Protein AF-A0A537ZN37-F1 (afdb_monomer)

Foldseek 3Di:
DDVVVVVVVVVLVVLVVLLLVLLLLLLLLLLVLLLLVLLLVLVDDDLQDFSVVSVVSSVVSLVVSLVSLVSNLVSVCVNPVAPAHPVLLQQQQPDPPLRPLSSLSSVLVVLSVQLVVCVVCVVVDDPVVNVVSVVCSVVSNVSSLSSQCRVDPCVPPVVSVCSSVVSVVSNVVSNVVSVVSVVVVVVVVLVVVLVVCVVVVPDPVVSVVSVVVVVVVVVVVDDDDDDDDDDDDDDDDDDDDDDDDDDDDDDDDDDDDDDDDDPDDDDDDDDDCPVPVVVVVVVVVVVVVVDDDDDDDDDDDDDDDDDDDDDDDDDDDDDDDDDDDPPPPPDPPPDFPDQDDQDDDQPRQCVLFDPVLAADAPVSLCVHHNALPPPVLLQCLLVLQVLLQQAALQQPRHRQSVLLVLLLPEPDAEEEEALQQDQQLLDCQLLSCLGYPVVLLVSLRLSSNSNSVHQEYEYEHEPPSVSSVVSNVNRLVSCVVVVSSPRHDYHYDYWYRFNQLSPQQLVQCVLLVHHSFHDFDPVGCCHQGHVGHRYHYGYSVSSSVSSNCSSPTSVVQQVFADPNGTHKHWAQEFAQAQQGGIDIHGQFAAVLVVSVVSVHGNADFQWKFAQGLLFFTDGPVQRNGFTNHQVRLVVRPGHNHNNRMYTHHPLEQLLLQLLVSLCLLLVSQSPDFCLSVTLSVSLSVQSVCLLQLVDDCPVVNVVSLVVSAPRDSDCSSNSNSNSSVNSCVSCVVQSVCCNVPRGSNRDHDHRRDDDDDPPDD

Solvent-accessible surface area (backbone atoms only — not comparable to full-atom values): 42544 Å² total; per-residue (Å²): 134,60,70,69,58,55,52,50,54,50,51,52,52,51,35,51,52,48,28,54,51,27,47,53,52,19,51,53,28,46,42,51,24,51,31,46,51,48,40,56,73,56,65,63,71,49,99,90,45,52,59,44,59,57,52,47,48,32,49,53,33,44,54,49,18,51,52,29,45,52,50,20,54,53,33,46,50,66,30,86,91,47,89,44,52,74,62,32,67,76,35,59,51,66,34,87,63,62,26,73,30,47,16,31,41,16,50,19,47,52,46,48,50,51,42,51,54,45,60,71,44,42,90,82,43,60,69,69,58,44,52,54,53,54,53,45,55,75,54,22,54,60,34,39,51,55,14,59,58,62,72,40,84,56,46,76,39,68,69,53,43,47,54,53,51,51,44,50,50,51,43,53,51,31,51,51,57,32,51,57,52,53,52,51,58,50,52,55,46,56,52,50,53,53,51,44,45,66,73,70,69,58,60,69,70,60,56,50,51,54,52,50,51,52,50,53,60,56,56,78,70,57,85,89,77,84,85,80,89,84,83,97,82,81,81,88,82,88,83,83,82,90,89,82,90,88,81,89,80,90,83,88,86,86,84,85,90,83,87,89,86,85,88,76,87,90,78,85,88,84,91,76,65,73,64,59,61,58,50,54,57,60,47,56,57,62,56,57,80,69,70,74,87,88,79,86,86,87,86,83,85,86,86,93,84,89,83,90,90,82,90,84,89,80,93,77,91,78,92,74,83,93,70,91,74,80,78,75,80,75,70,74,80,68,82,78,72,78,81,52,74,74,73,69,79,53,42,70,81,65,69,80,56,47,94,85,62,46,51,58,50,74,67,56,43,36,66,61,67,36,78,79,78,58,70,73,38,45,80,47,39,55,60,41,38,46,71,26,55,44,46,34,62,67,43,71,60,47,56,45,32,64,53,51,53,50,21,60,74,29,98,41,72,26,39,29,31,40,48,44,26,77,40,59,66,57,44,52,55,48,58,47,42,31,27,23,41,35,59,45,32,48,41,16,44,46,49,52,21,57,60,51,60,30,50,39,34,36,41,32,31,30,52,88,44,60,62,36,52,50,35,40,52,49,46,54,52,51,39,62,73,72,52,74,59,75,79,50,42,81,42,81,41,80,38,70,77,45,54,51,24,51,38,72,49,2,37,34,35,30,75,64,71,49,66,59,38,64,52,74,70,80,68,47,40,30,64,42,23,52,92,65,18,7,18,49,72,40,32,39,61,40,24,31,49,50,38,45,34,60,70,63,34,27,65,64,36,50,78,31,36,36,97,90,48,35,21,55,48,64,31,17,42,34,54,36,39,60,52,56,45,76,48,60,41,33,23,57,42,42,41,44,57,59,35,50,77,26,62,30,61,70,56,67,55,60,26,32,36,33,11,37,77,52,15,20,43,40,47,41,81,58,50,44,76,33,37,51,36,56,71,59,31,40,78,71,71,28,37,54,37,58,26,6,35,37,36,38,40,56,59,40,33,58,56,49,48,52,21,54,51,38,41,51,61,29,67,51,43,84,73,83,38,57,36,36,65,35,34,34,45,50,44,19,59,37,34,46,28,33,44,50,28,73,41,92,38,63,74,56,44,52,57,45,32,65,72,20,41,88,54,46,73,54,64,64,40,41,16,48,35,37,30,52,52,30,45,55,57,76,39,40,68,51,48,52,33,7,57,75,64,41,44,66,80,43,40,90,67,75,73,74,59,72,84,75,86,76,76,89,125

Nearest PDB structures (foldseek):
  7t30-assembly1_G  TM=9.237E-01  e=1.658E-25  Acetomicrobium mobile
  7p92-assembly1_B  TM=9.483E-01  e=1.667E-23  Thermotoga maritima MSB8
  5xfa-assembly1_A  TM=9.022E-01  e=8.405E-24  Hydrogenophilus thermoluteolus
  5xfa-assembly2_E  TM=9.014E-01  e=2.883E-23  Hydrogenophilus thermoluteolus
  5xf9-assembly2_E  TM=8.734E-01  e=7.519E-23  Hydrogenophilus thermoluteolus

Sequence (761 aa):
MSPTLVAAAGNAKALWYLTRGTGVVALVLLTASVVVGTLSSARWRTSRMPRFLVGGIHRNLTLLAVAFVVVHVVTTVADRFAPIGFKDGVIPFLSPYRPIWLGLGTVAFDLLLALVATSLLRARLGFRMWRAVHWLAYASWPVAVLHSLGTGSDARFGWLASVTFGSCAAVVVSIGLRIARSGAAIGMRAAADLASARRDGAPLAAAADVQRQARRTAHTARPGVERAHQDPDQRQSARRRPWTAESDAVGNREPERRRRAGNERRRVRRGRDDVAVRRQRRRAQRESDRRAPQELRGWTHRPSNGRERRHGDGKRQRRVARAGRVVVNARPLAAAPSRPLPPTGEGRLLSGIRDDGRALSLNEHVATYGSARDGARAEAFVAELESSGLTGRGGAAFPIAAKFQAVAAGRRRPVVVVNGAESEPASGKDRALLRTLPHLVLDGAVLAAEALGAKQVIVAVSRGAAVEQAALAAAVAERARARVDGNVSLRVASVPRAFVAGEETALVHFLDGGPAKPTFTPPRPFERGVGGAPTLVQNVETLAHAALISRFGADWFREVGTESEPGSALLTLSGAVRRPGIHEAALGTRFETLVDEASGLTQPVSGFLVGGYFGTWVPADALLRLRLLDADLGLHGASLGTRAIVALPADACAVGEIARVTYYLAGESAGQCGPCVHGLAAIAEGMERVASGRADDRDRLARWVDVVRGRGACKHPDGVTRFVASGLDVFADEVGLHLRHGRCGARPSAVLPIPREVRNE

pLDDT: mean 78.41, std 23.02, range [24.69, 98.69]

Mean predicted aligned error: 17.5 Å

Secondary structure (DSSP, 8-state):
--HHHHHHHHHHHHHHHHHHHHHHHHHHHHHHHHHHHHHHHTT--BTTB-HHHHHHHHHHHHHHHHHHHHHHHHHHHH-TTS---GGGGTSTT--SSSHHHHHHHHHHHHHHHHHHHHHHGGGTS-HHHHHHHHTTHHHHHHHHHHHHHHS-SGGGSHHHHHHHHHHHHHHHHHHHHHHHHHHHHHHHHHHHHHHHHHHTT--HHHHHHHHHHHHHHHHTTS---PPPP-----------------------------------------SSTHHHHHHHHHHHHHHHTT-S--------------------------------------PPPPS--S-PPPP-SS-SSGGG--TT-PPPPHHHHHHHH--S--THHHHSHHHHHHHTT-B-TTTT--BHHHHHHHHHTSSS--EEEEEE----TT--HHHHHHHH-HHHHHHHHHHHHHHTT-SEEEEEEETT-HHHHHHHHHHHHHHHHHTTTTTPEEEEEEE---GGGGSHHHHHHHHTTS-S----SSSPHHHH-GGGS-EEEEEHHHHHHHHHHHHH-HHHHHTSB-SSSBSEEEEEEEESBSS-EEEEEETT-BHHHHHHHTT-BSS-EEEEEESGGGSEEEEHHHHHHSBS-HHHHHTTT---TTSEEEEEETTB-HHHHHHHHHHHHHHT--S--HIIIIIIHHHHHHHHHHHTTS---HHHHHHHHHHHTT-SSSSHHHHHHHHHHHHHHHTHHHHHHHHHHSS-SSBP---S---------

Radius of gyration: 37.52 Å; Cα contacts (8 Å, |Δi|>4): 1094; chains: 1; bounding box: 113×124×99 Å

Structure (mmCIF, N/CA/C/O backbone):
data_AF-A0A537ZN37-F1
#
_entry.id   AF-A0A537ZN37-F1
#
loop_
_atom_site.group_PDB
_atom_site.id
_atom_site.type_symbol
_atom_site.label_atom_id
_atom_site.label_alt_id
_atom_site.label_comp_id
_atom_site.label_asym_id
_atom_site.label_entity_id
_atom_site.label_seq_id
_atom_site.pdbx_PDB_ins_code
_atom_site.Cartn_x
_atom_site.Cartn_y
_atom_site.Cartn_z
_atom_site.occupancy
_atom_site.B_iso_or_equiv
_atom_site.auth_seq_id
_atom_site.auth_comp_id
_atom_site.auth_asym_id
_atom_site.auth_atom_id
_atom_site.pdbx_PDB_model_num
ATOM 1 N N . MET A 1 1 ? 26.865 -64.776 -21.116 1.00 49.34 1 MET A N 1
ATOM 2 C CA . MET A 1 1 ? 26.754 -63.838 -19.972 1.00 49.34 1 MET A CA 1
ATOM 3 C C . MET A 1 1 ? 25.281 -63.575 -19.709 1.00 49.34 1 MET A C 1
ATOM 5 O O . MET A 1 1 ? 24.549 -63.415 -20.676 1.00 49.34 1 MET A O 1
ATOM 9 N N . SER A 1 2 ? 24.842 -63.538 -18.451 1.00 48.78 2 SER A N 1
ATOM 10 C CA . SER A 1 2 ? 23.434 -63.282 -18.102 1.00 48.78 2 SER A CA 1
ATOM 11 C C . SER A 1 2 ? 23.027 -61.830 -18.412 1.00 48.78 2 SER A C 1
ATOM 13 O O . SER A 1 2 ? 23.845 -60.931 -18.200 1.00 48.78 2 SER A O 1
ATOM 15 N N . PRO A 1 3 ? 21.782 -61.550 -18.847 1.00 55.53 3 PRO A N 1
ATOM 16 C CA . PRO A 1 3 ? 21.350 -60.189 -19.197 1.00 55.53 3 PRO A CA 1
ATOM 17 C C . PRO A 1 3 ? 21.432 -59.205 -18.017 1.00 55.53 3 PRO A C 1
ATOM 19 O O . PRO A 1 3 ? 21.728 -58.028 -18.208 1.00 55.53 3 PRO A O 1
ATOM 22 N N . THR A 1 4 ? 21.284 -59.694 -16.783 1.00 52.53 4 THR A N 1
ATOM 23 C CA . THR A 1 4 ? 21.497 -58.926 -15.544 1.00 52.53 4 THR A CA 1
ATOM 24 C C . THR A 1 4 ? 22.925 -58.389 -15.395 1.00 52.53 4 THR A C 1
ATOM 26 O O . THR A 1 4 ? 23.100 -57.266 -14.927 1.00 52.53 4 THR A O 1
ATOM 29 N N . LEU A 1 5 ? 23.947 -59.134 -15.835 1.00 48.59 5 LEU A N 1
ATOM 30 C CA . LEU A 1 5 ? 25.343 -58.673 -15.830 1.00 48.59 5 LEU A CA 1
ATOM 31 C C . LEU A 1 5 ? 25.586 -57.600 -16.899 1.00 48.59 5 LEU A C 1
ATOM 33 O O . LEU A 1 5 ? 26.326 -56.651 -16.650 1.00 48.59 5 LEU A O 1
ATOM 37 N N . VAL A 1 6 ? 24.931 -57.711 -18.059 1.00 53.81 6 VAL A N 1
ATOM 38 C CA . VAL A 1 6 ? 25.003 -56.698 -19.126 1.00 53.81 6 VAL A CA 1
ATOM 39 C C . VAL A 1 6 ? 24.349 -55.390 -18.667 1.00 53.81 6 VAL A C 1
ATOM 41 O O . VAL A 1 6 ? 24.953 -54.327 -18.799 1.00 53.81 6 VAL A O 1
ATOM 44 N N . ALA A 1 7 ? 23.169 -55.463 -18.040 1.00 52.88 7 ALA A N 1
ATOM 45 C CA . ALA A 1 7 ? 22.496 -54.305 -17.453 1.00 52.88 7 ALA A CA 1
ATOM 46 C C . ALA A 1 7 ? 23.319 -53.660 -16.318 1.00 52.88 7 ALA A C 1
ATOM 48 O O . ALA A 1 7 ? 23.474 -52.440 -16.282 1.00 52.88 7 ALA A O 1
ATOM 49 N N . ALA A 1 8 ? 23.912 -54.464 -15.427 1.00 54.72 8 ALA A N 1
ATOM 50 C CA . ALA A 1 8 ? 24.784 -53.965 -14.362 1.00 54.72 8 ALA A CA 1
ATOM 51 C C . ALA A 1 8 ? 26.046 -53.271 -14.912 1.00 54.72 8 ALA A C 1
ATOM 53 O O . ALA A 1 8 ? 26.402 -52.188 -14.446 1.00 54.72 8 ALA A O 1
ATOM 54 N N . ALA A 1 9 ? 26.691 -53.843 -15.934 1.00 55.66 9 ALA A N 1
ATOM 55 C CA . ALA A 1 9 ? 27.853 -53.244 -16.591 1.00 55.66 9 ALA A CA 1
ATOM 56 C C . ALA A 1 9 ? 27.502 -51.956 -17.361 1.00 55.66 9 ALA A C 1
ATOM 58 O O . ALA A 1 9 ? 28.288 -51.007 -17.360 1.00 55.66 9 ALA A O 1
ATOM 59 N N . GLY A 1 10 ? 26.317 -51.897 -17.980 1.00 60.28 10 GLY A N 1
ATOM 60 C CA . GLY A 1 10 ? 25.777 -50.682 -18.597 1.00 60.28 10 GLY A CA 1
ATOM 61 C C . GLY A 1 10 ? 25.563 -49.566 -17.573 1.00 60.28 10 GLY A C 1
ATOM 62 O O . GLY A 1 10 ? 26.085 -48.466 -17.746 1.00 60.28 10 GLY A O 1
ATOM 63 N N . ASN A 1 11 ? 24.888 -49.874 -16.461 1.00 67.56 11 ASN A N 1
ATOM 64 C CA . ASN A 1 11 ? 24.649 -48.925 -15.370 1.00 67.56 11 ASN A CA 1
ATOM 65 C C . ASN A 1 11 ? 25.951 -48.425 -14.727 1.00 67.56 11 ASN A C 1
ATOM 67 O O . ASN A 1 11 ? 26.071 -47.234 -14.452 1.00 67.56 11 ASN A O 1
ATOM 71 N N . ALA A 1 12 ? 26.946 -49.295 -14.528 1.00 67.44 12 ALA A N 1
ATOM 72 C CA . ALA A 1 12 ? 28.232 -48.891 -13.962 1.00 67.44 12 ALA A CA 1
ATOM 73 C C . ALA A 1 12 ? 29.012 -47.950 -14.903 1.00 67.44 12 ALA A C 1
ATOM 75 O O . ALA A 1 12 ? 29.525 -46.925 -14.459 1.00 67.44 12 ALA A O 1
ATOM 76 N N . LYS A 1 13 ? 29.025 -48.220 -16.219 1.00 74.81 13 LYS A N 1
ATOM 77 C CA . LYS A 1 13 ? 29.583 -47.281 -17.212 1.00 74.81 13 LYS A CA 1
ATOM 78 C C . LYS A 1 13 ? 28.826 -45.949 -17.225 1.00 74.81 13 LYS A C 1
ATOM 80 O O . LYS A 1 13 ? 29.457 -44.896 -17.270 1.00 74.81 13 LYS A O 1
ATOM 85 N N . ALA A 1 14 ? 27.494 -45.979 -17.159 1.00 78.56 14 ALA A N 1
ATOM 86 C CA . ALA A 1 14 ? 26.669 -44.772 -17.127 1.00 78.56 14 ALA A CA 1
ATOM 87 C C . ALA A 1 14 ? 26.946 -43.913 -15.879 1.00 78.56 14 ALA A C 1
ATOM 89 O O . ALA A 1 14 ? 27.140 -42.706 -16.012 1.00 78.56 14 ALA A O 1
ATOM 90 N N . LEU A 1 15 ? 27.043 -44.525 -14.692 1.00 80.19 15 LEU A N 1
ATOM 91 C CA . LEU A 1 15 ? 27.429 -43.846 -13.449 1.00 80.19 15 LEU A CA 1
ATOM 92 C C . LEU A 1 15 ? 28.833 -43.236 -13.542 1.00 80.19 15 LEU A C 1
ATOM 94 O O . LEU A 1 15 ? 29.012 -42.080 -13.167 1.00 80.19 15 LEU A O 1
ATOM 98 N N . TRP A 1 16 ? 29.802 -43.961 -14.105 1.00 78.81 16 TRP A N 1
ATOM 99 C CA . TRP A 1 16 ? 31.169 -43.469 -14.292 1.00 78.81 16 TRP A CA 1
ATOM 100 C C . TRP A 1 16 ? 31.222 -42.214 -15.184 1.00 78.81 16 TRP A C 1
ATOM 102 O O . TRP A 1 16 ? 31.774 -41.182 -14.787 1.00 78.81 16 TRP A O 1
ATOM 112 N N . TYR A 1 17 ? 30.574 -42.253 -16.358 1.00 82.88 17 TYR A N 1
ATOM 113 C CA . TYR A 1 17 ? 30.468 -41.086 -17.244 1.00 82.88 17 TYR A CA 1
ATOM 114 C C . TYR A 1 17 ? 29.690 -39.931 -16.597 1.00 82.88 17 TYR A C 1
ATOM 116 O O . TYR A 1 17 ? 30.079 -38.773 -16.758 1.00 82.88 17 TYR A O 1
ATOM 124 N N . LEU A 1 18 ? 28.628 -40.222 -15.838 1.00 85.19 18 LEU A N 1
ATOM 125 C CA . LEU A 1 18 ? 27.833 -39.212 -15.138 1.00 85.19 18 LEU A CA 1
ATOM 126 C C . LEU A 1 18 ? 28.650 -38.517 -14.038 1.00 85.19 18 LEU A C 1
ATOM 128 O O . LEU A 1 18 ? 28.661 -37.287 -13.975 1.00 85.19 18 LEU A O 1
ATOM 132 N N . THR A 1 19 ? 29.403 -39.267 -13.231 1.00 86.75 19 THR A N 1
ATOM 133 C CA . THR A 1 19 ? 30.327 -38.727 -12.221 1.00 86.75 19 THR A CA 1
ATOM 134 C C . THR A 1 19 ? 31.388 -37.829 -12.855 1.00 86.75 19 THR A C 1
ATOM 136 O O . THR A 1 19 ? 31.615 -36.717 -12.373 1.00 86.75 19 THR A O 1
ATOM 139 N N . ARG A 1 20 ? 31.998 -38.248 -13.974 1.00 85.69 20 ARG A N 1
ATOM 140 C CA . ARG A 1 20 ? 32.968 -37.422 -14.715 1.00 85.69 20 ARG A CA 1
ATOM 141 C C . ARG A 1 20 ? 32.333 -36.150 -15.282 1.00 85.69 20 ARG A C 1
ATOM 143 O O . ARG A 1 20 ? 32.831 -35.055 -15.024 1.00 85.69 20 ARG A O 1
ATOM 150 N N . GLY A 1 21 ? 31.224 -36.274 -16.010 1.00 88.56 21 GLY A N 1
ATOM 151 C CA . GLY A 1 21 ? 30.543 -35.146 -16.650 1.00 88.56 21 GLY A CA 1
ATOM 152 C C . GLY A 1 21 ? 30.030 -34.109 -15.649 1.00 88.56 21 GLY A C 1
ATOM 153 O O . GLY A 1 21 ? 30.246 -32.911 -15.834 1.00 88.56 21 GLY A O 1
ATOM 154 N N . THR A 1 22 ? 29.416 -34.553 -14.548 1.00 91.94 22 THR A N 1
ATOM 155 C CA . THR A 1 22 ? 28.920 -33.646 -13.500 1.00 91.94 22 THR A CA 1
ATOM 156 C C . THR A 1 22 ? 30.037 -32.908 -12.772 1.00 91.94 22 THR A C 1
ATOM 158 O O . THR A 1 22 ? 29.874 -31.719 -12.506 1.00 91.94 22 THR A O 1
ATOM 161 N N . GLY A 1 23 ? 31.192 -33.542 -12.538 1.00 90.94 23 GLY A N 1
ATOM 162 C CA . GLY A 1 23 ? 32.372 -32.879 -11.973 1.00 90.94 23 GLY A CA 1
ATOM 163 C C . GLY A 1 23 ? 32.925 -31.767 -12.877 1.00 90.94 23 GLY A C 1
ATOM 164 O O . GLY A 1 23 ? 33.224 -30.669 -12.405 1.00 90.94 23 GLY A O 1
ATOM 165 N N . VAL A 1 24 ? 32.987 -32.001 -14.194 1.00 91.31 24 VAL A N 1
ATOM 166 C CA . VAL A 1 24 ? 33.418 -30.980 -15.171 1.00 91.31 24 VAL A CA 1
ATOM 167 C C . VAL A 1 24 ? 32.415 -29.825 -15.254 1.00 91.31 24 VAL A C 1
ATOM 169 O O . VAL A 1 24 ? 32.814 -28.660 -15.216 1.00 91.31 24 VAL A O 1
ATOM 172 N N . VAL A 1 25 ? 31.112 -30.118 -15.309 1.00 93.69 25 VAL A N 1
ATOM 173 C CA . VAL A 1 25 ? 30.067 -29.078 -15.317 1.00 93.69 25 VAL A CA 1
ATOM 174 C C . VAL A 1 25 ? 30.079 -28.274 -14.011 1.00 93.69 25 VAL A C 1
ATOM 176 O O . VAL A 1 25 ? 30.007 -27.046 -14.054 1.00 93.69 25 VAL A O 1
ATOM 179 N N . ALA A 1 26 ? 30.263 -28.924 -12.858 1.00 93.81 26 ALA A N 1
ATOM 180 C CA . ALA A 1 26 ? 30.436 -28.255 -11.570 1.00 93.81 26 ALA A CA 1
ATOM 181 C C . ALA A 1 26 ? 31.641 -27.297 -11.570 1.00 93.81 26 ALA A C 1
ATOM 183 O O . ALA A 1 26 ? 31.497 -26.148 -11.146 1.00 93.81 26 ALA A O 1
ATOM 184 N N . LEU A 1 27 ? 32.797 -27.718 -12.100 1.00 92.56 27 LEU A N 1
ATOM 185 C CA . LEU A 1 27 ? 33.990 -26.871 -12.218 1.00 92.56 27 LEU A CA 1
ATOM 186 C C . LEU A 1 27 ? 33.731 -25.631 -13.091 1.00 92.56 27 LEU A C 1
ATOM 188 O O . LEU A 1 27 ? 34.069 -24.514 -12.689 1.00 92.56 27 LEU A O 1
ATOM 192 N N . VAL A 1 28 ? 33.093 -25.797 -14.254 1.00 94.94 28 VAL A N 1
ATOM 193 C CA . VAL A 1 28 ? 32.762 -24.683 -15.162 1.00 94.94 28 VAL A CA 1
ATOM 194 C C . VAL A 1 28 ? 31.766 -23.713 -14.513 1.00 94.94 28 VAL A C 1
ATOM 196 O O . VAL A 1 28 ? 31.976 -22.499 -14.549 1.00 94.94 28 VAL A O 1
ATOM 199 N N . LEU A 1 29 ? 30.716 -24.217 -13.856 1.00 95.31 29 LEU A N 1
ATOM 200 C CA . LEU A 1 29 ? 29.710 -23.385 -13.182 1.00 95.31 29 LEU A CA 1
ATOM 201 C C . LEU A 1 29 ? 30.274 -22.645 -11.960 1.00 95.31 29 LEU A C 1
ATOM 203 O O . LEU A 1 29 ? 29.970 -21.465 -11.761 1.00 95.31 29 LEU A O 1
ATOM 207 N N . LEU A 1 30 ? 31.128 -23.298 -11.165 1.00 92.50 30 LEU A N 1
ATOM 208 C CA . LEU A 1 30 ? 31.821 -22.678 -10.034 1.00 92.50 30 LEU A CA 1
ATOM 209 C C . LEU A 1 30 ? 32.776 -21.577 -10.519 1.00 92.50 30 LEU A C 1
ATOM 211 O O . LEU A 1 30 ? 32.766 -20.470 -9.978 1.00 92.50 30 LEU A O 1
ATOM 215 N N . THR A 1 31 ? 33.527 -21.839 -11.591 1.00 94.06 31 THR A N 1
ATOM 216 C CA . THR A 1 31 ? 34.399 -20.855 -12.255 1.00 94.06 31 THR A CA 1
ATOM 217 C C . THR A 1 31 ? 33.595 -19.651 -12.748 1.00 94.06 31 THR A C 1
ATOM 219 O O . THR A 1 31 ? 33.932 -18.509 -12.429 1.00 94.06 31 THR A O 1
ATOM 222 N N . ALA A 1 32 ? 32.487 -19.880 -13.460 1.00 93.50 32 ALA A N 1
ATOM 223 C CA . ALA A 1 32 ? 31.603 -18.817 -13.928 1.00 93.50 32 ALA A CA 1
ATOM 224 C C . ALA A 1 32 ? 31.019 -18.000 -12.759 1.00 93.50 32 ALA A C 1
ATOM 226 O O . ALA A 1 32 ? 30.971 -16.769 -12.829 1.00 93.50 32 ALA A O 1
ATOM 227 N N . SER A 1 33 ? 30.651 -18.649 -11.649 1.00 92.62 33 SER A N 1
ATOM 228 C CA . SER A 1 33 ? 30.210 -17.953 -10.437 1.00 92.62 33 SER A CA 1
ATOM 229 C C . SER A 1 33 ? 31.308 -17.061 -9.835 1.00 92.62 33 SER A C 1
ATOM 231 O O . SER A 1 33 ? 31.033 -15.896 -9.524 1.00 92.62 33 SER A O 1
ATOM 233 N N . VAL A 1 34 ? 32.554 -17.546 -9.739 1.00 90.88 34 VAL A N 1
ATOM 234 C CA . VAL A 1 34 ? 33.717 -16.779 -9.242 1.00 90.88 34 VAL A CA 1
ATOM 235 C C . VAL A 1 34 ? 34.057 -15.594 -10.150 1.00 90.88 34 VAL A C 1
ATOM 237 O O . VAL A 1 34 ? 34.309 -14.496 -9.644 1.00 90.88 34 VAL A O 1
ATOM 240 N N . VAL A 1 35 ? 34.012 -15.769 -11.474 1.00 90.56 35 VAL A N 1
ATOM 241 C CA . VAL A 1 35 ? 34.233 -14.690 -12.453 1.00 90.56 35 VAL A CA 1
ATOM 242 C C . VAL A 1 35 ? 33.149 -13.615 -12.329 1.00 90.56 35 VAL A C 1
ATOM 244 O O . VAL A 1 35 ? 33.471 -12.441 -12.132 1.00 90.56 35 VAL A O 1
ATOM 247 N N . VAL A 1 36 ? 31.862 -13.986 -12.357 1.00 88.50 36 VAL A N 1
ATOM 248 C CA . VAL A 1 36 ? 30.754 -13.018 -12.226 1.00 88.50 36 VAL A CA 1
ATOM 249 C C . VAL A 1 36 ? 30.780 -12.332 -10.855 1.00 88.50 36 VAL A C 1
ATOM 251 O O . VAL A 1 36 ? 30.609 -11.114 -10.777 1.00 88.50 36 VAL A O 1
ATOM 254 N N . GLY A 1 37 ? 31.069 -13.066 -9.775 1.00 86.81 37 GLY A N 1
ATOM 255 C CA . GLY A 1 37 ? 31.237 -12.507 -8.432 1.00 86.81 37 GLY A CA 1
ATOM 256 C C . GLY A 1 37 ? 32.365 -11.470 -8.374 1.00 86.81 37 GLY A C 1
ATOM 257 O O . GLY A 1 37 ? 32.148 -10.330 -7.950 1.00 86.81 37 GLY A O 1
ATOM 258 N N . THR A 1 38 ? 33.543 -11.820 -8.897 1.00 84.56 38 THR A N 1
ATOM 259 C CA . THR A 1 38 ? 34.721 -10.942 -8.971 1.00 84.56 38 THR A CA 1
ATOM 260 C C . THR A 1 38 ? 34.428 -9.669 -9.765 1.00 84.56 38 THR A C 1
ATOM 262 O O . THR A 1 38 ? 34.678 -8.567 -9.267 1.00 84.56 38 THR A O 1
ATOM 265 N N . LEU A 1 39 ? 33.829 -9.789 -10.951 1.00 80.62 39 LEU A N 1
ATOM 266 C CA . LEU A 1 39 ? 33.523 -8.651 -11.824 1.00 80.62 39 LEU A CA 1
ATOM 267 C C . LEU A 1 39 ? 32.370 -7.781 -11.295 1.00 80.62 39 LEU A C 1
ATOM 269 O O . LEU A 1 39 ? 32.430 -6.556 -11.413 1.00 80.62 39 LEU A O 1
ATOM 273 N N . SER A 1 40 ? 31.371 -8.363 -10.621 1.00 73.50 40 SER A N 1
ATOM 274 C CA . SER A 1 40 ? 30.287 -7.594 -9.987 1.00 73.50 40 SER A CA 1
ATOM 275 C C . SER A 1 40 ? 30.815 -6.599 -8.941 1.00 73.50 40 SER A C 1
ATOM 277 O O . SER A 1 40 ? 30.340 -5.462 -8.853 1.00 73.50 40 SER A O 1
ATOM 279 N N . SER A 1 41 ? 31.871 -6.981 -8.209 1.00 65.44 41 SER A N 1
ATOM 280 C CA . SER A 1 41 ? 32.527 -6.118 -7.221 1.00 65.44 41 SER A CA 1
ATOM 281 C C . SER A 1 41 ? 33.243 -4.914 -7.852 1.00 65.44 41 SER A C 1
ATOM 283 O O . SER A 1 41 ? 33.323 -3.852 -7.232 1.00 65.44 41 SER A O 1
ATOM 285 N N . ALA A 1 42 ? 33.662 -5.023 -9.119 1.00 58.41 42 ALA A N 1
ATOM 286 C CA . ALA A 1 42 ? 34.293 -3.953 -9.896 1.00 58.41 42 ALA A CA 1
ATOM 287 C C . ALA A 1 42 ? 33.286 -2.896 -10.413 1.00 58.41 42 ALA A C 1
ATOM 289 O O . ALA A 1 42 ? 33.583 -2.145 -11.341 1.00 58.41 42 ALA A O 1
ATOM 290 N N . ARG A 1 43 ? 32.091 -2.820 -9.805 1.00 55.53 43 ARG A N 1
ATOM 291 C CA . ARG A 1 43 ? 31.025 -1.829 -10.050 1.00 55.53 43 ARG A CA 1
ATOM 292 C C . ARG A 1 43 ? 30.427 -1.815 -11.461 1.00 55.53 43 ARG A C 1
ATOM 294 O O . ARG A 1 43 ? 29.687 -0.867 -11.742 1.00 55.53 43 ARG A O 1
ATOM 301 N N . TRP A 1 44 ? 30.671 -2.831 -12.294 1.00 51.19 44 TRP A N 1
ATOM 302 C CA . TRP A 1 44 ? 30.216 -2.891 -13.691 1.00 51.19 44 TRP A CA 1
ATOM 303 C C . TRP A 1 44 ? 28.748 -2.437 -13.839 1.00 51.19 44 TRP A C 1
ATOM 305 O O . TRP A 1 44 ? 27.851 -2.904 -13.131 1.00 51.19 44 TRP A O 1
ATOM 315 N N . ARG A 1 45 ? 28.533 -1.472 -14.739 1.00 46.84 45 ARG A N 1
ATOM 316 C CA . ARG A 1 45 ? 27.236 -1.034 -15.266 1.00 46.84 45 ARG A CA 1
ATOM 317 C C . ARG A 1 45 ? 27.417 -0.904 -16.772 1.00 46.84 45 ARG A C 1
ATOM 319 O O . ARG A 1 45 ? 28.298 -0.169 -17.207 1.00 46.84 45 ARG A O 1
ATOM 326 N N . THR A 1 46 ? 26.569 -1.557 -17.547 1.00 56.50 46 THR A N 1
ATOM 327 C CA . THR A 1 46 ? 26.285 -1.149 -18.927 1.00 56.50 46 THR A CA 1
ATOM 328 C C . THR A 1 46 ? 24.804 -0.799 -18.990 1.00 56.50 46 THR A C 1
ATOM 330 O O . THR A 1 46 ? 24.027 -1.295 -18.173 1.00 56.50 46 THR A O 1
ATOM 333 N N . SER A 1 47 ? 24.384 0.036 -19.944 1.00 49.00 47 SER A N 1
ATOM 334 C CA . SER A 1 47 ? 22.960 0.394 -20.097 1.00 49.00 47 SER A CA 1
ATOM 335 C C . SER A 1 47 ? 22.066 -0.853 -20.276 1.00 49.00 47 SER A C 1
ATOM 337 O O . SER A 1 47 ? 20.933 -0.890 -19.807 1.00 49.00 47 SER A O 1
ATOM 339 N N . ARG A 1 48 ? 22.624 -1.932 -20.851 1.00 54.72 48 ARG A N 1
ATOM 340 C CA . ARG A 1 48 ? 21.957 -3.228 -21.061 1.00 54.72 48 ARG A CA 1
ATOM 341 C C . ARG A 1 48 ? 21.961 -4.163 -19.834 1.00 54.72 48 ARG A C 1
ATOM 343 O O . ARG A 1 48 ? 21.134 -5.066 -19.790 1.00 54.72 48 ARG A O 1
ATOM 350 N N . MET A 1 49 ? 22.849 -3.982 -18.844 1.00 57.91 49 MET A N 1
ATOM 351 C CA . MET A 1 49 ? 22.971 -4.883 -17.678 1.00 57.91 49 MET A CA 1
ATOM 352 C C . MET A 1 49 ? 23.060 -4.136 -16.330 1.00 57.91 49 MET A C 1
ATOM 354 O O . MET A 1 49 ? 24.158 -3.815 -15.859 1.00 57.91 49 MET A O 1
ATOM 358 N N . PRO A 1 50 ? 21.920 -3.893 -15.653 1.00 63.00 50 PRO A N 1
ATOM 359 C CA . PRO A 1 50 ? 21.885 -3.413 -14.273 1.00 63.00 50 PRO A CA 1
ATOM 360 C C . PRO A 1 50 ? 22.270 -4.501 -13.255 1.00 63.00 50 PRO A C 1
ATOM 362 O O . PRO A 1 50 ? 22.179 -5.706 -13.499 1.00 63.00 50 PRO A O 1
ATOM 365 N N . ARG A 1 51 ? 22.671 -4.066 -12.053 1.00 65.56 51 ARG A N 1
ATOM 366 C CA . ARG A 1 51 ? 23.326 -4.920 -11.041 1.00 65.56 51 ARG A CA 1
ATOM 367 C C . ARG A 1 51 ? 22.472 -6.073 -10.505 1.00 65.56 51 ARG A C 1
ATOM 369 O O . ARG A 1 51 ? 23.041 -7.082 -10.096 1.00 65.56 51 ARG A O 1
ATOM 376 N N . PHE A 1 52 ? 21.141 -5.972 -10.522 1.00 65.06 52 PHE A N 1
ATOM 377 C CA . PHE A 1 52 ? 20.280 -7.085 -10.097 1.00 65.06 52 PHE A CA 1
ATOM 378 C C . PHE A 1 52 ? 20.298 -8.261 -11.078 1.00 65.06 52 PHE A C 1
ATOM 380 O O . PHE A 1 52 ? 20.212 -9.397 -10.622 1.00 65.06 52 PHE A O 1
ATOM 387 N N . LEU A 1 53 ? 20.476 -8.025 -12.385 1.00 67.44 53 LEU A N 1
ATOM 388 C CA . LEU A 1 53 ? 20.647 -9.114 -13.352 1.00 67.44 53 LEU A CA 1
ATOM 389 C C . LEU A 1 53 ? 21.975 -9.835 -13.114 1.00 67.44 53 LEU A C 1
ATOM 391 O O . LEU A 1 53 ? 21.994 -11.056 -13.030 1.00 67.44 53 LEU A O 1
ATOM 395 N N . VAL A 1 54 ? 23.064 -9.092 -12.887 1.00 75.94 54 VAL A N 1
ATOM 396 C CA . VAL A 1 54 ? 24.382 -9.668 -12.549 1.00 75.94 54 VAL A CA 1
ATOM 397 C C . VAL A 1 54 ? 24.319 -10.484 -11.248 1.00 75.94 54 VAL A C 1
ATOM 399 O O . VAL A 1 54 ? 24.816 -11.607 -11.197 1.00 75.94 54 VAL A O 1
ATOM 402 N N . GLY A 1 55 ? 23.650 -9.965 -10.211 1.00 75.19 55 GLY A N 1
ATOM 403 C CA . GLY A 1 55 ? 23.419 -10.695 -8.959 1.00 75.19 55 GLY A CA 1
ATOM 404 C C . GLY A 1 55 ? 22.506 -11.919 -9.117 1.00 75.19 55 GLY A C 1
ATOM 405 O O . GLY A 1 55 ? 22.740 -12.944 -8.480 1.00 75.19 55 GLY A O 1
ATOM 406 N N . GLY A 1 56 ? 21.498 -11.842 -9.992 1.00 76.19 56 GLY A N 1
ATOM 407 C CA . GLY A 1 56 ? 20.631 -12.966 -10.352 1.00 76.19 56 GLY A CA 1
ATOM 408 C C . GLY A 1 56 ? 21.387 -14.074 -11.084 1.00 76.19 56 GLY A C 1
ATOM 409 O O . GLY A 1 56 ? 21.266 -15.234 -10.708 1.00 76.19 56 GLY A O 1
ATOM 410 N N . ILE A 1 57 ? 22.229 -13.712 -12.057 1.00 84.38 57 ILE A N 1
ATOM 411 C CA . ILE A 1 57 ? 23.113 -14.632 -12.786 1.00 84.38 57 ILE A CA 1
ATOM 412 C C . ILE A 1 57 ? 24.082 -15.318 -11.816 1.00 84.38 57 ILE A C 1
ATOM 414 O O . ILE A 1 57 ? 24.119 -16.543 -11.774 1.00 84.38 57 ILE A O 1
ATOM 418 N N . HIS A 1 58 ? 24.793 -14.563 -10.970 1.00 88.00 58 HIS A N 1
ATOM 419 C CA . HIS A 1 58 ? 25.689 -15.137 -9.957 1.00 88.00 58 HIS A CA 1
ATOM 420 C C . HIS A 1 58 ? 24.955 -16.093 -9.001 1.00 88.00 58 HIS A C 1
ATOM 422 O O . HIS A 1 58 ? 25.451 -17.185 -8.720 1.00 88.00 58 HIS A O 1
ATOM 428 N N . ARG A 1 59 ? 23.747 -15.738 -8.538 1.00 84.62 59 ARG A N 1
ATOM 429 C CA . ARG A 1 59 ? 22.937 -16.621 -7.685 1.00 84.62 59 ARG A CA 1
ATOM 430 C C . ARG A 1 59 ? 22.539 -17.903 -8.417 1.00 84.62 59 ARG A C 1
ATOM 432 O O . ARG A 1 59 ? 22.697 -18.981 -7.858 1.00 84.62 59 ARG A O 1
ATOM 439 N N . ASN A 1 60 ? 22.029 -17.791 -9.640 1.00 87.31 60 ASN A N 1
ATOM 440 C CA . ASN A 1 60 ? 21.540 -18.935 -10.406 1.00 87.31 60 ASN A CA 1
ATOM 441 C C . ASN A 1 60 ? 22.693 -19.876 -10.812 1.00 87.31 60 ASN A C 1
ATOM 443 O O . ASN A 1 60 ? 22.561 -21.082 -10.637 1.00 87.31 60 ASN A O 1
ATOM 447 N N . LEU A 1 61 ? 23.845 -19.339 -11.240 1.00 91.94 61 LEU A N 1
ATOM 448 C CA . LEU A 1 61 ? 25.073 -20.115 -11.479 1.00 91.94 61 LEU A CA 1
ATOM 449 C C . LEU A 1 61 ? 25.543 -20.844 -10.215 1.00 91.94 61 LEU A C 1
ATOM 451 O O . LEU A 1 61 ? 25.912 -22.008 -10.287 1.00 91.94 61 LEU A O 1
ATOM 455 N N . THR A 1 62 ? 25.495 -20.185 -9.052 1.00 90.44 62 THR A N 1
ATOM 456 C CA . THR A 1 62 ? 25.892 -20.797 -7.772 1.00 90.44 62 THR A CA 1
ATOM 457 C C . THR A 1 62 ? 24.939 -21.913 -7.347 1.00 90.44 62 THR A C 1
ATOM 459 O O . THR A 1 62 ? 25.395 -22.964 -6.913 1.00 90.44 62 THR A O 1
ATOM 462 N N . LEU A 1 63 ? 23.624 -21.721 -7.497 1.00 90.06 63 LEU A N 1
ATOM 463 C CA . LEU A 1 63 ? 22.631 -22.760 -7.202 1.00 90.06 63 LEU A CA 1
ATOM 464 C C . LEU A 1 63 ? 22.784 -23.969 -8.136 1.00 90.06 63 LEU A C 1
ATOM 466 O O . LEU A 1 63 ? 22.717 -25.104 -7.672 1.00 90.06 63 LEU A O 1
ATOM 470 N N . LEU A 1 64 ? 23.050 -23.731 -9.424 1.00 93.25 64 LEU A N 1
ATOM 471 C CA . LEU A 1 64 ? 23.298 -24.798 -10.390 1.00 93.25 64 LEU A CA 1
ATOM 472 C C . LEU A 1 64 ? 24.627 -25.519 -10.106 1.00 93.25 64 LEU A C 1
ATOM 474 O O . LEU A 1 64 ? 24.661 -26.743 -10.135 1.00 93.25 64 LEU A O 1
ATOM 478 N N . ALA A 1 65 ? 25.691 -24.793 -9.743 1.00 93.50 65 ALA A N 1
ATOM 479 C CA . ALA A 1 65 ? 26.957 -25.387 -9.307 1.00 93.50 65 ALA A CA 1
ATOM 480 C C . ALA A 1 65 ? 26.767 -26.287 -8.075 1.00 93.50 65 ALA A C 1
ATOM 482 O O . ALA A 1 65 ? 27.236 -27.418 -8.078 1.00 93.50 65 ALA A O 1
ATOM 483 N N . VAL A 1 66 ? 26.030 -25.828 -7.055 1.00 92.69 66 VAL A N 1
ATOM 484 C CA . VAL A 1 66 ? 25.703 -26.637 -5.865 1.00 92.69 66 VAL A CA 1
ATOM 485 C C . VAL A 1 66 ? 24.913 -27.890 -6.248 1.00 92.69 66 VAL A C 1
ATOM 487 O O . VAL A 1 66 ? 25.246 -28.970 -5.771 1.00 92.69 66 VAL A O 1
ATOM 490 N N . ALA A 1 67 ? 23.921 -27.785 -7.138 1.00 92.50 67 ALA A N 1
ATOM 491 C CA . ALA A 1 67 ? 23.169 -28.947 -7.613 1.00 92.50 67 ALA A CA 1
ATOM 492 C C . ALA A 1 67 ? 24.070 -29.966 -8.337 1.00 92.50 67 ALA A C 1
ATOM 494 O O . ALA A 1 67 ? 24.029 -31.151 -8.014 1.00 92.50 67 ALA A O 1
ATOM 495 N N . PHE A 1 68 ? 24.936 -29.516 -9.252 1.00 95.31 68 PHE A N 1
ATOM 496 C CA . PHE A 1 68 ? 25.878 -30.396 -9.951 1.00 95.31 68 PHE A CA 1
ATOM 497 C C . PHE A 1 68 ? 26.947 -30.996 -9.026 1.00 95.31 68 PHE A C 1
ATOM 499 O O . PHE A 1 68 ? 27.300 -32.155 -9.214 1.00 95.31 68 PHE A O 1
ATOM 506 N N . VAL A 1 69 ? 27.408 -30.274 -7.995 1.00 93.00 69 VAL A N 1
ATOM 507 C CA . VAL A 1 69 ? 28.295 -30.829 -6.954 1.00 93.00 69 VAL A CA 1
ATOM 508 C C . VAL A 1 69 ? 27.578 -31.902 -6.130 1.00 93.00 69 VAL A C 1
ATOM 510 O O . VAL A 1 69 ? 28.163 -32.951 -5.880 1.00 93.00 69 VAL A O 1
ATOM 513 N N . VAL A 1 70 ? 26.314 -31.692 -5.745 1.00 91.00 70 VAL A N 1
ATOM 514 C CA . VAL A 1 70 ? 25.529 -32.712 -5.024 1.00 91.00 70 VAL A CA 1
ATOM 515 C C . VAL A 1 70 ? 25.350 -33.966 -5.879 1.00 91.00 70 VAL A C 1
ATOM 517 O O . VAL A 1 70 ? 25.593 -35.061 -5.378 1.00 91.00 70 VAL A O 1
ATOM 520 N N . VAL A 1 71 ? 25.001 -33.830 -7.166 1.00 91.81 71 VAL A N 1
ATOM 521 C CA . VAL A 1 71 ? 24.918 -34.991 -8.070 1.00 91.81 71 VAL A CA 1
ATOM 522 C C . VAL A 1 71 ? 26.282 -35.673 -8.194 1.00 91.81 71 VAL A C 1
ATOM 524 O O . VAL A 1 71 ? 26.349 -36.878 -8.000 1.00 91.81 71 VAL A O 1
ATOM 527 N N . HIS A 1 72 ? 27.363 -34.921 -8.420 1.00 92.00 72 HIS A N 1
ATOM 528 C CA . HIS A 1 72 ? 28.722 -35.459 -8.538 1.00 92.00 72 HIS A CA 1
ATOM 529 C C . HIS A 1 72 ? 29.160 -36.261 -7.299 1.00 92.00 72 HIS A C 1
ATOM 531 O O . HIS A 1 72 ? 29.677 -37.369 -7.440 1.00 92.00 72 HIS A O 1
ATOM 537 N N . VAL A 1 73 ? 28.917 -35.755 -6.084 1.00 89.50 73 VAL A N 1
ATOM 538 C CA . VAL A 1 73 ? 29.230 -36.478 -4.836 1.00 89.50 73 VAL A CA 1
ATOM 539 C C . VAL A 1 73 ? 28.357 -37.729 -4.693 1.00 89.50 73 VAL A C 1
ATOM 541 O O . VAL A 1 73 ? 28.876 -38.804 -4.400 1.00 89.50 73 VAL A O 1
ATOM 544 N N . VAL A 1 74 ? 27.048 -37.628 -4.953 1.00 88.00 74 VAL A N 1
ATOM 545 C CA . VAL A 1 74 ? 26.123 -38.772 -4.865 1.00 88.00 74 VAL A CA 1
ATOM 546 C C . VAL A 1 74 ? 26.476 -39.864 -5.878 1.00 88.00 74 VAL A C 1
ATOM 548 O O . VAL A 1 74 ? 26.501 -41.036 -5.510 1.00 88.00 74 VAL A O 1
ATOM 551 N N . THR A 1 75 ? 26.800 -39.518 -7.126 1.00 87.25 75 THR A N 1
ATOM 552 C CA . THR A 1 75 ? 27.187 -40.508 -8.143 1.00 87.25 75 THR A CA 1
ATOM 553 C C . THR A 1 75 ? 28.589 -41.065 -7.903 1.00 87.25 75 THR A C 1
ATOM 555 O O . THR A 1 75 ? 28.827 -42.219 -8.240 1.00 87.25 75 THR A O 1
ATOM 558 N N . THR A 1 76 ? 29.490 -40.311 -7.257 1.00 85.69 76 THR A N 1
ATOM 559 C CA . THR A 1 76 ? 30.795 -40.825 -6.798 1.00 85.69 76 THR A CA 1
ATOM 560 C C . THR A 1 76 ? 30.630 -41.885 -5.705 1.00 85.69 76 THR A C 1
ATOM 562 O O . THR A 1 76 ? 31.270 -42.926 -5.774 1.00 85.69 76 THR A O 1
ATOM 565 N N . VAL A 1 77 ? 29.749 -41.658 -4.723 1.00 83.88 77 VAL A N 1
ATOM 566 C CA . VAL A 1 77 ? 29.465 -42.623 -3.638 1.00 83.88 77 VAL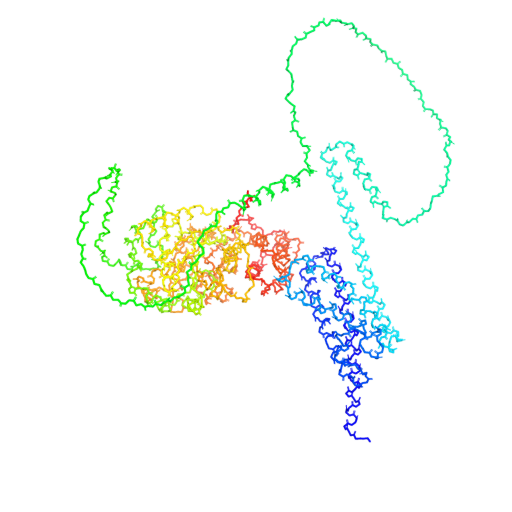 A CA 1
ATOM 567 C C . VAL A 1 77 ? 28.615 -43.812 -4.125 1.00 83.88 77 VAL A C 1
ATOM 569 O O . VAL A 1 77 ? 28.646 -44.887 -3.528 1.00 83.88 77 VAL A O 1
ATOM 572 N N . ALA A 1 78 ? 27.859 -43.650 -5.216 1.00 81.88 78 ALA A N 1
ATOM 573 C CA . ALA A 1 78 ? 27.102 -44.733 -5.850 1.00 81.88 78 ALA A CA 1
ATOM 574 C C . ALA A 1 78 ? 27.930 -45.585 -6.838 1.00 81.88 78 ALA A C 1
ATOM 576 O O . ALA A 1 78 ? 27.501 -46.691 -7.184 1.00 81.88 78 ALA A O 1
ATOM 577 N N . ASP A 1 79 ? 29.085 -45.100 -7.307 1.00 76.69 79 ASP A N 1
ATOM 578 C CA . ASP A 1 79 ? 29.945 -45.828 -8.245 1.00 76.69 79 ASP A CA 1
ATOM 579 C C . ASP A 1 79 ? 30.741 -46.932 -7.534 1.00 76.69 79 ASP A C 1
ATOM 581 O O . ASP A 1 79 ? 31.701 -46.686 -6.808 1.00 76.69 79 ASP A O 1
ATOM 585 N N . ARG A 1 80 ? 30.371 -48.188 -7.802 1.00 68.06 80 ARG A N 1
ATOM 586 C CA . ARG A 1 80 ? 31.025 -49.370 -7.221 1.00 68.06 80 ARG A CA 1
ATOM 587 C C . ARG A 1 80 ? 32.437 -49.636 -7.763 1.00 68.06 80 ARG A C 1
ATOM 589 O O . ARG A 1 80 ? 33.097 -50.529 -7.238 1.00 68.06 80 ARG A O 1
ATOM 596 N N . PHE A 1 81 ? 32.914 -48.909 -8.780 1.00 64.62 81 PHE A N 1
ATOM 597 C CA . PHE A 1 81 ? 34.305 -49.019 -9.246 1.00 64.62 81 PHE A CA 1
ATOM 598 C C . PHE A 1 81 ? 35.322 -48.327 -8.328 1.00 64.62 81 PHE A C 1
ATOM 600 O O . PHE A 1 81 ? 36.509 -48.650 -8.403 1.00 64.62 81 PHE A O 1
ATOM 607 N N . ALA A 1 82 ? 34.893 -47.406 -7.460 1.00 63.75 82 ALA A N 1
ATOM 608 C CA . ALA A 1 82 ? 35.759 -46.753 -6.485 1.00 63.75 82 ALA A CA 1
ATOM 609 C C . ALA A 1 82 ? 35.270 -47.061 -5.055 1.00 63.75 82 ALA A C 1
ATOM 611 O O . ALA A 1 82 ? 34.093 -46.862 -4.764 1.00 63.75 82 ALA A O 1
ATOM 612 N N . PRO A 1 83 ? 36.134 -47.526 -4.131 1.00 67.31 83 PRO A N 1
ATOM 613 C CA . PRO A 1 83 ? 35.730 -47.851 -2.762 1.00 67.31 83 PRO A CA 1
ATOM 614 C C . PRO A 1 83 ? 35.618 -46.575 -1.906 1.00 67.31 83 PRO A C 1
ATOM 616 O O . PRO A 1 83 ? 36.402 -46.367 -0.984 1.00 67.31 83 PRO A O 1
ATOM 619 N N . ILE A 1 84 ? 34.668 -45.702 -2.254 1.00 77.50 84 ILE A N 1
ATOM 620 C CA . ILE A 1 84 ? 34.452 -44.386 -1.637 1.00 77.50 84 ILE A CA 1
ATOM 621 C C . ILE A 1 84 ? 33.179 -44.445 -0.791 1.00 77.50 84 ILE A C 1
ATOM 623 O O . ILE A 1 84 ? 32.066 -44.531 -1.309 1.00 77.50 84 ILE A O 1
ATOM 627 N N . GLY A 1 85 ? 33.332 -44.408 0.532 1.00 79.56 85 GLY A N 1
ATOM 628 C CA . GLY A 1 85 ? 32.196 -44.422 1.452 1.00 79.56 85 GLY A CA 1
ATOM 629 C C . GLY A 1 85 ? 31.521 -43.053 1.568 1.00 79.56 85 GLY A C 1
ATOM 630 O O . GLY A 1 85 ? 32.150 -42.020 1.370 1.00 79.56 85 GLY A O 1
ATOM 631 N N . PHE A 1 86 ? 30.260 -43.009 2.014 1.00 81.62 86 PHE A N 1
ATOM 632 C CA . PHE A 1 86 ? 29.573 -41.735 2.305 1.00 81.62 86 PHE A CA 1
ATOM 633 C C . PHE A 1 86 ? 30.364 -40.833 3.277 1.00 81.62 86 PHE A C 1
ATOM 635 O O . PHE A 1 86 ? 30.358 -39.614 3.134 1.00 81.62 86 PHE A O 1
ATOM 642 N N . LYS A 1 87 ? 31.088 -41.433 4.235 1.00 83.75 87 LYS A N 1
ATOM 643 C CA . LYS A 1 87 ? 31.967 -40.714 5.175 1.00 83.75 87 LYS A CA 1
ATOM 644 C C . LYS A 1 87 ? 33.129 -40.000 4.476 1.00 83.75 87 LYS A C 1
ATOM 646 O O . LYS A 1 87 ? 33.521 -38.931 4.925 1.00 83.75 87 LYS A O 1
ATOM 651 N N . ASP A 1 88 ? 33.638 -40.554 3.379 1.00 82.31 88 ASP A N 1
ATOM 652 C CA . ASP A 1 88 ? 34.771 -39.994 2.636 1.00 82.31 88 ASP A CA 1
ATOM 653 C C . ASP A 1 88 ? 34.399 -38.690 1.922 1.00 82.31 88 ASP A C 1
ATOM 655 O O . ASP A 1 88 ? 35.269 -37.863 1.687 1.00 82.31 88 ASP A O 1
ATOM 659 N N . GLY A 1 89 ? 33.113 -38.485 1.611 1.00 79.06 89 GLY A N 1
ATOM 660 C CA . GLY A 1 89 ? 32.595 -37.244 1.027 1.00 79.06 89 GLY A CA 1
ATOM 661 C C . GLY A 1 89 ? 32.320 -36.120 2.034 1.00 79.06 89 GLY A C 1
ATOM 662 O O . GLY A 1 89 ? 31.878 -35.052 1.618 1.00 79.06 89 GLY A O 1
ATOM 663 N N . VAL A 1 90 ? 32.538 -36.352 3.338 1.00 83.06 90 VAL A N 1
ATOM 664 C CA . VAL A 1 90 ? 32.293 -35.379 4.431 1.00 83.06 90 VAL A CA 1
ATOM 665 C C . VAL A 1 90 ? 33.388 -35.356 5.513 1.00 83.06 90 VAL A C 1
ATOM 667 O O . VAL A 1 90 ? 33.286 -34.603 6.480 1.00 83.06 90 VAL A O 1
ATOM 670 N N . ILE A 1 91 ? 34.423 -36.194 5.394 1.00 88.44 91 ILE A N 1
ATOM 671 C CA . ILE A 1 91 ? 35.615 -36.191 6.252 1.00 88.44 91 ILE A CA 1
ATOM 672 C C . ILE A 1 91 ? 36.841 -36.233 5.328 1.00 88.44 91 ILE A C 1
ATOM 674 O O . ILE A 1 91 ? 37.128 -37.278 4.736 1.00 88.44 91 ILE A O 1
ATOM 678 N N . PRO A 1 92 ? 37.577 -35.118 5.167 1.00 89.75 92 PRO A N 1
ATOM 679 C CA . PRO A 1 92 ? 38.664 -35.051 4.202 1.00 89.75 92 PRO A CA 1
ATOM 680 C C . PRO A 1 92 ? 39.815 -35.989 4.581 1.00 89.75 92 PRO A C 1
ATOM 682 O O . PRO A 1 92 ? 40.156 -36.145 5.751 1.00 89.75 92 PRO A O 1
ATOM 685 N N . PHE A 1 93 ? 40.438 -36.581 3.558 1.00 91.94 93 PHE A N 1
ATOM 686 C CA . PHE A 1 93 ? 41.563 -37.525 3.651 1.00 91.94 93 PHE A CA 1
ATOM 687 C C . PHE A 1 93 ? 41.250 -38.878 4.326 1.00 91.94 93 PHE A C 1
ATOM 689 O O . PHE A 1 93 ? 42.173 -39.663 4.527 1.00 91.94 93 PHE A O 1
ATOM 696 N N . LEU A 1 94 ? 39.979 -39.186 4.624 1.00 89.19 94 LEU A N 1
ATOM 697 C CA . LEU A 1 94 ? 39.581 -40.466 5.231 1.00 89.19 94 LEU A CA 1
ATOM 698 C C . LEU A 1 94 ? 39.725 -41.668 4.279 1.00 89.19 94 LEU A C 1
ATOM 700 O O . LEU A 1 94 ? 40.085 -42.759 4.718 1.00 89.19 94 LEU A O 1
ATOM 704 N N . SER A 1 95 ? 39.455 -41.474 2.984 1.00 84.44 95 SER A N 1
ATOM 705 C CA . SER A 1 95 ? 39.441 -42.575 2.014 1.00 84.44 95 SER A CA 1
ATOM 706 C C . SER A 1 95 ? 40.852 -43.103 1.720 1.00 84.44 95 SER A C 1
ATOM 708 O O . SER A 1 95 ? 41.727 -42.310 1.358 1.00 84.44 95 SER A O 1
ATOM 710 N N . PRO A 1 96 ? 41.092 -44.430 1.750 1.00 82.19 96 PRO A N 1
ATOM 711 C CA . PRO A 1 96 ? 42.371 -45.007 1.330 1.00 82.19 96 PRO A CA 1
ATOM 712 C C . PRO A 1 96 ? 42.605 -44.872 -0.186 1.00 82.19 96 PRO A C 1
ATOM 714 O O . PRO A 1 96 ? 43.738 -44.985 -0.660 1.00 82.19 96 PRO A O 1
ATOM 717 N N . TYR A 1 97 ? 41.556 -44.609 -0.972 1.00 80.31 97 TYR A N 1
ATOM 718 C CA . TYR A 1 97 ? 41.662 -44.393 -2.409 1.00 80.31 97 TYR A CA 1
ATOM 719 C C . TYR A 1 97 ? 42.074 -42.946 -2.717 1.00 80.31 97 TYR A C 1
ATOM 721 O O . TYR A 1 97 ? 41.326 -42.007 -2.465 1.00 80.31 97 TYR A O 1
ATOM 729 N N . ARG A 1 98 ? 43.267 -42.749 -3.304 1.00 83.38 98 ARG A N 1
ATOM 730 C CA . ARG A 1 98 ? 43.785 -41.425 -3.731 1.00 83.38 98 ARG A CA 1
ATOM 731 C C . ARG A 1 98 ? 43.622 -40.324 -2.644 1.00 83.38 98 ARG A C 1
ATOM 733 O O . ARG A 1 98 ? 43.146 -39.233 -2.975 1.00 83.38 98 ARG A O 1
ATOM 740 N N . PRO A 1 99 ? 44.046 -40.558 -1.382 1.00 86.69 99 PRO A N 1
ATOM 741 C CA . PRO A 1 99 ? 43.624 -39.787 -0.202 1.00 86.69 99 PRO A CA 1
ATOM 742 C C . PRO A 1 99 ? 43.791 -38.271 -0.338 1.00 86.69 99 PRO A C 1
ATOM 744 O O . PRO A 1 99 ? 42.869 -37.523 -0.028 1.00 86.69 99 PRO A O 1
ATOM 747 N N . ILE A 1 100 ? 44.934 -37.808 -0.860 1.00 90.50 100 ILE A N 1
ATOM 748 C CA . ILE A 1 100 ? 45.222 -36.377 -1.069 1.00 90.50 100 ILE A CA 1
ATOM 749 C C . ILE A 1 100 ? 44.169 -35.729 -1.981 1.00 90.50 100 ILE A C 1
ATOM 751 O O . ILE A 1 100 ? 43.634 -34.667 -1.670 1.00 90.50 100 ILE A O 1
ATOM 755 N N . TRP A 1 101 ? 43.846 -36.371 -3.104 1.00 90.31 101 TRP A N 1
ATOM 756 C CA . TRP A 1 101 ? 42.998 -35.784 -4.137 1.00 90.31 101 TRP A CA 1
ATOM 757 C C . TRP A 1 101 ? 41.508 -35.873 -3.794 1.00 90.31 101 TRP A C 1
ATOM 759 O O . TRP A 1 101 ? 40.784 -34.906 -4.030 1.00 90.31 101 TRP A O 1
ATOM 769 N N . LEU A 1 102 ? 41.045 -36.969 -3.177 1.00 88.00 102 LEU A N 1
ATOM 770 C CA . LEU A 1 102 ? 39.682 -37.027 -2.624 1.00 88.00 102 LEU A CA 1
ATOM 771 C C . LEU A 1 102 ? 39.513 -36.092 -1.419 1.00 88.00 102 LEU A C 1
ATOM 773 O O . LEU A 1 102 ? 38.502 -35.397 -1.322 1.00 88.00 102 LEU A O 1
ATOM 777 N N . GLY A 1 103 ? 40.522 -35.987 -0.549 1.00 89.25 103 GLY A N 1
ATOM 778 C CA . GLY A 1 103 ? 40.517 -35.048 0.572 1.00 89.25 103 GLY A CA 1
ATOM 779 C C . GLY A 1 103 ? 40.402 -33.591 0.126 1.00 89.25 103 GLY A C 1
ATOM 780 O O . GLY A 1 103 ? 39.585 -32.861 0.676 1.00 89.25 103 GLY A O 1
ATOM 781 N N . LEU A 1 104 ? 41.107 -33.183 -0.937 1.00 93.12 104 LEU A N 1
ATOM 782 C CA . LEU A 1 104 ? 40.913 -31.860 -1.549 1.00 93.12 104 LEU A CA 1
ATOM 783 C C . LEU A 1 104 ? 39.482 -31.669 -2.087 1.00 93.12 104 LEU A C 1
ATOM 785 O O . LEU A 1 104 ? 38.897 -30.610 -1.879 1.00 93.12 104 LEU A O 1
ATOM 789 N N . GLY A 1 105 ? 38.882 -32.684 -2.717 1.00 90.81 105 GLY A N 1
ATOM 790 C CA . GLY A 1 105 ? 37.480 -32.617 -3.163 1.00 90.81 105 GLY A CA 1
ATOM 791 C C . GLY A 1 105 ? 36.504 -32.409 -2.005 1.00 90.81 105 GLY A C 1
ATOM 792 O O . GLY A 1 105 ? 35.608 -31.571 -2.079 1.00 90.81 105 GLY A O 1
ATOM 793 N N . THR A 1 106 ? 36.756 -33.106 -0.899 1.00 91.56 106 THR A N 1
ATOM 794 C CA . THR A 1 106 ? 35.982 -33.003 0.343 1.00 91.56 106 THR A CA 1
ATOM 795 C C . THR A 1 106 ? 36.130 -31.618 0.971 1.00 91.56 106 THR A C 1
ATOM 797 O O . THR A 1 106 ? 35.130 -30.965 1.238 1.00 91.56 106 THR A O 1
ATOM 800 N N . VAL A 1 107 ? 37.352 -31.076 1.068 1.00 93.62 107 VAL A N 1
ATOM 801 C CA . VAL A 1 107 ? 37.579 -29.690 1.524 1.00 93.62 107 VAL A CA 1
ATOM 802 C C . VAL A 1 107 ? 36.870 -28.674 0.616 1.00 93.62 107 VAL A C 1
ATOM 804 O O . VAL A 1 107 ? 36.285 -27.711 1.113 1.00 93.62 107 VAL A O 1
ATOM 807 N N . ALA A 1 108 ? 36.873 -28.862 -0.709 1.00 91.81 108 ALA A N 1
ATOM 808 C CA . ALA A 1 108 ? 36.134 -27.981 -1.617 1.00 91.81 108 ALA A CA 1
ATOM 809 C C . ALA A 1 108 ? 34.614 -28.031 -1.370 1.00 91.81 108 ALA A C 1
ATOM 811 O O . ALA A 1 108 ? 33.970 -26.973 -1.377 1.00 91.81 108 ALA A O 1
ATOM 812 N N . PHE A 1 109 ? 34.068 -29.228 -1.120 1.00 91.62 109 PHE A N 1
ATOM 813 C CA . PHE A 1 109 ? 32.670 -29.462 -0.754 1.00 91.62 109 PHE A CA 1
ATOM 814 C C . PHE A 1 109 ? 32.313 -28.844 0.605 1.00 91.62 109 PHE A C 1
ATOM 816 O O . PHE A 1 109 ? 31.355 -28.077 0.674 1.00 91.62 109 PHE A O 1
ATOM 823 N N . ASP A 1 110 ? 33.105 -29.078 1.653 1.00 91.88 110 ASP A N 1
ATOM 824 C CA . ASP A 1 110 ? 32.883 -28.546 3.005 1.00 91.88 110 ASP A CA 1
ATOM 825 C C . ASP A 1 110 ? 32.875 -27.011 3.017 1.00 91.88 110 ASP A C 1
ATOM 827 O O . ASP A 1 110 ? 32.012 -26.377 3.632 1.00 91.88 110 ASP A O 1
ATOM 831 N N . LEU A 1 111 ? 33.799 -26.388 2.275 1.00 92.00 111 LEU A N 1
ATOM 832 C CA . LEU A 1 111 ? 33.826 -24.937 2.095 1.00 92.00 111 LEU A CA 1
ATOM 833 C C . LEU A 1 111 ? 32.573 -24.439 1.354 1.00 92.00 111 LEU A C 1
ATOM 835 O O . LEU A 1 111 ? 31.974 -23.443 1.766 1.00 92.00 111 LEU A O 1
ATOM 839 N N . LEU A 1 112 ? 32.136 -25.129 0.294 1.00 89.94 112 LEU A N 1
ATOM 840 C CA . LEU A 1 112 ? 30.911 -24.782 -0.434 1.00 89.94 112 LEU A CA 1
ATOM 841 C C . LEU A 1 112 ? 29.664 -24.933 0.457 1.00 89.94 112 LEU A C 1
ATOM 843 O O . LEU A 1 112 ? 28.814 -24.039 0.481 1.00 89.94 112 LEU A O 1
ATOM 847 N N . LEU A 1 113 ? 29.586 -26.007 1.245 1.00 89.44 113 LEU A N 1
ATOM 848 C CA . LEU A 1 113 ? 28.523 -26.278 2.210 1.00 89.44 113 LEU A CA 1
ATOM 849 C C . LEU A 1 113 ? 28.467 -25.195 3.297 1.00 89.44 113 LEU A C 1
ATOM 851 O O . LEU A 1 113 ? 27.388 -24.671 3.585 1.00 89.44 113 LEU A O 1
ATOM 855 N N . ALA A 1 114 ? 29.615 -24.772 3.835 1.00 89.44 114 ALA A N 1
ATOM 856 C CA . ALA A 1 114 ? 29.702 -23.661 4.782 1.00 89.44 114 ALA A CA 1
ATOM 857 C C . ALA A 1 114 ? 29.214 -22.331 4.173 1.00 89.44 114 ALA A C 1
ATOM 859 O O . ALA A 1 114 ? 28.513 -21.558 4.839 1.00 89.44 114 ALA A O 1
ATOM 860 N N . LEU A 1 115 ? 29.513 -22.066 2.895 1.00 89.50 115 LEU A N 1
ATOM 861 C CA . LEU A 1 115 ? 28.986 -20.898 2.181 1.00 89.50 115 LEU A CA 1
ATOM 862 C C . LEU A 1 115 ? 27.472 -20.970 1.943 1.00 89.50 115 LEU A C 1
ATOM 864 O O . LEU A 1 115 ? 26.794 -19.949 2.092 1.00 89.50 115 LEU A O 1
ATOM 868 N N . VAL A 1 116 ? 26.927 -22.143 1.607 1.00 87.62 116 VAL A N 1
ATOM 869 C CA . VAL A 1 116 ? 25.477 -22.351 1.456 1.00 87.62 116 VAL A CA 1
ATOM 870 C C . VAL A 1 116 ? 24.776 -22.158 2.802 1.00 87.62 116 VAL A C 1
ATOM 872 O O . VAL A 1 116 ? 23.887 -21.310 2.911 1.00 87.62 116 VAL A O 1
ATOM 875 N N . ALA A 1 117 ? 25.224 -22.853 3.850 1.00 87.19 117 ALA A N 1
ATOM 876 C CA . ALA A 1 117 ? 24.638 -22.791 5.187 1.00 87.19 117 ALA A CA 1
ATOM 877 C C . ALA A 1 117 ? 24.652 -21.365 5.763 1.00 87.19 117 ALA A C 1
ATOM 879 O O . ALA A 1 117 ? 23.622 -20.869 6.225 1.00 87.19 117 ALA A O 1
ATOM 880 N N . THR A 1 118 ? 25.777 -20.648 5.674 1.00 87.12 118 THR A N 1
ATOM 881 C CA . THR A 1 118 ? 25.848 -19.254 6.152 1.00 87.12 118 THR A CA 1
ATOM 882 C C . THR A 1 118 ? 25.077 -18.268 5.274 1.00 87.12 118 THR A C 1
ATOM 884 O O . THR A 1 118 ? 24.616 -17.243 5.780 1.00 87.12 118 THR A O 1
ATOM 887 N N . SER A 1 119 ? 24.860 -18.568 3.990 1.00 81.94 119 SER A N 1
ATOM 888 C CA . SER A 1 119 ? 24.006 -17.753 3.114 1.00 81.94 119 SER A CA 1
ATOM 889 C C . SER A 1 119 ? 22.513 -17.965 3.377 1.00 81.94 119 SER A C 1
ATOM 891 O O . SER A 1 119 ? 21.752 -17.001 3.301 1.00 81.94 119 SER A O 1
ATOM 893 N N . LEU A 1 120 ? 22.093 -19.175 3.763 1.00 82.00 120 LEU A N 1
ATOM 894 C CA . LEU A 1 120 ? 20.742 -19.448 4.272 1.00 82.00 120 LEU A CA 1
ATOM 895 C C . LEU A 1 120 ? 20.528 -18.778 5.641 1.00 82.00 120 LEU A C 1
ATOM 897 O O . LEU A 1 120 ? 19.551 -18.058 5.848 1.00 82.00 120 LEU A O 1
ATOM 901 N N . LEU A 1 121 ? 21.496 -18.913 6.553 1.00 83.62 121 LEU A N 1
ATOM 902 C CA . LEU A 1 121 ? 21.463 -18.322 7.896 1.00 83.62 121 LEU A CA 1
ATOM 903 C C . LEU A 1 121 ? 21.760 -16.810 7.934 1.00 83.62 121 LEU A C 1
ATOM 905 O O . LEU A 1 121 ? 21.771 -16.222 9.016 1.00 83.62 121 LEU A O 1
ATOM 909 N N . ARG A 1 122 ? 21.945 -16.140 6.785 1.00 81.06 122 ARG A N 1
ATOM 910 C CA . ARG A 1 122 ? 22.336 -14.716 6.692 1.00 81.06 122 ARG A CA 1
ATOM 911 C C . ARG A 1 122 ? 21.441 -13.748 7.477 1.00 81.06 122 ARG A C 1
ATOM 913 O O . ARG A 1 122 ? 21.908 -12.696 7.886 1.00 81.06 122 ARG A O 1
ATOM 920 N N . ALA A 1 123 ? 20.167 -14.092 7.691 1.00 73.94 123 ALA A N 1
ATOM 921 C CA . ALA A 1 123 ? 19.221 -13.278 8.462 1.00 73.94 123 ALA A CA 1
ATOM 922 C C . ALA A 1 123 ? 19.464 -13.336 9.986 1.00 73.94 123 ALA A C 1
ATOM 924 O O . ALA A 1 123 ? 18.979 -12.478 10.716 1.00 73.94 123 ALA A O 1
ATOM 925 N N . ARG A 1 124 ? 20.217 -14.337 10.464 1.00 78.75 124 ARG A N 1
ATOM 926 C CA . ARG A 1 124 ? 20.612 -14.531 11.871 1.00 78.75 124 ARG A CA 1
ATOM 927 C C . ARG A 1 124 ? 22.096 -14.214 12.120 1.00 78.75 124 ARG A C 1
ATOM 929 O O . ARG A 1 124 ? 22.529 -14.191 13.267 1.00 78.75 124 ARG A O 1
ATOM 936 N N . LEU A 1 125 ? 22.878 -13.973 11.064 1.00 76.88 125 LEU A N 1
ATOM 937 C CA . LEU A 1 125 ? 24.320 -13.727 11.125 1.00 76.88 125 LEU A CA 1
ATOM 938 C C . LEU A 1 125 ? 24.650 -12.250 10.886 1.00 76.88 125 LEU A C 1
ATOM 940 O O . LEU A 1 125 ? 24.201 -11.638 9.920 1.00 76.88 125 LEU A O 1
ATOM 944 N N . GLY A 1 126 ? 25.517 -11.678 11.723 1.00 74.56 126 GLY A N 1
ATOM 945 C CA . GLY A 1 126 ? 26.024 -10.324 11.498 1.00 74.56 126 GLY A CA 1
ATOM 946 C C . GLY A 1 126 ? 26.821 -10.229 10.190 1.00 74.56 126 GLY A C 1
ATOM 947 O O . GLY A 1 126 ? 27.686 -11.065 9.929 1.00 74.56 126 GLY A O 1
ATOM 948 N N . PHE A 1 127 ? 26.591 -9.175 9.396 1.00 72.31 127 PHE A N 1
ATOM 949 C CA . PHE A 1 127 ? 27.175 -8.989 8.054 1.00 72.31 127 PHE A CA 1
ATOM 950 C C . PHE A 1 127 ? 28.698 -9.214 7.975 1.00 72.31 127 PHE A C 1
ATOM 952 O O . PHE A 1 127 ? 29.193 -9.735 6.979 1.00 72.31 127 PHE A O 1
ATOM 959 N N . ARG A 1 128 ? 29.451 -8.863 9.029 1.00 80.00 128 ARG A N 1
ATOM 960 C CA . ARG A 1 128 ? 30.904 -9.111 9.105 1.00 80.00 128 ARG A CA 1
ATOM 961 C C . ARG A 1 128 ? 31.249 -10.605 9.091 1.00 80.00 128 ARG A C 1
ATOM 963 O O . ARG A 1 128 ? 32.187 -10.978 8.397 1.00 80.00 128 ARG A O 1
ATOM 970 N N . MET A 1 129 ? 30.491 -11.426 9.820 1.00 80.94 129 MET A N 1
ATOM 971 C CA . MET A 1 129 ? 30.685 -12.877 9.906 1.00 80.94 129 MET A CA 1
ATOM 972 C C . MET A 1 129 ? 30.306 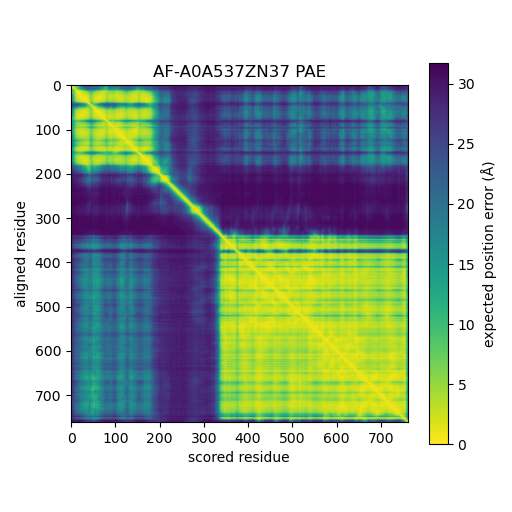-13.551 8.586 1.00 80.94 129 MET A C 1
ATOM 974 O O . MET A 1 129 ? 31.118 -14.271 8.014 1.00 80.94 129 MET A O 1
ATOM 978 N N . TRP A 1 130 ? 29.123 -13.228 8.043 1.00 85.00 130 TRP A N 1
ATOM 979 C CA . TRP A 1 130 ? 28.708 -13.714 6.721 1.00 85.00 130 TRP A CA 1
ATOM 980 C C . TRP A 1 130 ? 29.746 -13.366 5.642 1.00 85.00 130 TRP A C 1
ATOM 982 O O . TRP A 1 130 ? 30.152 -14.235 4.878 1.00 85.00 130 TRP A O 1
ATOM 992 N N . ARG A 1 131 ? 30.251 -12.123 5.618 1.00 81.81 131 ARG A N 1
ATOM 993 C CA . ARG A 1 131 ? 31.263 -11.700 4.639 1.00 81.81 131 ARG A CA 1
ATOM 994 C C . ARG A 1 131 ? 32.609 -12.413 4.819 1.00 81.81 131 ARG A C 1
ATOM 996 O O . ARG A 1 131 ? 33.284 -12.636 3.822 1.00 81.81 131 ARG A O 1
ATOM 1003 N N . ALA A 1 132 ? 32.998 -12.751 6.050 1.00 83.06 132 ALA A N 1
ATOM 1004 C CA . ALA A 1 132 ? 34.225 -13.500 6.323 1.00 83.06 132 ALA A CA 1
ATOM 1005 C C . ALA A 1 132 ? 34.128 -14.945 5.808 1.00 83.06 132 ALA A C 1
ATOM 1007 O O . ALA A 1 132 ? 35.017 -15.385 5.086 1.00 83.06 132 ALA A O 1
ATOM 1008 N N . VAL A 1 133 ? 33.020 -15.646 6.075 1.00 84.06 133 VAL A N 1
ATOM 1009 C CA . VAL A 1 133 ? 32.796 -16.997 5.523 1.00 84.06 133 VAL A CA 1
ATOM 1010 C C . VAL A 1 133 ? 32.636 -16.950 4.001 1.00 84.06 133 VAL A C 1
ATOM 1012 O O . VAL A 1 133 ? 33.206 -17.772 3.297 1.00 84.06 133 VAL A O 1
ATOM 1015 N N . HIS A 1 134 ? 31.965 -15.934 3.456 1.00 84.44 134 HIS A N 1
ATOM 1016 C CA . HIS A 1 134 ? 31.829 -15.763 2.007 1.00 84.44 134 HIS A CA 1
ATOM 1017 C C . HIS A 1 134 ? 33.167 -15.462 1.292 1.00 84.44 134 HIS A C 1
ATOM 1019 O O . HIS A 1 134 ? 33.282 -15.696 0.092 1.00 84.44 134 HIS A O 1
ATOM 1025 N N . TRP A 1 135 ? 34.212 -15.003 1.997 1.00 84.69 135 TRP A N 1
ATOM 1026 C CA . TRP A 1 135 ? 35.569 -14.929 1.432 1.00 84.69 135 TRP A CA 1
ATOM 1027 C C . TRP A 1 135 ? 36.218 -16.308 1.236 1.00 84.69 135 TRP A C 1
ATOM 1029 O O . TRP A 1 135 ? 37.107 -16.430 0.397 1.00 84.69 135 TRP A O 1
ATOM 1039 N N . LEU A 1 136 ? 35.736 -17.366 1.898 1.00 82.06 136 LEU A N 1
ATOM 1040 C CA . LEU A 1 136 ? 36.213 -18.731 1.657 1.00 82.06 136 LEU A CA 1
ATOM 1041 C C . LEU A 1 136 ? 35.814 -19.269 0.264 1.00 82.06 136 LEU A C 1
ATOM 1043 O O . LEU A 1 136 ? 36.403 -20.245 -0.192 1.00 82.06 136 LEU A O 1
ATOM 1047 N N . ALA A 1 137 ? 34.921 -18.589 -0.478 1.00 78.31 137 ALA A N 1
ATOM 1048 C CA . ALA A 1 137 ? 34.689 -18.849 -1.908 1.00 78.31 137 ALA A CA 1
ATOM 1049 C C . ALA A 1 137 ? 35.996 -18.843 -2.720 1.00 78.31 137 ALA A C 1
ATOM 1051 O O . ALA A 1 137 ? 36.209 -19.702 -3.574 1.00 78.31 137 ALA A O 1
ATOM 1052 N N . TYR A 1 138 ? 36.884 -17.886 -2.424 1.00 82.31 138 TYR A N 1
ATOM 1053 C CA . TYR A 1 138 ? 38.165 -17.732 -3.113 1.00 82.31 138 TYR A CA 1
ATOM 1054 C C . TYR A 1 138 ? 39.169 -18.850 -2.762 1.00 82.31 138 TYR A C 1
ATOM 1056 O O . TYR A 1 138 ? 40.157 -19.000 -3.472 1.00 82.31 138 TYR A O 1
ATOM 1064 N N . ALA A 1 139 ? 38.911 -19.641 -1.710 1.00 85.06 139 ALA A N 1
ATOM 1065 C CA . ALA A 1 139 ? 39.683 -20.832 -1.343 1.00 85.06 139 ALA A CA 1
ATOM 1066 C C . ALA A 1 139 ? 39.039 -22.141 -1.847 1.00 85.06 139 ALA A C 1
ATOM 1068 O O . ALA A 1 139 ? 39.755 -23.056 -2.239 1.00 85.06 139 ALA A O 1
ATOM 1069 N N . SER A 1 140 ? 37.704 -22.219 -1.918 1.00 87.81 140 SER A N 1
ATOM 1070 C CA . SER A 1 140 ? 36.977 -23.388 -2.447 1.00 87.81 140 SER A CA 1
ATOM 1071 C C . SER A 1 140 ? 37.298 -23.659 -3.927 1.00 87.81 140 SER A C 1
ATOM 1073 O O . SER A 1 140 ? 37.623 -24.789 -4.285 1.00 87.81 140 SER A O 1
ATOM 1075 N N . TRP A 1 141 ? 37.297 -22.628 -4.785 1.00 92.12 141 TRP A N 1
ATOM 1076 C CA . TRP A 1 141 ? 37.582 -22.790 -6.220 1.00 92.12 141 TRP A CA 1
ATOM 1077 C C . TRP A 1 141 ? 38.980 -23.359 -6.555 1.00 92.12 141 TRP A C 1
ATOM 1079 O O . TRP A 1 141 ? 39.030 -24.349 -7.284 1.00 92.12 141 TRP A O 1
ATOM 1089 N N . PRO A 1 142 ? 40.116 -22.827 -6.050 1.00 92.00 142 PRO A N 1
ATOM 1090 C CA . PRO A 1 142 ? 41.427 -23.393 -6.383 1.00 92.00 142 PRO A CA 1
ATOM 1091 C C . PRO A 1 142 ? 41.625 -24.805 -5.809 1.00 92.00 142 PRO A C 1
ATOM 1093 O O . PRO A 1 142 ? 42.295 -25.625 -6.432 1.00 92.00 142 PRO A O 1
ATOM 1096 N N . VAL A 1 143 ? 41.002 -25.129 -4.670 1.00 92.38 143 VAL A N 1
ATOM 1097 C CA . VAL A 1 143 ? 41.005 -26.492 -4.114 1.00 92.38 143 VAL A CA 1
ATOM 1098 C C . VAL A 1 143 ? 40.217 -27.455 -5.017 1.00 92.38 143 VAL A C 1
ATOM 1100 O O . VAL A 1 143 ? 40.700 -28.551 -5.297 1.00 92.38 143 VAL A O 1
ATOM 1103 N N . ALA A 1 144 ? 39.068 -27.032 -5.560 1.00 90.81 144 ALA A N 1
ATOM 1104 C CA . ALA A 1 144 ? 38.310 -27.805 -6.550 1.00 90.81 144 ALA A CA 1
ATOM 1105 C C . ALA A 1 144 ? 39.092 -28.020 -7.864 1.00 90.81 144 ALA A C 1
ATOM 1107 O O . ALA A 1 144 ? 39.071 -29.118 -8.422 1.00 90.81 144 ALA A O 1
ATOM 1108 N N . VAL A 1 145 ? 39.836 -27.007 -8.331 1.00 91.25 145 VAL A N 1
ATOM 1109 C CA . VAL A 1 145 ? 40.750 -27.133 -9.483 1.00 91.25 145 VAL A CA 1
ATOM 1110 C C . VAL A 1 145 ? 41.822 -28.193 -9.208 1.00 91.25 145 VAL A C 1
ATOM 1112 O O . VAL A 1 145 ? 41.976 -29.115 -10.008 1.00 91.25 145 VAL A O 1
ATOM 1115 N N . LEU A 1 146 ? 42.517 -28.121 -8.067 1.00 91.31 146 LEU A N 1
ATOM 1116 C CA . LEU A 1 146 ? 43.547 -29.101 -7.695 1.00 91.31 146 LEU A CA 1
ATOM 1117 C C . LEU A 1 146 ? 42.978 -30.526 -7.598 1.00 91.31 146 LEU A C 1
ATOM 1119 O O . LEU A 1 146 ? 43.558 -31.454 -8.155 1.00 91.31 146 LEU A O 1
ATOM 1123 N N . HIS A 1 147 ? 41.811 -30.697 -6.974 1.00 91.38 147 HIS A N 1
ATOM 1124 C CA . HIS A 1 147 ? 41.084 -31.969 -6.950 1.00 91.38 147 HIS A CA 1
ATOM 1125 C C . HIS A 1 147 ? 40.818 -32.523 -8.364 1.00 91.38 147 HIS A C 1
ATOM 1127 O O . HIS A 1 147 ? 41.100 -33.696 -8.631 1.00 91.38 147 HIS A O 1
ATOM 1133 N N . SER A 1 148 ? 40.328 -31.685 -9.287 1.00 88.25 148 SER A N 1
ATOM 1134 C CA . SER A 1 148 ? 40.002 -32.102 -10.661 1.00 88.25 148 SER A CA 1
ATOM 1135 C C . SER A 1 148 ? 41.223 -32.561 -11.472 1.00 88.25 148 SER A C 1
ATOM 1137 O O . SER A 1 148 ? 41.106 -33.455 -12.308 1.00 88.25 148 SER A O 1
ATOM 1139 N N . LEU A 1 149 ? 42.409 -32.008 -11.187 1.00 85.88 149 LEU A N 1
ATOM 1140 C CA . LEU A 1 149 ? 43.663 -32.368 -11.857 1.00 85.88 149 LEU A CA 1
ATOM 1141 C C . LEU A 1 149 ? 44.229 -33.728 -11.408 1.00 85.88 149 LEU A C 1
ATOM 1143 O O . LEU A 1 149 ? 44.973 -34.347 -12.165 1.00 85.88 149 LEU A O 1
ATOM 1147 N N . GLY A 1 150 ? 43.899 -34.200 -10.199 1.00 82.38 150 GLY A N 1
ATOM 1148 C CA . GLY A 1 150 ? 44.516 -35.394 -9.601 1.00 82.38 150 GLY A CA 1
ATOM 1149 C C . GLY A 1 150 ? 43.609 -36.615 -9.393 1.00 82.38 150 GLY A C 1
ATOM 1150 O O . GLY A 1 150 ? 44.109 -37.709 -9.126 1.00 82.38 150 GLY A O 1
ATOM 1151 N N . THR A 1 151 ? 42.287 -36.472 -9.534 1.00 76.75 151 THR A N 1
ATOM 1152 C CA . THR A 1 151 ? 41.310 -37.579 -9.400 1.00 76.75 151 THR A CA 1
ATOM 1153 C C . THR A 1 151 ? 40.986 -38.310 -10.712 1.00 76.75 151 THR A C 1
ATOM 1155 O O . THR A 1 151 ? 40.148 -39.219 -10.738 1.00 76.75 151 THR A O 1
ATOM 1158 N N . GLY A 1 152 ? 41.632 -37.938 -11.820 1.00 68.38 152 GLY A N 1
ATOM 1159 C CA . GLY A 1 152 ? 41.372 -38.494 -13.147 1.00 68.38 152 GLY A CA 1
ATOM 1160 C C . GLY A 1 152 ? 42.599 -39.095 -13.826 1.00 68.38 152 GLY A C 1
ATOM 1161 O O . GLY A 1 152 ? 43.634 -38.447 -13.937 1.00 68.38 152 GLY A O 1
ATOM 1162 N N . SER A 1 153 ? 42.426 -40.282 -14.415 1.00 65.44 153 SER A N 1
ATOM 1163 C CA . SER A 1 153 ? 43.126 -40.664 -15.655 1.00 65.44 153 SER A CA 1
ATOM 1164 C C . SER A 1 153 ? 42.996 -39.567 -16.716 1.00 65.44 153 SER A C 1
ATOM 1166 O O . SER A 1 153 ? 43.937 -39.250 -17.440 1.00 65.44 153 SER A O 1
ATOM 1168 N N . ASP A 1 154 ? 41.814 -38.956 -16.743 1.00 66.44 154 ASP A N 1
ATOM 1169 C CA . ASP A 1 154 ? 41.308 -38.135 -17.835 1.00 66.44 154 ASP A CA 1
ATOM 1170 C C . ASP A 1 154 ? 41.927 -36.731 -17.860 1.00 66.44 154 ASP A C 1
ATOM 1172 O O . ASP A 1 154 ? 41.859 -36.046 -18.877 1.00 66.44 154 ASP A O 1
ATOM 1176 N N . ALA A 1 155 ? 42.622 -36.331 -16.786 1.00 64.75 155 ALA A N 1
ATOM 1177 C CA . ALA A 1 155 ? 43.455 -35.127 -16.747 1.00 64.75 155 ALA A CA 1
ATOM 1178 C C . ALA A 1 155 ? 44.621 -35.177 -17.760 1.00 64.75 155 ALA A C 1
ATOM 1180 O O . ALA A 1 155 ? 45.223 -34.149 -18.061 1.00 64.75 155 ALA A O 1
ATOM 1181 N N . ARG A 1 156 ? 44.919 -36.363 -18.313 1.00 65.56 156 ARG A N 1
ATOM 1182 C CA . ARG A 1 156 ? 45.868 -36.568 -19.419 1.00 65.56 156 ARG A CA 1
ATOM 1183 C C . ARG A 1 156 ? 45.271 -36.279 -20.804 1.00 65.56 156 ARG A C 1
ATOM 1185 O O . ARG A 1 156 ? 46.028 -36.187 -21.765 1.00 65.56 156 ARG A O 1
ATOM 1192 N N . PHE A 1 157 ? 43.949 -36.138 -20.938 1.00 77.12 157 PHE A N 1
ATOM 1193 C CA . PHE A 1 157 ? 43.319 -35.785 -22.213 1.00 77.12 157 PHE A CA 1
ATOM 1194 C C . PHE A 1 157 ? 43.276 -34.264 -22.400 1.00 77.12 157 PHE A C 1
ATOM 1196 O O . PHE A 1 157 ? 42.791 -33.522 -21.543 1.00 77.12 157 PHE A O 1
ATOM 1203 N N . GLY A 1 158 ? 43.733 -33.796 -23.567 1.00 74.81 158 GLY A N 1
ATOM 1204 C CA . GLY A 1 158 ? 43.903 -32.368 -23.856 1.00 74.81 158 GLY A CA 1
ATOM 1205 C C . GLY A 1 158 ? 42.632 -31.520 -23.723 1.00 74.81 158 GLY A C 1
ATOM 1206 O O . GLY A 1 158 ? 42.726 -30.340 -23.390 1.00 74.81 158 GLY A O 1
ATOM 1207 N N . TRP A 1 159 ? 41.440 -32.101 -23.908 1.00 82.56 159 TRP A N 1
ATOM 1208 C CA . TRP A 1 159 ? 40.174 -31.375 -23.752 1.00 82.56 159 TRP A CA 1
ATOM 1209 C C . TRP A 1 159 ? 39.912 -30.970 -22.292 1.00 82.56 159 TRP A C 1
ATOM 1211 O O . TRP A 1 159 ? 39.544 -29.823 -22.038 1.00 82.56 159 TRP A O 1
ATOM 1221 N N . LEU A 1 160 ? 40.163 -31.858 -21.321 1.00 82.94 160 LEU A N 1
ATOM 1222 C CA . LEU A 1 160 ? 39.948 -31.560 -19.903 1.00 82.94 160 LEU A CA 1
ATOM 1223 C C . LEU A 1 160 ? 41.015 -30.589 -19.388 1.00 82.94 160 LEU A C 1
ATOM 1225 O O . LEU A 1 160 ? 40.689 -29.628 -18.693 1.00 82.94 160 LEU A O 1
ATOM 1229 N N . ALA A 1 161 ? 42.267 -30.766 -19.820 1.00 82.94 161 ALA A N 1
ATOM 1230 C CA . ALA A 1 161 ? 43.331 -29.795 -19.579 1.00 82.94 161 ALA A CA 1
ATOM 1231 C C . ALA A 1 161 ? 42.969 -28.398 -20.126 1.00 82.94 161 ALA A C 1
ATOM 1233 O O . ALA A 1 161 ? 43.177 -27.399 -19.438 1.00 82.94 161 ALA A O 1
ATOM 1234 N N . SER A 1 162 ? 42.355 -28.322 -21.314 1.00 86.50 162 SER A N 1
ATOM 1235 C CA . SER A 1 162 ? 41.903 -27.061 -21.925 1.00 86.50 162 SER A CA 1
ATOM 1236 C C . SER A 1 162 ? 40.758 -26.402 -21.149 1.00 86.50 162 SER A C 1
ATOM 1238 O O . SER A 1 162 ? 40.791 -25.191 -20.933 1.00 86.50 162 SER A O 1
ATOM 1240 N N . VAL A 1 163 ? 39.773 -27.176 -20.673 1.00 89.44 163 VAL A N 1
ATOM 1241 C CA . VAL A 1 163 ? 38.685 -26.665 -19.813 1.00 89.44 163 VAL A CA 1
ATOM 1242 C C . VAL A 1 163 ? 39.239 -26.119 -18.494 1.00 89.44 163 VAL A C 1
ATOM 1244 O O . VAL A 1 163 ? 38.853 -25.025 -18.071 1.00 89.44 163 VAL A O 1
ATOM 1247 N N . THR A 1 164 ? 40.174 -26.829 -17.860 1.00 88.81 164 THR A N 1
ATOM 1248 C CA . THR A 1 164 ? 40.779 -26.400 -16.591 1.00 88.81 164 THR A CA 1
ATOM 1249 C C . THR A 1 164 ? 41.680 -25.177 -16.776 1.00 88.81 164 THR A C 1
ATOM 1251 O O . THR A 1 164 ? 41.532 -24.198 -16.045 1.00 88.81 164 THR A O 1
ATOM 1254 N N . PHE A 1 165 ? 42.546 -25.158 -17.795 1.00 90.00 165 PHE A N 1
ATOM 1255 C CA . PHE A 1 165 ? 43.396 -24.001 -18.098 1.00 90.00 165 PHE A CA 1
ATOM 1256 C C . PHE A 1 165 ? 42.571 -22.767 -18.489 1.00 90.00 165 PHE A C 1
ATOM 1258 O O . PHE A 1 165 ? 42.806 -21.680 -17.962 1.00 90.00 165 PHE A O 1
ATOM 1265 N N . GLY A 1 166 ? 41.552 -22.932 -19.341 1.00 92.00 166 GLY A N 1
ATOM 1266 C CA . GLY A 1 166 ? 40.616 -21.864 -19.700 1.00 92.00 166 GLY A CA 1
ATOM 1267 C C . GLY A 1 166 ? 39.855 -21.317 -18.489 1.00 92.00 166 GLY A C 1
ATOM 1268 O O . GLY A 1 166 ? 39.687 -20.104 -18.359 1.00 92.00 166 GLY A O 1
ATOM 1269 N N . SER A 1 167 ? 39.480 -22.190 -17.548 1.00 92.81 167 SER A N 1
ATOM 1270 C CA . SER A 1 167 ? 38.865 -21.791 -16.277 1.00 92.81 167 SER A CA 1
ATOM 1271 C C . SER A 1 167 ? 39.815 -20.952 -15.416 1.00 92.81 167 SER A C 1
ATOM 1273 O O . SER A 1 167 ? 39.428 -19.895 -14.910 1.00 92.81 167 SER A O 1
ATOM 1275 N N . CYS A 1 168 ? 41.081 -21.364 -15.297 1.00 93.38 168 CYS A N 1
ATOM 1276 C CA . CYS A 1 168 ? 42.104 -20.591 -14.595 1.00 93.38 168 CYS A CA 1
ATOM 1277 C C . CYS A 1 168 ? 42.375 -19.237 -15.264 1.00 93.38 168 CYS A C 1
ATOM 1279 O O . CYS A 1 168 ? 42.389 -18.211 -14.580 1.00 93.38 168 CYS A O 1
ATOM 1281 N N . ALA A 1 169 ? 42.517 -19.209 -16.591 1.00 93.00 169 ALA A N 1
ATOM 1282 C CA . ALA A 1 169 ? 42.713 -17.984 -17.360 1.00 93.00 169 ALA A CA 1
ATOM 1283 C C . ALA A 1 169 ? 41.543 -17.001 -17.177 1.00 93.00 169 ALA A C 1
ATOM 1285 O O . ALA A 1 169 ? 41.772 -15.819 -16.918 1.00 93.00 169 ALA A O 1
ATOM 1286 N N . ALA A 1 170 ? 40.294 -17.479 -17.215 1.00 92.50 170 ALA A N 1
ATOM 1287 C CA . ALA A 1 170 ? 39.109 -16.651 -16.993 1.00 92.50 170 ALA A CA 1
ATOM 1288 C C . ALA A 1 170 ? 39.099 -15.997 -15.597 1.00 92.50 170 ALA A C 1
ATOM 1290 O O . ALA A 1 170 ? 38.816 -14.799 -15.475 1.00 92.50 170 ALA A O 1
ATOM 1291 N N . VAL A 1 171 ? 39.462 -16.741 -14.544 1.00 91.75 171 VAL A N 1
ATOM 1292 C CA . VAL A 1 171 ? 39.570 -16.189 -13.182 1.00 91.75 171 VAL A CA 1
ATOM 1293 C C . VAL A 1 171 ? 40.707 -15.169 -13.088 1.00 91.75 171 VAL A C 1
ATOM 1295 O O . VAL A 1 171 ? 40.463 -14.053 -12.622 1.00 91.75 171 VAL A O 1
ATOM 1298 N N . VAL A 1 172 ? 41.907 -15.482 -13.591 1.00 91.69 172 VAL A N 1
ATOM 1299 C CA . VAL A 1 172 ? 43.068 -14.568 -13.586 1.00 91.69 172 VAL A CA 1
ATOM 1300 C C . VAL A 1 172 ? 42.762 -13.265 -14.333 1.00 91.69 172 VAL A C 1
ATOM 1302 O O . VAL A 1 172 ? 42.976 -12.180 -13.785 1.00 91.69 172 VAL A O 1
ATOM 1305 N N . VAL A 1 173 ? 42.171 -13.341 -15.530 1.00 91.19 173 VAL A N 1
ATOM 1306 C CA . VAL A 1 173 ? 41.733 -12.164 -16.301 1.00 91.19 173 VAL A CA 1
ATOM 1307 C C . VAL A 1 173 ? 40.685 -11.359 -15.525 1.00 91.19 173 VAL A C 1
ATOM 1309 O O . VAL A 1 173 ? 40.785 -10.133 -15.452 1.00 91.19 173 VAL A O 1
ATOM 1312 N N . SER A 1 174 ? 39.715 -12.013 -14.873 1.00 89.12 174 SER A N 1
ATOM 1313 C CA . SER A 1 174 ? 38.699 -11.314 -14.070 1.00 89.12 174 SER A CA 1
ATOM 1314 C C . SER A 1 174 ? 39.297 -10.545 -12.880 1.00 89.12 174 SER A C 1
ATOM 1316 O O . SER A 1 174 ? 38.858 -9.431 -12.571 1.00 89.12 174 SER A O 1
ATOM 1318 N N . ILE A 1 175 ? 40.343 -11.095 -12.252 1.00 86.62 175 ILE A N 1
ATOM 1319 C CA . ILE A 1 175 ? 41.084 -10.467 -11.153 1.00 86.62 175 ILE A CA 1
ATOM 1320 C C . ILE A 1 175 ? 41.926 -9.295 -11.679 1.00 86.62 175 ILE A C 1
ATOM 1322 O O . ILE A 1 175 ? 41.842 -8.197 -11.126 1.00 86.62 175 ILE A O 1
ATOM 1326 N N . GLY A 1 176 ? 42.657 -9.472 -12.784 1.00 85.62 176 GLY A N 1
ATOM 1327 C CA . GLY A 1 176 ? 43.432 -8.401 -13.422 1.00 85.62 176 GLY A CA 1
ATOM 1328 C C . GLY A 1 176 ? 42.562 -7.204 -13.825 1.00 85.62 176 GLY A C 1
ATOM 1329 O O . GLY A 1 176 ? 42.850 -6.064 -13.454 1.00 85.62 176 GLY A O 1
ATOM 1330 N N . LEU A 1 177 ? 41.422 -7.460 -14.481 1.00 83.75 177 LEU A N 1
ATOM 1331 C CA . LEU A 1 177 ? 40.439 -6.434 -14.858 1.00 83.75 177 LEU A CA 1
ATOM 1332 C C . LEU A 1 177 ? 39.838 -5.698 -13.648 1.00 83.75 177 LEU A C 1
ATOM 1334 O O . LEU A 1 177 ? 39.507 -4.512 -13.753 1.00 83.75 177 LEU A O 1
ATOM 1338 N N . ARG A 1 178 ? 39.690 -6.378 -12.503 1.00 82.50 178 ARG A N 1
ATOM 1339 C CA . ARG A 1 178 ? 39.234 -5.790 -11.233 1.00 82.50 178 ARG A CA 1
ATOM 1340 C C . ARG A 1 178 ? 40.311 -4.908 -10.597 1.00 82.50 178 ARG A C 1
ATOM 1342 O O . ARG A 1 178 ? 39.985 -3.810 -10.141 1.00 82.50 178 ARG A O 1
ATOM 1349 N N . ILE A 1 179 ? 41.570 -5.348 -10.581 1.00 81.06 179 ILE A N 1
ATOM 1350 C CA . ILE A 1 179 ? 42.700 -4.594 -10.011 1.00 81.06 179 ILE A CA 1
ATOM 1351 C C . ILE A 1 179 ? 42.961 -3.324 -10.833 1.00 81.06 179 ILE A C 1
ATOM 1353 O O . ILE A 1 179 ? 42.914 -2.224 -10.279 1.00 81.06 179 ILE A O 1
ATOM 1357 N N . ALA A 1 180 ? 43.120 -3.448 -12.155 1.00 78.94 180 ALA A N 1
ATOM 1358 C CA . ALA A 1 180 ? 43.399 -2.319 -13.047 1.00 78.94 180 ALA A CA 1
ATOM 1359 C C . ALA A 1 180 ? 42.330 -1.213 -12.949 1.00 78.94 180 ALA A C 1
ATOM 1361 O O . ALA A 1 180 ? 42.648 -0.032 -12.787 1.00 78.94 180 ALA A O 1
ATOM 1362 N N . ARG A 1 181 ? 41.041 -1.589 -12.952 1.00 71.00 181 ARG A N 1
ATOM 1363 C CA . ARG A 1 181 ? 39.931 -0.630 -12.801 1.00 71.00 181 ARG A CA 1
ATOM 1364 C C . ARG A 1 181 ? 39.827 -0.031 -11.396 1.00 71.00 181 ARG A C 1
ATOM 1366 O O . ARG A 1 181 ? 39.375 1.105 -11.267 1.00 71.00 181 ARG A O 1
ATOM 1373 N N . SER A 1 182 ? 40.271 -0.743 -10.359 1.00 68.56 182 SER A N 1
ATOM 1374 C CA . SER A 1 182 ? 40.345 -0.192 -8.998 1.00 68.56 182 SER A CA 1
ATOM 1375 C C . SER A 1 182 ? 41.413 0.902 -8.901 1.00 68.56 182 SER A C 1
ATOM 1377 O O . SER A 1 182 ? 41.139 1.959 -8.336 1.00 68.56 182 SER A O 1
ATOM 1379 N N . GLY A 1 183 ? 42.579 0.703 -9.528 1.00 64.06 183 GLY A N 1
ATOM 1380 C CA . GLY A 1 183 ? 43.615 1.734 -9.656 1.00 64.06 183 GLY A CA 1
ATOM 1381 C C . GLY A 1 183 ? 43.128 2.965 -10.428 1.00 64.06 183 GLY A C 1
ATOM 1382 O O . GLY A 1 183 ? 43.216 4.085 -9.925 1.00 64.06 183 GLY A O 1
ATOM 1383 N N . ALA A 1 184 ? 42.514 2.766 -11.600 1.00 62.53 184 ALA A N 1
ATOM 1384 C CA . ALA A 1 184 ? 41.963 3.861 -12.407 1.00 62.53 184 ALA A CA 1
ATOM 1385 C C . ALA A 1 184 ? 40.899 4.689 -11.655 1.00 62.53 184 ALA A C 1
ATOM 1387 O O . ALA A 1 184 ? 40.899 5.918 -11.724 1.00 62.53 184 ALA A O 1
ATOM 1388 N N . ALA A 1 185 ? 40.022 4.040 -10.881 1.00 57.91 185 ALA A N 1
ATOM 1389 C CA . ALA A 1 185 ? 39.009 4.723 -10.073 1.00 57.91 185 ALA A CA 1
ATOM 1390 C C . ALA A 1 185 ? 39.595 5.534 -8.898 1.00 57.91 185 ALA A C 1
ATOM 1392 O O . ALA A 1 185 ? 38.979 6.512 -8.473 1.00 57.91 185 ALA A O 1
ATOM 1393 N N . ILE A 1 186 ? 40.767 5.153 -8.379 1.00 60.47 186 ILE A N 1
ATOM 1394 C CA . ILE A 1 186 ? 41.514 5.942 -7.387 1.00 60.47 186 ILE A CA 1
ATOM 1395 C C . ILE A 1 186 ? 42.189 7.138 -8.072 1.00 60.47 186 ILE A C 1
ATOM 1397 O O . ILE A 1 186 ? 42.063 8.258 -7.583 1.00 60.47 186 ILE A O 1
ATOM 1401 N N . GLY A 1 187 ? 42.817 6.932 -9.236 1.00 58.78 187 GLY A N 1
ATOM 1402 C CA . GLY A 1 187 ? 43.443 8.002 -10.021 1.00 58.78 187 GLY A CA 1
ATOM 1403 C C . GLY A 1 187 ? 42.462 9.105 -10.434 1.00 58.78 187 GLY A C 1
ATOM 1404 O O . GLY A 1 187 ? 42.737 10.281 -10.212 1.00 58.78 187 GLY A O 1
ATOM 1405 N N . MET A 1 188 ? 41.279 8.740 -10.945 1.00 62.91 188 MET A N 1
ATOM 1406 C CA . MET A 1 188 ? 40.232 9.714 -11.297 1.00 62.91 188 MET A CA 1
ATOM 1407 C C . MET A 1 188 ? 39.712 10.502 -10.086 1.00 62.91 188 MET A C 1
ATOM 1409 O O . MET A 1 188 ? 39.374 11.673 -10.227 1.00 62.91 188 MET A O 1
ATOM 1413 N N . ARG A 1 189 ? 39.667 9.889 -8.895 1.00 58.50 189 ARG A N 1
ATOM 1414 C CA . ARG A 1 189 ? 39.297 10.591 -7.655 1.00 58.50 189 ARG A CA 1
ATOM 1415 C C . ARG A 1 189 ? 40.375 11.573 -7.233 1.00 58.50 189 ARG A C 1
ATOM 1417 O O . ARG A 1 189 ? 40.065 12.744 -7.103 1.00 58.50 189 ARG A O 1
ATOM 1424 N N . ALA A 1 190 ? 41.633 11.142 -7.159 1.00 58.47 190 ALA A N 1
ATOM 1425 C CA . ALA A 1 190 ? 42.745 12.038 -6.851 1.00 58.47 190 ALA A CA 1
ATOM 1426 C C . ALA A 1 190 ? 42.828 13.225 -7.835 1.00 58.47 190 ALA A C 1
ATOM 1428 O O . ALA A 1 190 ? 43.096 14.347 -7.419 1.00 58.47 190 ALA A O 1
ATOM 1429 N N . ALA A 1 191 ? 42.538 13.004 -9.124 1.00 65.31 191 ALA A N 1
ATOM 1430 C CA . ALA A 1 191 ? 42.447 14.069 -10.122 1.00 65.31 191 ALA A CA 1
ATOM 1431 C C . ALA A 1 191 ? 41.254 15.021 -9.889 1.00 65.31 191 ALA A C 1
ATOM 1433 O O . ALA A 1 191 ? 41.413 16.232 -10.031 1.00 65.31 191 ALA A O 1
ATOM 1434 N N . ALA A 1 192 ? 40.084 14.504 -9.501 1.00 64.62 192 ALA A N 1
ATOM 1435 C CA . ALA A 1 192 ? 38.913 15.315 -9.158 1.00 64.62 192 ALA A CA 1
ATOM 1436 C C . ALA A 1 192 ? 39.107 16.106 -7.849 1.00 64.62 192 ALA A C 1
ATOM 1438 O O . ALA A 1 192 ? 38.772 17.286 -7.796 1.00 64.62 192 ALA A O 1
ATOM 1439 N N . ASP A 1 193 ? 39.714 15.495 -6.830 1.00 60.78 193 ASP A N 1
ATOM 1440 C CA . ASP A 1 193 ? 40.040 16.129 -5.550 1.00 60.78 193 ASP A CA 1
ATOM 1441 C C . ASP A 1 193 ? 41.083 17.251 -5.752 1.00 60.78 193 ASP A C 1
ATOM 1443 O O . ASP A 1 193 ? 40.928 18.353 -5.224 1.00 60.78 193 ASP A O 1
ATOM 1447 N N . LEU A 1 194 ? 42.096 17.026 -6.605 1.00 59.78 194 LEU A N 1
ATOM 1448 C CA . LEU A 1 194 ? 43.044 18.058 -7.057 1.00 59.78 194 LEU A CA 1
ATOM 1449 C C . LEU A 1 194 ? 42.369 19.175 -7.874 1.00 59.78 194 LEU A C 1
ATOM 1451 O O . LEU A 1 194 ? 42.781 20.332 -7.782 1.00 59.78 194 LEU A O 1
ATOM 1455 N N . ALA A 1 195 ? 41.344 18.854 -8.668 1.00 64.12 195 ALA A N 1
ATOM 1456 C CA . ALA A 1 195 ? 40.573 19.846 -9.415 1.00 64.12 195 ALA A CA 1
ATOM 1457 C C . ALA A 1 195 ? 39.662 20.687 -8.502 1.00 64.12 195 ALA A C 1
ATOM 1459 O O . ALA A 1 195 ? 39.538 21.888 -8.739 1.00 64.12 195 ALA A O 1
ATOM 1460 N N . SER A 1 196 ? 39.088 20.101 -7.443 1.00 60.69 196 SER A N 1
ATOM 1461 C CA . SER A 1 196 ? 38.363 20.848 -6.403 1.00 60.69 196 SER A CA 1
ATOM 1462 C C . SER A 1 196 ? 39.319 21.765 -5.648 1.00 60.69 196 SER A C 1
ATOM 1464 O O . SER A 1 196 ? 39.143 22.975 -5.679 1.00 60.69 196 SER A O 1
ATOM 1466 N N . ALA A 1 197 ? 40.428 21.239 -5.114 1.00 56.28 197 ALA A N 1
ATOM 1467 C CA . ALA A 1 197 ? 41.408 22.030 -4.363 1.00 56.28 197 ALA A CA 1
ATOM 1468 C C . ALA A 1 197 ? 41.977 23.237 -5.146 1.00 56.28 197 ALA A C 1
ATOM 1470 O O . ALA A 1 197 ? 42.344 24.243 -4.539 1.00 56.28 197 ALA A O 1
ATOM 1471 N N . ARG A 1 198 ? 42.021 23.158 -6.487 1.00 59.03 198 ARG A N 1
ATOM 1472 C CA . ARG A 1 198 ? 42.364 24.281 -7.382 1.00 59.03 198 ARG A CA 1
ATOM 1473 C C . ARG A 1 198 ? 41.233 25.294 -7.595 1.00 59.03 198 ARG A C 1
ATOM 1475 O O . ARG A 1 198 ? 41.534 26.459 -7.822 1.00 59.03 198 ARG A O 1
ATOM 1482 N N . ARG A 1 199 ? 39.963 24.879 -7.547 1.00 61.22 199 ARG A N 1
ATOM 1483 C CA . ARG A 1 199 ? 38.789 25.775 -7.589 1.00 61.22 199 ARG A CA 1
ATOM 1484 C C . ARG A 1 199 ? 38.543 26.455 -6.242 1.00 61.22 199 ARG A C 1
ATOM 1486 O O . ARG A 1 199 ? 38.179 27.622 -6.210 1.00 61.22 199 ARG A O 1
ATOM 1493 N N . ASP A 1 200 ? 38.806 25.742 -5.151 1.00 59.50 200 ASP A N 1
ATOM 1494 C CA . ASP A 1 200 ? 38.505 26.151 -3.776 1.00 59.50 200 ASP A CA 1
ATOM 1495 C C . ASP A 1 200 ? 39.603 27.044 -3.143 1.00 59.50 200 ASP A C 1
ATOM 1497 O O . ASP A 1 200 ? 39.570 27.323 -1.946 1.00 59.50 200 ASP A O 1
ATOM 1501 N N . GLY A 1 201 ? 40.595 27.489 -3.929 1.00 52.47 201 GLY A N 1
ATOM 1502 C CA . GLY A 1 201 ? 41.592 28.489 -3.516 1.00 52.47 201 GLY A CA 1
ATOM 1503 C C . GLY A 1 201 ? 42.572 28.048 -2.419 1.00 52.47 201 GLY A C 1
ATOM 1504 O O . GLY A 1 201 ? 43.103 28.892 -1.697 1.00 52.47 201 GLY A O 1
ATOM 1505 N N . ALA A 1 202 ? 42.809 26.743 -2.250 1.00 53.84 202 ALA A N 1
ATOM 1506 C CA . ALA A 1 202 ? 43.634 26.229 -1.156 1.00 53.84 202 ALA A CA 1
ATOM 1507 C C . ALA A 1 202 ? 45.120 26.658 -1.272 1.00 53.84 202 ALA A C 1
ATOM 1509 O O . ALA A 1 202 ? 45.692 26.606 -2.365 1.00 53.84 202 ALA A O 1
ATOM 1510 N N . PRO A 1 203 ? 45.791 27.033 -0.161 1.00 52.69 203 PRO A N 1
ATOM 1511 C CA . PRO A 1 203 ? 47.168 27.526 -0.197 1.00 52.69 203 PRO A CA 1
ATOM 1512 C C . PRO A 1 203 ? 48.166 26.460 -0.675 1.00 52.69 203 PRO A C 1
ATOM 1514 O O . PRO A 1 203 ? 48.064 25.281 -0.327 1.00 52.69 203 PRO A O 1
ATOM 1517 N N . LEU A 1 204 ? 49.178 26.904 -1.432 1.00 53.75 204 LEU A N 1
ATOM 1518 C CA . LEU A 1 204 ? 50.112 26.073 -2.214 1.00 53.75 204 LEU A CA 1
ATOM 1519 C C . LEU A 1 204 ? 50.756 24.900 -1.449 1.00 53.75 204 LEU A C 1
ATOM 1521 O O . LEU A 1 204 ? 50.986 23.842 -2.037 1.00 53.75 204 LEU A O 1
ATOM 1525 N N . ALA A 1 205 ? 51.004 25.045 -0.144 1.00 52.22 205 ALA A N 1
ATOM 1526 C CA . ALA A 1 205 ? 51.549 23.977 0.697 1.00 52.22 205 ALA A CA 1
ATOM 1527 C C . ALA A 1 205 ? 50.649 22.722 0.739 1.00 52.22 205 ALA A C 1
ATOM 1529 O O . ALA A 1 205 ? 51.150 21.602 0.648 1.00 52.22 205 ALA A O 1
ATOM 1530 N N . ALA A 1 206 ? 49.323 22.893 0.802 1.00 51.22 206 ALA A N 1
ATOM 1531 C CA . ALA A 1 206 ? 48.381 21.772 0.834 1.00 51.22 206 ALA A CA 1
ATOM 1532 C C . ALA A 1 206 ? 48.347 21.018 -0.507 1.00 51.22 206 ALA A C 1
ATOM 1534 O O . ALA A 1 206 ? 48.322 19.786 -0.531 1.00 51.22 206 ALA A O 1
ATOM 1535 N N . ALA A 1 207 ? 48.418 21.746 -1.627 1.00 50.88 207 ALA A N 1
ATOM 1536 C CA . ALA A 1 207 ? 48.522 21.146 -2.955 1.00 50.88 207 ALA A CA 1
ATOM 1537 C C . ALA A 1 207 ? 49.820 20.332 -3.108 1.00 50.88 207 ALA A C 1
ATOM 1539 O O . ALA A 1 207 ? 49.790 19.218 -3.635 1.00 50.88 207 ALA A O 1
ATOM 1540 N N . ALA A 1 208 ? 50.943 20.845 -2.590 1.00 56.19 208 ALA A N 1
ATOM 1541 C CA . ALA A 1 208 ? 52.227 20.150 -2.619 1.00 56.19 208 ALA A CA 1
ATOM 1542 C C . ALA A 1 208 ? 52.199 18.821 -1.839 1.00 56.19 208 ALA A C 1
ATOM 1544 O O . ALA A 1 208 ? 52.713 17.820 -2.340 1.00 56.19 208 ALA A O 1
ATOM 1545 N N . ASP A 1 209 ? 51.568 18.762 -0.663 1.00 55.50 209 ASP A N 1
ATOM 1546 C CA . ASP A 1 209 ? 51.479 17.520 0.120 1.00 55.50 209 ASP A CA 1
ATOM 1547 C C . ASP A 1 209 ? 50.555 16.469 -0.512 1.00 55.50 209 ASP A C 1
ATOM 1549 O O . ASP A 1 209 ? 50.926 15.291 -0.572 1.00 55.50 209 ASP A O 1
ATOM 1553 N N . VAL A 1 210 ? 49.416 16.873 -1.091 1.00 56.22 210 VAL A N 1
ATOM 1554 C CA . VAL A 1 210 ? 48.581 15.965 -1.904 1.00 56.22 210 VAL A CA 1
ATOM 1555 C C . VAL A 1 210 ? 49.386 15.428 -3.094 1.00 56.22 210 VAL A C 1
ATOM 1557 O O . VAL A 1 210 ? 49.346 14.232 -3.392 1.00 56.22 210 VAL A O 1
ATOM 1560 N N . GLN A 1 211 ? 50.200 16.272 -3.736 1.00 55.12 211 GLN A N 1
ATOM 1561 C CA . GLN A 1 211 ? 51.056 15.874 -4.854 1.00 55.12 211 GLN A CA 1
ATOM 1562 C C . GLN A 1 211 ? 52.216 14.950 -4.417 1.00 55.12 211 GLN A C 1
ATOM 1564 O O . GLN A 1 211 ? 52.569 14.027 -5.159 1.00 55.12 211 GLN A O 1
ATOM 1569 N N . ARG A 1 212 ? 52.758 15.102 -3.195 1.00 59.56 212 ARG A N 1
ATOM 1570 C CA . ARG A 1 212 ? 53.692 14.134 -2.578 1.00 59.56 212 ARG A CA 1
ATOM 1571 C C . ARG A 1 212 ? 53.007 12.795 -2.279 1.00 59.56 212 ARG A C 1
ATOM 1573 O O . ARG A 1 212 ? 53.600 11.752 -2.554 1.00 59.56 212 ARG A O 1
ATOM 1580 N N . GLN A 1 213 ? 51.777 12.790 -1.758 1.00 57.47 213 GLN A N 1
ATOM 1581 C CA . GLN A 1 213 ? 51.007 11.559 -1.515 1.00 57.47 213 GLN A CA 1
ATOM 1582 C C . GLN A 1 213 ? 50.662 10.820 -2.816 1.00 57.47 213 GLN A C 1
ATOM 1584 O O . GLN A 1 213 ? 50.845 9.601 -2.895 1.00 57.47 213 GLN A O 1
ATOM 1589 N N . ALA A 1 214 ? 50.244 11.543 -3.858 1.00 53.94 214 ALA A N 1
ATOM 1590 C CA . ALA A 1 214 ? 49.998 10.980 -5.185 1.00 53.94 214 ALA A CA 1
ATOM 1591 C C . ALA A 1 214 ? 51.276 10.374 -5.797 1.00 53.94 214 ALA A C 1
ATOM 1593 O O . ALA A 1 214 ? 51.248 9.256 -6.307 1.00 53.94 214 ALA A O 1
ATOM 1594 N N . ARG A 1 215 ? 52.430 11.050 -5.675 1.00 55.09 215 ARG A N 1
ATOM 1595 C CA . ARG A 1 215 ? 53.721 10.489 -6.117 1.00 55.09 215 ARG A CA 1
ATOM 1596 C C . ARG A 1 215 ? 54.136 9.255 -5.309 1.00 55.09 215 ARG A C 1
ATOM 1598 O O . ARG A 1 215 ? 54.568 8.279 -5.910 1.00 55.09 215 ARG A O 1
ATOM 1605 N N . ARG A 1 216 ? 53.959 9.244 -3.980 1.00 53.03 216 ARG A N 1
ATOM 1606 C CA . ARG A 1 216 ? 54.259 8.067 -3.135 1.00 53.03 216 ARG A CA 1
ATOM 1607 C C . ARG A 1 216 ? 53.404 6.849 -3.501 1.00 53.03 216 ARG A C 1
ATOM 1609 O O . ARG A 1 216 ? 53.949 5.761 -3.640 1.00 53.03 216 ARG A O 1
ATOM 1616 N N . THR A 1 217 ? 52.100 7.034 -3.710 1.00 51.53 217 THR A N 1
ATOM 1617 C CA . THR A 1 217 ? 51.182 5.940 -4.092 1.00 51.53 217 THR A CA 1
ATOM 1618 C C . THR A 1 217 ? 51.376 5.458 -5.533 1.00 51.53 217 THR A C 1
ATOM 1620 O O . THR A 1 217 ? 51.187 4.274 -5.802 1.00 51.53 217 THR A O 1
ATOM 1623 N N . ALA A 1 218 ? 51.829 6.325 -6.445 1.00 50.84 218 ALA A N 1
ATOM 1624 C CA . ALA A 1 218 ? 52.275 5.911 -7.776 1.00 50.84 218 ALA A CA 1
ATOM 1625 C C . ALA A 1 218 ? 53.594 5.114 -7.734 1.00 50.84 218 ALA A C 1
ATOM 1627 O O . ALA A 1 218 ? 53.783 4.193 -8.528 1.00 50.84 218 ALA A O 1
ATOM 1628 N N . HIS A 1 219 ? 54.503 5.431 -6.803 1.00 44.28 219 HIS A N 1
ATOM 1629 C CA . HIS A 1 219 ? 55.784 4.728 -6.684 1.00 44.28 219 HIS A CA 1
ATOM 1630 C C . HIS A 1 219 ? 55.622 3.299 -6.145 1.00 44.28 219 HIS A C 1
ATOM 1632 O O . HIS A 1 219 ? 56.304 2.399 -6.622 1.00 44.28 219 HIS A O 1
ATOM 1638 N N . THR A 1 220 ? 54.664 3.056 -5.240 1.00 46.91 220 THR A N 1
ATOM 1639 C CA . THR A 1 220 ? 54.324 1.702 -4.748 1.00 46.91 220 THR A CA 1
ATOM 1640 C C . THR A 1 220 ? 53.579 0.828 -5.770 1.00 46.91 220 THR A C 1
ATOM 1642 O O . THR A 1 220 ? 53.115 -0.252 -5.415 1.00 46.91 220 THR A O 1
ATOM 1645 N N . ALA A 1 221 ? 53.427 1.281 -7.020 1.00 41.06 221 ALA A N 1
ATOM 1646 C CA . ALA A 1 221 ? 52.691 0.591 -8.084 1.00 41.06 221 ALA A CA 1
ATOM 1647 C C . ALA A 1 221 ? 53.560 0.180 -9.295 1.00 41.06 221 ALA A C 1
ATOM 1649 O O . ALA A 1 221 ? 53.013 -0.218 -10.324 1.00 41.06 221 ALA A O 1
ATOM 1650 N N . ARG A 1 222 ? 54.896 0.261 -9.197 1.00 35.38 222 ARG A N 1
ATOM 1651 C CA . ARG A 1 222 ? 55.831 -0.286 -10.198 1.00 35.38 222 ARG A CA 1
ATOM 1652 C C . ARG A 1 222 ? 56.747 -1.342 -9.559 1.00 35.38 222 ARG A C 1
ATOM 1654 O O . ARG A 1 222 ? 57.263 -1.072 -8.476 1.00 35.38 222 ARG A O 1
ATOM 1661 N N . PRO A 1 223 ? 56.975 -2.506 -10.201 1.00 34.53 223 PRO A N 1
ATOM 1662 C CA . PRO A 1 223 ? 58.072 -3.394 -9.823 1.00 34.53 223 PRO A CA 1
ATOM 1663 C C . PRO A 1 223 ? 59.425 -2.708 -10.085 1.00 34.53 223 PRO A C 1
ATOM 1665 O O . PRO A 1 223 ? 59.502 -1.733 -10.836 1.00 34.53 223 PRO A O 1
ATOM 1668 N N . GLY A 1 224 ? 60.470 -3.181 -9.407 1.00 40.72 224 GLY A N 1
ATOM 1669 C CA . GLY A 1 224 ? 61.762 -2.499 -9.342 1.00 40.72 224 GLY A CA 1
ATOM 1670 C C . GLY A 1 224 ? 62.564 -2.508 -10.646 1.00 40.72 224 GLY A C 1
ATOM 1671 O O . GLY A 1 224 ? 62.493 -3.448 -11.430 1.00 40.72 224 GLY A O 1
ATOM 1672 N N . VAL A 1 225 ? 63.368 -1.458 -10.811 1.00 33.81 225 VAL A N 1
ATOM 1673 C CA . VAL A 1 225 ? 64.546 -1.385 -11.686 1.00 33.81 225 VAL A CA 1
ATOM 1674 C C . VAL A 1 225 ? 65.649 -0.733 -10.846 1.00 33.81 225 VAL A C 1
ATOM 1676 O O . VAL A 1 225 ? 65.355 0.134 -10.016 1.00 33.81 225 VAL A O 1
ATOM 1679 N N . GLU A 1 226 ? 66.885 -1.196 -10.992 1.00 34.88 226 GLU A N 1
ATOM 1680 C CA . GLU A 1 226 ? 68.003 -0.825 -10.119 1.00 34.88 226 GLU A CA 1
ATOM 1681 C C . GLU A 1 226 ? 68.505 0.613 -10.322 1.00 34.88 226 GLU A C 1
ATOM 1683 O O . GLU A 1 226 ? 68.186 1.292 -11.300 1.00 34.88 226 GLU A O 1
ATOM 1688 N N . ARG A 1 227 ? 69.288 1.099 -9.350 1.00 37.22 227 ARG A N 1
ATOM 1689 C CA . ARG A 1 227 ? 69.934 2.415 -9.404 1.00 37.22 227 ARG A CA 1
ATOM 1690 C C . ARG A 1 227 ? 71.347 2.271 -9.961 1.00 37.22 227 ARG A C 1
ATOM 1692 O O . ARG A 1 227 ? 72.159 1.582 -9.354 1.00 37.22 227 ARG A O 1
ATOM 1699 N N . ALA A 1 228 ? 71.662 3.006 -11.022 1.00 31.78 228 ALA A N 1
ATOM 1700 C CA . ALA A 1 228 ? 73.043 3.331 -11.362 1.00 31.78 228 ALA A CA 1
ATOM 1701 C C . ALA A 1 228 ? 73.490 4.597 -10.603 1.00 31.78 228 ALA A C 1
ATOM 1703 O O . ALA A 1 228 ? 72.684 5.500 -10.363 1.00 31.78 228 ALA A O 1
ATOM 1704 N N . HIS A 1 229 ? 74.768 4.658 -10.224 1.00 38.50 229 HIS A N 1
ATOM 1705 C CA . HIS A 1 229 ? 75.411 5.869 -9.700 1.00 38.50 229 HIS A CA 1
ATOM 1706 C C . HIS A 1 229 ? 75.677 6.885 -10.819 1.00 38.50 229 HIS A C 1
ATOM 1708 O O . HIS A 1 229 ? 75.993 6.485 -11.937 1.00 38.50 229 HIS A O 1
ATOM 1714 N N . GLN A 1 230 ? 75.667 8.180 -10.484 1.00 31.73 230 GLN A N 1
ATOM 1715 C CA . GLN A 1 230 ? 76.525 9.185 -11.124 1.00 31.73 230 GLN A CA 1
ATOM 1716 C C . GLN A 1 230 ? 76.702 10.428 -10.234 1.00 31.73 230 GLN A C 1
ATOM 1718 O O . GLN A 1 230 ? 76.017 10.573 -9.219 1.00 31.73 230 GLN A O 1
ATOM 1723 N N . ASP A 1 231 ? 77.698 11.242 -10.582 1.00 30.67 231 ASP A N 1
ATOM 1724 C CA . ASP A 1 231 ? 78.465 12.106 -9.670 1.00 30.67 231 ASP A CA 1
ATOM 1725 C C . ASP A 1 231 ? 77.954 13.567 -9.598 1.00 30.67 231 ASP A C 1
ATOM 1727 O O . ASP A 1 231 ? 77.323 14.028 -10.555 1.00 30.67 231 ASP A O 1
ATOM 1731 N N . PRO A 1 232 ? 78.215 14.333 -8.514 1.00 37.81 232 PRO A N 1
ATOM 1732 C CA . PRO A 1 232 ? 77.654 15.669 -8.323 1.00 37.81 232 PRO A CA 1
ATOM 1733 C C . PRO A 1 232 ? 78.672 16.818 -8.504 1.00 37.81 232 PRO A C 1
ATOM 1735 O O . PRO A 1 232 ? 78.889 17.585 -7.567 1.00 37.81 232 PRO A O 1
ATOM 1738 N N . ASP A 1 233 ? 79.238 17.012 -9.702 1.00 33.38 233 ASP A N 1
ATOM 1739 C CA . ASP A 1 233 ? 79.898 18.290 -10.041 1.00 33.38 233 ASP A CA 1
ATOM 1740 C C . ASP A 1 233 ? 79.804 18.674 -11.532 1.00 33.38 233 ASP A C 1
ATOM 1742 O O . ASP A 1 233 ? 80.338 17.981 -12.401 1.00 33.38 233 ASP A O 1
ATOM 1746 N N . GLN A 1 234 ? 79.144 19.811 -11.815 1.00 33.03 234 GLN A N 1
ATOM 1747 C CA . GLN A 1 234 ? 79.634 20.836 -12.754 1.00 33.03 234 GLN A CA 1
ATOM 1748 C C . GLN A 1 234 ? 78.717 22.074 -12.855 1.00 33.03 234 GLN A C 1
ATOM 1750 O O . GLN A 1 234 ? 77.508 21.946 -13.022 1.00 33.03 234 GLN A O 1
ATOM 1755 N N . ARG A 1 235 ? 79.355 23.259 -12.929 1.00 30.72 235 ARG A N 1
ATOM 1756 C CA . ARG A 1 235 ? 78.892 24.532 -13.554 1.00 30.72 235 ARG A CA 1
ATOM 1757 C C . ARG A 1 235 ? 77.624 25.163 -12.941 1.00 30.72 235 ARG A C 1
ATOM 1759 O O . ARG A 1 235 ? 76.517 24.674 -13.096 1.00 30.72 235 ARG A O 1
ATOM 1766 N N . GLN A 1 236 ? 77.685 26.283 -12.215 1.00 31.05 236 GLN A N 1
ATOM 1767 C CA . GLN A 1 236 ? 78.179 27.625 -12.591 1.00 31.05 236 GLN A CA 1
ATOM 1768 C C . GLN A 1 236 ? 77.670 28.173 -13.941 1.00 31.05 236 GLN A C 1
ATOM 1770 O O . GLN A 1 236 ? 78.157 27.779 -14.998 1.00 31.05 236 GLN A O 1
ATOM 1775 N N . SER A 1 237 ? 76.818 29.207 -13.895 1.00 29.14 237 SER A N 1
ATOM 1776 C CA . SER A 1 237 ? 77.108 30.587 -14.367 1.00 29.14 237 SER A CA 1
ATOM 1777 C C . SER A 1 237 ? 75.853 31.347 -14.853 1.00 29.14 237 SER A C 1
ATOM 1779 O O . SER A 1 237 ? 74.822 30.746 -15.126 1.00 29.14 237 SER A O 1
ATOM 1781 N N . ALA A 1 238 ? 75.985 32.680 -14.976 1.00 30.81 238 ALA A N 1
ATOM 1782 C CA . ALA A 1 238 ? 74.986 33.666 -15.434 1.00 30.81 238 ALA A CA 1
ATOM 1783 C C . ALA A 1 238 ? 73.763 33.925 -14.509 1.00 30.81 238 ALA A C 1
ATOM 1785 O O . ALA A 1 238 ? 73.204 33.008 -13.926 1.00 30.81 238 ALA A O 1
ATOM 1786 N N . ARG A 1 239 ? 73.281 35.171 -14.333 1.00 31.31 239 ARG A N 1
ATOM 1787 C CA . ARG A 1 239 ? 73.812 36.505 -14.725 1.00 31.31 239 ARG A CA 1
ATOM 1788 C C . ARG A 1 239 ? 73.404 37.586 -13.691 1.00 31.31 239 ARG A C 1
ATOM 1790 O O . ARG A 1 239 ? 72.718 37.292 -12.720 1.00 31.31 239 ARG A O 1
ATOM 1797 N N . ARG A 1 240 ? 73.943 38.805 -13.840 1.00 30.23 240 ARG A N 1
ATOM 1798 C CA . ARG A 1 240 ? 74.076 39.841 -12.785 1.00 30.23 240 ARG A CA 1
ATOM 1799 C C . ARG A 1 240 ? 72.820 40.700 -12.511 1.00 30.23 240 ARG A C 1
ATOM 1801 O O . ARG A 1 240 ? 71.947 40.821 -13.360 1.00 30.23 240 ARG A O 1
ATOM 1808 N N . ARG A 1 241 ? 72.838 41.350 -11.331 1.00 36.06 241 ARG A N 1
ATOM 1809 C CA . ARG A 1 241 ? 72.023 42.515 -10.889 1.00 36.06 241 ARG A CA 1
ATOM 1810 C C . ARG A 1 241 ? 72.156 43.738 -11.835 1.00 36.06 241 ARG A C 1
ATOM 1812 O O . ARG A 1 241 ? 73.066 43.736 -12.666 1.00 36.06 241 ARG A O 1
ATOM 1819 N N . PRO A 1 242 ? 71.343 44.804 -11.657 1.00 44.56 242 PRO A N 1
ATOM 1820 C CA . PRO A 1 242 ? 71.776 45.924 -10.788 1.00 44.56 242 PRO A CA 1
ATOM 1821 C C . PRO A 1 242 ? 70.727 46.378 -9.733 1.00 44.56 242 PRO A C 1
ATOM 1823 O O . PRO A 1 242 ? 69.812 45.623 -9.414 1.00 44.56 242 PRO A O 1
ATOM 1826 N N . TRP A 1 243 ? 70.949 47.541 -9.098 1.00 31.41 243 TRP A N 1
ATOM 1827 C CA . TRP A 1 243 ? 70.320 48.026 -7.850 1.00 31.41 243 TRP A CA 1
ATOM 1828 C C . TRP A 1 243 ? 70.262 49.574 -7.835 1.00 31.41 243 TRP A C 1
ATOM 1830 O O . TRP A 1 243 ? 71.237 50.186 -8.263 1.00 31.41 243 TRP A O 1
ATOM 1840 N N . THR A 1 244 ? 69.199 50.167 -7.277 1.00 30.00 244 THR A N 1
ATOM 1841 C CA . THR A 1 244 ? 69.058 51.566 -6.779 1.00 30.00 244 THR A CA 1
ATOM 1842 C C . THR A 1 244 ? 67.975 51.529 -5.675 1.00 30.00 244 THR A C 1
ATOM 1844 O O . THR A 1 244 ? 67.025 50.763 -5.830 1.00 30.00 244 THR A O 1
ATOM 1847 N N . ALA A 1 245 ? 68.119 52.123 -4.480 1.00 31.84 245 ALA A N 1
ATOM 1848 C CA . ALA A 1 245 ? 68.316 53.546 -4.132 1.00 31.84 245 ALA A CA 1
ATOM 1849 C C . ALA A 1 245 ? 67.090 54.417 -4.501 1.00 31.84 245 ALA A C 1
ATOM 1851 O O . ALA A 1 245 ? 66.619 54.297 -5.631 1.00 31.84 245 ALA A O 1
ATOM 1852 N N . GLU A 1 246 ? 66.513 55.295 -3.661 1.00 30.98 246 GLU A N 1
ATOM 1853 C CA . GLU A 1 246 ? 66.713 55.691 -2.232 1.00 30.98 246 GLU A CA 1
ATOM 1854 C C . GLU A 1 246 ? 65.386 56.394 -1.750 1.00 30.98 246 GLU A C 1
ATOM 1856 O O . GLU A 1 246 ? 64.453 56.432 -2.554 1.00 30.98 246 GLU A O 1
ATOM 1861 N N . SER A 1 247 ? 65.113 56.957 -0.551 1.00 32.06 247 SER A N 1
ATOM 1862 C CA . SER A 1 247 ? 65.797 57.209 0.745 1.00 32.06 247 SER A CA 1
ATOM 1863 C C . SER A 1 247 ? 64.754 57.451 1.894 1.00 32.06 247 SER A C 1
ATOM 1865 O O . SER A 1 247 ? 63.556 57.387 1.636 1.00 32.06 247 SER A O 1
ATOM 1867 N N . ASP A 1 248 ? 65.216 57.763 3.128 1.00 32.09 248 ASP A N 1
ATOM 1868 C CA . ASP A 1 248 ? 64.618 58.679 4.154 1.00 32.09 248 ASP A CA 1
ATOM 1869 C C . ASP A 1 248 ? 63.212 58.440 4.799 1.00 32.09 248 ASP A C 1
ATOM 1871 O O . ASP A 1 248 ? 62.286 57.942 4.175 1.00 32.09 248 ASP A O 1
ATOM 1875 N N . ALA A 1 249 ? 62.927 58.814 6.068 1.00 32.06 249 ALA A N 1
ATOM 1876 C CA . ALA A 1 249 ? 63.760 59.321 7.183 1.00 32.06 249 ALA A CA 1
ATOM 1877 C C . ALA A 1 249 ? 63.067 59.211 8.581 1.00 32.06 249 ALA A C 1
ATOM 1879 O O . ALA A 1 249 ? 61.846 59.262 8.663 1.00 32.06 249 ALA A O 1
ATOM 1880 N N . VAL A 1 250 ? 63.888 59.146 9.654 1.00 31.44 250 VAL A N 1
ATOM 1881 C CA . VAL A 1 250 ? 63.742 59.731 11.031 1.00 31.44 250 VAL A CA 1
ATOM 1882 C C . VAL A 1 250 ? 62.435 59.535 11.850 1.00 31.44 250 VAL A C 1
ATOM 1884 O O . VAL A 1 250 ? 61.344 59.790 11.360 1.00 31.44 250 VAL A O 1
ATOM 1887 N N . GLY A 1 251 ? 62.517 59.280 13.181 1.00 28.77 251 GLY A N 1
ATOM 1888 C CA . GLY A 1 251 ? 61.349 59.651 14.022 1.00 28.77 251 GLY A CA 1
ATOM 1889 C C . GLY A 1 251 ? 61.310 59.561 15.561 1.00 28.77 251 GLY A C 1
ATOM 1890 O O . GLY A 1 251 ? 60.752 60.481 16.141 1.00 28.77 251 GLY A O 1
ATOM 1891 N N . ASN A 1 252 ? 61.920 58.579 16.244 1.00 29.16 252 ASN A N 1
ATOM 1892 C CA . ASN A 1 252 ? 62.147 58.574 17.719 1.00 29.16 252 ASN A CA 1
ATOM 1893 C C . ASN A 1 252 ? 60.924 58.494 18.713 1.00 29.16 252 ASN A C 1
ATOM 1895 O O . ASN A 1 252 ? 59.837 58.986 18.439 1.00 29.16 252 ASN A O 1
ATOM 1899 N N . ARG A 1 253 ? 61.193 57.983 19.939 1.00 30.52 253 ARG A N 1
ATOM 1900 C CA . ARG A 1 253 ? 60.420 58.016 21.227 1.00 30.52 253 ARG A CA 1
ATOM 1901 C C . ARG A 1 253 ? 59.414 56.901 21.625 1.00 30.52 253 ARG A C 1
ATOM 1903 O O . ARG A 1 253 ? 58.283 56.825 21.160 1.00 30.52 253 ARG A O 1
ATOM 1910 N N . GLU A 1 254 ? 59.823 56.161 22.661 1.00 30.20 254 GLU A N 1
ATOM 1911 C CA . GLU A 1 254 ? 59.033 55.485 23.724 1.00 30.20 254 GLU A CA 1
ATOM 1912 C C . GLU A 1 254 ? 58.613 56.564 24.799 1.00 30.20 254 GLU A C 1
ATOM 1914 O O . GLU A 1 254 ? 59.184 57.659 24.710 1.00 30.20 254 GLU A O 1
ATOM 1919 N N . PRO A 1 255 ? 57.692 56.379 25.803 1.00 45.03 255 PRO A N 1
ATOM 1920 C CA . PRO A 1 255 ? 57.439 55.121 26.519 1.00 45.03 255 PRO A CA 1
ATOM 1921 C C . PRO A 1 255 ? 56.038 54.765 27.100 1.00 45.03 255 PRO A C 1
ATOM 1923 O O . PRO A 1 255 ? 55.117 55.565 27.188 1.00 45.03 255 PRO A O 1
ATOM 1926 N N . GLU A 1 256 ? 55.983 53.517 27.595 1.00 29.11 256 GLU A N 1
ATOM 1927 C CA . GLU A 1 256 ? 55.147 52.929 28.670 1.00 29.11 256 GLU A CA 1
ATOM 1928 C C . GLU A 1 256 ? 53.589 52.864 28.616 1.00 29.11 256 GLU A C 1
ATOM 1930 O O . GLU A 1 256 ? 52.854 53.841 28.621 1.00 29.11 256 GLU A O 1
ATOM 1935 N N . ARG A 1 257 ? 53.104 51.623 28.830 1.00 29.47 257 ARG A N 1
ATOM 1936 C CA . ARG A 1 257 ? 51.894 51.206 29.589 1.00 29.47 257 ARG A CA 1
ATOM 1937 C C . ARG A 1 257 ? 50.511 51.831 29.258 1.00 29.47 257 ARG A C 1
ATOM 1939 O O . ARG A 1 257 ? 50.108 52.808 29.880 1.00 29.47 257 ARG A O 1
ATOM 1946 N N . ARG A 1 258 ? 49.612 51.009 28.676 1.00 27.98 258 ARG A N 1
ATOM 1947 C CA . ARG A 1 258 ? 48.587 50.227 29.442 1.00 27.98 258 ARG A CA 1
ATOM 1948 C C . ARG A 1 258 ? 47.617 49.388 28.573 1.00 27.98 258 ARG A C 1
ATOM 1950 O O . ARG A 1 258 ? 46.865 49.926 27.783 1.00 27.98 258 ARG A O 1
ATOM 1957 N N . ARG A 1 259 ? 47.493 48.102 28.951 1.00 29.61 259 ARG A N 1
ATOM 1958 C CA . ARG A 1 259 ? 46.271 47.246 28.991 1.00 29.61 259 ARG A CA 1
ATOM 1959 C C . ARG A 1 259 ? 45.450 46.939 27.707 1.00 29.61 259 ARG A C 1
ATOM 1961 O O . ARG A 1 259 ? 44.883 47.816 27.081 1.00 29.61 259 ARG A O 1
ATOM 1968 N N . ARG A 1 260 ? 45.140 45.633 27.572 1.00 31.56 260 ARG A N 1
ATOM 1969 C CA . ARG A 1 260 ? 44.000 44.986 26.860 1.00 31.56 260 ARG A CA 1
ATOM 1970 C C . ARG A 1 260 ? 44.023 44.918 25.318 1.00 31.56 260 ARG A C 1
ATOM 1972 O O . ARG A 1 260 ? 43.375 45.699 24.636 1.00 31.56 260 ARG A O 1
ATOM 1979 N N . ALA A 1 261 ? 44.551 43.803 24.813 1.00 29.66 261 ALA A N 1
ATOM 1980 C CA . ALA A 1 261 ? 44.070 43.117 23.606 1.00 29.66 261 ALA A CA 1
ATOM 1981 C C . ALA A 1 261 ? 44.086 41.591 23.865 1.00 29.66 261 ALA A C 1
ATOM 1983 O O . ALA A 1 261 ? 44.811 41.153 24.757 1.00 29.66 261 ALA A O 1
ATOM 1984 N N . GLY A 1 262 ? 43.285 40.789 23.143 1.00 28.05 262 GLY A N 1
ATOM 1985 C CA . GLY A 1 262 ? 43.301 39.318 23.306 1.00 28.05 262 GLY A CA 1
ATOM 1986 C C . GLY A 1 262 ? 41.977 38.552 23.150 1.00 28.05 262 GLY A C 1
ATOM 1987 O O . GLY A 1 262 ? 41.770 37.576 23.864 1.00 28.05 262 GLY A O 1
ATOM 1988 N N . ASN A 1 263 ? 41.070 38.955 22.250 1.00 31.31 263 ASN A N 1
ATOM 1989 C CA . ASN A 1 263 ? 39.902 38.133 21.888 1.00 31.31 263 ASN A CA 1
ATOM 1990 C C . ASN A 1 263 ? 40.175 37.391 20.566 1.00 31.31 263 ASN A C 1
ATOM 1992 O O . ASN A 1 263 ? 39.831 37.874 19.485 1.00 31.31 263 ASN A O 1
ATOM 1996 N N . GLU A 1 264 ? 40.884 36.263 20.647 1.00 30.39 264 GLU A N 1
ATOM 1997 C CA . GLU A 1 264 ? 41.433 35.580 19.470 1.00 30.39 264 GLU A CA 1
ATOM 1998 C C . GLU A 1 264 ? 40.444 34.632 18.766 1.00 30.39 264 GLU A C 1
ATOM 2000 O O . GLU A 1 264 ? 39.580 33.990 19.372 1.00 30.39 264 GLU A O 1
ATOM 2005 N N . ARG A 1 265 ? 40.548 34.551 17.433 1.00 30.98 265 ARG A N 1
ATOM 2006 C CA . ARG A 1 265 ? 39.491 33.990 16.576 1.00 30.98 265 ARG A CA 1
ATOM 2007 C C . ARG A 1 265 ? 39.552 32.466 16.475 1.00 30.98 265 ARG A C 1
ATOM 2009 O O . ARG A 1 265 ? 40.335 31.881 15.733 1.00 30.98 265 ARG A O 1
ATOM 2016 N N . ARG A 1 266 ? 38.618 31.810 17.159 1.00 29.58 266 ARG A N 1
ATOM 2017 C CA . ARG A 1 266 ? 38.464 30.350 17.202 1.00 29.58 266 ARG A CA 1
ATOM 2018 C C . ARG A 1 266 ? 37.981 29.750 15.864 1.00 29.58 266 ARG A C 1
ATOM 2020 O O . ARG A 1 266 ? 36.775 29.709 15.619 1.00 29.58 266 ARG A O 1
ATOM 2027 N N . ARG A 1 267 ? 38.868 29.157 15.045 1.00 30.67 267 ARG A N 1
ATOM 2028 C CA . ARG A 1 267 ? 38.474 28.142 14.034 1.00 30.67 267 ARG A CA 1
ATOM 2029 C C . ARG A 1 267 ? 39.433 26.945 13.904 1.00 30.67 267 ARG A C 1
ATOM 2031 O O . ARG A 1 267 ? 40.529 27.045 13.380 1.00 30.67 267 ARG A O 1
ATOM 2038 N N . VAL A 1 268 ? 38.890 25.783 14.280 1.00 32.50 268 VAL A N 1
ATOM 2039 C CA . VAL A 1 268 ? 39.135 24.439 13.714 1.00 32.50 268 VAL A CA 1
ATOM 2040 C C . VAL A 1 268 ? 40.575 23.885 13.733 1.00 32.50 268 VAL A C 1
ATOM 2042 O O . VAL A 1 268 ? 41.270 23.841 12.724 1.00 32.50 268 VAL A O 1
ATOM 2045 N N . ARG A 1 269 ? 40.900 23.182 14.825 1.00 28.92 269 ARG A N 1
ATOM 2046 C CA . ARG A 1 269 ? 41.376 21.789 14.717 1.00 28.92 269 ARG A CA 1
ATOM 2047 C C . ARG A 1 269 ? 40.280 20.868 15.266 1.00 28.92 269 ARG A C 1
ATOM 2049 O O . ARG A 1 269 ? 39.781 21.093 16.363 1.00 28.92 269 ARG A O 1
ATOM 2056 N N . ARG A 1 270 ? 39.886 19.847 14.500 1.00 33.94 270 ARG A N 1
ATOM 2057 C CA . ARG A 1 270 ? 39.003 18.746 14.930 1.00 33.94 270 ARG A CA 1
ATOM 2058 C C . ARG A 1 270 ? 39.621 17.437 14.451 1.00 33.94 270 ARG A C 1
ATOM 2060 O O . ARG A 1 270 ? 39.924 17.331 13.268 1.00 33.94 270 ARG A O 1
ATOM 2067 N N . GLY A 1 271 ? 39.755 16.453 15.342 1.00 36.75 271 GLY A N 1
ATOM 2068 C CA . GLY A 1 271 ? 40.100 15.081 14.954 1.00 36.75 271 GLY A CA 1
ATOM 2069 C C . GLY A 1 271 ? 41.242 14.413 15.722 1.00 36.75 271 GLY A C 1
ATOM 2070 O O . GLY A 1 271 ? 42.211 14.002 15.089 1.00 36.75 271 GLY A O 1
ATOM 2071 N N . ARG A 1 272 ? 41.095 14.216 17.045 1.00 33.50 272 ARG A N 1
ATOM 2072 C CA . ARG A 1 272 ? 41.638 13.018 17.734 1.00 33.50 272 ARG A CA 1
ATOM 2073 C C . ARG A 1 272 ? 41.051 12.714 19.123 1.00 33.50 272 ARG A C 1
ATOM 2075 O O . ARG A 1 272 ? 41.018 11.545 19.498 1.00 33.50 272 ARG A O 1
ATOM 2082 N N . ASP A 1 273 ? 40.515 13.700 19.841 1.00 33.31 273 ASP A N 1
ATOM 2083 C CA . ASP A 1 273 ? 40.271 13.564 21.295 1.00 33.31 273 ASP A CA 1
ATOM 2084 C C . ASP A 1 273 ? 38.945 12.878 21.704 1.00 33.31 273 ASP A C 1
ATOM 2086 O O . ASP A 1 273 ? 38.809 12.395 22.832 1.00 33.31 273 ASP A O 1
ATOM 2090 N N . ASP A 1 274 ? 37.978 12.742 20.785 1.00 40.00 274 ASP A N 1
ATOM 2091 C CA . ASP A 1 274 ? 36.631 12.187 21.050 1.00 40.00 274 ASP A CA 1
ATOM 2092 C C . ASP A 1 274 ? 36.612 10.732 21.576 1.00 40.00 274 ASP A C 1
ATOM 2094 O O . ASP A 1 274 ? 35.599 10.257 22.104 1.00 40.00 274 ASP A O 1
ATOM 2098 N N . VAL A 1 275 ? 37.723 9.998 21.451 1.00 42.03 275 VAL A N 1
ATOM 2099 C CA . VAL A 1 275 ? 37.845 8.606 21.921 1.00 42.03 275 VAL A CA 1
ATOM 2100 C C . VAL A 1 275 ? 38.104 8.529 23.432 1.00 42.03 275 VAL A C 1
ATOM 2102 O O . VAL A 1 275 ? 37.595 7.616 24.090 1.00 42.03 275 VAL A O 1
ATOM 2105 N N . ALA A 1 276 ? 38.843 9.486 24.005 1.00 40.34 276 ALA A N 1
ATOM 2106 C CA . ALA A 1 276 ? 39.181 9.495 25.430 1.00 40.34 276 ALA A CA 1
ATOM 2107 C C . ALA A 1 276 ? 37.956 9.841 26.295 1.00 40.34 276 ALA A C 1
ATOM 2109 O O . ALA A 1 276 ? 37.565 9.069 27.178 1.00 40.34 276 ALA A O 1
ATOM 2110 N N . VAL A 1 277 ? 37.270 10.940 25.962 1.00 41.03 277 VAL A N 1
ATOM 2111 C CA . VAL A 1 277 ? 36.091 11.437 26.697 1.00 41.03 277 VAL A CA 1
ATOM 2112 C C . VAL A 1 277 ? 34.947 10.408 26.697 1.00 41.03 277 VAL A C 1
ATOM 2114 O O . VAL A 1 277 ? 34.266 10.213 27.710 1.00 41.03 277 VAL A O 1
ATOM 2117 N N . ARG A 1 278 ? 34.771 9.662 25.593 1.00 44.75 278 ARG A N 1
ATOM 2118 C CA . ARG A 1 278 ? 33.793 8.560 25.506 1.00 44.75 278 ARG A CA 1
ATOM 2119 C C . ARG A 1 278 ? 34.128 7.350 26.386 1.00 44.75 278 ARG A C 1
ATOM 2121 O O . ARG A 1 278 ? 33.202 6.618 26.741 1.00 44.75 278 ARG A O 1
ATOM 2128 N N . ARG A 1 279 ? 35.395 7.125 26.761 1.00 45.50 279 ARG A N 1
ATOM 2129 C CA . ARG A 1 279 ? 35.775 6.068 27.718 1.00 45.50 279 ARG A CA 1
ATOM 2130 C C . ARG A 1 279 ? 35.504 6.487 29.164 1.00 45.50 279 ARG A C 1
ATOM 2132 O O . ARG A 1 279 ? 34.902 5.700 29.888 1.00 45.50 279 ARG A O 1
ATOM 2139 N N . GLN A 1 280 ? 35.839 7.719 29.561 1.00 42.47 280 GLN A N 1
ATOM 2140 C CA . GLN A 1 280 ? 35.544 8.221 30.915 1.00 42.47 280 GLN A CA 1
ATOM 2141 C C . GLN A 1 280 ? 34.039 8.230 31.222 1.00 42.47 280 GLN A C 1
ATOM 2143 O O . GLN A 1 280 ? 33.626 7.642 32.222 1.00 42.47 280 GLN A O 1
ATOM 2148 N N . ARG A 1 281 ? 33.193 8.777 30.331 1.00 42.66 281 ARG A N 1
ATOM 2149 C CA . ARG A 1 281 ? 31.727 8.766 30.537 1.00 42.66 281 ARG A CA 1
ATOM 2150 C C . ARG A 1 281 ? 31.144 7.350 30.667 1.00 42.66 281 ARG A C 1
ATOM 2152 O O . ARG A 1 281 ? 30.223 7.140 31.446 1.00 42.66 281 ARG A O 1
ATOM 2159 N N . ARG A 1 282 ? 31.708 6.358 29.964 1.00 47.12 282 ARG A N 1
ATOM 2160 C CA . ARG A 1 282 ? 31.304 4.940 30.075 1.00 47.12 282 ARG A CA 1
ATOM 2161 C C . ARG A 1 282 ? 31.795 4.233 31.344 1.00 47.12 282 ARG A C 1
ATOM 2163 O O . ARG A 1 282 ? 31.302 3.140 31.616 1.00 47.12 282 ARG A O 1
ATOM 2170 N N . ARG A 1 283 ? 32.738 4.814 32.096 1.00 42.31 283 ARG A N 1
ATOM 2171 C CA . ARG A 1 283 ? 33.158 4.300 33.410 1.00 42.31 283 ARG A CA 1
ATOM 2172 C C . ARG A 1 283 ? 32.229 4.819 34.508 1.00 42.31 283 ARG A C 1
ATOM 2174 O O . ARG A 1 283 ? 31.607 4.000 35.167 1.00 42.31 283 ARG A O 1
ATOM 2181 N N . ALA A 1 284 ? 32.001 6.135 34.556 1.00 38.41 284 ALA A N 1
ATOM 2182 C CA . ALA A 1 284 ? 31.086 6.768 35.513 1.00 38.41 284 ALA A CA 1
ATOM 2183 C C . ALA A 1 284 ? 29.663 6.170 35.474 1.00 38.41 284 ALA A C 1
ATOM 2185 O O . ALA A 1 284 ? 29.109 5.824 36.514 1.00 38.41 284 ALA A O 1
ATOM 2186 N N . GLN A 1 285 ? 29.103 5.941 34.277 1.00 41.50 285 GLN A N 1
ATOM 2187 C CA . GLN A 1 285 ? 27.788 5.295 34.126 1.00 41.50 285 GLN A CA 1
ATOM 2188 C C . GLN A 1 285 ? 27.751 3.860 34.700 1.00 41.50 285 GLN A C 1
ATOM 2190 O O . GLN A 1 285 ? 26.723 3.395 35.165 1.00 41.50 285 GLN A O 1
ATOM 2195 N N . ARG A 1 286 ? 28.879 3.137 34.700 1.00 43.09 286 ARG A N 1
ATOM 2196 C CA . ARG A 1 286 ? 28.970 1.777 35.268 1.00 43.09 286 ARG A CA 1
ATOM 2197 C C . ARG A 1 286 ? 29.181 1.759 36.783 1.00 43.09 286 ARG A C 1
ATOM 2199 O O . ARG A 1 286 ? 29.160 0.681 37.375 1.00 43.09 286 ARG A O 1
ATOM 2206 N N . GLU A 1 287 ? 29.388 2.920 37.394 1.00 37.06 287 GLU A N 1
ATOM 2207 C CA . GLU A 1 287 ? 29.493 3.090 38.844 1.00 37.06 287 GLU A CA 1
ATOM 2208 C C . GLU A 1 287 ? 28.180 3.623 39.442 1.00 37.06 287 GLU A C 1
ATOM 2210 O O . GLU A 1 287 ? 27.835 3.213 40.549 1.00 37.06 287 GLU A O 1
ATOM 2215 N N . SER A 1 288 ? 27.374 4.397 38.692 1.00 36.66 288 SER A N 1
ATOM 2216 C CA . SER A 1 288 ? 25.976 4.687 39.072 1.00 36.66 288 SER A CA 1
ATOM 2217 C C . SER A 1 288 ? 25.119 3.421 39.111 1.00 36.66 288 SER A C 1
ATOM 2219 O O . SER A 1 288 ? 24.429 3.166 40.095 1.00 36.66 288 SER A O 1
ATOM 2221 N N . ASP A 1 289 ? 25.243 2.565 38.093 1.00 39.81 289 ASP A N 1
ATOM 2222 C CA . ASP A 1 289 ? 24.441 1.341 37.934 1.00 39.81 289 ASP A CA 1
ATOM 2223 C C . ASP A 1 289 ? 24.794 0.238 38.966 1.00 39.81 289 ASP A C 1
ATOM 2225 O O . ASP A 1 289 ? 24.279 -0.877 38.902 1.00 39.81 289 ASP A O 1
ATOM 2229 N N . ARG A 1 290 ? 25.690 0.532 39.922 1.00 37.88 290 ARG A N 1
ATOM 2230 C CA . ARG A 1 290 ? 26.111 -0.353 41.021 1.00 37.88 290 ARG A CA 1
ATOM 2231 C C . ARG A 1 290 ? 25.609 0.075 42.406 1.00 37.88 290 ARG A C 1
ATOM 2233 O O . ARG A 1 290 ? 25.939 -0.596 43.381 1.00 37.88 290 ARG A O 1
ATOM 2240 N N . ARG A 1 291 ? 24.841 1.167 42.526 1.00 36.19 291 ARG A N 1
ATOM 2241 C CA . ARG A 1 291 ? 24.301 1.653 43.813 1.00 36.19 291 ARG A CA 1
ATOM 2242 C C . ARG A 1 291 ? 22.814 2.019 43.732 1.00 36.19 291 ARG A C 1
ATOM 2244 O O . ARG A 1 291 ? 22.448 3.188 43.755 1.00 36.19 291 ARG A O 1
ATOM 2251 N N . ALA A 1 292 ? 21.968 0.992 43.713 1.00 30.70 292 ALA A N 1
ATOM 2252 C CA . ALA A 1 292 ? 20.556 1.068 44.095 1.00 30.70 292 ALA A CA 1
ATOM 2253 C C . ALA A 1 292 ? 20.201 -0.175 44.948 1.00 30.70 292 ALA A C 1
ATOM 2255 O O . ALA A 1 292 ? 20.857 -1.206 44.768 1.00 30.70 292 ALA A O 1
ATOM 2256 N N . PRO A 1 293 ? 19.251 -0.103 45.904 1.00 32.94 293 PRO A N 1
ATOM 2257 C CA . PRO A 1 293 ? 19.159 -1.108 46.968 1.00 32.94 293 PRO A CA 1
ATOM 2258 C C . PRO A 1 293 ? 18.617 -2.471 46.523 1.00 32.94 293 PRO A C 1
ATOM 2260 O O . PRO A 1 293 ? 17.737 -2.563 45.668 1.00 32.94 293 PRO A O 1
ATOM 2263 N N . GLN A 1 294 ? 19.096 -3.527 47.182 1.00 32.09 294 GLN A N 1
ATOM 2264 C CA . GLN A 1 294 ? 18.390 -4.805 47.257 1.00 32.09 294 GLN A CA 1
ATOM 2265 C C . GLN A 1 294 ? 17.337 -4.714 48.363 1.00 32.09 294 GLN A C 1
ATOM 2267 O O . GLN A 1 294 ? 17.707 -4.405 49.488 1.00 32.09 294 GLN A O 1
ATOM 2272 N N . GLU A 1 295 ? 16.087 -5.076 48.081 1.00 28.94 295 GLU A N 1
ATOM 2273 C CA . GLU A 1 295 ? 15.136 -5.579 49.081 1.00 28.94 295 GLU A CA 1
ATOM 2274 C C . GLU A 1 295 ? 14.100 -6.500 48.410 1.00 28.94 295 GLU A C 1
ATOM 2276 O O . GLU A 1 295 ? 13.882 -6.438 47.199 1.00 28.94 295 GLU A O 1
ATOM 2281 N N . LEU A 1 296 ? 13.488 -7.371 49.219 1.00 29.11 296 LEU A N 1
ATOM 2282 C CA . LEU A 1 296 ? 12.292 -8.170 48.915 1.00 29.11 296 LEU A CA 1
ATOM 2283 C C . LEU A 1 296 ? 12.348 -9.071 47.661 1.00 29.11 296 LEU A C 1
ATOM 2285 O O . LEU A 1 296 ? 11.599 -8.921 46.695 1.00 29.11 296 LEU A O 1
ATOM 2289 N N . ARG A 1 297 ? 13.141 -10.148 47.761 1.00 26.14 297 ARG A N 1
ATOM 2290 C CA . ARG A 1 297 ? 12.745 -11.443 47.177 1.00 26.14 297 ARG A CA 1
ATOM 2291 C C . ARG A 1 297 ? 11.828 -12.178 48.152 1.00 26.14 297 ARG A C 1
ATOM 2293 O O . ARG A 1 297 ? 12.176 -12.312 49.319 1.00 26.14 297 ARG A O 1
ATOM 2300 N N . GLY A 1 298 ? 10.753 -12.767 47.641 1.00 25.64 298 GLY A N 1
ATOM 2301 C CA . GLY A 1 298 ? 9.975 -13.774 48.359 1.00 25.64 298 GLY A CA 1
ATOM 2302 C C . GLY A 1 298 ? 8.517 -13.800 47.924 1.00 25.64 298 GLY A C 1
ATOM 2303 O O . GLY A 1 298 ? 7.892 -12.751 47.851 1.00 25.64 298 GLY A O 1
ATOM 2304 N N . TRP A 1 299 ? 8.018 -15.000 47.623 1.00 26.56 299 TRP A N 1
ATOM 2305 C CA . TRP A 1 299 ? 6.723 -15.571 48.032 1.00 26.56 299 TRP A CA 1
ATOM 2306 C C . TRP A 1 299 ? 6.515 -16.868 47.237 1.00 26.56 299 TRP A C 1
ATOM 2308 O O . TRP A 1 299 ? 6.468 -16.866 46.007 1.00 26.56 299 TRP A O 1
ATOM 2318 N N . THR A 1 300 ? 6.466 -17.992 47.947 1.00 27.77 300 THR A N 1
ATOM 2319 C CA . THR A 1 300 ? 6.246 -19.342 47.405 1.00 27.77 300 THR A CA 1
ATOM 2320 C C . THR A 1 300 ? 4.777 -19.763 47.554 1.00 27.77 300 THR A C 1
ATOM 2322 O O . THR A 1 300 ? 3.958 -19.045 48.123 1.00 27.77 300 THR A O 1
ATOM 2325 N N . HIS A 1 301 ? 4.405 -20.901 46.965 1.00 27.95 301 HIS A N 1
ATOM 2326 C CA . HIS A 1 301 ? 3.010 -21.343 46.845 1.00 27.95 301 HIS A CA 1
ATOM 2327 C C . HIS A 1 301 ? 2.404 -21.969 48.118 1.00 27.95 301 HIS A C 1
ATOM 2329 O O . HIS A 1 301 ? 3.081 -22.724 48.808 1.00 27.95 301 HIS A O 1
ATOM 2335 N N . ARG A 1 302 ? 1.060 -21.853 48.197 1.00 24.69 302 ARG A N 1
ATOM 2336 C CA . ARG A 1 302 ? 0.076 -22.757 48.855 1.00 24.69 302 ARG A CA 1
ATOM 2337 C C . ARG A 1 302 ? 0.001 -22.759 50.403 1.00 24.69 302 ARG A C 1
ATOM 2339 O O . ARG A 1 302 ? 0.988 -22.427 51.046 1.00 24.69 302 ARG A O 1
ATOM 2346 N N . PRO A 1 303 ? -1.115 -23.252 51.002 1.00 35.75 303 PRO A N 1
ATOM 2347 C CA . PRO A 1 303 ? -2.459 -23.528 50.454 1.00 35.75 303 PRO A CA 1
ATOM 2348 C C . PRO A 1 303 ? -3.605 -22.851 51.261 1.00 35.75 303 PRO A C 1
ATOM 2350 O O . PRO A 1 303 ? -3.391 -21.928 52.036 1.00 35.75 303 PRO A O 1
ATOM 2353 N N . SER A 1 304 ? -4.844 -23.294 51.028 1.00 31.80 304 SER A N 1
ATOM 2354 C CA . SER A 1 304 ? -6.110 -22.787 51.581 1.00 31.80 304 SER A CA 1
ATOM 2355 C C . SER A 1 304 ? -6.480 -23.302 52.981 1.00 31.80 304 SER A C 1
ATOM 2357 O O . SER A 1 304 ? -6.346 -24.496 53.233 1.00 31.80 304 SER A O 1
ATOM 2359 N N . ASN A 1 305 ? -7.050 -22.419 53.815 1.00 29.59 305 ASN A N 1
ATOM 2360 C CA . ASN A 1 305 ? -8.186 -22.597 54.753 1.00 29.59 305 ASN A CA 1
ATOM 2361 C C . ASN A 1 305 ? -8.372 -21.263 55.532 1.00 29.59 305 ASN A C 1
ATOM 2363 O O . ASN A 1 305 ? -7.411 -20.517 55.677 1.00 29.59 305 ASN A O 1
ATOM 2367 N N . GLY A 1 306 ? -9.534 -20.855 56.059 1.00 27.64 306 GLY A N 1
ATOM 2368 C CA . GLY A 1 306 ? -10.870 -21.456 55.993 1.00 27.64 306 GLY A CA 1
ATOM 2369 C C . GLY A 1 306 ? -11.640 -21.384 57.324 1.00 27.64 306 GLY A C 1
ATOM 2370 O O . GLY A 1 306 ? -11.734 -22.413 57.986 1.00 27.64 306 GLY A O 1
ATOM 2371 N N . ARG A 1 307 ? -12.175 -20.209 57.725 1.00 29.83 307 ARG A N 1
ATOM 2372 C CA . ARG A 1 307 ? -13.285 -20.039 58.708 1.00 29.83 307 ARG A CA 1
ATOM 2373 C C . ARG A 1 307 ? -13.720 -18.574 58.896 1.00 29.83 307 ARG A C 1
ATOM 2375 O O . ARG A 1 307 ? -12.951 -17.656 58.628 1.00 29.83 307 ARG A O 1
ATOM 2382 N N . GLU A 1 308 ? -14.950 -18.375 59.372 1.00 29.92 308 GLU A N 1
ATOM 2383 C CA . GLU A 1 308 ? -15.545 -17.069 59.708 1.00 29.92 308 GLU A CA 1
ATOM 2384 C C . GLU A 1 308 ? -15.245 -16.638 61.159 1.00 29.92 308 GLU A C 1
ATOM 2386 O O . GLU A 1 308 ? -15.022 -17.496 62.016 1.00 29.92 308 GLU A O 1
ATOM 2391 N N . ARG A 1 309 ? -15.424 -15.339 61.473 1.00 29.03 309 ARG A N 1
ATOM 2392 C CA . ARG A 1 309 ? -16.410 -14.859 62.480 1.00 29.03 309 ARG A CA 1
ATOM 2393 C C . ARG A 1 309 ? -16.556 -13.324 62.488 1.00 29.03 309 ARG A C 1
ATOM 2395 O O . ARG A 1 309 ? -15.905 -12.631 61.713 1.00 29.03 309 ARG A O 1
ATOM 2402 N N . ARG A 1 310 ? -17.520 -12.821 63.275 1.00 27.98 310 ARG A N 1
ATOM 2403 C CA . ARG A 1 310 ? -18.082 -11.452 63.230 1.00 27.98 310 ARG A CA 1
ATOM 2404 C C . ARG A 1 310 ? -17.595 -10.520 64.363 1.00 27.98 310 ARG A C 1
ATOM 2406 O O . ARG A 1 310 ? -17.140 -10.997 65.393 1.00 27.98 310 ARG A O 1
ATOM 2413 N N . HIS A 1 311 ? -17.958 -9.237 64.207 1.00 27.84 311 HIS A N 1
ATOM 2414 C CA . HIS A 1 311 ? -18.133 -8.175 65.222 1.00 27.84 311 HIS A CA 1
ATOM 2415 C C . HIS A 1 311 ? -16.874 -7.494 65.799 1.00 27.84 311 HIS A C 1
ATOM 2417 O O . HIS A 1 311 ? -15.832 -8.109 65.984 1.00 27.84 311 HIS A O 1
ATOM 2423 N N . GLY A 1 312 ? -17.018 -6.191 66.088 1.00 27.38 312 GLY A N 1
ATOM 2424 C CA . GLY A 1 312 ? -15.996 -5.316 66.678 1.00 27.38 312 GLY A CA 1
ATOM 2425 C C . GLY A 1 312 ? -16.151 -3.853 66.235 1.00 27.38 312 GLY A C 1
ATOM 2426 O O . GLY A 1 312 ? -15.533 -3.446 65.257 1.00 27.38 312 GLY A O 1
ATOM 2427 N N . ASP A 1 313 ? -16.990 -3.069 66.924 1.00 31.06 313 ASP A N 1
ATOM 2428 C CA . ASP A 1 313 ? -17.088 -1.607 66.722 1.00 31.06 313 ASP A CA 1
ATOM 2429 C C . ASP A 1 313 ? -15.900 -0.889 67.409 1.00 31.06 313 ASP A C 1
ATOM 2431 O O . ASP A 1 313 ? -15.330 -1.409 68.370 1.00 31.06 313 ASP A O 1
ATOM 2435 N N . GLY A 1 314 ? -15.477 0.281 66.916 1.00 28.45 314 GLY A N 1
ATOM 2436 C CA . GLY A 1 314 ? -14.148 0.828 67.229 1.00 28.45 314 GLY A CA 1
ATOM 2437 C C . GLY A 1 314 ? -13.880 2.276 66.808 1.00 28.45 314 GLY A C 1
ATOM 2438 O O . GLY A 1 314 ? -12.901 2.558 66.117 1.00 28.45 314 GLY A O 1
ATOM 2439 N N . LYS A 1 315 ? -14.711 3.229 67.245 1.00 29.91 315 LYS A N 1
ATOM 2440 C CA . LYS A 1 315 ? -14.486 4.674 67.023 1.00 29.91 315 LYS A CA 1
ATOM 2441 C C . LYS A 1 315 ? -13.126 5.150 67.574 1.00 29.91 315 LYS A C 1
ATOM 2443 O O . LYS A 1 315 ? -12.935 5.195 68.787 1.00 29.91 315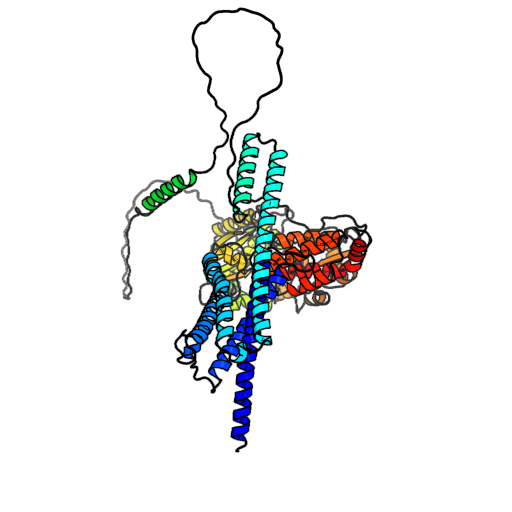 LYS A O 1
ATOM 2448 N N . ARG A 1 316 ? -12.240 5.678 66.717 1.00 30.84 316 ARG A N 1
ATOM 2449 C CA . ARG A 1 316 ? -11.186 6.633 67.128 1.00 30.84 316 ARG A CA 1
ATOM 2450 C C . ARG A 1 316 ? -11.077 7.812 66.163 1.00 30.84 316 ARG A C 1
ATOM 2452 O O . ARG A 1 316 ? -10.739 7.661 64.995 1.00 30.84 316 ARG A O 1
ATOM 2459 N N . GLN A 1 317 ? -11.336 9.007 66.687 1.00 31.08 317 GLN A N 1
ATOM 2460 C CA . GLN A 1 317 ? -11.160 10.268 65.971 1.00 31.08 317 GLN A CA 1
ATOM 2461 C C . GLN A 1 317 ? -9.670 10.638 65.883 1.00 31.08 317 GLN A C 1
ATOM 2463 O O . GLN A 1 317 ? -8.953 10.568 66.881 1.00 31.08 317 GLN A O 1
ATOM 2468 N N . ARG A 1 318 ? -9.228 11.151 64.730 1.00 29.84 318 ARG A N 1
ATOM 2469 C CA . ARG A 1 318 ? -8.067 12.052 64.641 1.00 29.84 318 ARG A CA 1
ATOM 2470 C C . ARG A 1 318 ? -8.355 13.175 63.648 1.00 29.84 318 ARG A C 1
ATOM 2472 O O . ARG A 1 318 ? -8.595 12.922 62.473 1.00 29.84 318 ARG A O 1
ATOM 2479 N N . ARG A 1 319 ? -8.305 14.423 64.126 1.00 28.22 319 ARG A N 1
ATOM 2480 C CA . ARG A 1 319 ? -8.266 15.615 63.267 1.00 28.22 319 ARG A CA 1
ATOM 2481 C C . ARG A 1 319 ? -6.926 15.655 62.526 1.00 28.22 319 ARG A C 1
ATOM 2483 O O . ARG A 1 319 ? -5.883 15.585 63.170 1.00 28.22 319 ARG A O 1
ATOM 2490 N N . VAL A 1 320 ? -6.962 15.858 61.212 1.00 30.81 320 VAL A N 1
ATOM 2491 C CA . VAL A 1 320 ? -5.841 16.370 60.403 1.00 30.81 320 VAL A CA 1
ATOM 2492 C C . VAL A 1 320 ? -6.409 17.463 59.483 1.00 30.81 320 VAL A C 1
ATOM 2494 O O . VAL A 1 320 ? -7.614 17.494 59.233 1.00 30.81 320 VAL A O 1
ATOM 2497 N N . ALA A 1 321 ? -5.580 18.432 59.093 1.00 29.25 321 ALA A N 1
ATOM 2498 C CA . ALA A 1 321 ? -6.024 19.734 58.595 1.00 29.25 321 ALA A CA 1
ATOM 2499 C C . ALA A 1 321 ? -6.768 19.716 57.242 1.00 29.25 321 ALA A C 1
ATOM 2501 O O . ALA A 1 321 ? -6.578 18.839 56.399 1.00 29.25 321 ALA A O 1
ATOM 2502 N N . ARG A 1 322 ? -7.576 20.764 57.016 1.00 28.95 322 ARG A N 1
ATOM 2503 C CA . ARG A 1 322 ? -8.140 21.104 55.701 1.00 28.95 322 ARG A CA 1
ATOM 2504 C C . ARG A 1 322 ? -7.011 21.383 54.700 1.00 28.95 322 ARG A C 1
ATOM 2506 O O . ARG A 1 322 ? -6.223 22.297 54.915 1.00 28.95 322 ARG A O 1
ATOM 2513 N N . ALA A 1 323 ? -7.042 20.702 53.560 1.00 30.11 323 ALA A N 1
ATOM 2514 C CA . ALA A 1 323 ? -6.494 21.203 52.301 1.00 30.11 323 ALA A CA 1
ATOM 2515 C C . ALA A 1 323 ? -7.656 21.374 51.308 1.00 30.11 323 ALA A C 1
ATOM 2517 O O . ALA A 1 323 ? -8.610 20.592 51.334 1.00 30.11 323 ALA A O 1
ATOM 2518 N N . GLY A 1 324 ? -7.615 22.417 50.475 1.00 27.20 324 GLY A N 1
ATOM 2519 C CA . GLY A 1 324 ? -8.730 22.808 49.607 1.00 27.20 324 GLY A CA 1
ATOM 2520 C C . GLY A 1 324 ? -9.033 21.779 48.516 1.00 27.20 324 GLY A C 1
ATOM 2521 O O . GLY A 1 324 ? -8.439 21.810 47.442 1.00 27.20 324 GLY A O 1
ATOM 2522 N N . ARG A 1 325 ? -9.984 20.875 48.770 1.00 24.75 325 ARG A N 1
ATOM 2523 C CA . ARG A 1 325 ? -10.466 19.910 47.776 1.00 24.75 325 ARG A CA 1
ATOM 2524 C C . ARG A 1 325 ? -11.447 20.609 46.837 1.00 24.75 325 ARG A C 1
ATOM 2526 O O . ARG A 1 325 ? -12.620 20.740 47.171 1.00 24.75 325 ARG A O 1
ATOM 2533 N N . VAL A 1 326 ? -10.971 21.043 45.668 1.00 27.27 326 VAL A N 1
ATOM 2534 C CA . VAL A 1 326 ? -11.844 21.542 44.595 1.00 27.27 326 VAL A CA 1
ATOM 2535 C C . VAL A 1 326 ? -12.740 20.393 44.140 1.00 27.27 326 VAL A C 1
ATOM 2537 O O . VAL A 1 326 ? -12.313 19.500 43.406 1.00 27.27 326 VAL A O 1
ATOM 2540 N N . VAL A 1 327 ? -13.987 20.394 44.611 1.00 25.23 327 VAL A N 1
ATOM 2541 C CA . VAL A 1 327 ? -15.026 19.492 44.119 1.00 25.23 327 VAL A CA 1
ATOM 2542 C C . VAL A 1 327 ? -15.470 20.026 42.764 1.00 25.23 327 VAL A C 1
ATOM 2544 O O . VAL A 1 327 ? -16.396 20.826 42.658 1.00 25.23 327 VAL A O 1
ATOM 2547 N N . VAL A 1 328 ? -14.777 19.593 41.710 1.00 30.94 328 VAL A N 1
ATOM 2548 C CA . VAL A 1 328 ? -15.326 19.682 40.359 1.00 30.94 328 VAL A CA 1
ATOM 2549 C C . VAL A 1 328 ? -16.558 18.786 40.353 1.00 30.94 328 VAL A C 1
ATOM 2551 O O . VAL A 1 328 ? -16.432 17.561 40.385 1.00 30.94 328 VAL A O 1
ATOM 2554 N N . ASN A 1 329 ? -17.741 19.399 40.364 1.00 25.72 329 ASN A N 1
ATOM 2555 C CA . ASN A 1 329 ? -19.005 18.689 40.232 1.00 25.72 329 ASN A CA 1
ATOM 2556 C C . ASN A 1 329 ? -19.050 18.033 38.850 1.00 25.72 329 ASN A C 1
ATOM 2558 O O . ASN A 1 329 ? -19.475 18.642 37.868 1.00 25.72 329 ASN A O 1
ATOM 2562 N N . ALA A 1 330 ? -18.611 16.777 38.785 1.00 32.69 330 ALA A N 1
ATOM 2563 C CA . ALA A 1 330 ? -18.925 15.893 37.683 1.00 32.69 330 ALA A CA 1
ATOM 2564 C C . ALA A 1 330 ? -20.447 15.721 37.670 1.00 32.69 330 ALA A C 1
ATOM 2566 O O . ALA A 1 330 ? -20.994 14.901 38.409 1.00 32.69 330 ALA A O 1
ATOM 2567 N N . ARG A 1 331 ? -21.135 16.537 36.857 1.00 28.19 331 ARG A N 1
ATOM 2568 C CA . ARG A 1 331 ? -22.521 16.263 36.480 1.00 28.19 331 ARG A CA 1
ATOM 2569 C C . ARG A 1 331 ? -22.565 14.806 36.009 1.00 28.19 331 ARG A C 1
ATOM 2571 O O . ARG A 1 331 ? -21.726 14.444 35.177 1.00 28.19 331 ARG A O 1
ATOM 2578 N N . PRO A 1 332 ? -23.500 13.979 36.507 1.00 32.25 332 PRO A N 1
ATOM 2579 C CA . PRO A 1 332 ? -23.801 12.724 35.845 1.00 32.25 332 PRO A CA 1
ATOM 2580 C C . PRO A 1 332 ? -24.028 13.002 34.359 1.00 32.25 332 PRO A C 1
ATOM 2582 O O . PRO A 1 332 ? -24.651 14.011 34.009 1.00 32.25 332 PRO A O 1
ATOM 2585 N N . LEU A 1 333 ? -23.533 12.119 33.489 1.00 41.81 333 LEU A N 1
ATOM 2586 C CA . LEU A 1 333 ? -24.074 12.053 32.136 1.00 41.81 333 LEU A CA 1
ATOM 2587 C C . LEU A 1 333 ? -25.590 11.891 32.287 1.00 41.81 333 LEU A C 1
ATOM 2589 O O . LEU A 1 333 ? -26.042 11.073 33.093 1.00 41.81 333 LEU A O 1
ATOM 2593 N N . ALA A 1 334 ? -26.354 12.742 31.599 1.00 36.66 334 ALA A N 1
ATOM 2594 C CA . ALA A 1 334 ? -27.808 12.717 31.682 1.00 36.66 334 ALA A CA 1
ATOM 2595 C C . ALA A 1 334 ? -28.334 11.323 31.302 1.00 36.66 334 ALA A C 1
ATOM 2597 O O . ALA A 1 334 ? -27.641 10.573 30.608 1.00 36.66 334 ALA A O 1
ATOM 2598 N N . ALA A 1 335 ? -29.541 10.985 31.772 1.00 37.19 335 ALA A N 1
ATOM 2599 C CA . ALA A 1 335 ? -30.189 9.714 31.454 1.00 37.19 335 ALA A CA 1
ATOM 2600 C C . ALA A 1 335 ? -30.059 9.427 29.951 1.00 37.19 335 ALA A C 1
ATOM 2602 O O . ALA A 1 335 ? -30.304 10.322 29.139 1.00 37.19 335 ALA A O 1
ATOM 2603 N N . ALA A 1 336 ? -29.578 8.224 29.615 1.00 39.28 336 ALA A N 1
ATOM 2604 C CA . ALA A 1 336 ? -29.071 7.928 28.281 1.00 39.28 336 ALA A CA 1
ATOM 2605 C C . ALA A 1 336 ? -30.110 8.315 27.213 1.00 39.28 336 ALA A C 1
ATOM 2607 O O . ALA A 1 336 ? -31.253 7.856 27.309 1.00 39.28 336 ALA A O 1
ATOM 2608 N N . PRO A 1 337 ? -29.752 9.164 26.230 1.00 42.97 337 PRO A N 1
ATOM 2609 C CA . PRO A 1 337 ? -30.696 9.561 25.199 1.00 42.97 337 PRO A CA 1
ATOM 2610 C C . PRO A 1 337 ? -31.168 8.324 24.436 1.00 42.97 337 PRO A C 1
ATOM 2612 O O . PRO A 1 337 ? -30.426 7.347 24.290 1.00 42.97 337 PRO A O 1
ATOM 2615 N N . SER A 1 338 ? -32.398 8.385 23.926 1.00 52.38 338 SER A N 1
ATOM 2616 C CA . SER A 1 338 ? -32.920 7.413 22.964 1.00 52.38 338 SER A CA 1
ATOM 2617 C C . SER A 1 338 ? -31.864 7.125 21.896 1.00 52.38 338 SER A C 1
ATOM 2619 O O . SER A 1 338 ? -31.348 8.078 21.307 1.00 52.38 338 SER A O 1
ATOM 2621 N N . ARG A 1 339 ? -31.537 5.837 21.688 1.00 59.69 339 ARG A N 1
ATOM 2622 C CA . ARG A 1 339 ? -30.491 5.352 20.765 1.00 59.69 339 ARG A CA 1
ATOM 2623 C C . ARG A 1 339 ? -30.506 6.204 19.486 1.00 59.69 339 ARG A C 1
ATOM 2625 O O . ARG A 1 339 ? -31.530 6.173 18.801 1.00 59.69 339 ARG A O 1
ATOM 2632 N N . PRO A 1 340 ? -29.447 6.989 19.199 1.00 71.38 340 PRO A N 1
ATOM 2633 C CA . PRO A 1 340 ? -29.481 7.935 18.092 1.00 71.38 340 PRO A CA 1
ATOM 2634 C C . PRO A 1 340 ? -29.748 7.197 16.784 1.00 71.38 340 PRO A C 1
ATOM 2636 O O . PRO A 1 340 ? -29.321 6.052 16.609 1.00 71.38 340 PRO A O 1
ATOM 2639 N N . LEU A 1 341 ? -30.505 7.848 15.902 1.00 75.00 341 LEU A N 1
ATOM 2640 C CA . LEU A 1 341 ? -30.909 7.258 14.633 1.00 75.00 341 LEU A CA 1
ATOM 2641 C C . LEU A 1 341 ? -29.671 6.935 13.779 1.00 75.00 341 LEU A C 1
ATOM 2643 O O . LEU A 1 341 ? -28.693 7.687 13.819 1.00 75.00 341 LEU A O 1
ATOM 2647 N N . PRO A 1 342 ? -29.696 5.836 13.005 1.00 78.69 342 PRO A N 1
ATOM 2648 C CA . PRO A 1 342 ? -28.643 5.559 12.039 1.00 78.69 342 PRO A CA 1
ATOM 2649 C C . PRO A 1 342 ? -28.509 6.718 11.034 1.00 78.69 342 PRO A C 1
ATOM 2651 O O . PRO A 1 342 ? -29.530 7.252 10.589 1.00 78.69 342 PRO A O 1
ATOM 2654 N N . PRO A 1 343 ? -27.282 7.089 10.618 1.00 79.19 343 PRO A N 1
ATOM 2655 C CA . PRO A 1 343 ? -27.081 7.916 9.433 1.00 79.19 343 PRO A CA 1
ATOM 2656 C C . PRO A 1 343 ? -27.781 7.282 8.223 1.00 79.19 343 PRO A C 1
ATOM 2658 O O . PRO A 1 343 ? -27.701 6.066 8.032 1.00 79.19 343 PRO A O 1
ATOM 2661 N N . THR A 1 344 ? -28.463 8.102 7.422 1.00 72.31 344 THR A N 1
ATOM 2662 C CA . THR A 1 344 ? -29.226 7.686 6.231 1.00 72.31 344 THR A CA 1
ATOM 2663 C C . THR A 1 344 ? -28.573 8.213 4.949 1.00 72.31 344 THR A C 1
ATOM 2665 O O . THR A 1 344 ? -27.830 9.191 4.983 1.00 72.31 344 THR A O 1
ATOM 2668 N N . GLY A 1 345 ? -28.817 7.545 3.815 1.00 74.19 345 GLY A N 1
ATOM 2669 C CA . GLY A 1 345 ? -28.085 7.788 2.561 1.00 74.19 345 GLY A CA 1
ATOM 2670 C C . GLY A 1 345 ? -26.685 7.155 2.544 1.00 74.19 345 GLY A C 1
ATOM 2671 O O . GLY A 1 345 ? -26.344 6.379 3.440 1.00 74.19 345 GLY A O 1
ATOM 2672 N N . GLU A 1 346 ? -25.882 7.468 1.520 1.00 69.88 346 GLU A N 1
ATOM 2673 C CA . GLU A 1 346 ? -24.548 6.868 1.301 1.00 69.88 346 GLU A CA 1
ATOM 2674 C C . GLU A 1 346 ? -23.471 7.361 2.286 1.00 69.88 346 GLU A C 1
ATOM 2676 O O . GLU A 1 346 ? -22.526 6.630 2.583 1.00 69.88 346 GLU A O 1
ATOM 2681 N N . GLY A 1 347 ? -23.621 8.572 2.836 1.00 75.69 347 GLY A N 1
ATOM 2682 C CA . GLY A 1 347 ? -22.703 9.135 3.828 1.00 75.69 347 GLY A CA 1
ATOM 2683 C C . GLY A 1 347 ? -22.901 8.518 5.214 1.00 75.69 347 GLY A C 1
ATOM 2684 O O . GLY A 1 347 ? -23.807 8.916 5.947 1.00 75.69 347 GLY A O 1
ATOM 2685 N N . ARG A 1 348 ? -22.044 7.564 5.598 1.00 85.00 348 ARG A N 1
ATOM 2686 C CA . ARG A 1 348 ? -22.095 6.858 6.892 1.00 85.00 348 ARG A CA 1
ATOM 2687 C C . ARG A 1 348 ? -20.952 7.255 7.836 1.00 85.00 348 ARG A C 1
ATOM 2689 O O . ARG A 1 348 ? -21.149 7.270 9.049 1.00 85.00 348 ARG A O 1
ATOM 2696 N N . LEU A 1 349 ? -19.761 7.536 7.302 1.00 89.38 349 LEU A N 1
ATOM 2697 C CA . LEU A 1 349 ? -18.552 7.912 8.045 1.00 89.38 349 LEU A CA 1
ATOM 2698 C C . LEU A 1 349 ? -18.381 9.426 8.171 1.00 89.38 349 LEU A C 1
ATOM 2700 O O . LEU A 1 349 ? -17.978 9.898 9.230 1.00 89.38 349 LEU A O 1
ATOM 2704 N N . LEU A 1 350 ? -18.638 10.189 7.107 1.00 89.06 350 LEU A N 1
ATOM 2705 C CA . LEU A 1 350 ? -18.410 11.640 7.092 1.00 89.06 350 LEU A CA 1
ATOM 2706 C C . LEU A 1 350 ? -19.567 12.435 7.727 1.00 89.06 350 LEU A C 1
ATOM 2708 O O . LEU A 1 350 ? -19.404 13.618 8.018 1.00 89.06 350 LEU A O 1
ATOM 2712 N N . SER A 1 351 ? -20.710 11.794 7.996 1.00 84.38 351 SER A N 1
ATOM 2713 C CA . SER A 1 351 ? -21.964 12.441 8.422 1.00 84.38 351 SER A CA 1
ATOM 2714 C C . SER A 1 351 ? -21.896 13.197 9.756 1.00 84.38 351 SER A C 1
ATOM 2716 O O . SER A 1 351 ? -22.730 14.061 10.005 1.00 84.38 351 SER A O 1
ATOM 2718 N N . GLY A 1 352 ? -20.935 12.876 10.629 1.00 81.44 352 GLY A N 1
ATOM 2719 C CA . GLY A 1 352 ? -20.705 13.583 11.897 1.00 81.44 352 GLY A CA 1
ATOM 2720 C C . GLY A 1 352 ? -19.549 14.588 11.875 1.00 81.44 352 GLY A C 1
ATOM 2721 O O . GLY A 1 352 ? -19.107 15.017 12.941 1.00 81.44 352 GLY A O 1
ATOM 2722 N N . ILE A 1 353 ? -18.988 14.921 10.709 1.00 87.62 353 ILE A N 1
ATOM 2723 C CA . ILE A 1 353 ? -17.918 15.923 10.610 1.00 87.62 353 ILE A CA 1
ATOM 2724 C C . ILE A 1 353 ? -18.495 17.332 10.804 1.00 87.62 353 ILE A C 1
ATOM 2726 O O . ILE A 1 353 ? -19.548 17.674 10.279 1.00 87.62 353 ILE A O 1
ATOM 2730 N N . ARG A 1 354 ? -17.775 18.162 11.565 1.00 86.25 354 ARG A N 1
ATOM 2731 C CA . ARG A 1 354 ? -18.104 19.575 11.799 1.00 86.25 354 ARG A CA 1
ATOM 2732 C C . ARG A 1 354 ? -17.767 20.418 10.567 1.00 86.25 354 ARG A C 1
ATOM 2734 O O . ARG A 1 354 ? -16.670 20.264 10.030 1.00 86.25 354 ARG A O 1
ATOM 2741 N N . ASP A 1 355 ? -18.595 21.410 10.242 1.00 84.50 355 ASP A N 1
ATOM 2742 C CA . ASP A 1 355 ? -18.305 22.402 9.185 1.00 84.50 355 ASP A CA 1
ATOM 2743 C C . ASP A 1 355 ? -16.972 23.144 9.409 1.00 84.50 355 ASP A C 1
ATOM 2745 O O . ASP A 1 355 ? -16.272 23.508 8.467 1.00 84.50 355 ASP A O 1
ATOM 2749 N N . ASP A 1 356 ? -16.586 23.336 10.677 1.00 87.56 356 ASP A N 1
ATOM 2750 C CA . ASP A 1 356 ? -15.319 23.967 11.071 1.00 87.56 356 ASP A CA 1
ATOM 2751 C C . ASP A 1 356 ? -14.089 23.033 10.993 1.00 87.56 356 ASP A C 1
ATOM 2753 O O . ASP A 1 356 ? -12.975 23.441 11.335 1.00 87.56 356 ASP A O 1
ATOM 2757 N N . GLY A 1 357 ? -14.271 21.780 10.560 1.00 85.88 357 GLY A N 1
ATOM 2758 C CA . GLY A 1 357 ? -13.210 20.795 10.340 1.00 85.88 357 GLY A CA 1
ATOM 2759 C C . GLY A 1 357 ? -12.460 20.334 11.596 1.00 85.88 357 GLY A C 1
ATOM 2760 O O . GLY A 1 357 ? -11.425 19.669 11.475 1.00 85.88 357 GLY A O 1
ATOM 2761 N N . ARG A 1 358 ? -12.927 20.686 12.803 1.00 91.19 358 ARG A N 1
ATOM 2762 C CA . ARG A 1 358 ? -12.294 20.275 14.067 1.00 91.19 358 ARG A CA 1
ATOM 2763 C C . ARG A 1 358 ? -12.676 18.846 14.463 1.00 91.19 358 ARG A C 1
ATOM 2765 O O . ARG A 1 358 ? -13.609 18.252 13.928 1.00 91.19 358 ARG A O 1
ATOM 2772 N N . ALA A 1 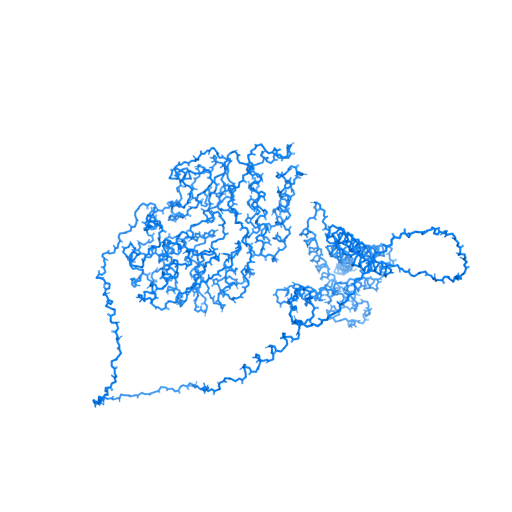359 ? -11.959 18.306 15.447 1.00 94.25 359 ALA A N 1
ATOM 2773 C CA . ALA A 1 359 ? -12.359 17.077 16.122 1.00 94.25 359 ALA A CA 1
ATOM 2774 C C . ALA A 1 359 ? -13.686 17.278 16.872 1.00 94.25 359 ALA A C 1
ATOM 2776 O O . ALA A 1 359 ? -13.853 18.294 17.552 1.00 94.25 359 ALA A O 1
ATOM 2777 N N . LEU A 1 360 ? -14.589 16.295 16.818 1.00 94.38 360 LEU A N 1
ATOM 2778 C CA . LEU A 1 360 ? -15.634 16.164 17.837 1.00 94.38 360 LEU A CA 1
ATOM 2779 C C . LEU A 1 360 ? -14.985 15.917 19.206 1.00 94.38 360 LEU A C 1
ATOM 2781 O O . LEU A 1 360 ? -14.098 15.069 19.332 1.00 94.38 360 LEU A O 1
ATOM 2785 N N . SER A 1 361 ? -15.470 16.603 20.239 1.00 95.31 361 SER A N 1
ATOM 2786 C CA . SER A 1 361 ? -15.223 16.205 21.629 1.00 95.31 361 SER A CA 1
ATOM 2787 C C . SER A 1 361 ? -15.993 14.924 21.973 1.00 95.31 361 SER A C 1
ATOM 2789 O O . SER A 1 361 ? -16.958 14.559 21.297 1.00 95.31 361 SER A O 1
ATOM 2791 N N . LEU A 1 362 ? -15.613 14.240 23.056 1.00 95.38 362 LEU A N 1
ATOM 2792 C CA . LEU A 1 362 ? -16.254 12.987 23.475 1.00 95.38 362 LEU A CA 1
ATOM 2793 C C . LEU A 1 362 ? -17.769 13.136 23.700 1.00 95.38 362 LEU A C 1
ATOM 2795 O O . LEU A 1 362 ? -18.526 12.218 23.394 1.00 95.38 362 LEU A O 1
ATOM 2799 N N . ASN A 1 363 ? -18.220 14.292 24.196 1.00 93.44 363 ASN A N 1
ATOM 2800 C CA . ASN A 1 363 ? -19.641 14.555 24.428 1.00 93.44 363 ASN A CA 1
ATOM 2801 C C . ASN A 1 363 ? -20.413 14.734 23.112 1.00 93.44 363 ASN A C 1
ATOM 2803 O O . ASN A 1 363 ? -21.500 14.183 22.970 1.00 93.44 363 ASN A O 1
ATOM 2807 N N . GLU A 1 364 ? -19.852 15.467 22.146 1.00 93.56 364 GLU A N 1
ATOM 2808 C CA . GLU A 1 364 ? -20.460 15.661 20.821 1.00 93.56 364 GLU A CA 1
ATOM 2809 C C . GLU A 1 364 ? -20.479 14.340 20.034 1.00 93.56 364 GLU A C 1
ATOM 2811 O O . GLU A 1 364 ? -21.485 13.988 19.422 1.00 93.56 364 GLU A O 1
ATOM 2816 N N . HIS A 1 365 ? -19.403 13.553 20.127 1.00 93.50 365 HIS A N 1
ATOM 2817 C CA . HIS A 1 365 ? -19.314 12.203 19.564 1.00 93.50 365 HIS A CA 1
ATOM 2818 C C . HIS A 1 365 ? -20.379 11.254 20.134 1.00 93.50 365 HIS A C 1
ATOM 2820 O O . HIS A 1 365 ? -21.061 10.570 19.374 1.00 93.50 365 HIS A O 1
ATOM 2826 N N . VAL A 1 366 ? -20.571 11.238 21.458 1.00 91.25 366 VAL A N 1
ATOM 2827 C CA . VAL A 1 366 ? -21.615 10.421 22.105 1.00 91.25 366 VAL A CA 1
ATOM 2828 C C . VAL A 1 366 ? -23.024 10.945 21.803 1.00 91.25 366 VAL A C 1
ATOM 2830 O O . VAL A 1 366 ? -23.940 10.138 21.694 1.00 91.25 366 VAL A O 1
ATOM 2833 N N . ALA A 1 367 ? -23.217 12.251 21.602 1.00 89.44 367 ALA A N 1
ATOM 2834 C CA . ALA A 1 367 ? -24.497 12.791 21.138 1.00 89.44 367 ALA A CA 1
ATOM 2835 C C . ALA A 1 367 ? -24.809 12.399 19.679 1.00 89.44 367 ALA A C 1
ATOM 2837 O O . ALA A 1 367 ? -25.956 12.103 19.363 1.00 89.44 367 ALA A O 1
ATOM 2838 N N . THR A 1 368 ? -23.789 12.350 18.814 1.00 88.88 368 THR A N 1
ATOM 2839 C CA . THR A 1 368 ? -23.928 12.017 17.384 1.00 88.88 368 THR A CA 1
ATOM 2840 C C . THR A 1 368 ? -24.135 10.517 17.158 1.00 88.88 368 THR A C 1
ATOM 2842 O O . THR A 1 368 ? -25.058 10.115 16.460 1.00 88.88 368 THR A O 1
ATOM 2845 N N . TYR A 1 369 ? -23.286 9.675 17.757 1.00 87.88 369 TYR A N 1
ATOM 2846 C CA . TYR A 1 369 ? -23.240 8.234 17.475 1.00 87.88 369 TYR A CA 1
ATOM 2847 C C . TYR A 1 369 ? -23.689 7.355 18.652 1.00 87.88 369 TYR A C 1
ATOM 2849 O O . TYR A 1 369 ? -23.776 6.136 18.514 1.00 87.88 369 TYR A O 1
ATOM 2857 N N . GLY A 1 370 ? -23.941 7.916 19.835 1.00 86.88 370 GLY A N 1
ATOM 2858 C CA . GLY A 1 370 ? -24.264 7.142 21.035 1.00 86.88 370 GLY A CA 1
ATOM 2859 C C . GLY A 1 370 ? -23.052 6.439 21.657 1.00 86.88 370 GLY A C 1
ATOM 2860 O O . GLY A 1 370 ? -21.920 6.520 21.172 1.00 86.88 370 GLY A O 1
ATOM 2861 N N . SER A 1 371 ? -23.292 5.723 22.755 1.00 82.44 371 SER A N 1
ATOM 2862 C CA . SER A 1 371 ? -22.292 4.888 23.434 1.00 82.44 371 SER A CA 1
ATOM 2863 C C . SER A 1 371 ? -21.871 3.693 22.568 1.00 82.44 371 SER A C 1
ATOM 2865 O O . SER A 1 371 ? -22.706 3.008 21.980 1.00 82.44 371 SER A O 1
ATOM 2867 N N . ALA A 1 372 ? -20.571 3.392 22.520 1.00 73.94 372 ALA A N 1
ATOM 2868 C CA . ALA A 1 372 ? -20.077 2.164 21.894 1.00 73.94 372 ALA A CA 1
ATOM 2869 C C . ALA A 1 372 ? -20.309 0.914 22.767 1.00 73.94 372 ALA A C 1
ATOM 2871 O O . ALA A 1 372 ? -20.452 -0.182 22.238 1.00 73.94 372 ALA A O 1
ATOM 2872 N N . ARG A 1 373 ? -20.342 1.064 24.099 1.00 69.50 373 ARG A N 1
ATOM 2873 C CA . ARG A 1 373 ? -20.162 -0.036 25.069 1.00 69.50 373 ARG A CA 1
ATOM 2874 C C . ARG A 1 373 ? -21.446 -0.402 25.823 1.00 69.50 373 ARG A C 1
ATOM 2876 O O . ARG A 1 373 ? -21.411 -0.723 27.009 1.00 69.50 373 ARG A O 1
ATOM 2883 N N . ASP A 1 374 ? -22.578 -0.380 25.124 1.00 64.69 374 ASP A N 1
ATOM 2884 C CA . ASP A 1 374 ? -23.825 -0.957 25.635 1.00 64.69 374 ASP A CA 1
ATOM 2885 C C . ASP A 1 374 ? -23.667 -2.488 25.585 1.00 64.69 374 ASP A C 1
ATOM 2887 O O . ASP A 1 374 ? -23.556 -3.061 24.502 1.00 64.69 374 ASP A O 1
ATOM 2891 N N . GLY A 1 375 ? -23.571 -3.134 26.754 1.00 48.53 375 GLY A N 1
ATOM 2892 C CA . GLY A 1 375 ? -22.791 -4.372 26.950 1.00 48.53 375 GLY A CA 1
ATOM 2893 C C . GLY A 1 375 ? -22.998 -5.518 25.949 1.00 48.53 375 GLY A C 1
ATOM 2894 O O . GLY A 1 375 ? -22.019 -6.142 25.546 1.00 48.53 375 GLY A O 1
ATOM 2895 N N . ALA A 1 376 ? -24.229 -5.744 25.479 1.00 49.50 376 ALA A N 1
ATOM 2896 C CA . ALA A 1 376 ? -24.548 -6.785 24.495 1.00 49.50 376 ALA A CA 1
ATOM 2897 C C . ALA A 1 376 ? -23.770 -6.652 23.163 1.00 49.50 376 ALA A C 1
ATOM 2899 O O . ALA A 1 376 ? -23.538 -7.645 22.477 1.00 49.50 376 ALA A O 1
ATOM 2900 N N . ARG A 1 377 ? -23.323 -5.439 22.800 1.00 63.06 377 ARG A N 1
ATOM 2901 C CA . ARG A 1 377 ? -22.594 -5.166 21.546 1.00 63.06 377 ARG A CA 1
ATOM 2902 C C . ARG A 1 377 ? -21.197 -5.785 21.480 1.00 63.06 377 ARG A C 1
ATOM 2904 O O . ARG A 1 377 ? -20.690 -5.979 20.379 1.00 63.06 377 ARG A O 1
ATOM 2911 N N . ALA A 1 378 ? -20.562 -6.058 22.621 1.00 58.44 378 ALA A N 1
ATOM 2912 C CA . ALA A 1 378 ? -19.185 -6.554 22.657 1.00 58.44 378 ALA A CA 1
ATOM 2913 C C . ALA A 1 378 ? -19.088 -8.064 22.376 1.00 58.44 378 ALA A C 1
ATOM 2915 O O . ALA A 1 378 ? -18.138 -8.508 21.734 1.00 58.44 378 ALA A O 1
ATOM 2916 N N . GLU A 1 379 ? -20.073 -8.844 22.827 1.00 61.22 379 GLU A N 1
ATOM 2917 C CA . GLU A 1 379 ? -20.080 -10.309 22.705 1.00 61.22 379 GLU A CA 1
ATOM 2918 C C . GLU A 1 379 ? -20.432 -10.757 21.276 1.00 61.22 379 GLU A C 1
ATOM 2920 O O . GLU A 1 379 ? -19.795 -11.660 20.737 1.00 61.22 379 GLU A O 1
ATOM 2925 N N . ALA A 1 380 ? -21.364 -10.060 20.617 1.00 81.69 380 ALA A N 1
ATOM 2926 C CA . ALA A 1 380 ? -21.732 -10.303 19.219 1.00 81.69 380 ALA A CA 1
ATOM 2927 C C . ALA A 1 380 ? -20.762 -9.681 18.188 1.00 81.69 380 ALA A C 1
ATOM 2929 O O . ALA A 1 380 ? -20.846 -9.995 17.003 1.00 81.69 380 ALA A O 1
ATOM 2930 N N . PHE A 1 381 ? -19.828 -8.816 18.610 1.00 88.75 381 PHE A N 1
ATOM 2931 C CA . PHE A 1 381 ? -19.060 -7.919 17.728 1.00 88.75 381 PHE A CA 1
ATOM 2932 C C . PHE A 1 381 ? -18.407 -8.601 16.514 1.00 88.75 381 PHE A C 1
ATOM 2934 O O . PHE A 1 381 ? -18.468 -8.073 15.407 1.00 88.75 381 PHE A O 1
ATOM 2941 N N . VAL A 1 382 ? -17.788 -9.775 16.690 1.00 91.06 382 VAL A N 1
ATOM 2942 C CA . VAL A 1 382 ? -17.116 -10.478 15.579 1.00 91.06 382 VAL A CA 1
ATOM 2943 C C . VAL A 1 382 ? -18.125 -11.085 14.599 1.00 91.06 382 VAL A C 1
ATOM 2945 O O . VAL A 1 382 ? -17.896 -11.009 13.396 1.00 91.06 382 VAL A O 1
ATOM 2948 N N . ALA A 1 383 ? -19.252 -11.612 15.090 1.00 92.12 383 ALA A N 1
ATOM 2949 C CA . ALA A 1 383 ? -20.325 -12.149 14.252 1.00 92.12 383 ALA A CA 1
ATOM 2950 C C . ALA A 1 383 ? -21.046 -11.039 13.465 1.00 92.12 383 ALA A C 1
ATOM 2952 O O . ALA A 1 383 ? -21.400 -11.237 12.303 1.00 92.12 383 ALA A O 1
ATOM 2953 N N . GLU A 1 384 ? -21.184 -9.846 14.050 1.00 92.75 384 GLU A N 1
ATOM 2954 C CA . GLU A 1 384 ? -21.718 -8.664 13.361 1.00 92.75 384 GLU A CA 1
ATOM 2955 C C . GLU A 1 384 ? -20.788 -8.215 12.219 1.00 92.75 384 GLU A C 1
ATOM 2957 O O . GLU A 1 384 ? -21.230 -7.931 11.104 1.00 92.75 384 GLU A O 1
ATOM 2962 N N . LEU A 1 385 ? -19.469 -8.218 12.458 1.00 94.19 385 LEU A N 1
ATOM 2963 C CA . LEU A 1 385 ? -18.470 -7.932 11.423 1.00 94.19 385 LEU A CA 1
ATOM 2964 C C . LEU A 1 385 ? -18.426 -9.007 10.328 1.00 94.19 385 LEU A C 1
ATOM 2966 O O . LEU A 1 385 ? -18.179 -8.671 9.172 1.00 94.19 385 LEU A O 1
ATOM 2970 N N . GLU A 1 386 ? -18.684 -10.271 10.665 1.00 94.94 386 GLU A N 1
ATOM 2971 C CA . GLU A 1 386 ? -18.775 -11.378 9.706 1.00 94.94 386 GLU A CA 1
ATOM 2972 C C . GLU A 1 386 ? -20.021 -11.230 8.822 1.00 94.94 386 GLU A C 1
ATOM 2974 O O . GLU A 1 386 ? -19.907 -11.170 7.597 1.00 94.94 386 GLU A O 1
ATOM 2979 N N . SER A 1 387 ? -21.186 -11.027 9.443 1.00 95.56 387 SER A N 1
ATOM 2980 C CA . SER A 1 387 ? -22.472 -10.820 8.764 1.00 95.56 387 SER A CA 1
ATOM 2981 C C . SER A 1 387 ? -22.460 -9.584 7.858 1.00 95.56 387 SER A C 1
ATOM 2983 O O . SER A 1 387 ? -22.925 -9.645 6.718 1.00 95.56 387 SER A O 1
ATOM 2985 N N . SER A 1 388 ? -21.852 -8.478 8.310 1.00 96.00 388 SER A N 1
ATOM 2986 C CA . SER A 1 388 ? -21.743 -7.231 7.530 1.00 96.00 388 SER A CA 1
ATOM 2987 C C . SER A 1 388 ? -20.902 -7.364 6.254 1.00 96.00 388 SER A C 1
ATOM 2989 O O . SER A 1 388 ? -21.016 -6.532 5.360 1.00 96.00 388 SER A O 1
ATOM 2991 N N . GLY A 1 389 ? -20.042 -8.386 6.153 1.00 95.25 389 GLY A N 1
ATOM 2992 C CA . GLY A 1 389 ? -19.121 -8.552 5.027 1.00 95.25 389 GLY A CA 1
ATOM 2993 C C . GLY A 1 389 ? -17.998 -7.507 4.961 1.00 95.25 389 GLY A C 1
ATOM 2994 O O . GLY A 1 389 ? -17.391 -7.338 3.904 1.00 95.25 389 GLY A O 1
ATOM 2995 N N . LEU A 1 390 ? -17.696 -6.792 6.057 1.00 95.38 390 LEU A N 1
ATOM 2996 C CA . LEU A 1 390 ? -16.672 -5.742 6.062 1.00 95.38 390 LEU A CA 1
ATOM 2997 C C . LEU A 1 390 ? -15.291 -6.276 5.626 1.00 95.38 390 LEU A C 1
ATOM 2999 O O . LEU A 1 390 ? -14.717 -7.186 6.235 1.00 95.38 390 LEU A O 1
ATOM 3003 N N . THR A 1 391 ? -14.712 -5.622 4.616 1.00 94.12 391 THR A N 1
ATOM 3004 C CA . THR A 1 391 ? -13.358 -5.866 4.099 1.00 94.12 391 THR A CA 1
ATOM 3005 C C . THR A 1 391 ? -12.393 -4.734 4.453 1.00 94.12 391 THR A C 1
ATOM 3007 O O . THR A 1 391 ? -12.774 -3.570 4.597 1.00 94.12 391 THR A O 1
ATOM 3010 N N . GLY A 1 392 ? -11.103 -5.060 4.582 1.00 92.25 392 GLY A N 1
ATOM 3011 C CA . GLY A 1 392 ? -10.073 -4.106 4.999 1.00 92.25 392 GLY A CA 1
ATOM 3012 C C . GLY A 1 392 ? -9.833 -2.951 4.022 1.00 92.25 392 GLY A C 1
ATOM 3013 O O . GLY A 1 392 ? -9.118 -3.104 3.027 1.00 92.25 392 GLY A O 1
ATOM 3014 N N . ARG A 1 393 ? -10.312 -1.754 4.390 1.00 92.31 393 ARG A N 1
ATOM 3015 C CA . ARG A 1 393 ? -10.185 -0.477 3.653 1.00 92.31 393 ARG A CA 1
ATOM 3016 C C . ARG A 1 393 ? -8.748 0.098 3.593 1.00 92.31 393 ARG A C 1
ATOM 3018 O O . ARG A 1 393 ? -8.516 1.183 3.069 1.00 92.31 393 ARG A O 1
ATOM 3025 N N . GLY A 1 394 ? -7.755 -0.650 4.083 1.00 82.62 394 GLY A N 1
ATOM 3026 C CA . GLY A 1 394 ? -6.316 -0.357 3.964 1.00 82.62 394 GLY A CA 1
ATOM 3027 C C . GLY A 1 394 ? -5.653 -0.860 2.670 1.00 82.62 394 GLY A C 1
ATOM 3028 O O . GLY A 1 394 ? -4.440 -1.041 2.650 1.00 82.62 394 GLY A O 1
ATOM 3029 N N . GLY A 1 395 ? -6.428 -1.156 1.620 1.00 78.25 395 GLY A N 1
ATOM 3030 C CA . GLY A 1 395 ? -5.914 -1.550 0.298 1.00 78.25 395 GLY A CA 1
ATOM 3031 C C . GLY A 1 395 ? -5.486 -3.008 0.125 1.00 78.25 395 GLY A C 1
ATOM 3032 O O . GLY A 1 395 ? -4.845 -3.335 -0.870 1.00 78.25 395 GLY A O 1
ATOM 3033 N N . ALA A 1 396 ? -5.852 -3.885 1.063 1.00 76.81 396 ALA A N 1
ATOM 3034 C CA . ALA A 1 396 ? -5.667 -5.335 0.942 1.00 76.81 396 ALA A CA 1
ATOM 3035 C C . ALA A 1 396 ? -6.989 -6.123 0.853 1.00 76.81 396 ALA A C 1
ATOM 3037 O O . ALA A 1 396 ? -6.932 -7.340 0.703 1.00 76.81 396 ALA A O 1
ATOM 3038 N N . ALA A 1 397 ? -8.145 -5.457 1.008 1.00 84.94 397 ALA A N 1
ATOM 3039 C CA . ALA A 1 397 ? -9.505 -6.017 0.934 1.00 84.94 397 ALA A CA 1
ATOM 3040 C C . ALA A 1 397 ? -9.769 -7.283 1.788 1.00 84.94 397 ALA A C 1
ATOM 3042 O O . ALA A 1 397 ? -10.757 -7.982 1.594 1.00 84.94 397 ALA A O 1
ATOM 3043 N N . PHE A 1 398 ? -8.909 -7.584 2.765 1.00 89.12 398 PHE A N 1
ATOM 3044 C CA . PHE A 1 398 ? -8.982 -8.833 3.523 1.00 89.12 398 PHE A CA 1
ATOM 3045 C C . PHE A 1 398 ? -10.242 -8.880 4.418 1.00 89.12 398 PHE A C 1
ATOM 3047 O O . PHE A 1 398 ? -10.504 -7.881 5.101 1.00 89.12 398 PHE A O 1
ATOM 3054 N N . PRO A 1 399 ? -10.994 -10.002 4.466 1.00 91.50 399 PRO A N 1
ATOM 3055 C CA . PRO A 1 399 ? -12.182 -10.141 5.313 1.00 91.50 399 PRO A CA 1
ATOM 3056 C C . PRO A 1 399 ? -11.864 -9.947 6.798 1.00 91.50 399 PRO A C 1
ATOM 3058 O O . PRO A 1 399 ? -10.959 -10.582 7.349 1.00 91.50 399 PRO A O 1
ATOM 3061 N N . ILE A 1 400 ? -12.598 -9.057 7.465 1.00 92.88 400 ILE A N 1
ATOM 3062 C CA . ILE A 1 400 ? -12.216 -8.615 8.810 1.00 92.88 400 ILE A CA 1
ATOM 3063 C C . ILE A 1 400 ? -12.454 -9.697 9.865 1.00 92.88 400 ILE A C 1
ATOM 3065 O O . ILE A 1 400 ? -11.542 -9.951 10.654 1.00 92.88 400 ILE A O 1
ATOM 3069 N N . ALA A 1 401 ? -13.591 -10.399 9.837 1.00 91.81 401 ALA A N 1
ATOM 3070 C CA . ALA A 1 401 ? -13.887 -11.489 10.773 1.00 91.81 401 ALA A CA 1
ATOM 3071 C C . ALA A 1 401 ? -12.808 -12.589 10.766 1.00 91.81 401 ALA A C 1
ATOM 3073 O O . ALA A 1 401 ? -12.266 -12.926 11.818 1.00 91.81 401 ALA A O 1
ATOM 3074 N N . ALA A 1 402 ? -12.373 -13.040 9.584 1.00 91.31 402 ALA A N 1
ATOM 3075 C CA . ALA A 1 402 ? -11.281 -14.008 9.446 1.00 91.31 402 ALA A CA 1
ATOM 3076 C C . ALA A 1 402 ? -9.960 -13.518 10.079 1.00 91.31 402 ALA A C 1
ATOM 3078 O O . ALA A 1 402 ? -9.215 -14.305 10.670 1.00 91.31 402 ALA A O 1
ATOM 3079 N N . LYS A 1 403 ? -9.663 -12.207 10.024 1.00 92.81 403 LYS A N 1
ATOM 3080 C CA . LYS A 1 403 ? -8.478 -11.639 10.693 1.00 92.81 403 LYS A CA 1
ATOM 3081 C C . LYS A 1 403 ? -8.630 -11.620 12.218 1.00 92.81 403 LYS A C 1
ATOM 3083 O O . LYS A 1 403 ? -7.645 -11.841 12.918 1.00 92.81 403 LYS A O 1
ATOM 3088 N N . PHE A 1 404 ? -9.839 -11.395 12.735 1.00 93.81 404 PHE A N 1
ATOM 3089 C CA . PHE A 1 404 ? -10.137 -11.522 14.166 1.00 93.81 404 PHE A CA 1
ATOM 3090 C C . PHE A 1 404 ? -9.991 -12.970 14.646 1.00 93.81 404 PHE A C 1
ATOM 3092 O O . PHE A 1 404 ? -9.254 -13.210 15.600 1.00 93.81 404 PHE A O 1
ATOM 3099 N N . GLN A 1 405 ? -10.608 -13.930 13.950 1.00 91.56 405 GLN A N 1
ATOM 3100 C CA . GLN A 1 405 ? -10.510 -15.366 14.242 1.00 91.56 405 GLN A CA 1
ATOM 3101 C C . GLN A 1 405 ? -9.035 -15.824 14.291 1.00 91.56 405 GLN A C 1
ATOM 3103 O O . GLN A 1 405 ? -8.611 -16.470 15.252 1.00 91.56 405 GLN A O 1
ATOM 3108 N N . ALA A 1 406 ? -8.213 -15.402 13.320 1.00 91.81 406 ALA A N 1
ATOM 3109 C CA . ALA A 1 406 ? -6.782 -15.720 13.273 1.00 91.81 406 ALA A CA 1
ATOM 3110 C C . ALA A 1 406 ? -5.960 -15.127 14.440 1.00 91.81 406 ALA A C 1
ATOM 3112 O O . ALA A 1 406 ? -4.989 -15.745 14.875 1.00 91.81 406 ALA A O 1
ATOM 3113 N N . VAL A 1 407 ? -6.339 -13.954 14.967 1.00 95.62 407 VAL A N 1
ATOM 3114 C CA . VAL A 1 407 ? -5.713 -13.365 16.169 1.00 95.62 407 VAL A CA 1
ATOM 3115 C C . VAL A 1 407 ? -6.197 -14.067 17.444 1.00 95.62 407 VAL A C 1
ATOM 3117 O O . VAL A 1 407 ? -5.392 -14.335 18.337 1.00 95.62 407 VAL A O 1
ATOM 3120 N N . ALA A 1 408 ? -7.489 -14.399 17.525 1.00 92.88 408 ALA A N 1
ATOM 3121 C CA . ALA A 1 408 ? -8.109 -15.063 18.674 1.00 92.88 408 ALA A CA 1
ATOM 3122 C C . ALA A 1 408 ? -7.587 -16.497 18.898 1.00 92.88 408 ALA A C 1
ATOM 3124 O O . ALA A 1 408 ? -7.436 -16.925 20.040 1.00 92.88 408 ALA A O 1
ATOM 3125 N N . ALA A 1 409 ? -7.224 -17.212 17.827 1.00 91.31 409 ALA A N 1
ATOM 3126 C CA . ALA A 1 409 ? -6.582 -18.530 17.899 1.00 91.31 409 ALA A CA 1
ATOM 3127 C C . ALA A 1 409 ? -5.162 -18.511 18.522 1.00 91.31 409 ALA A C 1
ATOM 3129 O O . ALA A 1 409 ? -4.564 -19.562 18.779 1.00 91.31 409 ALA A O 1
ATOM 3130 N N . GLY A 1 410 ? -4.582 -17.330 18.752 1.00 90.19 410 GLY A N 1
ATOM 3131 C CA . GLY A 1 410 ? -3.221 -17.171 19.250 1.00 90.19 410 GLY A CA 1
ATOM 3132 C C . GLY A 1 410 ? -3.069 -17.369 20.767 1.00 90.19 410 GLY A C 1
ATOM 3133 O O . GLY 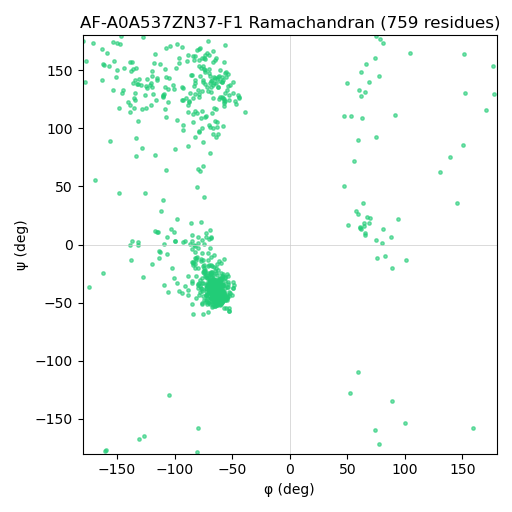A 1 410 ? -3.756 -16.763 21.581 1.00 90.19 410 GLY A O 1
ATOM 3134 N N . ARG A 1 411 ? -2.066 -18.157 21.182 1.00 88.81 411 ARG A N 1
ATOM 3135 C CA . ARG A 1 411 ? -1.835 -18.575 22.589 1.00 88.81 411 ARG A CA 1
ATOM 3136 C C . ARG A 1 411 ? -1.398 -17.474 23.579 1.00 88.81 411 ARG A C 1
ATOM 3138 O O . ARG A 1 411 ? -1.029 -17.788 24.710 1.00 88.81 411 ARG A O 1
ATOM 3145 N N . ARG A 1 412 ? -1.350 -16.199 23.184 1.00 94.12 412 ARG A N 1
ATOM 3146 C CA . ARG A 1 412 ? -0.953 -15.073 24.053 1.00 94.12 412 ARG A CA 1
ATOM 3147 C C . ARG A 1 412 ? -1.991 -13.965 23.929 1.00 94.12 412 ARG A C 1
ATOM 3149 O O . ARG A 1 412 ? -2.450 -13.705 22.826 1.00 94.12 412 ARG A O 1
ATOM 3156 N N . ARG A 1 413 ? -2.299 -13.287 25.043 1.00 95.88 413 ARG A N 1
ATOM 3157 C CA . ARG A 1 413 ? -3.222 -12.137 25.081 1.00 95.88 413 ARG A CA 1
ATOM 3158 C C . ARG A 1 413 ? -2.894 -11.143 23.945 1.00 95.88 413 ARG A C 1
ATOM 3160 O O . ARG A 1 413 ? -1.762 -10.652 23.939 1.00 95.88 413 ARG A O 1
ATOM 3167 N N . PRO A 1 414 ? -3.838 -10.849 23.030 1.00 97.50 414 PRO A N 1
ATOM 3168 C CA . PRO A 1 414 ? -3.559 -10.015 21.866 1.00 97.50 414 PRO A CA 1
ATOM 3169 C C . PRO A 1 414 ? -3.233 -8.548 22.164 1.00 97.50 414 PRO A C 1
ATOM 3171 O O . PRO A 1 414 ? -3.501 -8.020 23.250 1.00 97.50 414 PRO A O 1
ATOM 3174 N N . VAL A 1 415 ? -2.704 -7.881 21.136 1.00 98.31 415 VAL A N 1
ATOM 3175 C CA . VAL A 1 415 ? -2.527 -6.422 21.044 1.00 98.31 415 VAL A CA 1
ATOM 3176 C C . VAL A 1 415 ? -3.310 -5.908 19.834 1.00 98.31 415 VAL A C 1
ATOM 3178 O O . VAL A 1 415 ? -3.278 -6.527 18.771 1.00 98.31 415 VAL A O 1
ATOM 3181 N N . VAL A 1 416 ? -3.988 -4.766 19.964 1.00 98.62 416 VAL A N 1
ATOM 3182 C CA . VAL A 1 416 ? -4.630 -4.080 18.829 1.00 98.62 416 VAL A CA 1
ATOM 3183 C C . VAL A 1 416 ? -3.759 -2.905 18.390 1.00 98.62 416 VAL A C 1
ATOM 3185 O O . VAL A 1 416 ? -3.230 -2.168 19.225 1.00 98.62 416 VAL A O 1
ATOM 3188 N N . VAL A 1 417 ? -3.599 -2.715 17.080 1.00 98.69 417 VAL A N 1
ATOM 3189 C CA . VAL A 1 417 ? -2.849 -1.599 16.491 1.00 98.69 417 VAL A CA 1
ATOM 3190 C C . VAL A 1 417 ? -3.716 -0.894 15.451 1.00 98.69 417 VAL A C 1
ATOM 3192 O O . VAL A 1 417 ? -4.050 -1.469 14.416 1.00 98.69 417 VAL A O 1
ATOM 3195 N N . VAL A 1 418 ? -4.036 0.374 15.705 1.00 98.62 418 VAL A N 1
ATOM 3196 C CA . VAL A 1 418 ? -4.657 1.265 14.718 1.00 98.62 418 VAL A CA 1
ATOM 3197 C C . VAL A 1 418 ? -3.550 1.787 13.811 1.00 98.62 418 VAL A C 1
ATOM 3199 O O . VAL A 1 418 ? -2.675 2.529 14.257 1.00 98.62 418 VAL A O 1
ATOM 3202 N N . ASN A 1 419 ? -3.571 1.392 12.544 1.00 97.56 419 ASN A N 1
ATOM 3203 C CA . ASN A 1 419 ? -2.624 1.832 11.532 1.00 97.56 419 ASN A CA 1
ATOM 3204 C C . ASN A 1 419 ? -3.114 3.123 10.863 1.00 97.56 419 ASN A C 1
ATOM 3206 O O . ASN A 1 419 ? -3.750 3.087 9.811 1.00 97.56 419 ASN A O 1
ATOM 3210 N N . GLY A 1 420 ? -2.806 4.254 11.499 1.00 96.06 420 GLY A N 1
ATOM 3211 C CA . GLY A 1 420 ? -2.906 5.605 10.941 1.00 96.06 420 GLY A CA 1
ATOM 3212 C C . GLY A 1 420 ? -1.569 6.137 10.413 1.00 96.06 420 GLY A C 1
ATOM 3213 O O . GLY A 1 420 ? -1.376 7.351 10.322 1.00 96.06 420 GLY A O 1
ATOM 3214 N N . ALA A 1 421 ? -0.618 5.254 10.086 1.00 93.56 421 ALA A N 1
ATOM 3215 C CA . ALA A 1 421 ? 0.644 5.618 9.442 1.00 93.56 421 ALA A CA 1
ATOM 3216 C C . ALA A 1 421 ? 0.450 5.807 7.921 1.00 93.56 421 ALA A C 1
ATOM 3218 O O . ALA A 1 421 ? 1.183 5.244 7.101 1.00 93.56 421 ALA A O 1
ATOM 3219 N N . GLU A 1 422 ? -0.568 6.595 7.551 1.00 91.62 422 GLU A N 1
ATOM 3220 C CA . GLU A 1 422 ? -0.887 6.942 6.166 1.00 91.62 422 GLU A CA 1
ATOM 3221 C C . GLU A 1 422 ? 0.341 7.608 5.529 1.00 91.62 422 GLU A C 1
ATOM 3223 O O . GLU A 1 422 ? 0.917 8.570 6.059 1.00 91.62 422 GLU A O 1
ATOM 3228 N N . SER A 1 423 ? 0.799 6.984 4.448 1.00 88.44 423 SER A N 1
ATOM 3229 C CA . SER A 1 423 ? 2.127 7.173 3.853 1.00 88.44 423 SER A CA 1
ATOM 3230 C C . SER A 1 423 ? 2.092 7.243 2.322 1.00 88.44 423 SER A C 1
ATOM 3232 O O . SER A 1 423 ? 3.057 7.714 1.726 1.00 88.44 423 SER A O 1
ATOM 3234 N N . GLU A 1 424 ? 0.965 6.865 1.711 1.00 92.38 424 GLU A N 1
ATOM 3235 C CA . GLU A 1 424 ? 0.595 7.143 0.321 1.00 92.38 424 GLU A CA 1
ATOM 3236 C C . GLU A 1 424 ? 0.342 8.655 0.140 1.00 92.38 424 GLU A C 1
ATOM 3238 O O . GLU A 1 424 ? -0.616 9.172 0.719 1.00 92.38 424 GLU A O 1
ATOM 3243 N N . PRO A 1 425 ? 1.164 9.395 -0.630 1.00 92.50 425 PRO A N 1
ATOM 3244 C CA . PRO A 1 425 ? 1.014 10.841 -0.778 1.00 92.50 425 PRO A CA 1
ATOM 3245 C C . PRO A 1 425 ? -0.286 11.309 -1.439 1.00 92.50 425 PRO A C 1
ATOM 3247 O O . PRO A 1 425 ? -0.678 12.453 -1.212 1.00 92.50 425 PRO A O 1
ATOM 3250 N N . ALA A 1 426 ? -0.932 10.464 -2.251 1.00 93.31 426 ALA A N 1
ATOM 3251 C CA . ALA A 1 426 ? -2.205 10.780 -2.901 1.00 93.31 426 ALA A CA 1
ATOM 3252 C C . ALA A 1 426 ? -3.443 10.489 -2.022 1.00 93.31 426 ALA A C 1
ATOM 3254 O O . ALA A 1 426 ? -4.559 10.784 -2.440 1.00 93.31 426 ALA A O 1
ATOM 3255 N N . SER A 1 427 ? -3.267 9.926 -0.818 1.00 93.81 427 SER A N 1
ATOM 3256 C CA . SER A 1 427 ? -4.352 9.608 0.123 1.00 93.81 427 SER A CA 1
ATOM 3257 C C . SER A 1 427 ? -4.371 10.566 1.317 1.00 93.81 427 SER A C 1
ATOM 3259 O O . SER A 1 427 ? -3.324 10.988 1.820 1.00 93.81 427 SER A O 1
ATOM 3261 N N . GLY A 1 428 ? -5.572 10.894 1.796 1.00 92.50 428 GLY A N 1
ATOM 3262 C CA . GLY A 1 428 ? -5.770 11.637 3.047 1.00 92.50 428 GLY A CA 1
ATOM 3263 C C . GLY A 1 428 ? -6.898 11.112 3.938 1.00 92.50 428 GLY A C 1
ATOM 3264 O O . GLY A 1 428 ? -7.189 11.733 4.964 1.00 92.50 428 GLY A O 1
ATOM 3265 N N . LYS A 1 429 ? -7.558 10.016 3.543 1.00 93.94 429 LYS A N 1
ATOM 3266 C CA . LYS A 1 429 ? -8.789 9.504 4.165 1.00 93.94 429 LYS A CA 1
ATOM 3267 C C . LYS A 1 429 ? -8.597 9.146 5.641 1.00 93.94 429 LYS A C 1
ATOM 3269 O O . LYS A 1 429 ? -9.399 9.536 6.490 1.00 93.94 429 LYS A O 1
ATOM 3274 N N . ASP A 1 430 ? -7.491 8.476 5.966 1.00 95.12 430 ASP A N 1
ATOM 3275 C CA . ASP A 1 430 ? -7.214 8.032 7.331 1.00 95.12 430 ASP A CA 1
ATOM 3276 C C . ASP A 1 430 ? -6.871 9.246 8.204 1.00 95.12 430 ASP A C 1
ATOM 3278 O O . ASP A 1 430 ? -7.360 9.389 9.327 1.00 95.12 430 ASP A O 1
ATOM 3282 N N . ARG A 1 431 ? -6.068 10.176 7.673 1.00 93.50 431 ARG A N 1
ATOM 3283 C CA . ARG A 1 431 ? -5.703 11.416 8.366 1.00 93.50 431 ARG A CA 1
ATOM 3284 C C . ARG A 1 431 ? -6.892 12.344 8.598 1.00 93.50 431 ARG A C 1
ATOM 3286 O O . ARG A 1 431 ? -6.895 13.031 9.616 1.00 93.50 431 ARG A O 1
ATOM 3293 N N . ALA A 1 432 ? -7.898 12.366 7.723 1.00 94.00 432 ALA A N 1
ATOM 3294 C CA . ALA A 1 432 ? -9.125 13.129 7.950 1.00 94.00 432 ALA A CA 1
ATOM 3295 C C . ALA A 1 432 ? -9.953 12.555 9.107 1.00 94.00 432 ALA A C 1
ATOM 3297 O O . ALA A 1 432 ? -10.305 13.305 10.020 1.00 94.00 432 ALA A O 1
ATOM 3298 N N . LEU A 1 433 ? -10.180 11.236 9.137 1.00 96.00 433 LEU A N 1
ATOM 3299 C CA . LEU A 1 433 ? -10.867 10.575 10.254 1.00 96.00 433 LEU A CA 1
ATOM 3300 C C . LEU A 1 433 ? -10.136 10.793 11.590 1.00 96.00 433 LEU A C 1
ATOM 3302 O O . LEU A 1 433 ? -10.775 11.086 12.596 1.00 96.00 433 LEU A O 1
ATOM 3306 N N . LEU A 1 434 ? -8.798 10.752 11.607 1.00 96.31 434 LEU A N 1
ATOM 3307 C CA . LEU A 1 434 ? -8.009 11.052 12.813 1.00 96.31 434 LEU A CA 1
ATOM 3308 C C . LEU A 1 434 ? -8.021 12.536 13.233 1.00 96.31 434 LEU A C 1
ATOM 3310 O O . LEU A 1 434 ? -7.675 12.836 14.375 1.00 96.31 434 LEU A O 1
ATOM 3314 N N . ARG A 1 435 ? -8.396 13.464 12.340 1.00 95.06 435 ARG A N 1
ATOM 3315 C CA . ARG A 1 435 ? -8.542 14.904 12.635 1.00 95.06 435 ARG A CA 1
ATOM 3316 C C . ARG A 1 435 ? -9.938 15.271 13.131 1.00 95.06 435 ARG A C 1
ATOM 3318 O O . ARG A 1 435 ? -10.045 16.115 14.010 1.00 95.06 435 ARG A O 1
ATOM 3325 N N . THR A 1 436 ? -10.974 14.666 12.554 1.00 95.38 436 THR A N 1
ATOM 3326 C CA . THR A 1 436 ? -12.383 15.070 12.733 1.00 95.38 436 THR A CA 1
ATOM 3327 C C . THR A 1 436 ? -13.164 14.120 13.642 1.00 95.38 436 THR A C 1
ATOM 3329 O O . THR A 1 436 ? -13.905 14.567 14.516 1.00 95.38 436 THR A O 1
ATOM 3332 N N . LEU A 1 437 ? -12.942 12.809 13.507 1.00 96.62 437 LEU A N 1
ATOM 3333 C CA . LEU A 1 437 ? -13.684 11.749 14.196 1.00 96.62 437 LEU A CA 1
ATOM 3334 C C . LEU A 1 437 ? -12.771 10.769 14.972 1.00 96.62 437 LEU A C 1
ATOM 3336 O O . LEU A 1 437 ? -12.991 9.554 14.919 1.00 96.62 437 LEU A O 1
ATOM 3340 N N . PRO A 1 438 ? -11.757 11.238 15.737 1.00 97.25 438 PRO A N 1
ATOM 3341 C CA . PRO A 1 438 ? -10.823 10.342 16.421 1.00 97.25 438 PRO A CA 1
ATOM 3342 C C . PRO A 1 438 ? -11.527 9.401 17.411 1.00 97.25 438 PRO A C 1
ATOM 3344 O O . PRO A 1 438 ? -11.117 8.252 17.556 1.00 97.25 438 PRO A O 1
ATOM 3347 N N . HIS A 1 439 ? -12.614 9.842 18.057 1.00 97.25 439 HIS A N 1
ATOM 3348 C CA . HIS A 1 439 ? -13.390 9.007 18.980 1.00 97.25 439 HIS A CA 1
ATOM 3349 C C . HIS A 1 439 ? -14.092 7.824 18.299 1.00 97.25 439 HIS A C 1
ATOM 3351 O O . HIS A 1 439 ? -14.157 6.757 18.904 1.00 97.25 439 HIS A O 1
ATOM 3357 N N . LEU A 1 440 ? -14.537 7.960 17.045 1.00 96.38 440 LEU A N 1
ATOM 3358 C CA . LEU A 1 440 ? -15.166 6.868 16.290 1.00 96.38 440 LEU A CA 1
ATOM 3359 C C . LEU A 1 440 ? -14.150 5.769 15.947 1.00 96.38 440 LEU A C 1
ATOM 3361 O O . LEU A 1 440 ? -14.418 4.581 16.118 1.00 96.38 440 LEU A O 1
ATOM 3365 N N . VAL A 1 441 ? -12.942 6.172 15.547 1.00 97.94 441 VAL A N 1
ATOM 3366 C CA . VAL A 1 441 ? -11.815 5.259 15.296 1.00 97.94 441 VAL A CA 1
ATOM 3367 C C . VAL A 1 441 ? -11.389 4.550 16.589 1.00 97.94 441 VAL A C 1
ATOM 3369 O O . VAL A 1 441 ? -11.116 3.347 16.584 1.00 97.94 441 VAL A O 1
ATOM 3372 N N . LEU A 1 442 ? -11.338 5.285 17.707 1.00 97.81 442 LEU A N 1
ATOM 3373 C CA . LEU A 1 442 ? -10.989 4.738 19.019 1.00 97.81 442 LEU A CA 1
ATOM 3374 C C . LEU A 1 442 ? -12.051 3.767 19.548 1.00 97.81 442 LEU A C 1
ATOM 3376 O O . LEU A 1 442 ? -11.674 2.741 20.105 1.00 97.81 442 LEU A O 1
ATOM 3380 N N . ASP A 1 443 ? -13.343 4.024 19.331 1.00 96.00 443 ASP A N 1
ATOM 3381 C CA . ASP A 1 443 ? -14.417 3.090 19.696 1.00 96.00 443 ASP A CA 1
ATOM 3382 C C . ASP A 1 443 ? -14.249 1.737 19.006 1.00 96.00 443 ASP A C 1
ATOM 3384 O O . ASP A 1 443 ? -14.262 0.706 19.675 1.00 96.00 443 ASP A O 1
ATOM 3388 N N . GLY A 1 444 ? -14.024 1.729 17.689 1.00 96.31 444 GLY A N 1
ATOM 3389 C CA . GLY A 1 444 ? -13.798 0.493 16.940 1.00 96.31 444 GLY A CA 1
ATOM 3390 C C . GLY A 1 444 ? -12.544 -0.248 17.402 1.00 96.31 444 GLY A C 1
ATOM 3391 O O . GLY A 1 444 ? -12.542 -1.474 17.487 1.00 96.31 444 GLY A O 1
ATOM 3392 N N . ALA A 1 445 ? -11.489 0.485 17.769 1.00 97.56 445 ALA A N 1
ATOM 3393 C CA . ALA A 1 445 ? -10.267 -0.094 18.321 1.00 97.56 445 ALA A CA 1
ATOM 3394 C C . ALA A 1 445 ? -10.451 -0.671 19.739 1.00 97.56 445 ALA A C 1
ATOM 3396 O O . ALA A 1 445 ? -9.823 -1.676 20.072 1.00 97.56 445 ALA A O 1
ATOM 3397 N N . VAL A 1 446 ? -11.305 -0.059 20.567 1.00 95.75 446 VAL A N 1
ATOM 3398 C CA . VAL A 1 446 ? -11.645 -0.536 21.917 1.00 95.75 446 VAL A CA 1
ATOM 3399 C C . VAL A 1 446 ? -12.563 -1.750 21.842 1.00 95.75 446 VAL A C 1
ATOM 3401 O O . VAL A 1 446 ? -12.221 -2.767 22.434 1.00 95.75 446 VAL A O 1
ATOM 3404 N N . LEU A 1 447 ? -13.633 -1.713 21.043 1.00 94.44 447 LEU A N 1
ATOM 3405 C CA . LEU A 1 447 ? -14.498 -2.874 20.787 1.00 94.44 447 LEU A CA 1
ATOM 3406 C C . LEU A 1 447 ? -13.691 -4.064 20.247 1.00 94.44 447 LEU A C 1
ATOM 3408 O O . LEU A 1 447 ? -13.807 -5.180 20.751 1.00 94.44 447 LEU A O 1
ATOM 3412 N N . ALA A 1 448 ? -12.777 -3.810 19.303 1.00 95.38 448 ALA A N 1
ATOM 3413 C CA . ALA A 1 448 ? -11.853 -4.822 18.802 1.00 95.38 448 ALA A CA 1
ATOM 3414 C C . ALA A 1 448 ? -10.931 -5.396 19.891 1.00 95.38 448 ALA A C 1
ATOM 3416 O O . ALA A 1 448 ? -10.619 -6.588 19.882 1.00 95.38 448 ALA A O 1
ATOM 3417 N N . ALA A 1 449 ? -10.485 -4.559 20.831 1.00 95.69 449 ALA A N 1
ATOM 3418 C CA . ALA A 1 449 ? -9.666 -4.986 21.957 1.00 95.69 449 ALA A CA 1
ATOM 3419 C C . ALA A 1 449 ? -10.472 -5.775 23.000 1.00 95.69 449 ALA A C 1
ATOM 3421 O O . ALA A 1 449 ? -9.929 -6.710 23.584 1.00 95.69 449 ALA A O 1
ATOM 3422 N N . GLU A 1 450 ? -11.743 -5.445 23.221 1.00 92.88 450 GLU A N 1
ATOM 3423 C CA . GLU A 1 450 ? -12.624 -6.171 24.139 1.00 92.88 450 GLU A CA 1
ATOM 3424 C C . GLU A 1 450 ? -12.991 -7.551 23.582 1.00 92.88 450 GLU A C 1
ATOM 3426 O O . GLU A 1 450 ? -12.748 -8.549 24.261 1.00 92.88 450 GLU A O 1
ATOM 3431 N N . ALA A 1 451 ? -13.430 -7.632 22.321 1.00 92.31 451 ALA A N 1
ATOM 3432 C CA . ALA A 1 451 ? -13.772 -8.892 21.653 1.00 92.31 451 ALA A CA 1
ATOM 3433 C C . ALA A 1 451 ? -12.582 -9.870 21.535 1.00 92.31 451 ALA A C 1
ATOM 3435 O O . ALA A 1 451 ? -12.757 -11.083 21.618 1.00 92.31 451 ALA A O 1
ATOM 3436 N N . LEU A 1 452 ? -11.351 -9.361 21.389 1.00 93.69 452 LEU A N 1
ATOM 3437 C CA . LEU A 1 452 ? -10.125 -10.176 21.395 1.00 93.69 452 LEU A CA 1
ATOM 3438 C C . LEU A 1 452 ? -9.544 -10.424 22.797 1.00 93.69 452 LEU A C 1
ATOM 3440 O O . LEU A 1 452 ? -8.470 -11.018 22.925 1.00 93.69 452 LEU A O 1
ATOM 3444 N N . GLY A 1 453 ? -10.178 -9.919 23.859 1.00 92.94 453 GLY A N 1
ATOM 3445 C CA . GLY A 1 453 ? -9.640 -9.993 25.215 1.00 92.94 453 GLY A CA 1
ATOM 3446 C C . GLY A 1 453 ? -8.251 -9.352 25.355 1.00 92.94 453 GLY A C 1
ATOM 3447 O O . GLY A 1 453 ? -7.459 -9.778 26.197 1.00 92.94 453 GLY A O 1
ATOM 3448 N N . ALA A 1 454 ? -7.922 -8.347 24.545 1.00 95.75 454 ALA A N 1
ATOM 3449 C CA . ALA A 1 454 ? -6.697 -7.561 24.636 1.00 95.75 454 ALA A CA 1
ATOM 3450 C C . ALA A 1 454 ? -6.711 -6.635 25.874 1.00 95.75 454 ALA A C 1
ATOM 3452 O O . ALA A 1 454 ? -7.659 -6.593 26.660 1.00 95.75 454 ALA A O 1
ATOM 3453 N N . LYS A 1 455 ? -5.603 -5.928 26.129 1.00 96.19 455 LYS A N 1
ATOM 3454 C CA . LYS A 1 455 ? -5.508 -4.892 27.192 1.00 96.19 455 LYS A CA 1
ATOM 3455 C C . LYS A 1 455 ? -4.879 -3.581 26.717 1.00 96.19 455 LYS A C 1
ATOM 3457 O O . LYS A 1 455 ? -4.726 -2.646 27.502 1.00 96.19 455 LYS A O 1
ATOM 3462 N N . GLN A 1 456 ? -4.485 -3.521 25.448 1.00 97.00 456 GLN A N 1
ATOM 3463 C CA . GLN A 1 456 ? -3.745 -2.409 24.873 1.00 97.00 456 GLN A CA 1
ATOM 3464 C C . GLN A 1 456 ? -4.147 -2.191 23.414 1.00 97.00 456 GLN A C 1
ATOM 3466 O O . GLN A 1 456 ? -4.122 -3.128 22.612 1.00 97.00 456 GLN A O 1
ATOM 3471 N N . VAL A 1 457 ? -4.447 -0.934 23.099 1.00 98.56 457 VAL A N 1
ATOM 3472 C CA . VAL A 1 457 ? -4.575 -0.388 21.748 1.00 98.56 457 VAL A CA 1
ATOM 3473 C C . VAL A 1 457 ? -3.398 0.555 21.520 1.00 98.56 457 VAL A C 1
ATOM 3475 O O . VAL A 1 457 ? -3.154 1.468 22.314 1.00 98.56 457 VAL A O 1
ATOM 3478 N N . ILE A 1 458 ? -2.671 0.358 20.425 1.00 98.56 458 ILE A N 1
ATOM 3479 C CA . ILE A 1 458 ? -1.596 1.252 19.990 1.00 98.56 458 ILE A CA 1
ATOM 3480 C C . ILE A 1 458 ? -2.074 2.015 18.755 1.00 98.56 458 ILE A C 1
ATOM 3482 O O . ILE A 1 458 ? -2.314 1.411 17.715 1.00 98.56 458 ILE A O 1
ATOM 3486 N N . VAL A 1 459 ? -2.185 3.339 18.843 1.00 98.31 459 VAL A N 1
ATOM 3487 C CA . VAL A 1 459 ? -2.536 4.194 17.702 1.00 98.31 459 VAL A CA 1
ATOM 3488 C C . VAL A 1 459 ? -1.261 4.684 17.031 1.00 98.31 459 VAL A C 1
ATOM 3490 O O . VAL A 1 459 ? -0.570 5.565 17.543 1.00 98.31 459 VAL A O 1
ATOM 3493 N N . ALA A 1 460 ? -0.920 4.078 15.901 1.00 97.31 460 ALA A N 1
ATOM 3494 C CA . ALA A 1 460 ? 0.245 4.424 15.106 1.00 97.31 460 ALA A CA 1
ATOM 3495 C C . ALA A 1 460 ? -0.070 5.599 14.173 1.00 97.31 460 ALA A C 1
ATOM 3497 O O . ALA A 1 460 ? -1.028 5.531 13.409 1.00 97.31 460 ALA A O 1
ATOM 3498 N N . VAL A 1 461 ? 0.736 6.662 14.219 1.00 95.38 461 VAL A N 1
ATOM 3499 C CA . VAL A 1 461 ? 0.535 7.884 13.421 1.00 95.38 461 VAL A CA 1
ATOM 3500 C C . VAL A 1 461 ? 1.866 8.352 12.837 1.00 95.38 461 VAL A C 1
ATOM 3502 O O . VAL A 1 461 ? 2.886 8.340 13.530 1.00 95.38 461 VAL A O 1
ATOM 3505 N N . SER A 1 462 ? 1.868 8.801 11.582 1.00 92.25 462 SER A N 1
ATOM 3506 C CA . SER A 1 462 ? 3.053 9.355 10.910 1.00 92.25 462 SER A CA 1
ATOM 3507 C C . SER A 1 462 ? 3.641 10.575 11.644 1.00 92.25 462 SER A C 1
ATOM 3509 O O . SER A 1 462 ? 2.923 11.464 12.109 1.00 92.25 462 SER A O 1
ATOM 3511 N N . ARG A 1 463 ? 4.974 10.668 11.723 1.00 89.44 463 ARG A N 1
ATOM 3512 C CA . ARG A 1 463 ? 5.684 11.874 12.191 1.00 89.44 463 ARG A CA 1
ATOM 3513 C C . ARG A 1 463 ? 5.408 13.068 11.275 1.00 89.44 463 ARG A C 1
ATOM 3515 O O . ARG A 1 463 ? 5.287 12.917 10.063 1.00 89.44 463 ARG A O 1
ATOM 3522 N N . GLY A 1 464 ? 5.316 14.258 11.870 1.00 82.19 464 GLY A N 1
ATOM 3523 C CA . GLY A 1 464 ? 4.912 15.493 11.185 1.00 82.19 464 GLY A CA 1
ATOM 3524 C C . GLY A 1 464 ? 3.394 15.684 11.054 1.00 82.19 464 GLY A C 1
ATOM 3525 O O . GLY A 1 464 ? 2.955 16.782 10.729 1.00 82.19 464 GLY A O 1
ATOM 3526 N N . ALA A 1 465 ? 2.582 14.668 11.365 1.00 86.50 465 ALA A N 1
ATOM 3527 C CA . ALA A 1 465 ? 1.121 14.757 11.414 1.00 86.50 465 ALA A CA 1
ATOM 3528 C C . ALA A 1 465 ? 0.649 15.452 12.713 1.00 86.50 465 ALA A C 1
ATOM 3530 O O . ALA A 1 465 ? 0.050 14.835 13.591 1.00 86.50 465 ALA A O 1
ATOM 3531 N N . ALA A 1 466 ? 1.020 16.723 12.894 1.00 89.56 466 ALA A N 1
ATOM 3532 C CA . ALA A 1 466 ? 0.865 17.430 14.169 1.00 89.56 466 ALA A CA 1
ATOM 3533 C C . ALA A 1 466 ? -0.604 17.633 14.588 1.00 89.56 466 ALA A C 1
ATOM 3535 O O . ALA A 1 466 ? -0.916 17.538 15.773 1.00 89.56 466 ALA A O 1
ATOM 3536 N N . VAL A 1 467 ? -1.509 17.863 13.629 1.00 92.25 467 VAL A N 1
ATOM 3537 C CA . VAL A 1 467 ? -2.947 18.058 13.900 1.00 92.25 467 VAL A CA 1
ATOM 3538 C C . VAL A 1 467 ? -3.592 16.732 14.304 1.00 92.25 467 VAL A C 1
ATOM 3540 O O . VAL A 1 467 ? -4.310 16.666 15.293 1.00 92.25 467 VAL A O 1
ATOM 3543 N N . GLU A 1 468 ? -3.261 15.662 13.582 1.00 93.56 468 GLU A N 1
ATOM 3544 C CA . GLU A 1 468 ? -3.668 14.282 13.844 1.00 93.56 468 GLU A CA 1
ATOM 3545 C C . GLU A 1 468 ? -3.218 13.833 15.246 1.00 93.56 468 GLU A C 1
ATOM 3547 O O . GLU A 1 468 ? -3.995 13.271 16.015 1.00 93.56 468 GLU A O 1
ATOM 3552 N N . GLN A 1 469 ? -1.961 14.118 15.605 1.00 93.19 469 GLN A N 1
ATOM 3553 C CA . GLN A 1 469 ? -1.400 13.786 16.917 1.00 93.19 469 GLN A CA 1
ATOM 3554 C C . GLN A 1 469 ? -2.032 14.618 18.046 1.00 93.19 469 GLN A C 1
ATOM 3556 O O . GLN A 1 469 ? -2.263 14.075 19.125 1.00 93.19 469 GLN A O 1
ATOM 3561 N N . ALA A 1 470 ? -2.355 15.895 17.809 1.00 94.00 470 ALA A N 1
ATOM 3562 C CA . ALA A 1 470 ? -3.043 16.743 18.783 1.00 94.00 470 ALA A CA 1
ATOM 3563 C C . ALA A 1 470 ? -4.500 16.302 19.015 1.00 94.00 470 ALA A C 1
ATOM 3565 O O . ALA A 1 470 ? -4.911 16.153 20.166 1.00 94.00 470 ALA A O 1
ATOM 3566 N N . ALA A 1 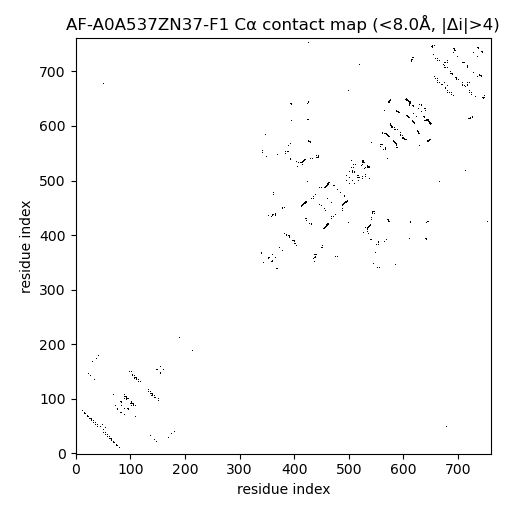471 ? -5.253 16.026 17.944 1.00 95.75 471 ALA A N 1
ATOM 3567 C CA . ALA A 1 471 ? -6.631 15.536 18.013 1.00 95.75 471 ALA A CA 1
ATOM 3568 C C . ALA A 1 471 ? -6.719 14.188 18.750 1.00 95.75 471 ALA A C 1
ATOM 3570 O O . ALA A 1 471 ? -7.523 14.031 19.668 1.00 95.75 471 ALA A O 1
ATOM 3571 N N . LEU A 1 472 ? -5.827 13.241 18.433 1.00 96.25 472 LEU A N 1
ATOM 3572 C CA . LEU A 1 472 ? -5.742 11.965 19.147 1.00 96.25 472 LEU A CA 1
ATOM 3573 C C . LEU A 1 472 ? -5.306 12.115 20.609 1.00 96.25 472 LEU A C 1
ATOM 3575 O O . LEU A 1 472 ? -5.838 11.416 21.469 1.00 96.25 472 LEU A O 1
ATOM 3579 N N . ALA A 1 473 ? -4.363 13.009 20.919 1.00 95.38 473 ALA A N 1
ATOM 3580 C CA . ALA A 1 473 ? -3.948 13.255 22.300 1.00 95.38 473 ALA A CA 1
ATOM 3581 C C . ALA A 1 473 ? -5.089 13.848 23.145 1.00 95.38 473 ALA A C 1
ATOM 3583 O O . ALA A 1 473 ? -5.278 13.428 24.289 1.00 95.38 473 ALA A O 1
ATOM 3584 N N . ALA A 1 474 ? -5.878 14.767 22.576 1.00 96.50 474 ALA A N 1
ATOM 3585 C CA . ALA A 1 474 ? -7.084 15.296 23.207 1.00 96.50 474 ALA A CA 1
ATOM 3586 C C . ALA A 1 474 ? -8.135 14.194 23.418 1.00 96.50 474 ALA A C 1
ATOM 3588 O O . ALA A 1 474 ? -8.564 13.975 24.551 1.00 96.50 474 ALA A O 1
ATOM 3589 N N . ALA A 1 475 ? -8.465 13.429 22.372 1.00 97.62 475 ALA A N 1
ATOM 3590 C CA . ALA A 1 475 ? -9.451 12.353 22.439 1.00 97.62 475 ALA A CA 1
ATOM 3591 C C . ALA A 1 475 ? -9.085 11.280 23.485 1.00 97.62 475 ALA A C 1
ATOM 3593 O O . ALA A 1 475 ? -9.908 10.923 24.328 1.00 97.62 475 ALA A O 1
ATOM 3594 N N . VAL A 1 476 ? -7.830 10.816 23.510 1.00 97.25 476 VAL A N 1
ATOM 3595 C CA . VAL A 1 476 ? -7.344 9.861 24.524 1.00 97.25 476 VAL A CA 1
ATOM 3596 C C . VAL A 1 476 ? -7.423 10.455 25.938 1.00 97.25 476 VAL A C 1
ATOM 3598 O O . VAL A 1 476 ? -7.816 9.755 26.873 1.00 97.25 476 VAL A O 1
ATOM 3601 N N . ALA A 1 477 ? -7.103 11.741 26.119 1.00 97.12 477 ALA A N 1
ATOM 3602 C CA . ALA A 1 477 ? -7.199 12.402 27.422 1.00 97.12 477 ALA A CA 1
ATOM 3603 C C . ALA A 1 477 ? -8.654 12.575 27.900 1.00 97.12 477 ALA A C 1
ATOM 3605 O O . ALA A 1 477 ? -8.927 12.405 29.089 1.00 97.12 477 ALA A O 1
ATOM 3606 N N . GLU A 1 478 ? -9.593 12.878 27.002 1.00 97.19 478 GLU A N 1
ATOM 3607 C CA . GLU A 1 478 ? -11.030 12.938 27.299 1.00 97.19 478 GLU A CA 1
ATOM 3608 C C . GLU A 1 478 ? -11.568 11.573 27.740 1.00 97.19 478 GLU A C 1
ATOM 3610 O O . GLU A 1 478 ? -12.164 11.463 28.814 1.00 97.19 478 GLU A O 1
ATOM 3615 N N . ARG A 1 479 ? -11.286 10.515 26.970 1.00 95.94 479 ARG A N 1
ATOM 3616 C CA . ARG A 1 479 ? -11.743 9.151 27.280 1.00 95.94 479 ARG A CA 1
ATOM 3617 C C . ARG A 1 479 ? -11.159 8.627 28.588 1.00 95.94 479 ARG A C 1
ATOM 3619 O O . ARG A 1 479 ? -11.889 8.047 29.390 1.00 95.94 479 ARG A O 1
ATOM 3626 N N . ALA A 1 480 ? -9.884 8.913 28.864 1.00 95.00 480 ALA A N 1
ATOM 3627 C CA . ALA A 1 480 ? -9.237 8.564 30.128 1.00 95.00 480 ALA A CA 1
ATOM 3628 C C . ALA A 1 480 ? -9.846 9.301 31.339 1.00 95.00 480 ALA A C 1
ATOM 3630 O O . ALA A 1 480 ? -9.981 8.708 32.411 1.00 95.00 480 ALA A O 1
ATOM 3631 N N . ARG A 1 481 ? -10.257 10.571 31.181 1.00 95.94 481 ARG A N 1
ATOM 3632 C CA . ARG A 1 481 ? -10.979 11.330 32.224 1.00 95.94 481 ARG A CA 1
ATOM 3633 C C . ARG A 1 481 ? -12.378 10.762 32.470 1.00 95.94 481 ARG A C 1
ATOM 3635 O O . ARG A 1 481 ? -12.760 10.594 33.624 1.00 95.94 481 ARG A O 1
ATOM 3642 N N . ALA A 1 482 ? -13.107 10.439 31.401 1.00 93.88 482 ALA A N 1
ATOM 3643 C CA . ALA A 1 482 ? -14.456 9.870 31.457 1.00 93.88 482 ALA A CA 1
ATOM 3644 C C . ALA A 1 482 ? -14.487 8.368 31.817 1.00 93.88 482 ALA A C 1
ATOM 3646 O O . ALA A 1 482 ? -15.540 7.845 32.168 1.00 93.88 482 ALA A O 1
ATOM 3647 N N . ARG A 1 483 ? -13.337 7.678 31.758 1.00 92.12 483 AR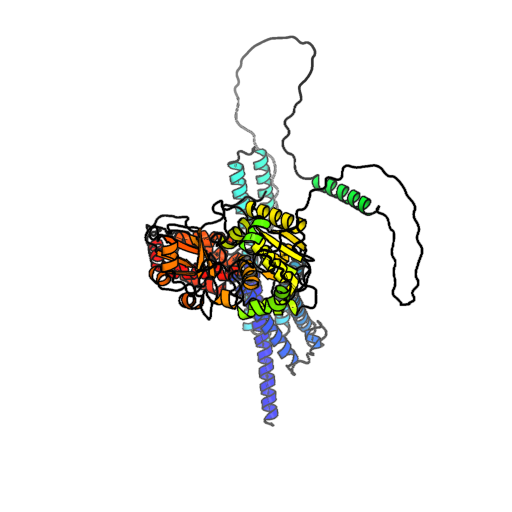G A N 1
ATOM 3648 C CA . ARG A 1 483 ? -13.150 6.234 32.019 1.00 92.12 483 ARG A CA 1
ATOM 3649 C C . ARG A 1 483 ? -13.960 5.306 31.100 1.00 92.12 483 ARG A C 1
ATOM 3651 O O . ARG A 1 483 ? -14.253 4.169 31.469 1.00 92.12 483 ARG A O 1
ATOM 3658 N N . VAL A 1 484 ? -14.285 5.764 29.891 1.00 90.44 484 VAL A N 1
ATOM 3659 C CA . VAL A 1 484 ? -15.164 5.033 28.958 1.00 90.44 484 VAL A CA 1
ATOM 3660 C C . VAL A 1 484 ? -14.547 3.750 28.395 1.00 90.44 484 VAL A C 1
ATOM 3662 O O . VAL A 1 484 ? -15.294 2.837 28.069 1.00 90.44 484 VAL A O 1
ATOM 3665 N N . ASP A 1 485 ? -13.217 3.622 28.351 1.00 91.38 485 ASP A N 1
ATOM 3666 C CA . ASP A 1 485 ? -12.515 2.470 27.743 1.00 91.38 485 ASP A CA 1
ATOM 3667 C C . ASP A 1 485 ? -12.348 1.254 28.685 1.00 91.38 485 ASP A C 1
ATOM 3669 O O . ASP A 1 485 ? -11.726 0.249 28.329 1.00 91.38 485 ASP A O 1
ATOM 3673 N N . GLY A 1 486 ? -12.886 1.326 29.908 1.00 87.44 486 GLY A N 1
ATOM 3674 C CA . GLY A 1 486 ? -12.889 0.216 30.864 1.00 87.44 486 GLY A CA 1
ATOM 3675 C C . GLY A 1 486 ? -11.484 -0.273 31.237 1.00 87.44 486 GLY A C 1
ATOM 3676 O O . GLY A 1 486 ? -10.751 0.403 31.955 1.00 87.44 486 GLY A O 1
ATOM 3677 N N . ASN A 1 487 ? -11.128 -1.477 30.776 1.00 89.12 487 ASN A N 1
ATOM 3678 C CA . ASN A 1 487 ? -9.833 -2.124 31.032 1.00 89.12 487 ASN A CA 1
ATOM 3679 C C . ASN A 1 487 ? -8.832 -2.001 29.862 1.00 89.12 487 ASN A C 1
ATOM 3681 O O . ASN A 1 487 ? -7.747 -2.588 29.929 1.00 89.12 487 ASN A O 1
ATOM 3685 N N . VAL A 1 488 ? -9.178 -1.287 28.786 1.00 95.25 488 VAL A N 1
ATOM 3686 C CA . VAL A 1 488 ? -8.320 -1.114 27.605 1.00 95.25 488 VAL A CA 1
ATOM 3687 C C . VAL A 1 488 ? -7.441 0.128 27.768 1.00 95.25 488 VAL A C 1
ATOM 3689 O O . VAL A 1 488 ? -7.927 1.228 28.005 1.00 95.25 488 VAL A O 1
ATOM 3692 N N . SER A 1 489 ? -6.123 -0.035 27.618 1.00 95.88 489 SER A N 1
ATOM 3693 C CA . SER A 1 489 ? -5.173 1.086 27.626 1.00 95.88 489 SER A CA 1
ATOM 3694 C C . SER A 1 489 ? -4.903 1.608 26.210 1.00 95.88 489 SER A C 1
ATOM 3696 O O . SER A 1 489 ? -4.486 0.851 25.333 1.00 95.88 489 SER A O 1
ATOM 3698 N N . LEU A 1 490 ? -5.113 2.908 25.987 1.00 97.88 490 LEU A N 1
ATOM 3699 C CA . LEU A 1 490 ? -4.811 3.585 24.721 1.00 97.88 490 LEU A CA 1
ATOM 3700 C C . LEU A 1 490 ? -3.395 4.187 24.751 1.00 97.88 490 LEU A C 1
ATOM 3702 O O . LEU A 1 490 ? -3.021 4.854 25.717 1.00 97.88 490 LEU A O 1
ATOM 3706 N N . ARG A 1 491 ? -2.604 3.998 23.686 1.00 95.62 491 ARG A N 1
ATOM 3707 C CA . ARG A 1 491 ? -1.266 4.604 23.540 1.00 95.62 491 ARG A CA 1
ATOM 3708 C C . ARG A 1 491 ? -1.002 5.078 22.113 1.00 95.62 491 ARG A C 1
ATOM 3710 O O . ARG A 1 491 ? -0.975 4.265 21.198 1.00 95.62 491 ARG A O 1
ATOM 3717 N N . VAL A 1 492 ? -0.693 6.360 21.923 1.00 95.62 492 VAL A N 1
ATOM 3718 C CA . VAL A 1 492 ? -0.239 6.887 20.620 1.00 95.62 492 VAL A CA 1
ATOM 3719 C C . VAL A 1 492 ? 1.244 6.542 20.380 1.00 95.62 492 VAL A C 1
ATOM 3721 O O . VAL A 1 492 ? 2.047 6.507 21.317 1.00 95.62 492 VAL A O 1
ATOM 3724 N N . ALA A 1 493 ? 1.626 6.270 19.130 1.00 95.62 493 ALA A N 1
ATOM 3725 C CA . ALA A 1 493 ? 2.992 5.960 18.705 1.00 95.62 493 ALA A CA 1
ATOM 3726 C C . ALA A 1 493 ? 3.368 6.740 17.431 1.00 95.62 493 ALA A C 1
ATOM 3728 O O . ALA A 1 493 ? 2.695 6.626 16.410 1.00 95.62 493 ALA A O 1
ATOM 3729 N N . SER A 1 494 ? 4.462 7.513 17.478 1.00 95.00 494 SER A N 1
ATOM 3730 C CA . SER A 1 494 ? 4.882 8.392 16.372 1.00 95.00 494 SER A CA 1
ATOM 3731 C C . SER A 1 494 ? 5.882 7.701 15.426 1.00 95.00 494 SER A C 1
ATOM 3733 O O . SER A 1 494 ? 7.089 7.601 15.699 1.00 95.00 494 SER A O 1
ATOM 3735 N N . VAL A 1 495 ? 5.360 7.195 14.310 1.00 94.50 495 VAL A N 1
ATOM 3736 C CA . VAL A 1 495 ? 6.040 6.346 13.318 1.00 94.50 495 VAL A CA 1
ATOM 3737 C C . VAL A 1 495 ? 6.856 7.196 12.329 1.00 94.50 495 VAL A C 1
ATOM 3739 O O . VAL A 1 495 ? 6.383 8.256 11.919 1.00 94.50 495 VAL A O 1
ATOM 3742 N N . PRO A 1 496 ? 8.079 6.794 11.923 1.00 91.75 496 PRO A N 1
ATOM 3743 C CA . PRO A 1 496 ? 8.841 7.502 10.891 1.00 91.75 496 PRO A CA 1
ATOM 3744 C C . PRO A 1 496 ? 8.034 7.724 9.605 1.00 91.75 496 PRO A C 1
ATOM 3746 O O . PRO A 1 496 ? 7.366 6.810 9.131 1.00 91.75 496 PRO A O 1
ATOM 3749 N N . ARG A 1 497 ? 8.126 8.922 9.018 1.00 86.62 497 ARG A N 1
ATOM 3750 C CA . ARG A 1 497 ? 7.499 9.229 7.727 1.00 86.62 497 ARG A CA 1
ATOM 3751 C C . ARG A 1 497 ? 8.357 8.655 6.593 1.00 86.62 497 ARG A C 1
ATOM 3753 O O . ARG A 1 497 ? 9.339 9.274 6.202 1.00 86.62 497 ARG A O 1
ATOM 3760 N N . ALA A 1 498 ? 7.990 7.470 6.116 1.00 89.25 498 ALA A N 1
ATOM 3761 C CA . ALA A 1 498 ? 8.538 6.804 4.933 1.00 89.25 498 ALA A CA 1
ATOM 3762 C C . ALA A 1 498 ? 7.438 5.928 4.312 1.00 89.25 498 ALA A C 1
ATOM 3764 O O . ALA A 1 498 ? 6.587 5.424 5.049 1.00 89.25 498 ALA A O 1
ATOM 3765 N N . PHE A 1 499 ? 7.455 5.711 2.996 1.00 91.31 499 PHE A N 1
ATOM 3766 C CA . PHE A 1 499 ? 6.355 5.057 2.268 1.00 91.31 499 PHE A CA 1
ATOM 3767 C C . PHE A 1 499 ? 6.038 3.653 2.808 1.00 91.31 499 PHE A C 1
ATOM 3769 O O . PHE A 1 499 ? 4.888 3.270 2.986 1.00 91.31 499 PHE A O 1
ATOM 3776 N N . VAL A 1 500 ? 7.076 2.880 3.137 1.00 92.94 500 VAL A N 1
ATOM 3777 C CA . VAL A 1 500 ? 6.936 1.510 3.661 1.00 92.94 500 VAL A CA 1
ATOM 3778 C C . VAL A 1 500 ? 6.592 1.435 5.155 1.00 92.94 500 VAL A C 1
ATOM 3780 O O . VAL A 1 500 ? 6.441 0.333 5.676 1.00 92.94 500 VAL A O 1
ATOM 3783 N N . ALA A 1 501 ? 6.504 2.558 5.876 1.00 92.56 501 ALA A N 1
ATOM 3784 C CA . ALA A 1 501 ? 6.345 2.549 7.334 1.00 92.56 501 ALA A CA 1
ATOM 3785 C C . ALA A 1 501 ? 4.929 2.164 7.801 1.00 92.56 501 ALA A C 1
ATOM 3787 O O . ALA A 1 501 ? 4.778 1.678 8.921 1.00 92.56 501 ALA A O 1
ATOM 3788 N N . GLY A 1 502 ? 3.918 2.343 6.940 1.00 92.00 502 GLY A N 1
ATOM 3789 C CA . GLY A 1 502 ? 2.551 1.859 7.152 1.00 92.00 502 GLY A CA 1
ATOM 3790 C C . GLY A 1 502 ? 2.326 0.391 6.766 1.00 92.00 502 GLY A C 1
ATOM 3791 O O . GLY A 1 502 ? 1.214 -0.108 6.923 1.00 92.00 502 GLY A O 1
ATOM 3792 N N . GLU A 1 503 ? 3.344 -0.322 6.269 1.00 94.38 503 GLU A N 1
ATOM 3793 C CA . GLU A 1 503 ? 3.249 -1.764 6.003 1.00 94.38 503 GLU A CA 1
ATOM 3794 C C . GLU A 1 503 ? 3.155 -2.542 7.327 1.00 94.38 503 GLU A C 1
ATOM 3796 O O . GLU A 1 503 ? 3.838 -2.222 8.299 1.00 94.38 503 GLU A O 1
ATOM 3801 N N . GLU A 1 504 ? 2.306 -3.572 7.377 1.00 94.62 504 GLU A N 1
ATOM 3802 C CA . GLU A 1 504 ? 1.903 -4.234 8.623 1.00 94.62 504 GLU A CA 1
ATOM 3803 C C . GLU A 1 504 ? 3.089 -4.784 9.432 1.00 94.62 504 GLU A C 1
ATOM 3805 O O . GLU A 1 504 ? 3.159 -4.610 10.651 1.00 94.62 504 GLU A O 1
ATOM 3810 N N . THR A 1 505 ? 4.058 -5.411 8.760 1.00 95.38 505 THR A N 1
ATOM 3811 C CA . THR A 1 505 ? 5.246 -5.958 9.428 1.00 95.38 505 THR A CA 1
ATOM 3812 C C . THR A 1 505 ? 6.288 -4.888 9.756 1.00 95.38 505 THR A C 1
ATOM 3814 O O . THR A 1 505 ? 6.954 -4.987 10.787 1.00 95.38 505 THR A O 1
ATOM 3817 N N . ALA A 1 506 ? 6.412 -3.847 8.927 1.00 95.94 506 ALA A N 1
ATOM 3818 C CA . ALA A 1 506 ? 7.272 -2.692 9.177 1.00 95.94 506 ALA A CA 1
ATOM 3819 C C . ALA A 1 506 ? 6.828 -1.899 10.411 1.00 95.94 506 ALA A C 1
ATOM 3821 O O . ALA A 1 506 ? 7.666 -1.491 11.220 1.00 95.94 506 ALA A O 1
ATOM 3822 N N . LEU A 1 507 ? 5.514 -1.727 10.571 1.00 96.94 507 LEU A N 1
ATOM 3823 C CA . LEU A 1 507 ? 4.910 -1.054 11.710 1.00 96.94 507 LEU A CA 1
ATOM 3824 C C . LEU A 1 507 ? 5.143 -1.840 13.006 1.00 96.94 507 LEU A C 1
ATOM 3826 O O . LEU A 1 507 ? 5.643 -1.276 13.977 1.00 96.94 507 LEU A O 1
ATOM 3830 N N . VAL A 1 508 ? 4.858 -3.146 13.015 1.00 97.56 508 VAL A N 1
ATOM 3831 C CA . VAL A 1 508 ? 5.147 -4.024 14.165 1.00 97.56 508 VAL A CA 1
ATOM 3832 C C . VAL A 1 508 ? 6.628 -3.981 14.544 1.00 97.56 508 VAL A C 1
ATOM 3834 O O . VAL A 1 508 ? 6.960 -3.780 15.710 1.00 97.56 508 VAL A O 1
ATOM 3837 N N . HIS A 1 509 ? 7.523 -4.103 13.563 1.00 96.56 509 HIS A N 1
ATOM 3838 C CA . HIS A 1 509 ? 8.968 -4.074 13.782 1.00 96.56 509 HIS A CA 1
ATOM 3839 C C . HIS A 1 509 ? 9.444 -2.738 14.378 1.00 96.56 509 HIS A C 1
ATOM 3841 O O . HIS A 1 509 ? 10.338 -2.735 15.223 1.00 96.56 509 HIS A O 1
ATOM 3847 N N . PHE A 1 510 ? 8.812 -1.616 14.015 1.00 97.19 510 PHE A N 1
ATOM 3848 C CA . PHE A 1 510 ? 9.043 -0.324 14.665 1.00 97.19 510 PHE A CA 1
ATOM 3849 C C . PHE A 1 510 ? 8.481 -0.256 16.095 1.00 97.19 510 PHE A C 1
ATOM 3851 O O . PHE A 1 510 ? 9.140 0.284 16.984 1.00 97.19 510 PHE A O 1
ATOM 3858 N N . LEU A 1 511 ? 7.291 -0.812 16.343 1.00 97.31 511 LEU A N 1
ATOM 3859 C CA . LEU A 1 511 ? 6.681 -0.846 17.679 1.00 97.31 511 LEU A CA 1
ATOM 3860 C C . LEU A 1 511 ? 7.475 -1.710 18.676 1.00 97.31 511 LEU A C 1
ATOM 3862 O O . LEU A 1 511 ? 7.512 -1.366 19.857 1.00 97.31 511 LEU A O 1
ATOM 3866 N N . ASP A 1 512 ? 8.175 -2.740 18.193 1.00 96.62 512 ASP A N 1
ATOM 3867 C CA . ASP A 1 512 ? 9.148 -3.544 18.951 1.00 96.62 512 ASP A CA 1
ATOM 3868 C C . ASP A 1 512 ? 10.536 -2.868 19.096 1.00 96.62 512 ASP A C 1
ATOM 3870 O O . ASP A 1 512 ? 11.478 -3.464 19.622 1.00 96.62 512 ASP A O 1
ATOM 3874 N N . GLY A 1 513 ? 10.687 -1.612 18.656 1.00 95.31 513 GLY A N 1
ATOM 3875 C CA . GLY A 1 513 ? 11.911 -0.811 18.805 1.00 95.31 513 GLY A CA 1
ATOM 3876 C C . GLY A 1 513 ? 12.943 -0.969 17.681 1.00 95.31 513 GLY A C 1
ATOM 3877 O O . GLY A 1 513 ? 14.045 -0.423 17.777 1.00 95.31 513 GLY A O 1
ATOM 3878 N N . GLY A 1 514 ? 12.610 -1.694 16.613 1.00 93.75 514 GLY A N 1
ATOM 3879 C CA . GLY A 1 514 ? 13.407 -1.778 15.391 1.00 93.75 514 GLY A CA 1
ATOM 3880 C C . GLY A 1 514 ? 13.210 -0.581 14.444 1.00 93.75 514 GLY A C 1
ATOM 3881 O O . GLY A 1 514 ? 12.475 0.364 14.737 1.00 93.75 514 GLY A O 1
ATOM 3882 N N . PRO A 1 515 ? 13.873 -0.579 13.275 1.00 92.62 515 PRO A N 1
ATOM 3883 C CA . PRO A 1 515 ? 13.558 0.361 12.204 1.00 92.62 515 PRO A CA 1
ATOM 3884 C C . PRO A 1 515 ? 12.195 0.035 11.571 1.00 92.62 515 PRO A C 1
ATOM 3886 O O . PRO A 1 515 ? 11.852 -1.133 11.412 1.00 92.62 515 PRO A O 1
ATOM 3889 N N . ALA A 1 516 ? 11.467 1.059 11.110 1.00 93.00 516 ALA A N 1
ATOM 3890 C CA . ALA A 1 516 ? 10.235 0.902 10.327 1.00 93.00 516 ALA A CA 1
ATOM 3891 C C . ALA A 1 516 ? 10.538 0.330 8.929 1.00 93.00 516 ALA A C 1
ATOM 3893 O O . ALA A 1 516 ? 10.667 1.061 7.946 1.00 93.00 516 ALA A O 1
ATOM 3894 N N . LYS A 1 517 ? 10.760 -0.986 8.867 1.00 92.88 517 LYS A N 1
ATOM 3895 C CA . LYS A 1 517 ? 11.147 -1.740 7.669 1.00 92.88 517 LYS A CA 1
ATOM 3896 C C . LYS A 1 517 ? 10.501 -3.126 7.688 1.00 92.88 517 LYS A C 1
ATOM 3898 O O . LYS A 1 517 ? 10.610 -3.785 8.726 1.00 92.88 517 LYS A O 1
ATOM 3903 N N . PRO A 1 518 ? 9.893 -3.585 6.577 1.00 92.56 518 PRO A N 1
ATOM 3904 C CA . PRO A 1 518 ? 9.216 -4.877 6.519 1.00 92.56 518 PRO A CA 1
ATOM 3905 C C . PRO A 1 518 ? 10.100 -6.042 6.967 1.00 92.56 518 PRO A C 1
ATOM 3907 O O . PRO A 1 518 ? 11.309 -6.049 6.719 1.00 92.56 518 PRO A O 1
ATOM 3910 N N . THR A 1 519 ? 9.503 -7.053 7.585 1.00 89.31 519 THR A N 1
ATOM 3911 C CA . THR A 1 519 ? 10.182 -8.295 7.980 1.00 89.31 519 THR A CA 1
ATOM 3912 C C . THR A 1 519 ? 9.747 -9.455 7.081 1.00 89.31 519 THR A C 1
ATOM 3914 O O . THR A 1 519 ? 8.851 -9.316 6.251 1.00 89.31 519 THR A O 1
ATOM 3917 N N . PHE A 1 520 ? 10.432 -10.596 7.168 1.00 83.62 520 PHE A N 1
ATOM 3918 C CA . PHE A 1 520 ? 10.054 -11.774 6.388 1.00 83.62 520 PHE A CA 1
ATOM 3919 C C . PHE A 1 520 ? 8.858 -12.479 7.036 1.00 83.62 520 PHE A C 1
ATOM 3921 O O . PHE A 1 520 ? 8.910 -12.807 8.217 1.00 83.62 520 PHE A O 1
ATOM 3928 N N . THR A 1 521 ? 7.828 -12.756 6.237 1.00 80.75 521 THR A N 1
ATOM 3929 C CA . THR A 1 521 ? 6.665 -13.571 6.620 1.00 80.75 521 THR A CA 1
ATOM 3930 C C . THR A 1 521 ? 6.760 -14.960 5.974 1.00 80.75 521 THR A C 1
ATOM 3932 O O . THR A 1 521 ? 7.142 -15.017 4.800 1.00 80.75 521 THR A O 1
ATOM 3935 N N . PRO A 1 522 ? 6.352 -16.058 6.637 1.00 81.62 522 PRO A N 1
ATOM 3936 C CA . PRO A 1 522 ? 5.800 -16.126 7.993 1.00 81.62 522 PRO A CA 1
ATOM 3937 C C . PRO A 1 522 ? 6.867 -15.932 9.096 1.00 81.62 522 PRO A C 1
ATOM 3939 O O . PRO A 1 522 ? 8.058 -16.126 8.837 1.00 81.62 522 PRO A O 1
ATOM 3942 N N . PRO A 1 523 ? 6.460 -15.586 10.333 1.00 87.75 523 PRO A N 1
ATOM 3943 C CA . PRO A 1 523 ? 5.077 -15.379 10.771 1.00 87.75 523 PRO A CA 1
ATOM 3944 C C . PRO A 1 523 ? 4.488 -14.038 10.306 1.00 87.75 523 PRO A C 1
ATOM 3946 O O . PRO A 1 523 ? 5.208 -13.111 9.939 1.00 87.75 523 PRO A O 1
ATOM 3949 N N . ARG A 1 524 ? 3.161 -13.942 10.313 1.00 91.38 524 ARG A N 1
ATOM 3950 C CA . ARG A 1 524 ? 2.372 -12.720 10.127 1.00 91.38 524 ARG A CA 1
ATOM 3951 C C . ARG A 1 524 ? 2.114 -12.027 11.475 1.00 91.38 524 ARG A C 1
ATOM 3953 O O . ARG A 1 524 ? 2.108 -12.698 12.507 1.00 91.38 524 ARG A O 1
ATOM 3960 N N . PRO A 1 525 ? 1.816 -10.713 11.490 1.00 94.75 525 PRO A N 1
ATOM 3961 C CA . PRO A 1 525 ? 1.473 -9.978 12.712 1.00 94.75 525 PRO A CA 1
ATOM 3962 C C . PRO A 1 525 ? 0.328 -10.587 13.528 1.00 94.75 525 PRO A C 1
ATOM 3964 O O . PRO A 1 525 ? 0.400 -10.593 14.756 1.00 94.75 525 PRO A O 1
ATOM 3967 N N . PHE A 1 526 ? -0.687 -11.157 12.870 1.00 94.00 526 PHE A N 1
ATOM 3968 C CA . PHE A 1 526 ? -1.793 -11.821 13.563 1.00 94.00 526 PHE A CA 1
ATOM 3969 C C . PHE A 1 526 ? -1.363 -13.096 14.310 1.00 94.00 526 PHE A C 1
ATOM 3971 O O . PHE A 1 526 ? -1.909 -13.379 15.368 1.00 94.00 526 PHE A O 1
ATOM 3978 N N . GLU A 1 527 ? -0.333 -13.806 13.837 1.00 91.69 527 GLU A N 1
ATOM 3979 C CA . GLU A 1 527 ? 0.253 -14.967 14.528 1.00 91.69 527 GLU A CA 1
ATOM 3980 C C . GLU A 1 527 ? 1.244 -14.526 15.620 1.00 91.69 527 GLU A C 1
ATOM 3982 O O . GLU A 1 527 ? 1.250 -15.038 16.741 1.00 91.69 527 GLU A O 1
ATOM 3987 N N . ARG A 1 528 ? 2.125 -13.577 15.271 1.00 93.75 528 ARG A N 1
ATOM 3988 C CA . ARG A 1 528 ? 3.213 -13.075 16.114 1.00 93.75 528 ARG A CA 1
ATOM 3989 C C . ARG A 1 528 ? 3.618 -11.663 15.682 1.00 93.75 528 ARG A C 1
ATOM 3991 O O . ARG A 1 528 ? 4.525 -11.488 14.870 1.00 93.75 528 ARG A O 1
ATOM 3998 N N . GLY A 1 529 ? 2.965 -10.667 16.267 1.00 96.06 529 GLY A N 1
ATOM 3999 C CA . GLY A 1 529 ? 3.296 -9.253 16.139 1.00 96.06 529 GLY A CA 1
ATOM 4000 C C . GLY A 1 529 ? 3.987 -8.693 17.386 1.00 96.06 529 GLY A C 1
ATOM 4001 O O . GLY A 1 529 ? 4.960 -9.275 17.868 1.00 96.06 529 GLY A O 1
ATOM 4002 N N . VAL A 1 530 ? 3.484 -7.564 17.895 1.00 97.62 530 VAL A N 1
ATOM 4003 C CA . VAL A 1 530 ? 4.103 -6.723 18.939 1.00 97.62 530 VAL A CA 1
ATOM 4004 C C . VAL A 1 530 ? 4.392 -7.520 20.213 1.00 97.62 530 VAL A C 1
ATOM 4006 O O . VAL A 1 530 ? 3.544 -8.259 20.716 1.00 97.62 530 VAL A O 1
ATOM 4009 N N . GLY A 1 531 ? 5.613 -7.411 20.739 1.00 95.56 531 GLY A N 1
ATOM 4010 C CA . GLY A 1 531 ? 6.096 -8.185 21.887 1.00 95.56 531 GLY A CA 1
ATOM 4011 C C . GLY A 1 531 ? 6.105 -9.703 21.651 1.00 95.56 531 GLY A C 1
ATOM 4012 O O . GLY A 1 531 ? 6.169 -10.490 22.604 1.00 95.56 531 GLY A O 1
ATOM 4013 N N . GLY A 1 532 ? 5.983 -10.138 20.393 1.00 94.69 532 GLY A N 1
ATOM 4014 C CA . GLY A 1 532 ? 5.728 -11.517 19.988 1.00 94.69 532 GLY A CA 1
ATOM 4015 C C . GLY A 1 532 ? 4.322 -12.033 20.322 1.00 94.69 532 GLY A C 1
ATOM 4016 O O . GLY A 1 532 ? 4.178 -13.244 20.507 1.00 94.69 532 GLY A O 1
ATOM 4017 N N . ALA A 1 533 ? 3.328 -11.162 20.506 1.00 96.88 533 ALA A N 1
ATOM 4018 C CA . ALA A 1 533 ? 1.933 -11.532 20.750 1.00 96.88 533 ALA A CA 1
ATOM 4019 C C . ALA A 1 533 ? 1.092 -11.446 19.456 1.00 96.88 533 ALA A C 1
ATOM 4021 O O . ALA A 1 533 ? 1.412 -10.631 18.586 1.00 96.88 533 ALA A O 1
ATOM 4022 N N . PRO A 1 534 ? 0.015 -12.239 19.319 1.00 97.31 534 PRO A N 1
ATOM 4023 C CA . PRO A 1 534 ? -0.989 -12.070 18.267 1.00 97.31 534 PRO A CA 1
ATOM 4024 C C . PRO A 1 534 ? -1.425 -10.606 18.174 1.00 97.31 534 PRO A C 1
ATOM 4026 O O . PRO A 1 534 ? -1.810 -10.006 19.179 1.00 97.31 534 PRO A O 1
ATOM 4029 N N . THR A 1 535 ? -1.293 -9.993 16.999 1.00 98.19 535 THR A N 1
ATOM 4030 C CA . THR A 1 535 ? -1.544 -8.558 16.826 1.00 98.19 535 THR A CA 1
ATOM 4031 C C . THR A 1 535 ? -2.569 -8.302 15.735 1.00 98.19 535 THR A C 1
ATOM 4033 O O . THR A 1 535 ? -2.325 -8.565 14.557 1.00 98.19 535 THR A O 1
ATOM 4036 N N . LEU A 1 536 ? -3.693 -7.707 16.126 1.00 97.75 536 LEU A N 1
ATOM 4037 C CA . LEU A 1 536 ? -4.682 -7.181 15.199 1.00 97.75 536 LEU A CA 1
ATOM 4038 C C . LEU A 1 536 ? -4.242 -5.784 14.739 1.00 97.75 536 LEU A C 1
ATOM 4040 O O . LEU A 1 536 ? -4.550 -4.787 15.389 1.00 97.75 536 LEU A O 1
ATOM 4044 N N . VAL A 1 537 ? -3.523 -5.701 13.618 1.00 97.69 537 VAL A N 1
ATOM 4045 C CA . VAL A 1 537 ? -3.268 -4.419 12.940 1.00 97.69 537 VAL A CA 1
ATOM 4046 C C . VAL A 1 537 ? -4.414 -4.131 11.967 1.00 97.69 537 VAL A C 1
ATOM 4048 O O . VAL A 1 537 ? -4.678 -4.953 11.085 1.00 97.69 537 VAL A O 1
ATOM 4051 N N . GLN A 1 538 ? -5.085 -2.985 12.109 1.00 97.50 538 GLN A N 1
ATOM 4052 C CA . GLN A 1 538 ? -6.203 -2.572 11.248 1.00 97.50 538 GLN A CA 1
ATOM 4053 C C . GLN A 1 538 ? -6.112 -1.104 10.833 1.00 97.50 538 GLN A C 1
ATOM 4055 O O . GLN A 1 538 ? -5.555 -0.272 11.545 1.00 97.50 538 GLN A O 1
ATOM 4060 N N . ASN A 1 539 ? -6.667 -0.795 9.664 1.00 96.88 539 ASN A N 1
ATOM 4061 C CA . ASN A 1 539 ? -6.724 0.551 9.100 1.00 96.88 539 ASN A CA 1
ATOM 4062 C C . ASN A 1 539 ? -7.781 1.436 9.804 1.00 96.88 539 ASN A C 1
ATOM 4064 O O . ASN A 1 539 ? -8.762 0.928 10.346 1.00 96.88 539 ASN A O 1
ATOM 4068 N N . VAL A 1 540 ? -7.577 2.758 9.782 1.00 98.00 540 VAL A N 1
ATOM 4069 C CA . VAL A 1 540 ? -8.421 3.763 10.459 1.00 98.00 540 VAL A CA 1
ATOM 4070 C C . VAL A 1 540 ? -9.886 3.692 10.014 1.00 98.00 540 VAL A C 1
ATOM 4072 O O . VAL A 1 540 ? -10.763 3.498 10.852 1.00 98.00 540 VAL A O 1
ATOM 4075 N N . GLU A 1 541 ? -10.149 3.780 8.707 1.00 97.50 541 GLU A N 1
ATOM 4076 C CA . GLU A 1 541 ? -11.498 3.700 8.115 1.00 97.50 541 GLU A CA 1
ATOM 4077 C C . GLU A 1 541 ? -12.193 2.371 8.448 1.00 97.50 541 GLU A C 1
ATOM 4079 O O . GLU A 1 541 ? -13.376 2.331 8.771 1.00 97.50 541 GLU A O 1
ATOM 4084 N N . THR A 1 542 ? -11.429 1.276 8.462 1.00 97.31 542 THR A N 1
ATOM 4085 C CA . THR A 1 542 ? -11.945 -0.064 8.794 1.00 97.31 542 THR A CA 1
ATOM 4086 C C . THR A 1 542 ? -12.452 -0.143 10.237 1.00 97.31 542 THR A C 1
ATOM 4088 O O . THR A 1 542 ? -13.491 -0.745 10.497 1.00 97.31 542 THR A O 1
ATOM 4091 N N . LEU A 1 543 ? -11.747 0.482 11.185 1.00 97.88 543 LEU A N 1
ATOM 4092 C CA . LEU A 1 543 ? -12.178 0.530 12.585 1.00 97.88 543 LEU A CA 1
ATOM 4093 C C . LEU A 1 543 ? -13.326 1.524 12.801 1.00 97.88 543 LEU A C 1
ATOM 4095 O O . LEU A 1 543 ? -14.204 1.248 13.614 1.00 97.88 543 LEU A O 1
ATOM 4099 N N . ALA A 1 544 ? -13.371 2.625 12.048 1.00 97.19 544 ALA A N 1
ATOM 4100 C CA . ALA A 1 544 ? -14.506 3.544 12.077 1.00 97.19 544 ALA A CA 1
ATOM 4101 C C . ALA A 1 544 ? -15.801 2.869 11.577 1.00 97.19 544 ALA A C 1
ATOM 4103 O O . ALA A 1 544 ? -16.815 2.943 12.265 1.00 97.19 544 ALA A O 1
ATOM 4104 N N . HIS A 1 545 ? -15.763 2.114 10.468 1.00 96.44 545 HIS A N 1
ATOM 4105 C CA . HIS A 1 545 ? -16.909 1.293 10.046 1.00 96.44 545 HIS A CA 1
ATOM 4106 C C . HIS A 1 545 ? -17.294 0.258 11.110 1.00 96.44 545 HIS A C 1
ATOM 4108 O O . HIS A 1 545 ? -18.470 0.140 11.438 1.00 96.44 545 HIS A O 1
ATOM 4114 N N . ALA A 1 546 ? -16.326 -0.455 11.702 1.00 95.56 546 ALA A N 1
ATOM 4115 C CA . ALA A 1 546 ? -16.606 -1.433 12.756 1.00 95.56 546 ALA A CA 1
ATOM 4116 C C . ALA A 1 546 ? -17.313 -0.809 13.980 1.00 95.56 546 ALA A C 1
ATOM 4118 O O . ALA A 1 546 ? -18.195 -1.427 14.578 1.00 95.56 546 ALA A O 1
ATOM 4119 N N . ALA A 1 547 ? -16.976 0.440 14.317 1.00 94.50 547 ALA A N 1
ATOM 4120 C CA . ALA A 1 547 ? -17.631 1.207 15.373 1.00 94.50 547 ALA A CA 1
ATOM 4121 C C . ALA A 1 547 ? -19.079 1.614 15.042 1.00 94.50 547 ALA A C 1
ATOM 4123 O O . ALA A 1 547 ? -19.854 1.843 15.972 1.00 94.50 547 ALA A O 1
ATOM 4124 N N . LEU A 1 548 ? -19.441 1.718 13.757 1.00 93.56 548 LEU A N 1
ATOM 4125 C CA . LEU A 1 548 ? -20.802 2.006 13.286 1.00 93.56 548 LEU A CA 1
ATOM 4126 C C . LEU A 1 548 ? -21.628 0.721 13.117 1.00 93.56 548 LEU A C 1
ATOM 4128 O O . LEU A 1 548 ? -22.755 0.663 13.598 1.00 93.56 548 LEU A O 1
ATOM 4132 N N . ILE A 1 549 ? -21.048 -0.339 12.542 1.00 93.25 549 ILE A N 1
ATOM 4133 C CA . ILE A 1 549 ? -21.668 -1.674 12.428 1.00 93.25 549 ILE A CA 1
ATOM 4134 C C . ILE A 1 549 ? -22.112 -2.171 13.810 1.00 93.25 549 ILE A C 1
ATOM 4136 O O . ILE A 1 549 ? -23.261 -2.551 13.991 1.00 93.25 549 ILE A O 1
ATOM 4140 N N . SER A 1 550 ? -21.258 -2.046 14.832 1.00 90.94 550 SER A N 1
ATOM 4141 C CA . SER A 1 550 ? -21.608 -2.405 16.216 1.00 90.94 550 SER A CA 1
ATOM 4142 C C . SER A 1 550 ? -22.799 -1.612 16.796 1.00 90.94 550 SER A C 1
ATOM 4144 O O . SER A 1 550 ? -23.476 -2.089 17.706 1.00 90.94 550 SER A O 1
ATOM 4146 N N . ARG A 1 551 ? -23.083 -0.408 16.279 1.00 89.31 551 ARG A N 1
ATOM 4147 C CA . ARG A 1 551 ? -24.178 0.469 16.735 1.00 89.31 551 ARG A CA 1
ATOM 4148 C C . ARG A 1 551 ? -25.487 0.260 15.989 1.00 89.31 551 ARG A C 1
ATOM 4150 O O . ARG A 1 551 ? -26.544 0.403 16.607 1.00 89.31 551 ARG A O 1
ATOM 4157 N N . PHE A 1 552 ? -25.425 -0.030 14.693 1.00 89.19 552 PHE A N 1
ATOM 4158 C CA . PHE A 1 552 ? -26.580 0.003 13.787 1.00 89.19 552 PHE A CA 1
ATOM 4159 C C . PHE A 1 552 ? -26.891 -1.349 13.129 1.00 89.19 552 PHE A C 1
ATOM 4161 O O . PHE A 1 552 ? -28.023 -1.554 12.708 1.00 89.19 552 PHE A O 1
ATOM 4168 N N . GLY A 1 553 ? -25.945 -2.289 13.149 1.00 91.06 553 GLY A N 1
ATOM 4169 C CA . GLY A 1 553 ? -26.096 -3.658 12.665 1.00 91.06 553 GLY A CA 1
ATOM 4170 C C . GLY A 1 553 ? -25.425 -3.920 11.314 1.00 91.06 553 GLY A C 1
ATOM 4171 O O . GLY A 1 553 ? -25.058 -3.001 10.576 1.00 91.06 553 GLY A O 1
ATOM 4172 N N . ALA A 1 554 ? -25.274 -5.203 10.997 1.00 93.88 554 ALA A N 1
ATOM 4173 C CA . ALA A 1 554 ? -24.798 -5.702 9.713 1.00 93.88 554 ALA A CA 1
ATOM 4174 C C . ALA A 1 554 ? -25.741 -5.330 8.559 1.00 93.88 554 ALA A C 1
ATOM 4176 O O . ALA A 1 554 ? -25.267 -4.912 7.503 1.00 93.88 554 ALA A O 1
ATOM 4177 N N . ASP A 1 555 ? -27.054 -5.420 8.779 1.00 94.19 555 ASP A N 1
ATOM 4178 C CA . ASP A 1 555 ? -28.072 -5.123 7.765 1.00 94.19 555 ASP A CA 1
ATOM 4179 C C . ASP A 1 555 ? -28.022 -3.649 7.342 1.00 94.19 555 ASP A C 1
ATOM 4181 O O . ASP A 1 555 ? -27.925 -3.353 6.154 1.00 94.19 555 ASP A O 1
ATOM 4185 N N . TRP A 1 556 ? -27.933 -2.723 8.306 1.00 93.44 556 TRP A N 1
ATOM 4186 C CA . TRP A 1 556 ? -27.723 -1.293 8.038 1.00 93.44 556 TRP A CA 1
ATOM 4187 C C . TRP A 1 556 ? -26.440 -1.019 7.237 1.00 93.44 556 TRP A C 1
ATOM 4189 O O . TRP A 1 556 ? -26.390 -0.113 6.407 1.00 93.44 556 TRP A O 1
ATOM 4199 N N . PHE A 1 557 ? -25.376 -1.794 7.451 1.00 94.50 557 PHE A N 1
ATOM 4200 C CA . PHE A 1 557 ? -24.158 -1.653 6.651 1.00 94.50 557 PHE A CA 1
ATOM 4201 C C . PHE A 1 557 ? -24.331 -2.199 5.222 1.00 94.50 557 PHE A C 1
ATOM 4203 O O . PHE A 1 557 ? -23.691 -1.687 4.306 1.00 94.50 557 PHE A O 1
ATOM 4210 N N . ARG A 1 558 ? -25.216 -3.186 5.027 1.00 95.19 558 ARG A N 1
ATOM 4211 C CA . ARG A 1 558 ? -25.573 -3.789 3.730 1.00 95.19 558 ARG A CA 1
ATOM 4212 C C . ARG A 1 558 ? -26.662 -3.043 2.948 1.00 95.19 558 ARG A C 1
ATOM 4214 O O . ARG A 1 558 ? -26.771 -3.278 1.751 1.00 95.19 558 ARG A O 1
ATOM 4221 N N . GLU A 1 559 ? -27.411 -2.126 3.569 1.00 94.88 559 GLU A N 1
ATOM 4222 C CA . GLU A 1 559 ? -28.290 -1.160 2.869 1.00 94.88 559 GLU A CA 1
ATOM 4223 C C . GLU A 1 559 ? -27.540 -0.343 1.798 1.00 94.88 559 GLU A C 1
ATOM 4225 O O . GLU A 1 559 ? -28.149 0.176 0.866 1.00 94.88 559 GLU A O 1
ATOM 4230 N N . VAL A 1 560 ? -26.224 -0.189 1.964 1.00 94.06 560 VAL A N 1
ATOM 4231 C CA . VAL A 1 560 ? -25.325 0.562 1.084 1.00 94.06 560 VAL A CA 1
ATOM 4232 C C . VAL A 1 560 ? -24.271 -0.397 0.533 1.00 94.06 560 VAL A C 1
ATOM 4234 O O . VAL A 1 560 ? -23.806 -1.295 1.234 1.00 94.06 560 VAL A O 1
ATOM 4237 N N . GLY A 1 561 ? -23.852 -0.184 -0.711 1.00 93.75 561 GLY A N 1
ATOM 4238 C CA . GLY A 1 561 ? -22.873 -1.023 -1.399 1.00 93.75 561 GLY A CA 1
ATOM 4239 C C . GLY A 1 561 ? -23.528 -2.015 -2.367 1.00 93.75 561 GLY A C 1
ATOM 4240 O O . GLY A 1 561 ? -24.639 -1.796 -2.847 1.00 93.75 561 GLY A O 1
ATOM 4241 N N . THR A 1 562 ? -22.854 -3.136 -2.629 1.00 93.94 562 THR A N 1
ATOM 4242 C CA . THR A 1 562 ? -23.429 -4.295 -3.336 1.00 93.94 562 THR A CA 1
ATOM 4243 C C . THR A 1 562 ? -23.461 -5.526 -2.431 1.00 93.94 562 THR A C 1
ATOM 4245 O O . THR A 1 562 ? -22.758 -5.585 -1.424 1.00 93.94 562 THR A O 1
ATOM 4248 N N . GLU A 1 563 ? -24.235 -6.547 -2.807 1.00 92.50 563 GLU A N 1
ATOM 4249 C CA . GLU A 1 563 ? -24.312 -7.824 -2.078 1.00 92.50 563 GLU A CA 1
ATOM 4250 C C . GLU A 1 563 ? -22.924 -8.460 -1.841 1.00 92.50 563 GLU A C 1
ATOM 4252 O O . GLU A 1 563 ? -22.637 -8.949 -0.741 1.00 92.50 563 GLU A O 1
ATOM 4257 N N . SER A 1 564 ? -22.057 -8.391 -2.862 1.00 90.00 564 SER A N 1
ATOM 4258 C CA . SER A 1 564 ? -20.685 -8.916 -2.876 1.00 90.00 564 SER A CA 1
ATOM 4259 C C . SER A 1 564 ? -19.636 -7.972 -2.278 1.00 90.00 564 SER A C 1
ATOM 4261 O O . SER A 1 564 ? -18.661 -8.438 -1.693 1.00 90.00 564 SER A O 1
ATOM 4263 N N . GLU A 1 56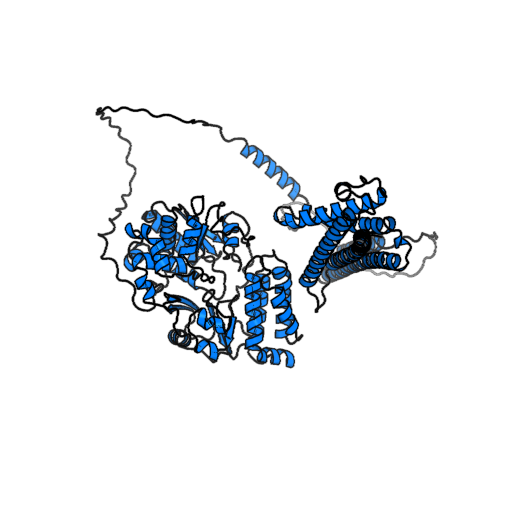5 ? -19.813 -6.656 -2.418 1.00 92.69 565 GLU A N 1
ATOM 4264 C CA . GLU A 1 565 ? -18.928 -5.625 -1.861 1.00 92.69 565 GLU A CA 1
ATOM 4265 C C . GLU A 1 565 ? -19.766 -4.600 -1.065 1.00 92.69 565 GLU A C 1
ATOM 4267 O O . GLU A 1 565 ? -20.150 -3.566 -1.617 1.00 92.69 565 GLU A O 1
ATOM 4272 N N . PRO A 1 566 ? -20.098 -4.882 0.212 1.00 94.62 566 PRO A N 1
ATOM 4273 C CA . PRO A 1 566 ? -20.999 -4.041 1.002 1.00 94.62 566 PRO A CA 1
ATOM 4274 C C . PRO A 1 566 ? -20.331 -2.818 1.659 1.00 94.62 566 PRO A C 1
ATOM 4276 O O . PRO A 1 566 ? -19.114 -2.759 1.914 1.00 94.62 566 PRO A O 1
ATOM 4279 N N . GLY A 1 567 ? -21.188 -1.852 1.987 1.00 94.19 567 GLY A N 1
ATOM 4280 C CA . GLY A 1 567 ? -20.890 -0.589 2.650 1.00 94.19 567 GLY A CA 1
ATOM 4281 C C . GLY A 1 567 ? -20.352 0.514 1.738 1.00 94.19 567 GLY A C 1
ATOM 4282 O O . GLY A 1 567 ? -20.027 0.311 0.567 1.00 94.19 567 GLY A O 1
ATOM 4283 N N . SER A 1 568 ? -20.210 1.703 2.322 1.00 94.25 568 SER A N 1
ATOM 4284 C CA . SER A 1 568 ? -19.502 2.840 1.729 1.00 94.25 568 SER A CA 1
ATOM 4285 C C . SER A 1 568 ? -17.977 2.699 1.844 1.00 94.25 568 SER A C 1
ATOM 4287 O O . SER A 1 568 ? -17.461 1.823 2.550 1.00 94.25 568 SER A O 1
ATOM 4289 N N . ALA A 1 569 ? -17.233 3.559 1.153 1.00 93.75 569 ALA A N 1
ATOM 4290 C CA . ALA A 1 569 ? -15.786 3.700 1.297 1.00 93.75 569 ALA A CA 1
ATOM 4291 C C . ALA A 1 569 ? -15.351 5.165 1.151 1.00 93.75 569 ALA A C 1
ATOM 4293 O O . ALA A 1 569 ? -15.978 5.933 0.422 1.00 93.75 569 ALA A O 1
ATOM 4294 N N . LEU A 1 570 ? -14.243 5.542 1.799 1.00 95.62 570 LEU A N 1
ATOM 4295 C CA . LEU A 1 570 ? -13.661 6.881 1.653 1.00 95.62 570 LEU A CA 1
ATOM 4296 C C . LEU A 1 570 ? -12.672 6.937 0.487 1.00 95.62 570 LEU A C 1
ATOM 4298 O O . LEU A 1 570 ? -11.639 6.265 0.513 1.00 95.62 570 LEU A O 1
ATOM 4302 N N . LEU A 1 571 ? -12.944 7.790 -0.500 1.00 95.81 571 LEU A N 1
ATOM 4303 C CA . LEU A 1 571 ? -12.089 8.023 -1.664 1.00 95.81 571 LEU A CA 1
ATOM 4304 C C . LEU A 1 571 ? -11.418 9.396 -1.583 1.00 95.81 571 LEU A C 1
ATOM 4306 O O . LEU A 1 571 ? -12.061 10.391 -1.272 1.00 95.81 571 LEU A O 1
ATOM 4310 N N . THR A 1 572 ? -10.118 9.471 -1.882 1.00 97.00 572 THR A N 1
ATOM 4311 C CA . THR A 1 572 ? -9.401 10.750 -2.025 1.00 97.00 572 THR A CA 1
ATOM 4312 C C . THR A 1 572 ? -9.313 11.105 -3.509 1.00 97.00 572 THR A C 1
ATOM 4314 O O . THR A 1 572 ? -8.552 10.473 -4.241 1.00 97.00 572 THR A O 1
ATOM 4317 N N . LEU A 1 573 ? -10.081 12.103 -3.954 1.00 97.00 573 LEU A N 1
ATOM 4318 C CA . LEU A 1 573 ? -10.068 12.609 -5.329 1.00 97.00 573 LEU A CA 1
ATOM 4319 C C . LEU A 1 573 ? -9.120 13.800 -5.468 1.00 97.00 573 LEU A C 1
ATOM 4321 O O . LEU A 1 573 ? -9.135 14.725 -4.653 1.00 97.00 573 LEU A O 1
ATOM 4325 N N . SER A 1 574 ? -8.318 13.816 -6.531 1.00 96.56 574 SER A N 1
ATOM 4326 C CA . SER A 1 574 ? -7.399 14.922 -6.825 1.00 96.56 574 SER A CA 1
ATOM 4327 C C . SER A 1 574 ? -7.083 15.047 -8.321 1.00 96.56 574 SER A C 1
ATOM 4329 O O . SER A 1 574 ? -7.503 14.222 -9.131 1.00 96.56 574 SER A O 1
ATOM 4331 N N . GLY A 1 575 ? -6.347 16.096 -8.697 1.00 95.62 575 GLY A N 1
ATOM 4332 C CA . GLY A 1 575 ? -6.031 16.409 -10.091 1.00 95.62 575 GLY A CA 1
ATOM 4333 C C . GLY A 1 575 ? -7.095 17.296 -10.742 1.00 95.62 575 GLY A C 1
ATOM 4334 O O . GLY A 1 575 ? -7.522 18.279 -10.142 1.00 95.62 575 GLY A O 1
ATOM 4335 N N . ALA A 1 576 ? -7.506 16.966 -11.965 1.00 96.25 576 ALA A N 1
ATOM 4336 C CA . ALA A 1 576 ? -8.430 17.742 -12.802 1.00 96.25 576 ALA A CA 1
ATOM 4337 C C . ALA A 1 576 ? -9.919 17.676 -12.374 1.00 96.25 576 ALA A C 1
ATOM 4339 O O . ALA A 1 576 ? -10.805 17.562 -13.217 1.00 96.25 576 ALA A O 1
ATOM 4340 N N . VAL A 1 577 ? -10.208 17.725 -11.071 1.00 96.69 577 VAL A N 1
ATOM 4341 C CA . VAL A 1 577 ? -11.558 17.604 -10.484 1.00 96.69 577 VAL A CA 1
ATOM 4342 C C . VAL A 1 577 ? -11.940 18.921 -9.805 1.00 96.69 577 VAL A C 1
ATOM 4344 O O . VAL A 1 577 ? -11.080 19.558 -9.196 1.00 96.69 577 VAL A O 1
ATOM 4347 N N . ARG A 1 578 ? -13.203 19.365 -9.899 1.00 96.69 578 ARG A N 1
ATOM 4348 C CA . ARG A 1 578 ? -13.622 20.691 -9.399 1.00 96.69 578 ARG A CA 1
ATOM 4349 C C . ARG A 1 578 ? -13.634 20.800 -7.872 1.00 96.69 578 ARG A C 1
ATOM 4351 O O . ARG A 1 578 ? -13.286 21.857 -7.346 1.00 96.69 578 ARG A O 1
ATOM 4358 N N . ARG A 1 579 ? -13.995 19.729 -7.161 1.00 96.00 579 ARG A N 1
ATOM 4359 C CA . ARG A 1 579 ? -13.904 19.605 -5.694 1.00 96.00 579 ARG A CA 1
ATOM 4360 C C . ARG A 1 579 ? -12.931 18.476 -5.310 1.00 96.00 579 ARG A C 1
ATOM 4362 O O . ARG A 1 579 ? -13.372 17.382 -4.953 1.00 96.00 579 ARG A O 1
ATOM 4369 N N . PRO A 1 580 ? -11.606 18.701 -5.389 1.00 95.69 580 PRO A N 1
ATOM 4370 C CA . PRO A 1 580 ? -10.628 17.738 -4.897 1.00 95.69 580 PRO A CA 1
ATOM 4371 C C . PRO A 1 580 ? -10.713 17.662 -3.367 1.00 95.69 580 PRO A C 1
ATOM 4373 O O . PRO A 1 580 ? -10.895 18.678 -2.695 1.00 95.69 580 PRO A O 1
ATOM 4376 N N . GLY A 1 581 ? -10.586 16.466 -2.804 1.00 94.69 581 GLY A N 1
ATOM 4377 C CA . GLY A 1 581 ? -10.860 16.234 -1.389 1.00 94.69 581 GLY A CA 1
ATOM 4378 C C . GLY A 1 581 ? -11.134 14.770 -1.081 1.00 94.69 581 GLY A C 1
ATOM 4379 O O . GLY A 1 581 ? -10.717 13.882 -1.824 1.00 94.69 581 GLY A O 1
ATOM 4380 N N . ILE A 1 582 ? -11.823 14.527 0.031 1.00 94.88 582 ILE A N 1
ATOM 4381 C CA . ILE A 1 582 ? -12.256 13.190 0.441 1.00 94.88 582 ILE A CA 1
ATOM 4382 C C . ILE A 1 582 ? -13.767 13.124 0.288 1.00 94.88 582 ILE A C 1
ATOM 4384 O O . ILE A 1 582 ? -14.475 13.977 0.819 1.00 94.88 582 ILE A O 1
ATOM 4388 N N . HIS A 1 583 ? -14.220 12.109 -0.434 1.00 94.50 583 HIS A N 1
ATOM 4389 C CA . HIS A 1 583 ? -15.618 11.828 -0.734 1.00 94.50 583 HIS A CA 1
ATOM 4390 C C . HIS A 1 583 ? -15.966 10.449 -0.170 1.00 94.50 583 HIS A C 1
ATOM 4392 O O . HIS A 1 583 ? -15.096 9.579 -0.077 1.00 94.50 583 HIS A O 1
ATOM 4398 N N . GLU A 1 584 ? -17.216 10.248 0.229 1.00 94.75 584 GLU A N 1
ATOM 4399 C CA . GLU A 1 584 ? -17.733 8.950 0.666 1.00 94.75 584 GLU A CA 1
ATOM 4400 C C . GLU A 1 584 ? -18.824 8.518 -0.306 1.00 94.75 584 GLU A C 1
ATOM 4402 O O . GLU A 1 584 ? -19.780 9.259 -0.497 1.00 94.75 584 GLU A O 1
ATOM 4407 N N . ALA A 1 585 ? -18.674 7.331 -0.891 1.00 94.00 585 ALA A N 1
ATOM 4408 C CA . ALA A 1 585 ? -19.628 6.759 -1.837 1.00 94.00 585 ALA A CA 1
ATOM 4409 C C . ALA A 1 585 ? -19.855 5.273 -1.536 1.00 94.00 585 ALA A C 1
ATOM 4411 O O . ALA A 1 585 ? -18.995 4.612 -0.934 1.00 94.00 585 ALA A O 1
ATOM 4412 N N . ALA A 1 586 ? -20.992 4.730 -1.969 1.00 94.81 586 ALA A N 1
ATOM 4413 C CA . ALA A 1 586 ? -21.258 3.300 -1.947 1.00 94.81 586 ALA A CA 1
ATOM 4414 C C . ALA A 1 586 ? -20.286 2.531 -2.859 1.00 94.81 586 ALA A C 1
ATOM 4416 O O . ALA A 1 586 ? -19.936 2.963 -3.962 1.00 94.81 586 ALA A O 1
ATOM 4417 N N . LEU A 1 587 ? -19.870 1.338 -2.428 1.00 93.75 587 LEU A N 1
ATOM 4418 C CA . LEU A 1 587 ? -19.209 0.396 -3.332 1.00 93.75 587 LEU A CA 1
ATOM 4419 C C . LEU A 1 587 ? -20.221 -0.073 -4.388 1.00 93.75 587 LEU A C 1
ATOM 4421 O O . LEU A 1 587 ? -21.310 -0.526 -4.056 1.00 93.75 587 LEU A O 1
ATOM 4425 N N . GLY A 1 588 ? -19.888 0.065 -5.669 1.00 94.69 588 GLY A N 1
ATOM 4426 C CA . GLY A 1 588 ? -20.855 -0.100 -6.762 1.00 94.69 588 GLY A CA 1
ATOM 4427 C C . GLY A 1 588 ? -21.397 1.198 -7.367 1.00 94.69 588 GLY A C 1
ATOM 4428 O O . GLY A 1 588 ? -21.938 1.135 -8.473 1.00 94.69 588 GLY A O 1
ATOM 4429 N N . THR A 1 589 ? -21.194 2.363 -6.740 1.00 95.38 589 THR A N 1
ATOM 4430 C CA . THR A 1 589 ? -21.493 3.664 -7.369 1.00 95.38 589 THR A CA 1
ATOM 4431 C C . THR A 1 589 ? -20.656 3.834 -8.644 1.00 95.38 589 THR A C 1
ATOM 4433 O O . THR A 1 589 ? -19.502 3.395 -8.710 1.00 95.38 589 THR A O 1
ATOM 4436 N N . ARG A 1 590 ? -21.241 4.415 -9.701 1.00 96.12 590 ARG A N 1
ATOM 4437 C CA . ARG A 1 590 ? -20.535 4.689 -10.967 1.00 96.12 590 ARG A CA 1
ATOM 4438 C C . ARG A 1 590 ? -19.466 5.755 -10.744 1.00 96.12 590 ARG A C 1
ATOM 4440 O O . ARG A 1 590 ? -19.707 6.731 -10.039 1.00 96.12 590 ARG A O 1
ATOM 4447 N N . PHE A 1 591 ? -18.305 5.608 -11.380 1.00 96.31 591 PHE A N 1
ATOM 4448 C CA . PHE A 1 591 ? -17.239 6.602 -11.231 1.00 96.31 591 PHE A CA 1
ATOM 4449 C C . PHE A 1 591 ? -17.637 7.983 -11.785 1.00 96.31 591 PHE A C 1
ATOM 4451 O O . PHE A 1 591 ? -17.253 9.000 -11.218 1.00 96.31 591 PHE A O 1
ATOM 4458 N N . GLU A 1 592 ? -18.461 8.022 -12.836 1.00 95.50 592 GLU A N 1
ATOM 4459 C CA . GLU A 1 592 ? -19.107 9.240 -13.349 1.00 95.50 592 GLU A CA 1
ATOM 4460 C C . GLU A 1 592 ? -19.915 9.982 -12.264 1.00 95.50 592 GLU A C 1
ATOM 4462 O O . GLU A 1 592 ? -19.685 11.166 -12.040 1.00 95.50 592 GLU A O 1
ATOM 4467 N N . THR A 1 593 ? -20.745 9.278 -11.485 1.00 95.31 593 THR A N 1
ATOM 4468 C CA . THR A 1 593 ? -21.519 9.866 -10.373 1.00 95.31 593 THR A CA 1
ATOM 4469 C C . THR A 1 593 ? -20.616 10.477 -9.296 1.00 95.31 593 THR A C 1
ATOM 4471 O O . THR A 1 593 ? -20.851 11.601 -8.862 1.00 95.31 593 THR A O 1
ATOM 4474 N N . LEU A 1 594 ? -19.527 9.793 -8.928 1.00 94.44 594 LEU A N 1
ATOM 4475 C CA . LEU A 1 594 ? -18.526 10.317 -7.987 1.00 94.44 594 LEU A CA 1
ATOM 4476 C C . LEU A 1 594 ? -17.800 11.570 -8.534 1.00 94.44 594 LEU A C 1
ATOM 4478 O O . LEU A 1 594 ? -17.383 12.448 -7.774 1.00 94.44 594 LEU A O 1
ATOM 4482 N N . VAL A 1 595 ? -17.642 11.680 -9.856 1.00 95.56 595 VAL A N 1
ATOM 4483 C CA . VAL A 1 595 ? -17.113 12.886 -10.510 1.00 95.56 595 VAL A CA 1
ATOM 4484 C C . VAL A 1 595 ? -18.139 14.027 -10.479 1.00 95.56 595 VAL A C 1
ATOM 4486 O O . VAL A 1 595 ? -17.749 15.168 -10.223 1.00 95.56 595 VAL A O 1
ATOM 4489 N N . ASP A 1 596 ? -19.431 13.746 -10.656 1.00 94.88 596 ASP A N 1
ATOM 4490 C CA . ASP A 1 596 ? -20.513 14.740 -10.580 1.00 94.88 596 ASP A CA 1
ATOM 4491 C C . ASP A 1 596 ? -20.724 15.289 -9.157 1.00 94.88 596 ASP A C 1
ATOM 4493 O O . ASP A 1 596 ? -20.859 16.503 -8.978 1.00 94.88 596 ASP A O 1
ATOM 4497 N N . GLU A 1 597 ? -20.641 14.446 -8.124 1.00 91.50 597 GLU A N 1
ATOM 4498 C CA . GLU A 1 597 ? -20.609 14.863 -6.709 1.00 91.50 597 GLU A CA 1
ATOM 4499 C C . GLU A 1 597 ? -19.447 15.832 -6.436 1.00 91.50 597 GLU A C 1
ATOM 4501 O O . GLU A 1 597 ? -19.602 16.904 -5.827 1.00 91.50 597 GLU A O 1
ATOM 4506 N N . ALA A 1 598 ? -18.281 15.516 -7.005 1.00 93.69 598 ALA A N 1
ATOM 4507 C CA . ALA A 1 598 ? -17.106 16.377 -7.015 1.00 93.69 598 ALA A CA 1
ATOM 4508 C C . ALA A 1 598 ? -17.225 17.592 -7.971 1.00 93.69 598 ALA A C 1
ATOM 4510 O O . ALA A 1 598 ? -16.259 18.340 -8.152 1.00 93.69 598 ALA A O 1
ATOM 4511 N N . SER A 1 599 ? -18.425 17.846 -8.510 1.00 96.06 599 SER A N 1
ATOM 4512 C CA . SER A 1 599 ? -18.809 18.955 -9.398 1.00 96.06 599 SER A CA 1
ATOM 4513 C C . SER A 1 599 ? -18.109 18.963 -10.756 1.00 96.06 599 SER A C 1
ATOM 4515 O O . SER A 1 599 ? -17.802 20.025 -11.309 1.00 96.06 599 SER A O 1
ATOM 4517 N N . GLY A 1 600 ? -17.874 17.768 -11.289 1.00 96.00 600 GLY A N 1
ATOM 4518 C CA . GLY A 1 600 ? -17.306 17.534 -12.604 1.00 96.00 600 GLY A CA 1
ATOM 4519 C C . GLY A 1 600 ? -15.791 17.719 -12.673 1.00 96.00 600 GLY A C 1
ATOM 4520 O O . GLY A 1 600 ? -15.106 18.127 -11.724 1.00 96.00 600 GLY A O 1
ATOM 4521 N N . LEU A 1 601 ? -15.255 17.435 -13.857 1.00 96.94 601 LEU A N 1
ATOM 4522 C CA . LEU A 1 601 ? -13.864 17.713 -14.193 1.00 96.94 601 LEU A CA 1
ATOM 4523 C C . LEU A 1 601 ? -13.654 19.218 -14.439 1.00 96.94 601 LEU A C 1
ATOM 4525 O O . LEU A 1 601 ? -14.560 19.934 -14.869 1.00 96.94 601 LEU A O 1
ATOM 4529 N N . THR A 1 602 ? -12.448 19.722 -14.180 1.00 96.56 602 THR A N 1
ATOM 4530 C CA . THR A 1 602 ? -12.098 21.126 -14.475 1.00 96.56 602 THR A CA 1
ATOM 4531 C C . THR A 1 602 ? -11.731 21.353 -15.938 1.00 96.56 602 THR A C 1
ATOM 4533 O O . THR A 1 602 ? -11.894 22.465 -16.434 1.00 96.56 602 THR A O 1
ATOM 4536 N N . GLN A 1 603 ? -11.233 20.315 -16.611 1.00 95.06 603 GLN A N 1
ATOM 4537 C CA . GLN A 1 603 ? -10.778 20.304 -18.003 1.00 95.06 603 GLN A CA 1
ATOM 4538 C C . GLN A 1 603 ? -10.673 18.846 -18.501 1.00 95.06 603 GLN A C 1
ATOM 4540 O O . GLN A 1 603 ? -10.743 17.934 -17.672 1.00 95.06 603 GLN A O 1
ATOM 4545 N N . PRO A 1 604 ? -10.504 18.588 -19.814 1.00 96.06 604 PRO A N 1
ATOM 4546 C CA . PRO A 1 604 ? -10.332 17.232 -20.335 1.00 96.06 604 PRO A CA 1
ATOM 4547 C C . PRO A 1 604 ? -9.160 16.485 -19.688 1.00 96.06 604 PRO A C 1
ATOM 4549 O O . PRO A 1 604 ? -8.132 17.081 -19.348 1.00 96.06 604 PRO A O 1
ATOM 4552 N N . VAL A 1 605 ? -9.307 15.168 -19.553 1.00 96.56 605 VAL A N 1
ATOM 4553 C CA . VAL A 1 605 ? -8.353 14.272 -18.884 1.00 96.56 605 VAL A CA 1
ATOM 4554 C C . VAL A 1 605 ? -7.905 13.158 -19.822 1.00 96.56 605 VAL A C 1
ATOM 4556 O O . VAL A 1 605 ? -8.698 12.660 -20.615 1.00 96.56 605 VAL A O 1
ATOM 4559 N N . SER A 1 606 ? -6.633 12.777 -19.738 1.00 94.44 606 SER A N 1
ATOM 4560 C CA . SER A 1 606 ? -6.045 11.699 -20.548 1.00 94.44 606 SER A CA 1
ATOM 4561 C C . SER A 1 606 ? -6.187 10.326 -19.884 1.00 94.44 606 SER A C 1
ATOM 4563 O O . SER A 1 606 ? -6.265 9.307 -20.565 1.00 94.44 606 SER A O 1
ATOM 4565 N N . GLY A 1 607 ? -6.275 10.286 -18.554 1.00 96.88 607 GLY A N 1
ATOM 4566 C CA . GLY A 1 607 ? -6.503 9.065 -17.792 1.00 96.88 607 GLY A CA 1
ATOM 4567 C C . GLY A 1 607 ? -6.570 9.320 -16.291 1.00 96.88 607 GLY A C 1
ATOM 4568 O O . GLY A 1 607 ? -6.335 10.432 -15.810 1.00 96.88 607 GLY A O 1
ATOM 4569 N N . PHE A 1 608 ? -6.872 8.265 -15.543 1.00 98.19 608 PHE A N 1
ATOM 4570 C CA . PHE A 1 608 ? -6.957 8.295 -14.087 1.00 98.19 608 PHE A CA 1
ATOM 4571 C C . PHE A 1 608 ? -5.980 7.294 -13.475 1.00 98.19 608 PHE A C 1
ATOM 4573 O O . PHE A 1 608 ? -5.886 6.153 -13.923 1.00 98.19 608 PHE A O 1
ATOM 4580 N N . LEU A 1 609 ? -5.281 7.698 -12.416 1.00 98.31 609 LEU A N 1
ATOM 4581 C CA . LEU A 1 609 ? -4.544 6.773 -11.559 1.00 98.31 609 LEU A CA 1
ATOM 4582 C C . LEU A 1 609 ? -5.480 6.265 -10.462 1.00 98.31 609 LEU A C 1
ATOM 4584 O O . LEU A 1 609 ? -5.877 7.053 -9.607 1.00 98.31 609 LEU A O 1
ATOM 4588 N N . VAL A 1 610 ? -5.802 4.971 -10.461 1.00 97.56 610 VAL A N 1
ATOM 4589 C CA . VAL A 1 610 ? -6.725 4.341 -9.502 1.00 97.56 610 VAL A CA 1
ATOM 4590 C C . VAL A 1 610 ? -5.953 3.501 -8.487 1.00 97.56 610 VAL A C 1
ATOM 4592 O O . VAL A 1 610 ? -5.233 2.576 -8.863 1.00 97.56 610 VAL A O 1
ATOM 4595 N N . GLY A 1 611 ? -6.120 3.801 -7.195 1.00 94.56 611 GLY A N 1
ATOM 4596 C CA . GLY A 1 611 ? -5.538 3.039 -6.083 1.00 94.56 611 GLY A CA 1
ATOM 4597 C C . GLY A 1 611 ? -4.188 3.554 -5.567 1.00 94.56 611 GLY A C 1
ATOM 4598 O O . GLY A 1 611 ? -3.443 2.793 -4.944 1.00 94.56 611 GLY A O 1
ATOM 4599 N N . GLY A 1 612 ? -3.869 4.829 -5.814 1.00 94.69 612 GLY A N 1
ATOM 4600 C CA . GLY A 1 612 ? -2.620 5.476 -5.392 1.00 94.69 612 GLY A CA 1
ATOM 4601 C C . GLY A 1 612 ? -1.384 5.060 -6.201 1.00 94.69 612 GLY A C 1
ATOM 4602 O O . GLY A 1 612 ? -1.479 4.554 -7.315 1.00 94.69 612 GLY A O 1
ATOM 4603 N N . TYR A 1 613 ? -0.192 5.255 -5.640 1.00 95.56 613 TYR A N 1
ATOM 4604 C CA . TYR A 1 613 ? 1.103 5.017 -6.296 1.00 95.56 613 TYR A CA 1
ATOM 4605 C C . TYR A 1 613 ? 1.498 3.538 -6.407 1.00 95.56 613 TYR A C 1
ATOM 4607 O O . TYR A 1 613 ? 2.474 3.203 -7.080 1.00 95.56 613 TYR A O 1
ATOM 4615 N N . PHE A 1 614 ? 0.735 2.637 -5.784 1.00 93.94 614 PHE A N 1
ATOM 4616 C CA . PHE A 1 614 ? 0.764 1.196 -6.075 1.00 93.94 614 PHE A CA 1
ATOM 4617 C C . PHE A 1 614 ? -0.384 0.753 -6.999 1.00 93.94 614 PHE A C 1
ATOM 4619 O O . PHE A 1 614 ? -0.532 -0.446 -7.245 1.00 93.94 614 PHE A O 1
ATOM 4626 N N . GLY A 1 615 ? -1.200 1.696 -7.468 1.00 95.12 615 GLY A N 1
ATOM 4627 C CA . GLY A 1 615 ? -2.370 1.485 -8.304 1.00 95.12 615 GLY A CA 1
ATOM 4628 C C . GLY A 1 615 ? -2.065 1.262 -9.784 1.00 95.12 615 GLY A C 1
ATOM 4629 O O . GLY A 1 615 ? -0.961 0.860 -10.168 1.00 95.12 615 GLY A O 1
ATOM 4630 N N . THR A 1 616 ? -3.076 1.533 -10.603 1.00 97.62 616 THR A N 1
ATOM 4631 C CA . THR A 1 616 ? -3.098 1.288 -12.049 1.00 97.62 616 THR A CA 1
ATOM 4632 C C . THR A 1 616 ? -3.591 2.536 -12.771 1.00 97.62 616 THR A C 1
ATOM 4634 O O . THR A 1 616 ? -4.545 3.172 -12.321 1.00 97.62 616 THR A O 1
ATOM 4637 N N . TRP A 1 617 ? -2.957 2.887 -13.888 1.00 98.38 617 TRP A N 1
ATOM 4638 C CA . TRP A 1 617 ? -3.495 3.875 -14.822 1.00 98.38 617 TRP A CA 1
ATOM 4639 C C . TRP A 1 617 ? -4.616 3.258 -15.657 1.00 98.38 617 TRP A C 1
ATOM 4641 O O . TRP A 1 617 ? -4.443 2.173 -16.204 1.00 98.38 617 TRP A O 1
ATOM 4651 N N . VAL A 1 618 ? -5.745 3.956 -15.759 1.00 98.19 618 VAL A N 1
ATOM 4652 C CA . VAL A 1 618 ? -6.920 3.551 -16.542 1.00 98.19 618 VAL A CA 1
ATOM 4653 C C . VAL A 1 618 ? -7.271 4.679 -17.526 1.00 98.19 618 VAL A C 1
ATOM 4655 O O . VAL A 1 618 ? -7.244 5.847 -17.116 1.00 98.19 618 VAL A O 1
ATOM 4658 N N . PRO A 1 619 ? -7.598 4.379 -18.801 1.00 97.25 619 PRO A N 1
ATOM 4659 C CA . PRO A 1 619 ? -8.085 5.375 -19.756 1.00 97.25 619 PRO A CA 1
ATOM 4660 C C . PRO A 1 619 ? -9.319 6.126 -19.240 1.00 97.25 619 PRO A C 1
ATOM 4662 O O . PRO A 1 619 ? -10.129 5.582 -18.483 1.00 97.25 619 PRO A O 1
ATOM 4665 N N . ALA A 1 620 ? -9.454 7.390 -19.639 1.00 95.50 620 ALA A N 1
ATOM 4666 C CA . ALA A 1 620 ? -10.495 8.276 -19.122 1.00 95.50 620 ALA A CA 1
ATOM 4667 C C . ALA A 1 620 ? -11.920 7.815 -19.471 1.00 95.50 620 ALA A C 1
ATOM 4669 O O . ALA A 1 620 ? -12.797 7.776 -18.609 1.00 95.50 620 ALA A O 1
ATOM 4670 N N . ASP A 1 621 ? -12.127 7.441 -20.731 1.00 94.12 621 ASP A N 1
ATOM 4671 C CA . ASP A 1 621 ? -13.384 6.951 -21.295 1.00 94.12 621 ASP A CA 1
ATOM 4672 C C . ASP A 1 621 ? -13.795 5.581 -20.737 1.00 94.12 621 ASP A C 1
ATOM 4674 O O . ASP A 1 621 ? -14.991 5.303 -20.622 1.00 94.12 621 ASP A O 1
ATOM 4678 N N . ALA A 1 622 ? -12.811 4.755 -20.370 1.00 95.44 622 ALA A N 1
ATOM 4679 C CA . ALA A 1 622 ? -13.020 3.481 -19.702 1.00 95.44 622 ALA A CA 1
ATOM 4680 C C . ALA A 1 622 ? -13.491 3.687 -18.256 1.00 95.44 622 ALA A C 1
ATOM 4682 O O . ALA A 1 622 ? -14.580 3.230 -17.909 1.00 95.44 622 ALA A O 1
ATOM 4683 N N . LEU A 1 623 ? -12.720 4.399 -17.416 1.00 95.12 623 LEU A N 1
ATOM 4684 C CA . LEU A 1 623 ? -13.013 4.467 -15.977 1.00 95.12 623 LEU A CA 1
ATOM 4685 C C . LEU A 1 623 ? -14.377 5.097 -15.673 1.00 95.12 623 LEU A C 1
ATOM 4687 O O . LEU A 1 623 ? -15.081 4.584 -14.809 1.00 95.12 623 LEU A O 1
ATOM 4691 N N . LEU A 1 624 ? -14.775 6.153 -16.394 1.00 93.88 624 LEU A N 1
ATOM 4692 C CA . LEU A 1 624 ? -16.079 6.816 -16.211 1.00 93.88 624 LEU A CA 1
ATOM 4693 C C . LEU A 1 624 ? -17.264 5.836 -16.305 1.00 93.88 624 LEU A C 1
ATOM 4695 O O . LEU A 1 624 ? -18.248 5.985 -15.583 1.00 93.88 624 LEU A O 1
ATOM 4699 N N . ARG A 1 625 ? -17.147 4.786 -17.127 1.00 93.62 625 ARG A N 1
ATOM 4700 C CA . ARG A 1 625 ? -18.209 3.790 -17.350 1.00 93.62 625 ARG A CA 1
ATOM 4701 C C . ARG A 1 625 ? -18.266 2.694 -16.280 1.00 93.62 625 ARG A C 1
ATOM 4703 O O . ARG A 1 625 ? -19.283 2.000 -16.206 1.00 93.62 625 ARG A O 1
ATOM 4710 N N . LEU A 1 626 ? -17.202 2.525 -15.490 1.00 95.81 626 LEU A N 1
ATOM 4711 C CA . LEU A 1 626 ? -17.067 1.482 -14.468 1.00 95.81 626 LEU A CA 1
ATOM 4712 C C . LEU A 1 626 ? -17.726 1.882 -13.141 1.00 95.81 626 LEU A C 1
ATOM 4714 O O . LEU A 1 626 ? -17.969 3.060 -12.857 1.00 95.81 626 LEU A O 1
ATOM 4718 N N . ARG A 1 627 ? -17.978 0.881 -12.295 1.00 96.25 627 ARG A N 1
ATOM 4719 C CA . ARG A 1 627 ? -18.373 1.074 -10.895 1.00 96.25 627 ARG A CA 1
ATOM 4720 C C . ARG A 1 627 ? -17.173 0.970 -9.958 1.00 96.25 627 ARG A C 1
ATOM 4722 O O . ARG A 1 627 ? -16.152 0.365 -10.282 1.00 96.25 627 ARG A O 1
ATOM 4729 N N . LEU A 1 628 ? -17.328 1.520 -8.758 1.00 93.81 628 LEU A N 1
ATOM 4730 C CA . LEU A 1 628 ? -16.382 1.417 -7.647 1.00 93.81 628 LEU A CA 1
ATOM 4731 C C . LEU A 1 628 ? -16.445 0.021 -6.998 1.00 93.81 628 LEU A C 1
ATOM 4733 O O . LEU A 1 628 ? -16.906 -0.124 -5.868 1.00 93.81 628 LEU A O 1
ATOM 4737 N N . LEU A 1 629 ? -16.012 -0.997 -7.742 1.00 92.44 629 LEU A N 1
ATOM 4738 C CA . LEU A 1 629 ? -15.934 -2.405 -7.339 1.00 92.44 629 LEU A CA 1
ATOM 4739 C C . LEU A 1 629 ? -14.560 -2.955 -7.725 1.00 92.44 629 LEU A C 1
ATOM 4741 O O . LEU A 1 629 ? -14.086 -2.691 -8.834 1.00 92.44 629 LEU A O 1
ATOM 4745 N N . ASP A 1 630 ? -13.931 -3.751 -6.860 1.00 88.56 630 ASP A N 1
ATOM 4746 C CA . ASP A 1 630 ? -12.670 -4.421 -7.213 1.00 88.56 630 ASP A CA 1
ATOM 4747 C C . ASP A 1 630 ? -12.875 -5.440 -8.360 1.00 88.56 630 ASP A C 1
ATOM 4749 O O . ASP A 1 630 ? -11.939 -5.704 -9.117 1.00 88.56 630 ASP A O 1
ATOM 4753 N N . ALA A 1 631 ? -14.103 -5.941 -8.565 1.00 89.50 631 ALA A N 1
ATOM 4754 C CA . ALA A 1 631 ? -14.471 -6.757 -9.730 1.00 89.50 631 ALA A CA 1
ATOM 4755 C C . ALA A 1 631 ? -14.461 -5.973 -11.064 1.00 89.50 631 ALA A C 1
ATOM 4757 O O . ALA A 1 631 ? -13.776 -6.379 -12.005 1.00 89.50 631 ALA A O 1
ATOM 4758 N N . ASP A 1 632 ? -15.177 -4.843 -11.149 1.00 93.62 632 ASP A N 1
ATOM 4759 C CA . ASP A 1 632 ? -15.252 -4.006 -12.362 1.00 93.62 632 ASP A CA 1
ATOM 4760 C C . ASP A 1 632 ? -13.878 -3.404 -12.710 1.00 93.62 632 ASP A C 1
ATOM 4762 O O . ASP A 1 632 ? -13.449 -3.423 -13.864 1.00 93.62 632 ASP A O 1
ATOM 4766 N N . LEU A 1 633 ? -13.153 -2.903 -11.703 1.00 94.44 633 LEU A N 1
ATOM 4767 C CA . LEU A 1 633 ? -11.805 -2.348 -11.869 1.00 94.44 633 LEU A CA 1
ATOM 4768 C C . LEU A 1 633 ? -10.777 -3.423 -12.259 1.00 94.44 633 LEU A C 1
ATOM 4770 O O . LEU A 1 633 ? -9.830 -3.141 -13.004 1.00 94.44 633 LEU A O 1
ATOM 4774 N N . GLY A 1 634 ? -10.985 -4.664 -11.810 1.00 93.31 634 GLY A N 1
ATOM 4775 C CA . GLY A 1 634 ? -10.147 -5.816 -12.132 1.00 93.31 634 GLY A CA 1
ATOM 4776 C C . GLY A 1 634 ? -10.048 -6.107 -13.633 1.00 93.31 634 GLY A C 1
ATOM 4777 O O . GLY A 1 634 ? -9.002 -6.577 -14.083 1.00 93.31 634 GLY A O 1
ATOM 4778 N N . LEU A 1 635 ? -11.067 -5.739 -14.423 1.00 91.38 635 LEU A N 1
ATOM 4779 C CA . LEU A 1 635 ? -11.069 -5.857 -15.891 1.00 91.38 635 LEU A CA 1
ATOM 4780 C C . LEU A 1 635 ? -9.936 -5.055 -16.557 1.00 91.38 635 LEU A C 1
ATOM 4782 O O . LEU A 1 635 ? -9.417 -5.465 -17.592 1.00 91.38 635 LEU A O 1
ATOM 4786 N N . HIS A 1 636 ? -9.509 -3.953 -15.934 1.00 92.88 636 HIS A N 1
ATOM 4787 C CA . HIS A 1 636 ? -8.381 -3.124 -16.375 1.00 92.88 636 HIS A CA 1
ATOM 4788 C C . HIS A 1 636 ? -7.109 -3.361 -15.539 1.00 92.88 636 HIS A C 1
ATOM 4790 O O . HIS A 1 636 ? -6.172 -2.565 -15.576 1.00 92.88 636 HIS A O 1
ATOM 4796 N N . GLY A 1 637 ? -7.066 -4.429 -14.733 1.00 92.19 637 GLY A N 1
ATOM 4797 C CA . GLY A 1 637 ? -5.970 -4.687 -13.794 1.00 92.19 637 GLY A CA 1
ATOM 4798 C C . GLY A 1 637 ? -5.847 -3.635 -12.682 1.00 92.19 637 GLY A C 1
ATOM 4799 O O . GLY A 1 637 ? -4.781 -3.510 -12.067 1.00 92.19 637 GLY A O 1
ATOM 4800 N N . ALA A 1 638 ? -6.903 -2.855 -12.441 1.00 94.69 638 ALA A N 1
ATOM 4801 C CA . ALA A 1 638 ? -7.010 -1.881 -11.364 1.00 94.69 638 ALA A CA 1
ATOM 4802 C C . ALA A 1 638 ? -7.677 -2.492 -10.119 1.00 94.69 638 ALA A C 1
ATOM 4804 O O . ALA A 1 638 ? -8.176 -3.613 -10.132 1.00 94.69 638 ALA A O 1
ATOM 4805 N N . SER A 1 639 ? -7.635 -1.750 -9.015 1.00 93.31 639 SER A N 1
ATOM 4806 C CA . SER A 1 639 ? -8.325 -2.057 -7.754 1.00 93.31 639 SER A CA 1
ATOM 4807 C C . SER A 1 639 ? -8.406 -0.772 -6.936 1.00 93.31 639 SER A C 1
ATOM 4809 O O . SER A 1 639 ? -7.513 0.072 -7.065 1.00 93.31 639 SER A O 1
ATOM 4811 N N . LEU A 1 640 ? -9.386 -0.635 -6.046 1.00 91.38 640 LEU A N 1
ATOM 4812 C CA . LEU A 1 640 ? -9.555 0.562 -5.218 1.00 91.38 640 LEU A CA 1
ATOM 4813 C C . LEU A 1 640 ? -8.336 0.852 -4.336 1.00 91.38 640 LEU A C 1
ATOM 4815 O O . LEU A 1 640 ? -8.056 2.015 -4.063 1.00 91.38 640 LEU A O 1
ATOM 4819 N N . GLY A 1 641 ? -7.583 -0.167 -3.902 1.00 91.06 641 GLY A N 1
ATOM 4820 C CA . GLY A 1 641 ? -6.308 0.015 -3.196 1.00 91.06 641 GLY A CA 1
ATOM 4821 C C . GLY A 1 641 ? -6.416 0.964 -1.991 1.00 91.06 641 GLY A C 1
ATOM 4822 O O . GLY A 1 641 ? -7.290 0.806 -1.133 1.00 91.06 641 GLY A O 1
ATOM 4823 N N . THR A 1 642 ? -5.545 1.976 -1.933 1.00 90.00 642 THR A N 1
ATOM 4824 C CA . THR A 1 642 ? -5.569 3.036 -0.901 1.00 90.00 642 THR A CA 1
ATOM 4825 C C . THR A 1 642 ? -6.756 3.999 -1.016 1.00 90.00 642 THR A C 1
ATOM 4827 O O . THR A 1 642 ? -6.903 4.866 -0.162 1.00 90.00 642 THR A O 1
ATOM 4830 N N . ARG A 1 643 ? -7.603 3.843 -2.042 1.00 92.69 643 ARG A N 1
ATOM 4831 C CA . ARG A 1 643 ? -8.755 4.687 -2.409 1.00 92.69 643 ARG A CA 1
ATOM 4832 C C . ARG A 1 643 ? -8.385 6.116 -2.825 1.00 92.69 643 ARG A C 1
ATOM 4834 O O . ARG A 1 643 ? -9.249 6.977 -2.939 1.00 92.69 643 ARG A O 1
ATOM 4841 N N . ALA A 1 644 ? -7.112 6.360 -3.132 1.00 95.56 644 ALA A N 1
ATOM 4842 C CA . ALA A 1 644 ? -6.681 7.552 -3.851 1.00 95.56 644 ALA A CA 1
ATOM 4843 C C . ALA A 1 644 ? -6.942 7.398 -5.360 1.00 95.56 644 ALA A C 1
ATOM 4845 O O . ALA A 1 644 ? -6.489 6.419 -5.964 1.00 95.56 644 ALA A O 1
ATOM 4846 N N . ILE A 1 645 ? -7.633 8.371 -5.961 1.00 97.44 645 ILE A N 1
ATOM 4847 C CA . ILE A 1 645 ? -7.843 8.475 -7.409 1.00 97.44 645 ILE A CA 1
ATOM 4848 C C . ILE A 1 645 ? -7.375 9.857 -7.883 1.00 97.44 645 ILE A C 1
ATOM 4850 O O . ILE A 1 645 ? -7.761 10.884 -7.317 1.00 97.44 645 ILE A O 1
ATOM 4854 N N . VAL A 1 646 ? -6.530 9.893 -8.918 1.00 97.88 646 VAL A N 1
ATOM 4855 C CA . VAL A 1 646 ? -6.005 11.149 -9.484 1.00 97.88 646 VAL A CA 1
ATOM 4856 C C . VAL A 1 646 ? -6.385 11.279 -10.952 1.00 97.88 646 VAL A C 1
ATOM 4858 O O . VAL A 1 646 ? -5.988 10.449 -11.766 1.00 97.88 646 VAL A O 1
ATOM 4861 N N . ALA A 1 647 ? -7.118 12.338 -11.289 1.00 97.81 647 ALA A N 1
ATOM 4862 C CA . ALA A 1 647 ? -7.499 12.686 -12.652 1.00 97.81 647 ALA A CA 1
ATOM 4863 C C . ALA A 1 647 ? -6.369 13.478 -13.332 1.00 97.81 647 ALA A C 1
ATOM 4865 O O . ALA A 1 647 ? -6.081 14.610 -12.929 1.00 97.81 647 ALA A O 1
ATOM 4866 N N . LEU A 1 648 ? -5.710 12.900 -14.339 1.00 97.50 648 LEU A N 1
ATOM 4867 C CA . LEU A 1 648 ? -4.598 13.551 -15.033 1.00 97.50 648 LEU A CA 1
ATOM 4868 C C . LEU A 1 648 ? -5.117 14.415 -16.198 1.00 97.50 648 LEU A C 1
ATOM 4870 O O . LEU A 1 648 ? -5.765 13.877 -17.097 1.00 97.50 648 LEU A O 1
ATOM 4874 N N . PRO A 1 649 ? -4.821 15.728 -16.232 1.00 96.94 649 PRO A N 1
ATOM 4875 C CA . PRO A 1 649 ? -5.164 16.581 -17.362 1.00 96.94 649 PRO A CA 1
ATOM 4876 C C . PRO A 1 649 ? -4.633 16.087 -18.709 1.00 96.94 649 PRO A C 1
ATOM 4878 O O . PRO A 1 649 ? -3.492 15.643 -18.807 1.00 96.94 649 PRO A O 1
ATOM 4881 N N . ALA A 1 650 ? -5.411 16.293 -19.770 1.00 94.94 650 ALA A N 1
ATOM 4882 C CA . ALA A 1 650 ? -4.970 16.045 -21.142 1.00 94.94 650 ALA A CA 1
ATOM 4883 C C . ALA A 1 650 ? -3.867 17.018 -21.617 1.00 94.94 650 ALA A C 1
ATOM 4885 O O . ALA A 1 650 ? -3.158 16.715 -22.572 1.00 94.94 650 ALA A O 1
ATOM 4886 N N . ASP A 1 651 ? -3.688 18.170 -20.954 1.00 94.00 651 ASP A N 1
ATOM 4887 C CA . ASP A 1 651 ? -2.593 19.112 -21.225 1.00 94.00 651 ASP A CA 1
ATOM 4888 C C . ASP A 1 651 ? -1.342 18.877 -20.355 1.00 94.00 651 ASP A C 1
ATOM 4890 O O . ASP A 1 651 ? -0.366 19.620 -20.485 1.00 94.00 651 ASP A O 1
ATOM 4894 N N . ALA A 1 652 ? -1.342 17.854 -19.491 1.00 95.38 652 ALA A N 1
ATOM 4895 C CA . ALA A 1 652 ? -0.221 17.490 -18.630 1.00 95.38 652 ALA A CA 1
ATOM 4896 C C . ALA A 1 652 ? 0.565 16.297 -19.197 1.00 95.38 652 ALA A C 1
ATOM 4898 O O . ALA A 1 652 ? -0.004 15.279 -19.569 1.00 95.38 652 ALA A O 1
ATOM 4899 N N . CYS A 1 653 ? 1.894 16.409 -19.203 1.00 96.31 653 CYS A N 1
ATOM 4900 C CA . CYS A 1 653 ? 2.815 15.357 -19.640 1.00 96.31 653 CYS A CA 1
ATOM 4901 C C . CYS A 1 653 ? 2.779 14.133 -18.692 1.00 96.31 653 CYS A C 1
ATOM 4903 O O . CYS A 1 653 ? 3.431 14.142 -17.638 1.00 96.31 653 CYS A O 1
ATOM 4905 N N . ALA A 1 654 ? 2.072 13.064 -19.071 1.00 96.62 654 ALA A N 1
ATOM 4906 C CA . ALA A 1 654 ? 1.946 11.830 -18.297 1.00 96.62 654 ALA A CA 1
ATOM 4907 C C . ALA A 1 654 ? 3.284 11.098 -18.137 1.00 96.62 654 ALA A C 1
ATOM 4909 O O . ALA A 1 654 ? 3.612 10.623 -17.048 1.00 96.62 654 ALA A O 1
ATOM 4910 N N . VAL A 1 655 ? 4.108 11.049 -19.189 1.00 96.81 655 VAL A N 1
ATOM 4911 C CA . VAL A 1 655 ? 5.379 10.299 -19.180 1.00 96.81 655 VAL A CA 1
ATOM 4912 C C . VAL A 1 655 ? 6.369 10.915 -18.184 1.00 96.81 655 VAL A C 1
ATOM 4914 O O . VAL A 1 655 ? 7.052 10.205 -17.440 1.00 96.81 655 VAL A O 1
ATOM 4917 N N . GLY A 1 656 ? 6.394 12.248 -18.114 1.00 96.06 656 GLY A N 1
ATOM 4918 C CA . GLY A 1 656 ? 7.127 13.020 -17.110 1.00 96.06 656 GLY A CA 1
ATOM 4919 C C . GLY A 1 656 ? 6.619 12.796 -15.682 1.00 96.06 656 GLY A C 1
ATOM 4920 O O . GLY A 1 656 ? 7.430 12.591 -14.777 1.00 96.06 656 GLY A O 1
ATOM 4921 N N . GLU A 1 657 ? 5.300 12.759 -15.477 1.00 96.38 657 GLU A N 1
ATOM 4922 C CA . GLU A 1 657 ? 4.692 12.473 -14.169 1.00 96.38 657 GLU A CA 1
ATOM 4923 C C . GLU A 1 657 ? 5.009 11.059 -13.669 1.00 96.38 657 GLU A C 1
ATOM 4925 O O . GLU A 1 657 ? 5.433 10.884 -12.521 1.00 96.38 657 GLU A O 1
ATOM 4930 N N . ILE A 1 658 ? 4.897 10.055 -14.542 1.00 97.50 658 ILE A N 1
ATOM 4931 C CA . ILE A 1 658 ? 5.256 8.667 -14.233 1.00 97.50 658 ILE A CA 1
ATOM 4932 C C . ILE A 1 658 ? 6.746 8.576 -13.896 1.00 97.50 658 ILE A C 1
ATOM 4934 O O . ILE A 1 658 ? 7.101 7.957 -12.892 1.00 97.50 658 ILE A O 1
ATOM 4938 N N . ALA A 1 659 ? 7.632 9.223 -14.661 1.00 97.12 659 ALA A N 1
ATOM 4939 C CA . ALA A 1 659 ? 9.063 9.248 -14.353 1.00 97.12 659 ALA A CA 1
ATOM 4940 C C . ALA A 1 659 ? 9.358 9.908 -12.991 1.00 97.12 659 ALA A C 1
ATOM 4942 O O . ALA A 1 659 ? 10.113 9.350 -12.188 1.00 97.12 659 ALA A O 1
ATOM 4943 N N . ARG A 1 660 ? 8.717 11.047 -12.693 1.00 96.81 660 ARG A N 1
ATOM 4944 C CA . ARG A 1 660 ? 8.871 11.800 -11.437 1.00 96.81 660 ARG A CA 1
ATOM 4945 C C . ARG A 1 660 ? 8.428 10.983 -10.216 1.00 96.81 660 ARG A C 1
ATOM 4947 O O . ARG A 1 660 ? 9.174 10.888 -9.239 1.00 96.81 660 ARG A O 1
ATOM 4954 N N . VAL A 1 661 ? 7.259 10.341 -10.282 1.00 97.69 661 VAL A N 1
ATOM 4955 C CA . VAL A 1 661 ? 6.745 9.474 -9.205 1.00 97.69 661 VAL A CA 1
ATOM 4956 C C . VAL A 1 661 ? 7.560 8.182 -9.081 1.00 97.69 661 VAL A C 1
ATOM 4958 O O . VAL A 1 661 ? 7.904 7.784 -7.969 1.00 97.69 661 VAL A O 1
ATOM 4961 N N . THR A 1 662 ? 7.979 7.569 -10.191 1.00 98.00 662 THR A N 1
ATOM 4962 C CA . THR A 1 662 ? 8.839 6.369 -10.170 1.00 98.00 662 THR A CA 1
ATOM 4963 C C . THR A 1 662 ? 10.189 6.646 -9.504 1.00 98.00 662 THR A C 1
ATOM 4965 O O . THR A 1 662 ? 10.681 5.815 -8.739 1.00 98.00 662 THR A O 1
ATOM 4968 N N . TYR A 1 663 ? 10.780 7.823 -9.740 1.00 97.12 663 TYR A N 1
ATOM 4969 C CA . TYR A 1 663 ? 12.019 8.241 -9.079 1.00 97.12 663 TYR A CA 1
ATOM 4970 C C . TYR A 1 663 ? 11.840 8.391 -7.561 1.00 97.12 663 TYR A C 1
ATOM 4972 O O . TYR A 1 663 ? 12.644 7.862 -6.790 1.00 97.12 663 TYR A O 1
ATOM 4980 N N . TYR A 1 664 ? 10.752 9.033 -7.121 1.00 96.44 664 TYR A N 1
ATOM 4981 C CA . TYR A 1 664 ? 10.396 9.131 -5.702 1.00 96.44 664 TYR A CA 1
ATOM 4982 C C . TYR A 1 664 ? 10.219 7.748 -5.052 1.00 96.44 664 TYR A C 1
ATOM 4984 O O . TYR A 1 664 ? 10.856 7.448 -4.041 1.00 96.44 664 TYR A O 1
ATOM 4992 N N . LEU A 1 665 ? 9.442 6.858 -5.675 1.00 96.88 665 LEU A N 1
ATOM 4993 C CA . LEU A 1 665 ? 9.194 5.509 -5.161 1.00 96.88 665 LEU A CA 1
ATOM 4994 C C . LEU A 1 665 ? 10.452 4.620 -5.159 1.00 96.88 665 LEU A C 1
ATOM 4996 O O . LEU A 1 665 ? 10.565 3.712 -4.333 1.00 96.88 665 LEU A O 1
ATOM 5000 N N . ALA A 1 666 ? 11.426 4.874 -6.038 1.00 95.81 666 ALA A N 1
ATOM 5001 C CA . ALA A 1 666 ? 12.742 4.239 -5.965 1.00 95.81 666 ALA A CA 1
ATOM 5002 C C . ALA A 1 666 ? 13.577 4.757 -4.772 1.00 95.81 666 ALA A C 1
ATOM 5004 O O . ALA A 1 666 ? 14.322 3.979 -4.166 1.00 95.81 666 ALA A O 1
ATOM 5005 N N . GLY A 1 667 ? 13.426 6.037 -4.409 1.00 93.94 667 GLY A N 1
ATOM 5006 C CA . GLY A 1 667 ? 14.023 6.654 -3.217 1.00 93.94 667 GLY A CA 1
ATOM 5007 C C . GLY A 1 667 ? 13.452 6.115 -1.900 1.00 93.94 667 GLY A C 1
ATOM 5008 O O . GLY A 1 667 ? 14.213 5.802 -0.987 1.00 93.94 667 GLY A O 1
ATOM 5009 N N . GLU A 1 668 ? 12.139 5.878 -1.841 1.00 94.06 668 GLU A N 1
ATOM 5010 C CA . GLU A 1 668 ? 11.404 5.292 -0.698 1.00 94.06 668 GLU A CA 1
ATOM 5011 C C . GLU A 1 668 ? 11.707 3.796 -0.431 1.00 94.06 668 GLU A C 1
ATOM 5013 O O . GLU A 1 668 ? 11.034 3.105 0.338 1.00 94.06 668 GLU A O 1
ATOM 5018 N N . SER A 1 669 ? 12.755 3.260 -1.058 1.00 91.19 669 SER A N 1
ATOM 5019 C CA . SER A 1 669 ? 13.226 1.894 -0.860 1.00 91.19 669 SER A CA 1
ATOM 5020 C C . SER A 1 669 ? 13.660 1.634 0.587 1.00 91.19 669 SER A C 1
ATOM 5022 O O . SER A 1 669 ? 14.614 2.223 1.098 1.00 91.19 669 SER A O 1
ATOM 5024 N N . ALA A 1 670 ? 13.081 0.600 1.207 1.00 88.81 670 ALA A N 1
ATOM 5025 C CA . ALA A 1 670 ? 13.511 0.088 2.513 1.00 88.81 670 ALA A CA 1
ATOM 5026 C C . ALA A 1 670 ? 15.000 -0.343 2.564 1.00 88.81 670 ALA A C 1
ATOM 5028 O O . ALA A 1 670 ? 15.544 -0.602 3.641 1.00 88.81 670 ALA A O 1
ATOM 5029 N N . GLY A 1 671 ? 15.689 -0.456 1.421 1.00 87.94 671 GLY A N 1
ATOM 5030 C CA . GLY A 1 671 ? 17.119 -0.774 1.356 1.00 87.94 671 GLY A CA 1
ATOM 5031 C C . GLY A 1 671 ? 17.466 -2.262 1.508 1.00 87.94 671 GLY A C 1
ATOM 5032 O O . GLY A 1 671 ? 18.643 -2.609 1.503 1.00 87.94 671 GLY A O 1
ATOM 5033 N N . GLN A 1 672 ? 16.470 -3.144 1.663 1.00 84.12 672 GLN A N 1
ATOM 5034 C CA . GLN A 1 672 ? 16.680 -4.524 2.136 1.00 84.12 672 GLN A CA 1
ATOM 5035 C C . GLN A 1 672 ? 16.665 -5.626 1.064 1.00 84.12 672 GLN A C 1
ATOM 5037 O O . GLN A 1 672 ? 17.178 -6.715 1.314 1.00 84.12 672 GLN A O 1
ATOM 5042 N N . CYS A 1 673 ? 16.083 -5.389 -0.117 1.00 86.81 673 CYS A N 1
ATOM 5043 C CA . CYS A 1 673 ? 15.978 -6.405 -1.172 1.00 86.81 673 CYS A CA 1
ATOM 5044 C C . CYS A 1 673 ? 16.484 -5.887 -2.527 1.00 86.81 673 CYS A C 1
ATOM 5046 O O . CYS A 1 673 ? 16.198 -4.760 -2.928 1.00 86.81 673 CYS A O 1
ATOM 5048 N N . GLY A 1 674 ? 17.243 -6.726 -3.241 1.00 83.56 674 GLY A N 1
ATOM 5049 C CA . GLY A 1 674 ? 17.884 -6.377 -4.518 1.00 83.56 674 GLY A CA 1
ATOM 5050 C C . GLY A 1 674 ? 16.930 -5.840 -5.598 1.00 83.56 674 GLY A C 1
ATOM 5051 O O . GLY A 1 674 ? 17.267 -4.829 -6.213 1.00 83.56 674 GLY A O 1
ATOM 5052 N N . PRO A 1 675 ? 15.734 -6.427 -5.804 1.00 88.75 675 PRO A N 1
ATOM 5053 C CA . PRO A 1 675 ? 14.737 -5.893 -6.736 1.00 88.75 675 PRO A CA 1
ATOM 5054 C C . PRO A 1 675 ? 14.298 -4.459 -6.412 1.00 88.75 675 PRO A C 1
ATOM 5056 O O . PRO A 1 675 ? 14.122 -3.655 -7.318 1.00 88.75 675 PRO A O 1
ATOM 5059 N N . CYS A 1 676 ? 14.225 -4.087 -5.132 1.00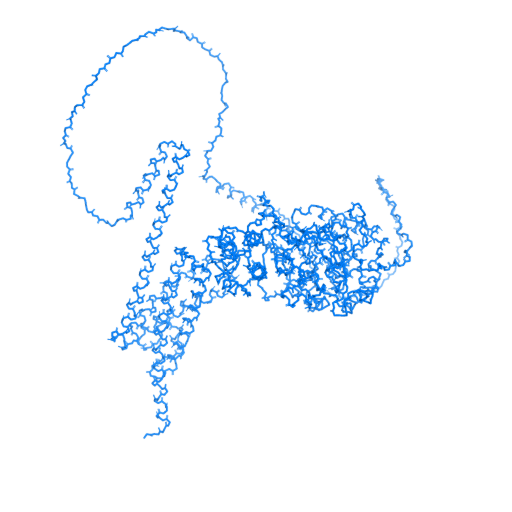 88.81 676 CYS A N 1
ATOM 5060 C CA . CYS A 1 676 ? 13.917 -2.717 -4.724 1.00 88.81 676 CYS A CA 1
ATOM 5061 C C . CYS A 1 676 ? 15.135 -1.786 -4.898 1.00 88.81 676 CYS A C 1
ATOM 5063 O O . CYS A 1 676 ? 15.051 -0.758 -5.557 1.00 88.81 676 CYS A O 1
ATOM 5065 N N . VAL A 1 677 ? 16.306 -2.170 -4.373 1.00 88.25 677 VAL A N 1
ATOM 5066 C CA . VAL A 1 677 ? 17.520 -1.319 -4.333 1.00 88.25 677 VAL A CA 1
ATOM 5067 C C . VAL A 1 677 ? 18.215 -1.161 -5.694 1.00 88.25 677 VAL A C 1
ATOM 5069 O O . VAL A 1 677 ? 18.991 -0.228 -5.896 1.00 88.25 677 VAL A O 1
ATOM 5072 N N . HIS A 1 678 ? 17.999 -2.085 -6.630 1.00 88.75 678 HIS A N 1
ATOM 5073 C CA . HIS A 1 678 ? 18.650 -2.074 -7.945 1.00 88.75 678 HIS A CA 1
ATOM 5074 C C . HIS A 1 678 ? 17.668 -2.179 -9.114 1.00 88.75 678 HIS A C 1
ATOM 5076 O O . HIS A 1 678 ? 17.997 -1.697 -10.193 1.00 88.75 678 HIS A O 1
ATOM 5082 N N . GLY A 1 679 ? 16.504 -2.806 -8.922 1.00 92.50 679 GLY A N 1
ATOM 5083 C CA . GLY A 1 679 ? 15.458 -2.893 -9.941 1.00 92.50 679 GLY A CA 1
ATOM 5084 C C . GLY A 1 679 ? 14.718 -1.573 -10.096 1.00 92.50 679 GLY A C 1
ATOM 5085 O O . GLY A 1 679 ? 14.809 -0.962 -11.153 1.00 92.50 679 GLY A O 1
ATOM 5086 N N . LEU A 1 680 ? 14.085 -1.075 -9.028 1.00 95.38 680 LEU A N 1
ATOM 5087 C CA . LEU A 1 680 ? 13.362 0.206 -9.076 1.00 95.38 680 LEU A CA 1
ATOM 5088 C C . LEU A 1 680 ? 14.272 1.384 -9.439 1.00 95.38 680 LEU A C 1
ATOM 5090 O O . LEU A 1 680 ? 13.873 2.233 -10.223 1.00 95.38 680 LEU A O 1
ATOM 5094 N N . ALA A 1 681 ? 15.521 1.392 -8.963 1.00 93.12 681 ALA A N 1
ATOM 5095 C CA . ALA A 1 681 ? 16.510 2.389 -9.376 1.00 93.12 681 ALA A CA 1
ATOM 5096 C C . ALA A 1 681 ? 16.798 2.348 -10.893 1.00 93.12 681 ALA A C 1
ATOM 5098 O O . ALA A 1 681 ? 16.886 3.394 -11.526 1.00 93.12 681 ALA A O 1
ATOM 5099 N N . ALA A 1 682 ? 16.908 1.157 -11.497 1.00 94.19 682 ALA A N 1
ATOM 5100 C CA . ALA A 1 682 ? 17.090 1.029 -12.944 1.00 94.19 682 ALA A CA 1
ATOM 5101 C C . ALA A 1 682 ? 15.821 1.410 -13.726 1.00 94.19 682 ALA A C 1
ATOM 5103 O O . ALA A 1 682 ? 15.927 2.046 -14.770 1.00 94.19 682 ALA A O 1
ATOM 5104 N N . ILE A 1 683 ? 14.637 1.061 -13.210 1.00 97.50 683 ILE A N 1
ATOM 5105 C CA . ILE A 1 683 ? 13.340 1.416 -13.802 1.00 97.50 683 ILE A CA 1
ATOM 5106 C C . ILE A 1 683 ? 13.134 2.938 -13.770 1.00 97.50 683 ILE A C 1
ATOM 5108 O O . ILE A 1 683 ? 12.799 3.509 -14.800 1.00 97.50 683 ILE A O 1
ATOM 5112 N N . ALA A 1 684 ? 13.438 3.614 -12.657 1.00 97.56 684 ALA A N 1
ATOM 5113 C CA . ALA A 1 684 ? 13.417 5.076 -12.562 1.00 97.56 684 ALA A CA 1
ATOM 5114 C C . ALA A 1 684 ? 14.386 5.738 -13.557 1.00 97.56 684 ALA A C 1
ATOM 5116 O O . ALA A 1 684 ? 13.980 6.607 -14.322 1.00 97.56 684 ALA A O 1
ATOM 5117 N N . GLU A 1 685 ? 15.643 5.280 -13.617 1.00 96.19 685 GLU A N 1
ATOM 5118 C CA . GLU A 1 685 ? 16.617 5.753 -14.614 1.00 96.19 685 GLU A CA 1
ATOM 5119 C C . GLU A 1 685 ? 16.167 5.475 -16.066 1.00 96.19 685 GLU A C 1
ATOM 5121 O O . GLU A 1 685 ? 16.555 6.200 -16.980 1.00 96.19 685 GLU A O 1
ATOM 5126 N N . GLY A 1 686 ? 15.397 4.408 -16.308 1.00 96.69 686 GLY A N 1
ATOM 5127 C CA . GLY A 1 686 ? 14.801 4.086 -17.608 1.00 96.69 686 GLY A CA 1
ATOM 5128 C C . GLY A 1 686 ? 13.651 5.019 -17.973 1.00 96.69 686 GLY A C 1
ATOM 5129 O O . GLY A 1 686 ? 13.674 5.602 -19.053 1.00 96.69 686 GLY A O 1
ATOM 5130 N N . MET A 1 687 ? 12.705 5.229 -17.055 1.00 97.56 687 MET A N 1
ATOM 5131 C CA . MET A 1 687 ? 11.613 6.188 -17.234 1.00 97.56 687 MET A CA 1
ATOM 5132 C C . MET A 1 687 ? 12.137 7.610 -17.450 1.00 97.56 687 MET A C 1
ATOM 5134 O O . MET A 1 687 ? 11.621 8.307 -18.315 1.00 97.56 687 MET A O 1
ATOM 5138 N N . GLU A 1 688 ? 13.203 8.029 -16.757 1.00 96.44 688 GLU A N 1
ATOM 5139 C CA . GLU A 1 688 ? 13.844 9.329 -17.001 1.00 96.44 688 GLU A CA 1
ATOM 5140 C C . GLU A 1 688 ? 14.389 9.440 -18.437 1.00 96.44 688 GLU A C 1
ATOM 5142 O O . GLU A 1 688 ? 14.236 10.481 -19.075 1.00 96.44 688 GLU A O 1
ATOM 5147 N N . ARG A 1 689 ? 15.001 8.378 -18.985 1.00 96.12 689 ARG A N 1
ATOM 5148 C CA . ARG A 1 689 ? 15.502 8.375 -20.374 1.00 96.12 689 ARG A CA 1
ATOM 5149 C C . ARG A 1 689 ? 14.383 8.381 -21.410 1.00 96.12 689 ARG A C 1
ATOM 5151 O O . ARG A 1 689 ? 14.543 9.062 -22.419 1.00 96.12 689 ARG A O 1
ATOM 5158 N N . VAL A 1 690 ? 13.269 7.698 -21.147 1.00 95.94 690 VAL A N 1
ATOM 5159 C CA . VAL A 1 690 ? 12.072 7.752 -22.000 1.00 95.94 690 VAL A CA 1
ATOM 5160 C C . VAL A 1 690 ? 11.443 9.151 -21.946 1.00 95.94 690 VAL A C 1
ATOM 5162 O O . VAL A 1 690 ? 11.299 9.788 -22.983 1.00 95.94 690 VAL A O 1
ATOM 5165 N N . ALA A 1 691 ? 11.193 9.694 -20.750 1.00 95.12 691 ALA A N 1
ATOM 5166 C CA . ALA A 1 691 ? 10.621 11.031 -20.539 1.00 95.12 691 ALA A CA 1
ATOM 5167 C C . ALA A 1 691 ? 11.497 12.188 -21.059 1.00 95.12 691 ALA A C 1
ATOM 5169 O O . ALA A 1 691 ? 11.012 13.302 -21.235 1.00 95.12 691 ALA A O 1
ATOM 5170 N N . SER A 1 692 ? 12.783 11.946 -21.323 1.00 94.31 692 SER A N 1
ATOM 5171 C CA . SER A 1 692 ? 13.696 12.917 -21.945 1.00 94.31 692 SER A CA 1
ATOM 5172 C C . SER A 1 692 ? 14.052 12.593 -23.404 1.00 94.31 692 SER A C 1
ATOM 5174 O O . SER A 1 692 ? 14.930 13.243 -23.968 1.00 94.31 692 SER A O 1
ATOM 5176 N N . GLY A 1 693 ? 13.420 11.577 -24.010 1.00 93.94 693 GLY A N 1
ATOM 5177 C CA . GLY A 1 693 ? 13.686 11.124 -25.383 1.00 93.94 693 GLY A CA 1
ATOM 5178 C C . GLY A 1 693 ? 15.113 10.623 -25.639 1.00 93.94 693 GLY A C 1
ATOM 5179 O O . GLY A 1 693 ? 15.529 10.491 -26.785 1.00 93.94 693 GLY A O 1
ATOM 5180 N N . ARG A 1 694 ? 15.896 10.355 -24.585 1.00 92.19 694 ARG A N 1
ATOM 5181 C CA . ARG A 1 694 ? 17.326 10.004 -24.683 1.00 92.19 694 ARG A CA 1
ATOM 5182 C C . ARG A 1 694 ? 17.571 8.544 -25.068 1.00 92.19 694 ARG A C 1
ATOM 5184 O O . ARG A 1 694 ? 18.686 8.209 -25.462 1.00 92.19 694 ARG A O 1
ATOM 5191 N N . ALA A 1 695 ? 16.585 7.667 -24.883 1.00 92.19 695 ALA A N 1
ATOM 5192 C CA . ALA A 1 695 ? 16.622 6.277 -25.334 1.00 92.19 695 ALA A CA 1
ATOM 5193 C C . ALA A 1 695 ? 15.215 5.668 -25.355 1.00 92.19 695 ALA A C 1
ATOM 5195 O O . ALA A 1 695 ? 14.457 5.861 -24.403 1.00 92.19 695 ALA A O 1
ATOM 5196 N N . ASP A 1 696 ? 14.921 4.841 -26.362 1.00 93.69 696 ASP A N 1
ATOM 5197 C CA . ASP A 1 696 ? 13.838 3.866 -26.240 1.00 93.69 696 ASP A CA 1
ATOM 5198 C C . ASP A 1 696 ? 14.293 2.729 -25.318 1.00 93.69 696 ASP A C 1
ATOM 5200 O O . ASP A 1 696 ? 15.197 1.946 -25.626 1.00 93.69 696 ASP A O 1
ATOM 5204 N N . ASP A 1 697 ? 13.690 2.699 -24.135 1.00 92.56 697 ASP A N 1
ATOM 5205 C CA . ASP A 1 697 ? 13.915 1.695 -23.106 1.00 92.56 697 ASP A CA 1
ATOM 5206 C C . ASP A 1 697 ? 12.662 0.834 -22.860 1.00 92.56 697 ASP A C 1
ATOM 5208 O O . ASP A 1 697 ? 12.669 0.058 -21.907 1.00 92.56 697 ASP A O 1
ATOM 5212 N N . ARG A 1 698 ? 11.607 0.909 -23.695 1.00 93.94 698 ARG A N 1
ATOM 5213 C CA . ARG A 1 698 ? 10.310 0.231 -23.463 1.00 93.94 698 ARG A CA 1
ATOM 5214 C C . ARG A 1 698 ? 10.451 -1.270 -23.191 1.00 93.94 698 ARG A C 1
ATOM 5216 O O . ARG A 1 698 ? 10.131 -1.717 -22.089 1.00 93.94 698 ARG A O 1
ATOM 5223 N N . ASP A 1 699 ? 11.058 -2.037 -24.100 1.00 92.38 699 ASP A N 1
ATOM 5224 C CA . ASP A 1 699 ? 11.298 -3.478 -23.892 1.00 92.38 699 ASP A CA 1
ATOM 5225 C C . ASP A 1 699 ? 12.150 -3.770 -22.648 1.00 92.38 699 ASP A C 1
ATOM 5227 O O . ASP A 1 699 ? 12.112 -4.854 -22.059 1.00 92.38 699 ASP A O 1
ATOM 5231 N N . ARG A 1 700 ? 13.027 -2.826 -22.288 1.00 91.69 700 ARG A N 1
ATOM 5232 C CA . ARG A 1 700 ? 13.949 -2.963 -21.162 1.00 91.69 700 ARG A CA 1
ATOM 5233 C C . ARG A 1 700 ? 13.218 -2.724 -19.845 1.00 91.69 700 ARG A C 1
ATOM 5235 O O . ARG A 1 700 ? 13.433 -3.492 -18.913 1.00 91.69 700 ARG A O 1
ATOM 5242 N N . LEU A 1 701 ? 12.326 -1.738 -19.809 1.00 95.75 701 LEU A N 1
ATOM 5243 C CA . LEU A 1 701 ? 11.405 -1.451 -18.716 1.00 95.75 701 LEU A CA 1
ATOM 5244 C C . LEU A 1 701 ? 10.438 -2.617 -18.499 1.00 95.75 701 LEU A C 1
ATOM 5246 O O . LEU A 1 701 ? 10.359 -3.094 -17.371 1.00 95.75 701 LEU A O 1
ATOM 5250 N N . ALA A 1 702 ? 9.821 -3.157 -19.557 1.00 93.38 702 ALA A N 1
ATOM 5251 C CA . ALA A 1 702 ? 8.962 -4.344 -19.484 1.00 93.38 702 ALA A CA 1
ATOM 5252 C C . ALA A 1 702 ? 9.693 -5.551 -18.858 1.00 93.38 702 ALA A C 1
ATOM 5254 O O . ALA A 1 702 ? 9.301 -6.056 -17.805 1.00 93.38 702 ALA A O 1
ATOM 5255 N N . ARG A 1 703 ? 10.859 -5.935 -19.404 1.00 91.38 703 ARG A N 1
ATOM 5256 C CA . ARG A 1 703 ? 11.680 -7.021 -18.826 1.00 91.38 703 ARG A CA 1
ATOM 5257 C C . ARG A 1 703 ? 12.133 -6.747 -17.389 1.00 91.38 703 ARG A C 1
ATOM 5259 O O . ARG A 1 703 ? 12.356 -7.688 -16.629 1.00 91.38 703 ARG A O 1
ATOM 5266 N N . TRP A 1 704 ? 12.337 -5.488 -16.997 1.00 92.75 704 TRP A N 1
ATOM 5267 C CA . TRP A 1 704 ? 12.703 -5.141 -15.620 1.00 92.75 704 TRP A CA 1
ATOM 5268 C C . TRP A 1 704 ? 11.507 -5.191 -14.669 1.00 92.75 704 TRP A C 1
ATOM 5270 O O . TRP A 1 704 ? 11.676 -5.674 -13.550 1.00 92.75 704 TRP A O 1
ATOM 5280 N N . VAL A 1 705 ? 10.322 -4.772 -15.118 1.00 93.69 705 VAL A N 1
ATOM 5281 C CA . VAL A 1 705 ? 9.041 -4.926 -14.416 1.00 93.69 705 VAL A CA 1
ATOM 5282 C C . VAL A 1 705 ? 8.830 -6.390 -14.026 1.00 93.69 705 VAL A C 1
ATOM 5284 O O . VAL A 1 705 ? 8.729 -6.688 -12.835 1.00 93.69 705 VAL A O 1
ATOM 5287 N N . ASP A 1 706 ? 8.904 -7.321 -14.979 1.00 90.25 706 ASP A N 1
ATOM 5288 C CA . ASP A 1 706 ? 8.665 -8.749 -14.715 1.00 90.25 706 ASP A CA 1
ATOM 5289 C C . ASP A 1 706 ? 9.759 -9.413 -13.867 1.00 90.25 706 ASP A C 1
ATOM 5291 O O . ASP A 1 706 ? 9.498 -10.315 -13.068 1.00 90.25 706 ASP A O 1
ATOM 5295 N N . VAL A 1 707 ? 11.011 -8.958 -13.985 1.00 88.44 707 VAL A N 1
ATOM 5296 C CA . VAL A 1 707 ? 12.119 -9.469 -13.159 1.00 88.44 707 VAL A CA 1
ATOM 5297 C C . VAL A 1 707 ? 12.066 -8.946 -11.715 1.00 88.44 707 VAL A C 1
ATOM 5299 O O . VAL A 1 707 ? 12.674 -9.566 -10.834 1.00 88.44 707 VAL A O 1
ATOM 5302 N N . VAL A 1 708 ? 11.358 -7.842 -11.457 1.00 90.94 708 VAL A N 1
ATOM 5303 C CA . VAL A 1 708 ? 11.211 -7.213 -10.132 1.00 90.94 708 VAL A CA 1
ATOM 5304 C C . VAL A 1 708 ? 9.927 -7.650 -9.414 1.00 90.94 708 VAL A C 1
ATOM 5306 O O . VAL A 1 708 ? 9.976 -7.906 -8.205 1.00 90.94 708 VAL A O 1
ATOM 5309 N N . ARG A 1 709 ? 8.816 -7.776 -10.148 1.00 89.44 709 ARG A N 1
ATOM 5310 C CA . ARG A 1 709 ? 7.489 -8.182 -9.661 1.00 89.44 709 ARG A CA 1
ATOM 5311 C C . ARG A 1 709 ? 7.536 -9.518 -8.906 1.00 89.44 709 ARG A C 1
ATOM 5313 O O . ARG A 1 709 ? 8.158 -10.484 -9.345 1.00 89.44 709 ARG A O 1
ATOM 5320 N N . GLY A 1 710 ? 6.900 -9.569 -7.737 1.00 87.50 710 GLY A N 1
ATOM 5321 C CA . GLY A 1 710 ? 6.811 -10.747 -6.869 1.00 87.50 710 GLY A CA 1
ATOM 5322 C C . GLY A 1 710 ? 8.088 -11.078 -6.085 1.00 87.50 710 GLY A C 1
ATOM 5323 O O . GLY A 1 710 ? 8.125 -12.094 -5.395 1.00 87.50 710 GLY A O 1
ATOM 5324 N N . ARG A 1 711 ? 9.151 -10.261 -6.176 1.00 85.75 711 ARG A N 1
ATOM 5325 C CA . ARG A 1 711 ? 10.475 -10.557 -5.575 1.00 85.75 711 ARG A CA 1
ATOM 5326 C C . ARG A 1 711 ? 10.889 -9.584 -4.465 1.00 85.75 711 ARG A C 1
ATOM 5328 O O . ARG A 1 711 ? 12.045 -9.585 -4.029 1.00 85.75 711 ARG A O 1
ATOM 5335 N N . GLY A 1 712 ? 9.958 -8.749 -4.007 1.00 87.00 712 GLY A N 1
ATOM 5336 C CA . GLY A 1 712 ? 10.123 -7.904 -2.826 1.00 87.00 712 GLY A CA 1
ATOM 5337 C C . GLY A 1 712 ? 10.058 -8.678 -1.508 1.00 87.00 712 GLY A C 1
ATOM 5338 O O . GLY A 1 712 ? 9.549 -9.791 -1.443 1.00 87.00 712 GLY A O 1
ATOM 5339 N N . ALA A 1 713 ? 10.542 -8.053 -0.431 1.00 87.12 713 ALA A N 1
ATOM 5340 C CA . ALA A 1 713 ? 10.212 -8.471 0.940 1.00 87.12 713 ALA A CA 1
ATOM 5341 C C . ALA A 1 713 ? 8.844 -7.922 1.409 1.00 87.12 713 ALA A C 1
ATOM 5343 O O . ALA A 1 713 ? 8.326 -8.339 2.434 1.00 87.12 713 ALA A O 1
ATOM 5344 N N . CYS A 1 714 ? 8.276 -6.984 0.651 1.00 91.56 714 CYS A N 1
ATOM 5345 C CA . CYS A 1 714 ? 6.939 -6.417 0.792 1.00 91.56 714 CYS A CA 1
ATOM 5346 C C . CYS A 1 714 ? 6.398 -6.090 -0.613 1.00 91.56 714 CYS A C 1
ATOM 5348 O O . CYS A 1 714 ? 7.111 -6.266 -1.606 1.00 91.56 714 CYS A O 1
ATOM 5350 N N . LYS A 1 715 ? 5.170 -5.564 -0.705 1.00 92.56 715 LYS A N 1
ATOM 5351 C CA . LYS A 1 715 ? 4.526 -5.207 -1.981 1.00 92.56 715 LYS A CA 1
ATOM 5352 C C . LYS A 1 715 ? 5.046 -3.931 -2.663 1.00 92.56 715 LYS A C 1
ATOM 5354 O O . LYS A 1 715 ? 4.597 -3.638 -3.762 1.00 92.56 715 LYS A O 1
ATOM 5359 N N . HIS A 1 716 ? 6.032 -3.230 -2.094 1.00 95.00 716 HIS A N 1
ATOM 5360 C CA . HIS A 1 716 ? 6.602 -2.006 -2.685 1.00 95.00 716 HIS A CA 1
ATOM 5361 C C . HIS A 1 716 ? 7.062 -2.166 -4.148 1.00 95.00 716 HIS A C 1
ATOM 5363 O O . HIS A 1 716 ? 6.521 -1.477 -5.007 1.00 95.00 716 HIS A O 1
ATOM 5369 N N . PRO A 1 717 ? 7.975 -3.096 -4.502 1.00 95.38 717 PRO A N 1
ATOM 5370 C CA . PRO A 1 717 ? 8.330 -3.318 -5.905 1.00 95.38 717 PRO A CA 1
ATOM 5371 C C . PRO A 1 717 ? 7.160 -3.775 -6.789 1.00 95.38 717 PRO A C 1
ATOM 5373 O O . PRO A 1 717 ? 7.151 -3.447 -7.972 1.00 95.38 717 PRO A O 1
ATOM 5376 N N . ASP A 1 718 ? 6.174 -4.492 -6.250 1.00 94.75 718 ASP A N 1
ATOM 5377 C CA . ASP A 1 718 ? 5.008 -4.951 -7.019 1.00 94.75 718 ASP A CA 1
ATOM 5378 C C . ASP A 1 718 ? 4.106 -3.766 -7.409 1.00 94.75 718 ASP A C 1
ATOM 5380 O O . ASP A 1 718 ? 3.662 -3.683 -8.550 1.00 94.75 718 ASP A O 1
ATOM 5384 N N . GLY A 1 719 ? 3.891 -2.819 -6.489 1.00 95.38 719 GLY A N 1
ATOM 5385 C CA . GLY A 1 719 ? 3.122 -1.599 -6.742 1.00 95.38 719 GLY A CA 1
ATOM 5386 C C . GLY A 1 719 ? 3.800 -0.668 -7.747 1.00 95.38 719 GLY A C 1
ATOM 5387 O O . GLY A 1 719 ? 3.192 -0.298 -8.746 1.00 95.38 719 GLY A O 1
ATOM 5388 N N . VAL A 1 720 ? 5.090 -0.365 -7.556 1.00 97.19 720 VAL A N 1
ATOM 5389 C CA . VAL A 1 720 ? 5.838 0.506 -8.488 1.00 97.19 720 VAL A CA 1
ATOM 5390 C C . VAL A 1 720 ? 5.914 -0.105 -9.894 1.00 97.19 720 VAL A C 1
ATOM 5392 O O . VAL A 1 720 ? 5.836 0.613 -10.888 1.00 97.19 720 VAL A O 1
ATOM 5395 N N . THR A 1 721 ? 6.028 -1.433 -10.006 1.00 97.38 721 THR A N 1
ATOM 5396 C CA . THR A 1 721 ? 6.030 -2.103 -11.318 1.00 97.38 721 THR A CA 1
ATOM 5397 C C . THR A 1 721 ? 4.649 -2.183 -11.971 1.00 97.38 721 THR A C 1
ATOM 5399 O O . THR A 1 721 ? 4.586 -2.258 -13.195 1.00 97.38 721 THR A O 1
ATOM 5402 N N . ARG A 1 722 ? 3.547 -2.117 -11.209 1.00 97.19 722 ARG A N 1
ATOM 5403 C CA . ARG A 1 722 ? 2.181 -1.950 -11.743 1.00 97.19 722 ARG A CA 1
ATOM 5404 C C . ARG A 1 722 ? 1.950 -0.528 -12.266 1.00 97.19 722 ARG A C 1
ATOM 5406 O O . ARG A 1 722 ? 1.523 -0.368 -13.410 1.00 97.19 722 ARG A O 1
ATOM 5413 N N . PHE A 1 723 ? 2.323 0.475 -11.471 1.00 97.94 723 PHE A N 1
ATOM 5414 C CA . PHE A 1 723 ? 2.245 1.896 -11.823 1.00 97.94 723 PHE A CA 1
ATOM 5415 C C . PHE A 1 723 ? 3.007 2.212 -13.120 1.00 97.94 723 PHE A C 1
ATOM 5417 O O . PHE A 1 723 ? 2.457 2.821 -14.033 1.00 97.94 723 PHE A O 1
ATOM 5424 N N . VAL A 1 724 ? 4.253 1.735 -13.245 1.00 98.25 724 VAL A N 1
ATOM 5425 C CA . VAL A 1 724 ? 5.061 1.933 -14.462 1.00 98.25 724 VAL A CA 1
ATOM 5426 C C . VAL A 1 724 ? 4.503 1.167 -15.663 1.00 98.25 724 VAL A C 1
ATOM 5428 O O . VAL A 1 724 ? 4.470 1.721 -16.756 1.00 98.25 724 VAL A O 1
ATOM 5431 N N . ALA A 1 725 ? 4.070 -0.087 -15.488 1.00 97.75 725 ALA A N 1
ATOM 5432 C CA . ALA A 1 725 ? 3.579 -0.897 -16.605 1.00 97.75 725 ALA A CA 1
ATOM 5433 C C . ALA A 1 725 ? 2.303 -0.311 -17.224 1.00 97.75 725 ALA A C 1
ATOM 5435 O O . ALA A 1 725 ? 2.269 -0.081 -18.426 1.00 97.75 725 ALA A O 1
ATOM 5436 N N . SER A 1 726 ? 1.298 -0.009 -16.397 1.00 98.06 726 SER A N 1
ATOM 5437 C CA . SER A 1 726 ? 0.042 0.597 -16.865 1.00 98.06 726 SER A CA 1
ATOM 5438 C C . SER A 1 726 ? 0.244 2.001 -17.439 1.00 98.06 726 SER A C 1
ATOM 5440 O O . SER A 1 726 ? -0.380 2.351 -18.432 1.00 98.06 726 SER A O 1
ATOM 5442 N N . GLY A 1 727 ? 1.170 2.790 -16.886 1.00 97.56 727 GLY A N 1
ATOM 5443 C CA . GLY A 1 727 ? 1.498 4.110 -17.425 1.00 97.56 727 GLY A CA 1
ATOM 5444 C C . GLY A 1 727 ? 2.216 4.074 -18.783 1.00 97.56 727 GLY A C 1
ATOM 5445 O O . GLY A 1 727 ? 2.015 4.960 -19.605 1.00 97.56 727 GLY A O 1
ATOM 5446 N N . LEU A 1 728 ? 3.037 3.054 -19.051 1.00 97.00 728 LEU A N 1
ATOM 5447 C CA . LEU A 1 728 ? 3.662 2.862 -20.369 1.00 97.00 728 LEU A CA 1
ATOM 5448 C C . LEU A 1 728 ? 2.676 2.366 -21.438 1.00 97.00 728 LEU A C 1
ATOM 5450 O O . LEU A 1 728 ? 2.935 2.567 -22.622 1.00 97.00 728 LEU A O 1
ATOM 5454 N N . ASP A 1 729 ? 1.592 1.720 -21.011 1.00 96.88 729 ASP A N 1
ATOM 5455 C CA . ASP A 1 729 ? 0.531 1.170 -21.857 1.00 96.88 729 ASP A CA 1
ATOM 5456 C C . ASP A 1 729 ? -0.502 2.256 -22.216 1.00 96.88 729 ASP A C 1
ATOM 5458 O O . ASP A 1 729 ? -0.612 2.654 -23.374 1.00 96.88 729 ASP A O 1
ATOM 5462 N N . VAL A 1 730 ? -1.153 2.851 -21.207 1.00 97.75 730 VAL A N 1
ATOM 5463 C CA . VAL A 1 730 ? -2.196 3.887 -21.376 1.00 97.75 730 VAL A CA 1
ATOM 5464 C C . VAL A 1 730 ? -1.681 5.147 -22.083 1.00 97.75 730 VAL A C 1
ATOM 5466 O O . VAL A 1 730 ? -2.435 5.794 -22.805 1.00 97.75 730 VAL A O 1
ATOM 5469 N N . PHE A 1 731 ? -0.399 5.494 -21.924 1.00 97.19 731 PHE A N 1
ATOM 5470 C CA . PHE A 1 731 ? 0.208 6.678 -22.549 1.00 97.19 731 PHE A CA 1
ATOM 5471 C C . PHE A 1 731 ? 1.246 6.324 -23.631 1.00 97.19 731 PHE A C 1
ATOM 5473 O O . PHE A 1 731 ? 2.186 7.088 -23.872 1.00 97.19 731 PHE A O 1
ATOM 5480 N N . ALA A 1 732 ? 1.091 5.175 -24.303 1.00 96.75 732 ALA A N 1
ATOM 5481 C CA . ALA A 1 732 ? 2.017 4.694 -25.334 1.00 96.75 732 ALA A CA 1
ATOM 5482 C C . ALA A 1 732 ? 2.267 5.706 -26.476 1.00 96.75 732 ALA A C 1
ATOM 5484 O O . ALA A 1 732 ? 3.403 5.835 -26.945 1.00 96.75 732 ALA A O 1
ATOM 5485 N N . ASP A 1 733 ? 1.251 6.474 -26.884 1.00 95.50 733 ASP A N 1
ATOM 5486 C CA . ASP A 1 733 ? 1.394 7.529 -27.898 1.00 95.50 733 ASP A CA 1
ATOM 5487 C C . ASP A 1 733 ? 2.204 8.732 -27.397 1.00 95.50 733 ASP A C 1
ATOM 5489 O O . ASP A 1 733 ? 3.052 9.260 -28.125 1.00 95.50 733 ASP A O 1
ATOM 5493 N N . GLU A 1 734 ? 2.020 9.128 -26.132 1.00 95.94 734 GLU A N 1
ATOM 5494 C CA . GLU A 1 734 ? 2.816 10.187 -25.503 1.00 95.94 734 GLU A CA 1
ATOM 5495 C C . GLU A 1 734 ? 4.291 9.759 -25.402 1.00 95.94 734 GLU A C 1
ATOM 5497 O O . GLU A 1 734 ? 5.196 10.526 -25.746 1.00 95.94 734 GLU A O 1
ATOM 5502 N N . VAL A 1 735 ? 4.540 8.495 -25.032 1.00 96.88 735 VAL A N 1
ATOM 5503 C CA . VAL A 1 735 ? 5.875 7.879 -25.082 1.00 96.88 735 VAL A CA 1
ATOM 5504 C C . VAL A 1 735 ? 6.442 7.932 -26.505 1.00 96.88 735 VAL A C 1
ATOM 5506 O O . VAL A 1 735 ? 7.597 8.318 -26.693 1.00 96.88 735 VAL A O 1
ATOM 5509 N N . GLY A 1 736 ? 5.635 7.618 -27.522 1.00 96.00 736 GLY A N 1
ATOM 5510 C CA . GLY A 1 736 ? 6.017 7.731 -28.930 1.00 96.00 736 GLY A CA 1
ATOM 5511 C C . GLY A 1 736 ? 6.444 9.148 -29.335 1.00 96.00 736 GLY A C 1
ATOM 5512 O O . GLY A 1 736 ? 7.440 9.307 -30.042 1.00 96.00 736 GLY A O 1
ATOM 5513 N N . LEU A 1 737 ? 5.747 10.184 -28.859 1.00 96.19 737 LEU A N 1
ATOM 5514 C CA . LEU A 1 737 ? 6.119 11.583 -29.100 1.00 96.19 737 LEU A CA 1
ATOM 5515 C C . LEU A 1 737 ? 7.427 11.963 -28.389 1.00 96.19 737 LEU A C 1
ATOM 5517 O O . LEU A 1 737 ? 8.305 12.559 -29.015 1.00 96.19 737 LEU A O 1
ATOM 5521 N N . HIS A 1 738 ? 7.610 11.561 -27.126 1.00 96.00 738 HIS A N 1
ATOM 5522 C CA . HIS A 1 738 ? 8.871 11.770 -26.404 1.00 96.00 738 HIS A CA 1
ATOM 5523 C C . HIS A 1 738 ? 10.071 11.139 -27.119 1.00 96.00 738 HIS A C 1
ATOM 5525 O O . HIS A 1 738 ? 11.119 11.775 -27.227 1.00 96.00 738 HIS A O 1
ATOM 5531 N N . LEU A 1 739 ? 9.920 9.923 -27.648 1.00 94.44 739 LEU A N 1
ATOM 5532 C CA . LEU A 1 739 ? 10.988 9.220 -28.363 1.00 94.44 739 LEU A CA 1
ATOM 5533 C C . LEU A 1 739 ? 11.304 9.827 -29.741 1.00 94.44 739 LEU A C 1
ATOM 5535 O O . LEU A 1 739 ? 12.447 9.745 -30.183 1.00 94.44 739 LEU A O 1
ATOM 5539 N N . ARG A 1 740 ? 10.329 10.462 -30.410 1.00 95.38 740 ARG A N 1
ATOM 5540 C CA . ARG A 1 740 ? 10.536 11.145 -31.703 1.00 95.38 740 ARG A CA 1
ATOM 5541 C C . ARG A 1 740 ? 11.042 12.586 -31.576 1.00 95.38 740 ARG A C 1
ATOM 5543 O O . ARG A 1 740 ? 11.743 13.056 -32.468 1.00 95.38 740 ARG A O 1
ATOM 5550 N N . HIS A 1 741 ? 10.664 13.304 -30.515 1.00 94.06 741 HIS A N 1
ATOM 5551 C CA . HIS A 1 741 ? 10.819 14.767 -30.438 1.00 94.06 741 HIS A CA 1
ATOM 5552 C C . HIS A 1 741 ? 11.449 15.276 -29.128 1.00 94.06 741 HIS A C 1
ATOM 5554 O O . HIS A 1 741 ? 11.536 16.486 -28.918 1.00 94.06 741 HIS A O 1
ATOM 5560 N N . GLY A 1 742 ? 11.842 14.387 -28.208 1.00 90.06 742 GLY A N 1
ATOM 5561 C CA . GLY A 1 742 ? 12.349 14.734 -26.871 1.00 90.06 742 GLY A CA 1
ATOM 5562 C C . GLY A 1 742 ? 11.274 15.178 -25.868 1.00 90.06 742 GLY A C 1
ATOM 5563 O O . GLY A 1 742 ? 11.555 15.289 -24.675 1.00 90.06 742 GLY A O 1
ATOM 5564 N N . ARG A 1 743 ? 10.046 15.432 -26.338 1.00 90.88 743 ARG A N 1
ATOM 5565 C CA . ARG A 1 743 ? 8.897 15.952 -25.581 1.00 90.88 743 ARG A CA 1
ATOM 5566 C C . ARG A 1 743 ? 7.583 15.577 -26.269 1.00 90.88 743 ARG A C 1
ATOM 5568 O O . ARG A 1 743 ? 7.550 15.475 -27.492 1.00 90.88 743 ARG A O 1
ATOM 5575 N N . CYS A 1 744 ? 6.499 15.474 -25.509 1.00 88.75 744 CYS A N 1
ATOM 5576 C CA . CYS A 1 744 ? 5.147 15.273 -26.041 1.00 88.75 744 CYS A CA 1
ATOM 5577 C C . CYS A 1 744 ? 4.412 16.550 -26.481 1.00 88.75 744 CYS A C 1
ATOM 5579 O O . CYS A 1 744 ? 3.407 16.463 -27.173 1.00 88.75 744 CYS A O 1
ATOM 5581 N N . GLY A 1 745 ? 4.892 17.732 -26.085 1.00 85.12 745 GLY A N 1
ATOM 5582 C CA . GLY A 1 745 ? 4.213 19.013 -26.332 1.00 85.12 745 GLY A CA 1
ATOM 5583 C C . GLY A 1 745 ? 3.213 19.411 -25.239 1.00 85.12 745 GLY A C 1
ATOM 5584 O O . GLY A 1 745 ? 2.951 20.602 -25.081 1.00 85.12 745 GLY A O 1
ATOM 5585 N N . ALA A 1 746 ? 2.743 18.456 -24.429 1.00 88.56 746 ALA A N 1
ATOM 5586 C CA . ALA A 1 746 ? 2.020 18.739 -23.193 1.00 88.56 746 ALA A CA 1
ATOM 5587 C C . ALA A 1 746 ? 2.917 19.460 -22.165 1.00 88.56 746 ALA A C 1
ATOM 5589 O O . ALA A 1 746 ? 4.153 19.437 -22.236 1.00 88.56 746 ALA A O 1
ATOM 5590 N N . ARG A 1 747 ? 2.292 20.125 -21.192 1.00 85.69 747 ARG A N 1
ATOM 5591 C CA . ARG A 1 747 ? 2.979 20.932 -20.180 1.00 85.69 747 ARG A CA 1
ATOM 5592 C C . ARG A 1 747 ? 3.721 20.033 -19.179 1.00 85.69 747 ARG A C 1
ATOM 5594 O O . ARG A 1 747 ? 3.132 19.073 -18.672 1.00 85.69 747 ARG A O 1
ATOM 5601 N N . PRO A 1 748 ? 4.979 20.354 -18.816 1.00 81.81 748 PRO A N 1
ATOM 5602 C CA . PRO A 1 748 ? 5.607 19.796 -17.623 1.00 81.81 748 PRO A CA 1
ATOM 5603 C C . PRO A 1 748 ? 4.737 20.117 -16.406 1.00 81.81 748 PRO A C 1
ATOM 5605 O O . PRO A 1 748 ? 4.398 21.278 -16.179 1.00 81.81 748 PRO A O 1
ATOM 5608 N N . SER A 1 749 ? 4.353 19.095 -15.645 1.00 75.44 749 SER A N 1
ATOM 5609 C CA . SER A 1 749 ? 3.382 19.227 -14.559 1.00 75.44 749 SER A CA 1
ATOM 5610 C C . SER A 1 749 ? 3.918 18.665 -13.237 1.00 75.44 749 SER A C 1
ATOM 5612 O O . SER A 1 749 ? 5.058 18.204 -13.150 1.00 75.44 749 SER A O 1
ATOM 5614 N N . ALA A 1 750 ? 3.107 18.780 -12.185 1.00 85.25 750 ALA A N 1
ATOM 5615 C CA . ALA A 1 750 ? 3.364 18.190 -10.874 1.00 85.25 750 ALA A CA 1
ATOM 5616 C C . ALA A 1 750 ? 2.036 17.814 -10.187 1.00 85.25 750 ALA A C 1
ATOM 5618 O O . ALA A 1 750 ? 1.821 18.128 -9.017 1.00 85.25 750 ALA A O 1
ATOM 5619 N N . VAL A 1 751 ? 1.125 17.199 -10.948 1.00 93.31 751 VAL A N 1
ATOM 5620 C CA . VAL A 1 751 ? -0.245 16.844 -10.536 1.00 93.31 751 VAL A CA 1
ATOM 5621 C C . VAL A 1 751 ? -0.227 15.796 -9.422 1.00 93.31 751 VAL A C 1
ATOM 5623 O O . VAL A 1 751 ? -0.961 15.915 -8.444 1.00 93.31 751 VAL A O 1
ATOM 5626 N N . LEU A 1 752 ? 0.650 14.795 -9.535 1.00 94.75 752 LEU A N 1
ATOM 5627 C CA . LEU A 1 752 ? 0.806 13.736 -8.538 1.00 94.75 752 LEU A CA 1
ATOM 5628 C C . LEU A 1 752 ? 1.592 14.273 -7.312 1.00 94.75 752 LEU A C 1
ATOM 5630 O O . LEU A 1 752 ? 2.772 14.635 -7.448 1.00 94.75 752 LEU A O 1
ATOM 5634 N N . PRO A 1 753 ? 0.999 14.362 -6.105 1.00 92.94 753 PRO A N 1
ATOM 5635 C CA . PRO A 1 753 ? 1.646 14.978 -4.946 1.00 92.94 753 PRO A CA 1
ATOM 5636 C C . PRO A 1 753 ? 2.873 14.179 -4.481 1.00 92.94 753 PRO A C 1
ATOM 5638 O O . PRO A 1 753 ? 2.757 13.043 -4.033 1.00 92.94 753 PRO A O 1
ATOM 5641 N N . ILE A 1 754 ? 4.073 14.760 -4.528 1.00 90.69 754 ILE A N 1
ATOM 5642 C CA . ILE A 1 754 ? 5.273 14.143 -3.934 1.00 90.69 754 ILE A CA 1
ATOM 5643 C C . ILE A 1 754 ? 5.675 14.941 -2.690 1.00 90.69 754 ILE A C 1
ATOM 5645 O O . ILE A 1 754 ? 5.789 16.169 -2.775 1.00 90.69 754 ILE A O 1
ATOM 5649 N N . PRO A 1 755 ? 5.907 14.292 -1.530 1.00 84.06 755 PRO A N 1
ATOM 5650 C CA . PRO A 1 755 ? 6.409 14.972 -0.347 1.00 84.06 755 PRO A CA 1
ATOM 5651 C C . PRO A 1 755 ? 7.733 15.680 -0.648 1.00 84.06 755 PRO A C 1
ATOM 5653 O O . PRO A 1 755 ? 8.707 15.047 -1.050 1.00 84.06 755 PRO A O 1
ATOM 5656 N N . ARG A 1 756 ? 7.793 16.996 -0.415 1.00 69.06 756 ARG A N 1
ATOM 5657 C CA . ARG A 1 756 ? 9.077 17.713 -0.388 1.00 69.06 756 ARG A CA 1
ATOM 5658 C C . ARG A 1 756 ? 9.964 17.095 0.692 1.00 69.06 756 ARG A C 1
ATOM 5660 O O . ARG A 1 756 ? 9.467 16.788 1.778 1.00 69.06 756 ARG A O 1
ATOM 5667 N N . GLU A 1 757 ? 11.259 16.952 0.408 1.00 54.16 757 GLU A N 1
ATOM 5668 C CA . GLU A 1 757 ? 12.239 16.471 1.384 1.00 54.16 757 GLU A CA 1
ATOM 5669 C C . GLU A 1 757 ? 12.249 17.374 2.625 1.00 54.16 757 GLU A C 1
ATOM 5671 O O . GLU A 1 757 ? 12.861 18.444 2.643 1.00 54.16 757 GLU A O 1
ATOM 5676 N N . VAL A 1 758 ? 11.601 16.913 3.695 1.00 39.72 758 VAL A N 1
ATOM 5677 C CA . VAL A 1 758 ? 11.905 17.396 5.039 1.00 39.72 758 VAL A CA 1
ATOM 5678 C C . VAL A 1 758 ? 13.283 16.838 5.362 1.00 39.72 758 VAL A C 1
ATOM 5680 O O . VAL A 1 758 ? 13.431 15.643 5.624 1.00 39.72 758 VAL A O 1
ATOM 5683 N N . ARG A 1 759 ? 14.309 17.689 5.273 1.00 28.34 759 ARG A N 1
ATOM 5684 C CA . ARG A 1 759 ? 15.664 17.331 5.702 1.00 28.34 759 ARG A CA 1
ATOM 5685 C C . ARG A 1 759 ? 15.573 16.889 7.161 1.00 28.34 759 ARG A C 1
ATOM 5687 O O . ARG A 1 759 ? 15.051 17.637 7.978 1.00 28.34 759 ARG A O 1
ATOM 5694 N N . ASN A 1 760 ? 16.025 15.672 7.461 1.00 28.22 760 ASN A N 1
ATOM 5695 C CA . ASN A 1 760 ? 15.998 15.165 8.831 1.00 28.22 760 ASN A CA 1
ATOM 5696 C C . ASN A 1 760 ? 16.927 16.021 9.703 1.00 28.22 760 ASN A C 1
ATOM 5698 O O . ASN A 1 760 ? 18.139 16.030 9.465 1.00 28.22 760 ASN A O 1
ATOM 5702 N N . GLU A 1 761 ? 16.340 16.706 10.681 1.00 29.44 761 GLU A N 1
ATOM 5703 C CA . GLU A 1 761 ? 17.026 17.326 11.822 1.00 29.44 761 GLU A CA 1
ATOM 5704 C C . GLU A 1 761 ? 17.287 16.285 12.929 1.00 29.44 761 GLU A C 1
ATOM 5706 O O . GLU A 1 761 ? 16.420 15.398 13.129 1.00 29.44 761 GLU A O 1
#